Protein AF-A0A3G9JFE7-F1 (afdb_monomer_lite)

Radius of gyration: 39.48 Å; chains: 1; bounding box: 100×78×105 Å

Sequence (847 aa):
MIMTFISPVEDETFYSFMSRLAEANGTNYQHLSKYLDVAGSYDLIKHETMTILNKIEFPLPADEILMKHTLFPLIAPLFNDITQTMWINGFERKRHKFPKMIPLIRNHYNGTNICPICLKEDLTTYNRPLFRRSHQAPGVTACWKHGVKLVAYGTEDMHVTRASDFELNFANFCHELLKTDLHCNFQDITFYLREIIETKFVNKKDCISLIEHTIPDGMLTGPAEKILNRVIFKSSTGTTAPLNILLFEFVLSTVSNIRNRFESEKCHLNVSKDYEVLKSYGLFSVVQHNCGERFLATEYGFNAGWQCPHCENARNDEEKFIEVAENVNPDYKICSEYLGPQKFIEVKHKCGLIHHIRAKYMLEERVCECEKGPTLSEMKSLVEQNDFKLLSAEKTTSRSTTVLKIKHTKCGHIFFKTMSNFQRSPYCSYCRSIGFSVAILDLTINNTDEYKKAVADLTGDDYTVLTGISTSGQENVKIRCNKCKKIIVMPARDFLVGRRCPCEKNPYGDEFPEFVLEASKNLYHVRSKEAKNSFDVFNSDGKVVLENVSKLLILSELRRPTQSKVLPLPDDVRKKVKDVPIGILPYIRNTIAENPSADYTAESLSNENYSIYDLNMKLSFLQRRGELYRVSEGVYHDVNDPDFDKKRIMPEKTFEIRDLLWILVKDRNDSYTISELSDLTGYSVSQIGTALVSLDHLKRIHRVAMGTYVTGAGKDFVTVPDQVLEYVKENLSEGEFTASDINIPDLTRQQITDALKKFPQKGLAKRIKTGVYMYTGKDRIREKTMEDTVMDVINKDIVRDYTLKDFEFLDKPKNQLSSILSRLVRKGYLYRVSKGVFHSTEDVKEE

Secondary structure (DSSP, 8-state):
------PPPTTB-HHHHHHHHHHHTTS-HHHHHHHTT-B--S-TTT----B--TTS--SS-HHHHHHHHSSHHHHGGGS-HHHHHHHHHHHHS-TTTS---S--PPPSSSS-EE-HHHHHHHHHHTSS---BHHHHSTT--B-TTT-BB-EETT-S-----BPPHHHHHHHHHHHHHTT------HHHHHHHHHHHHHHH-SSHHHHHHHHHHHSPTTTSSS-HHHHHHHHTTT---SS--HHHHHHHHHHH--HHHHHHHH--S-------TTEEEEEE-SS-EEEEETTS-EEEE-HHHHHTT---HHHHTTS-HHHHHHHHHHHHSTTEEE-S----TTSEEEEEETTS-EEEEEGGGGGS----TTTSSPPHHHHHHHHHTTTEEEEEEE--SSTTTPEEEEEETTT--EEEEEHHHHHH--S-HHHHHTHHHHHHHT----SHHHHHHHHHHHHGGGEEE-S---SSS-SEEEEEETTT--EEEEEHHHHHTT---TTS----TTTHHHHHHHHTTTSEEEEE-SSTTEEEEEETTS-EEEEEEEHHHHHHHHH-SS--SSS---HHHHHHGGGS-S-HHHHHHHHHHH-TTSEEETTTT-BTTB-HHHHHHHHHHHHHTTSEEEEETTEEEETT-TT--GGGSPPP----HHHHHHHHHHHH-----HHHHHHHH---HHHHHHHHHT-GGGGGTTTTS-S------SS----HHHHHHHHHHHH--SEEEEGGG---TT--HHHHHHHHTTTTTTTSSEEEETTEEEE-S-S---PPPHHHHHHHHHTTS-SSEEEGGGGGGG---HHHHHHHHHHHHHTTSEEEEETTEEEE-------

Foldseek 3Di:
DQPDDDDDDFQFAPQLRLQVSQVVSVHGSVVSCVVQVWDDDPVCLQDVQTAREPDDPDVDDLVCNCQGRACCLVQQQQADLLQNQVSQCSHYHDCQQAPPPHDRFDAPDPAQWDQPVQQVVCCVPVVGDTRGNLRNPHDQQADLVPQFGTDHPPDPDNDTHGHDPLNNLLSVQSVLSSNAQFQHHLLLLLAVLVVLCVVVDPDPVVLLVLLPVRDDPPQAPDRSVVLNCQRNVVVHNPSHRSSNSSSSCSRRHGSVVSCVRTVPDFQPQDDDPQKDFPATTSAWTFMAGVVGDTGIGGSLCVQLQVPRNVVVVPDDSQVSLQSSLCSLPVQKHWDDGDPGQQAWTWIAGVVRDIDTGGSSCSSDRDDFLQRQWDDPVRLQCLLVVDQKGFPDWDIDSHQQPIKTFIARNVQRDTDIDRNVVCNVPVDDVCVQPPVQVCVLQVPQDQWFVSLQVLLCQQPNPQKDWDDIDHRDQQAWTWMAGPVVRDTDTDRSVVVNQQDDDPVDDDADPVCLQVLLCQLQVNQKGWDDDPDPFFIFIAGPVRHTQGHGGGSRNSVSQSQGPHAHPRRGHPPVSNVCSVVQDRDDLVQVVVVCVVPQADKDALVNSDDPNDDSVRSLVNQVVCVVVVQWADQDVRITGGPPPPPDDPVSRDDDDDDQLLVVVCCVCPPPVDDDDLVRSCVVVVDDSVSNVVSVVPDPPCVVVVVVVDPDDDDDDDDDDDDLLRVLLVQCLPPPDFFKDFLVSGDDPPDDSVSSLVSVVCCVVQQQWDDPDVRMTGGHNDRHDDDQDPLNVVVVLCVVPVFDKDFLVSVVVVVDDSVVVVVSLVVCCVVVQWPDPDDRIIHGDDDPPDD

Organism: NCBI:txid2487118

Structure (mmCIF, N/CA/C/O backbone):
data_AF-A0A3G9JFE7-F1
#
_entry.id   AF-A0A3G9JFE7-F1
#
loop_
_atom_site.group_PDB
_atom_site.id
_atom_site.type_symbol
_atom_site.label_atom_id
_atom_site.label_alt_id
_atom_site.label_comp_id
_atom_site.label_asym_id
_atom_site.label_entity_id
_atom_site.label_seq_id
_atom_site.pdbx_PDB_ins_code
_atom_site.Cartn_x
_atom_site.Cartn_y
_atom_site.Cartn_z
_atom_site.occupancy
_atom_site.B_iso_or_equiv
_atom_site.auth_seq_id
_atom_site.auth_comp_id
_atom_site.auth_asym_id
_atom_site.auth_atom_id
_atom_site.pdbx_PDB_model_num
ATOM 1 N N . MET A 1 1 ? 31.444 -10.562 -32.260 1.00 56.12 1 MET A N 1
ATOM 2 C CA . MET A 1 1 ? 31.427 -9.173 -32.767 1.00 56.12 1 MET A CA 1
ATOM 3 C C . MET A 1 1 ? 30.046 -8.940 -33.361 1.00 56.12 1 MET A C 1
ATOM 5 O O . MET A 1 1 ? 29.586 -9.837 -34.057 1.00 56.12 1 MET A O 1
ATOM 9 N N . ILE A 1 2 ? 29.356 -7.838 -33.045 1.00 67.12 2 ILE A N 1
ATOM 10 C CA . ILE A 1 2 ? 28.105 -7.484 -33.745 1.00 67.12 2 ILE A CA 1
ATOM 11 C C . ILE A 1 2 ? 28.515 -7.116 -35.175 1.00 67.12 2 ILE A C 1
ATOM 13 O O . ILE A 1 2 ? 29.258 -6.159 -35.360 1.00 67.12 2 ILE A O 1
ATOM 17 N N . MET A 1 3 ? 28.116 -7.916 -36.163 1.00 72.50 3 MET A N 1
ATOM 18 C CA . MET A 1 3 ? 28.505 -7.727 -37.567 1.00 72.50 3 MET A CA 1
ATOM 19 C C . MET A 1 3 ? 27.583 -6.747 -38.293 1.00 72.50 3 MET A C 1
ATOM 21 O O . MET A 1 3 ? 28.004 -6.078 -39.231 1.00 72.50 3 MET A O 1
ATOM 25 N N . THR A 1 4 ? 26.327 -6.647 -37.861 1.00 82.00 4 THR A N 1
ATOM 26 C CA . THR A 1 4 ? 25.332 -5.746 -38.445 1.00 82.00 4 THR A CA 1
ATOM 27 C C . THR A 1 4 ? 24.651 -4.965 -37.338 1.00 82.00 4 THR A C 1
ATOM 29 O O . THR A 1 4 ? 23.949 -5.530 -36.498 1.00 82.00 4 THR A O 1
ATOM 32 N N . PHE A 1 5 ? 24.866 -3.653 -37.327 1.00 83.31 5 PHE A N 1
ATOM 33 C CA . PHE A 1 5 ? 24.127 -2.748 -36.462 1.00 83.31 5 PHE A CA 1
ATOM 34 C C . PHE A 1 5 ? 22.877 -2.252 -37.186 1.00 83.31 5 PHE A C 1
ATOM 36 O O . PHE A 1 5 ? 22.932 -1.866 -38.352 1.00 83.31 5 PHE A O 1
ATOM 43 N N . ILE A 1 6 ? 21.755 -2.255 -36.477 1.00 86.62 6 ILE A N 1
ATOM 44 C CA . ILE A 1 6 ? 20.510 -1.626 -36.909 1.00 86.62 6 ILE A CA 1
ATOM 45 C C . ILE A 1 6 ? 20.164 -0.545 -35.894 1.00 86.62 6 ILE A C 1
ATOM 47 O O . ILE A 1 6 ? 20.392 -0.732 -34.702 1.00 86.62 6 ILE A O 1
ATOM 51 N N . SER A 1 7 ? 19.612 0.576 -36.346 1.00 85.31 7 SER A N 1
ATOM 52 C CA . SER A 1 7 ? 19.174 1.628 -35.430 1.00 85.31 7 SER A CA 1
ATOM 53 C C . SER A 1 7 ? 17.881 1.219 -34.713 1.00 85.31 7 SER A C 1
ATOM 55 O O . SER A 1 7 ? 17.012 0.582 -35.331 1.00 85.31 7 SER A O 1
ATOM 57 N N . PRO A 1 8 ? 17.727 1.571 -33.425 1.00 85.31 8 PRO A N 1
ATOM 58 C CA . PRO A 1 8 ? 16.462 1.407 -32.728 1.00 85.31 8 PRO A CA 1
ATOM 59 C C . PRO A 1 8 ? 15.401 2.355 -33.305 1.00 85.31 8 PRO A C 1
ATOM 61 O O . PRO A 1 8 ? 15.718 3.426 -33.827 1.00 85.31 8 PRO A O 1
ATOM 64 N N . VAL A 1 9 ? 14.134 1.953 -33.227 1.00 89.12 9 VAL A N 1
ATOM 65 C CA . VAL A 1 9 ? 12.992 2.754 -33.696 1.00 89.12 9 VAL A CA 1
ATOM 66 C C . VAL A 1 9 ? 12.445 3.613 -32.552 1.00 89.12 9 VAL A C 1
ATOM 68 O O . VAL A 1 9 ? 12.565 3.264 -31.377 1.00 89.12 9 VAL A O 1
ATOM 71 N N . GLU A 1 10 ? 11.821 4.745 -32.881 1.00 88.94 10 GLU A N 1
ATOM 72 C CA . GLU A 1 10 ? 11.133 5.574 -31.890 1.00 88.94 10 GLU A CA 1
ATOM 73 C C . GLU A 1 10 ? 10.074 4.767 -31.116 1.00 88.94 10 GLU A C 1
ATOM 75 O O . GLU A 1 10 ? 9.350 3.933 -31.676 1.00 88.94 10 GLU A O 1
ATOM 80 N N . ASP A 1 11 ? 10.009 5.015 -29.804 1.00 89.69 11 ASP A N 1
ATOM 81 C CA . ASP A 1 11 ? 9.113 4.347 -28.857 1.00 89.69 11 ASP A CA 1
ATOM 82 C C . ASP A 1 11 ? 9.271 2.813 -28.822 1.00 89.69 11 ASP A C 1
ATOM 84 O O . ASP A 1 11 ? 8.427 2.122 -28.266 1.00 89.69 11 ASP A O 1
ATOM 88 N N . GLU A 1 12 ? 10.342 2.249 -29.391 1.00 88.94 12 GLU A N 1
ATOM 89 C CA . GLU A 1 12 ? 10.662 0.819 -29.334 1.00 88.94 12 GLU A CA 1
ATOM 90 C C . GLU A 1 12 ? 11.227 0.448 -27.952 1.00 88.94 12 GLU A C 1
ATOM 92 O O . GLU A 1 12 ? 12.099 1.128 -27.414 1.00 88.94 12 GLU A O 1
ATOM 97 N N . THR A 1 13 ? 10.753 -0.647 -27.361 1.00 85.50 13 THR A N 1
ATOM 98 C CA . THR A 1 13 ? 11.352 -1.210 -26.137 1.00 85.50 13 THR A CA 1
ATOM 99 C C . THR A 1 13 ? 12.741 -1.780 -26.417 1.00 85.50 13 THR A C 1
ATOM 101 O O . THR A 1 13 ? 12.999 -2.332 -27.491 1.00 85.50 13 THR A O 1
ATOM 104 N N . PHE A 1 14 ? 13.628 -1.758 -25.421 1.00 80.12 14 PHE A N 1
ATOM 105 C CA . PHE A 1 14 ? 14.962 -2.347 -25.564 1.00 80.12 14 PHE A CA 1
ATOM 106 C C . PHE A 1 14 ? 14.908 -3.845 -25.901 1.00 80.12 14 PHE A C 1
ATOM 108 O O . PHE A 1 14 ? 15.723 -4.337 -26.675 1.00 80.12 14 PHE A O 1
ATOM 115 N N . TYR A 1 15 ? 13.918 -4.579 -25.379 1.00 78.31 15 TYR A N 1
ATOM 116 C CA . TYR A 1 15 ? 13.714 -5.989 -25.721 1.00 78.31 15 TYR A CA 1
ATOM 117 C C . TYR A 1 15 ? 13.380 -6.197 -27.206 1.00 78.31 15 TYR A C 1
ATOM 119 O O . TYR A 1 15 ? 13.966 -7.076 -27.844 1.00 78.31 15 TYR A O 1
ATOM 127 N N . SER A 1 16 ? 12.464 -5.388 -27.758 1.00 83.62 16 SER A N 1
ATOM 128 C CA . SER A 1 16 ? 12.141 -5.412 -29.191 1.00 83.62 16 SER A CA 1
ATOM 129 C C . SER A 1 16 ? 13.399 -5.157 -30.007 1.00 83.62 16 SER A C 1
ATOM 131 O O . SER A 1 16 ? 13.786 -6.006 -30.810 1.00 83.62 16 SER A O 1
ATOM 133 N N . PHE A 1 17 ? 14.107 -4.070 -29.696 1.00 85.81 17 PHE A N 1
ATOM 134 C CA . PHE A 1 17 ? 15.337 -3.690 -30.379 1.00 85.81 17 PHE A CA 1
ATOM 135 C C . PHE A 1 17 ? 16.390 -4.808 -30.355 1.00 85.81 17 PHE A C 1
ATOM 137 O O . PHE A 1 17 ? 16.899 -5.211 -31.401 1.00 85.81 17 PHE A O 1
ATOM 144 N N . MET A 1 18 ? 16.660 -5.373 -29.178 1.00 81.06 18 MET A N 1
ATOM 145 C CA . MET A 1 18 ? 17.608 -6.472 -28.994 1.00 81.06 18 MET A CA 1
ATOM 146 C C . MET A 1 18 ? 17.223 -7.732 -29.768 1.00 81.06 18 MET A C 1
ATOM 148 O O . MET A 1 18 ? 18.094 -8.421 -30.296 1.00 81.06 18 MET A O 1
ATOM 152 N N . SER A 1 19 ? 15.929 -8.037 -29.855 1.00 82.19 19 SER A N 1
ATOM 153 C CA . SER A 1 19 ? 15.438 -9.174 -30.639 1.00 82.19 19 SER A CA 1
ATOM 154 C C . SER A 1 19 ? 15.681 -8.953 -32.132 1.00 82.19 19 SER A C 1
ATOM 156 O O . SER A 1 19 ? 16.150 -9.860 -32.819 1.00 82.19 19 SER A O 1
ATOM 158 N N . ARG A 1 20 ? 15.463 -7.726 -32.624 1.00 87.31 20 ARG A N 1
ATOM 159 C CA . ARG A 1 20 ? 15.773 -7.377 -34.016 1.00 87.31 20 ARG A CA 1
ATOM 160 C C . ARG A 1 20 ? 17.264 -7.423 -34.307 1.00 87.31 20 ARG A C 1
ATOM 162 O O . ARG A 1 20 ? 17.670 -7.931 -35.348 1.00 87.31 20 ARG A O 1
ATOM 169 N N . LEU A 1 21 ? 18.070 -6.902 -33.385 1.00 85.25 21 LEU A N 1
ATOM 170 C CA . LEU A 1 21 ? 19.520 -6.887 -33.513 1.00 85.25 21 LEU A CA 1
ATOM 171 C C . LEU A 1 21 ? 20.070 -8.317 -33.545 1.00 85.25 21 LEU A C 1
ATOM 173 O O . LEU A 1 21 ? 20.937 -8.613 -34.361 1.00 85.25 21 LEU A O 1
ATOM 177 N N . ALA A 1 22 ? 19.539 -9.219 -32.716 1.00 84.75 22 ALA A N 1
ATOM 178 C CA . ALA A 1 22 ? 19.915 -10.631 -32.723 1.00 84.75 22 ALA A CA 1
ATOM 179 C C . ALA A 1 22 ? 19.667 -11.281 -34.085 1.00 84.75 22 ALA A C 1
ATOM 181 O O . ALA A 1 22 ? 20.575 -11.882 -34.655 1.00 84.75 22 ALA A O 1
ATOM 182 N N . GLU A 1 23 ? 18.474 -11.099 -34.641 1.00 86.31 23 GLU A N 1
ATOM 183 C CA . GLU A 1 23 ? 18.126 -11.681 -35.937 1.00 86.31 23 GLU A CA 1
ATOM 184 C C . GLU A 1 23 ? 18.929 -11.085 -37.093 1.00 86.31 23 GLU A C 1
ATOM 186 O O . GLU A 1 23 ? 19.390 -11.831 -37.953 1.00 86.31 23 GLU A O 1
ATOM 191 N N . ALA A 1 24 ? 19.174 -9.770 -37.088 1.00 87.94 24 ALA A N 1
ATOM 192 C CA . ALA A 1 24 ? 20.045 -9.121 -38.072 1.00 87.94 24 ALA A CA 1
ATOM 193 C C . ALA A 1 24 ? 21.480 -9.678 -38.043 1.00 87.94 24 ALA A C 1
ATOM 195 O O . ALA A 1 24 ? 22.191 -9.611 -39.039 1.00 87.94 24 ALA A O 1
ATOM 196 N N . ASN A 1 25 ? 21.892 -10.257 -36.912 1.00 86.88 25 ASN A N 1
ATOM 197 C CA . ASN A 1 25 ? 23.178 -10.928 -36.735 1.00 86.88 25 ASN A CA 1
ATOM 198 C C . ASN A 1 25 ? 23.069 -12.464 -36.824 1.00 86.88 25 ASN A C 1
ATOM 200 O O . ASN A 1 25 ? 23.977 -13.167 -36.381 1.00 86.88 25 ASN A O 1
ATOM 204 N N . GLY A 1 26 ? 21.970 -13.001 -37.369 1.00 88.25 26 GLY A N 1
ATOM 205 C CA . GLY A 1 26 ? 21.785 -14.440 -37.589 1.00 88.25 26 GLY A CA 1
ATOM 206 C C . GLY A 1 26 ? 21.714 -15.267 -36.303 1.00 88.25 26 GLY A C 1
ATOM 207 O O . GLY A 1 26 ? 22.047 -16.451 -36.308 1.00 88.25 26 GLY A O 1
ATOM 208 N N . THR A 1 27 ? 21.320 -14.655 -35.187 1.00 88.25 27 THR A N 1
ATOM 209 C CA . THR A 1 27 ? 21.213 -15.311 -33.882 1.00 88.25 27 THR A CA 1
ATOM 210 C C . THR A 1 27 ? 19.854 -15.036 -33.234 1.00 88.25 27 THR A C 1
ATOM 212 O O . THR A 1 27 ? 18.988 -14.384 -33.811 1.00 88.25 27 THR A O 1
ATOM 215 N N . ASN A 1 28 ? 19.630 -15.560 -32.032 1.00 82.25 28 ASN A N 1
ATOM 216 C CA . ASN A 1 28 ? 18.415 -15.301 -31.261 1.00 82.25 28 ASN A CA 1
ATOM 217 C C . ASN A 1 28 ? 18.704 -14.415 -30.045 1.00 82.25 28 ASN A C 1
ATOM 219 O O . ASN A 1 28 ? 19.850 -14.280 -29.609 1.00 82.25 28 ASN A O 1
ATOM 223 N N . TYR A 1 29 ? 17.642 -13.832 -29.481 1.00 77.56 29 TYR A N 1
ATOM 224 C CA . TYR A 1 29 ? 17.734 -12.930 -28.334 1.00 77.56 29 TYR A CA 1
ATOM 225 C C . TYR A 1 29 ? 18.544 -13.524 -27.175 1.00 77.56 29 TYR A C 1
ATOM 227 O O . TYR A 1 29 ? 19.393 -12.836 -26.628 1.00 77.56 29 TYR A O 1
ATOM 235 N N . GLN A 1 30 ? 18.322 -14.794 -26.817 1.00 76.06 30 GLN A N 1
ATOM 236 C CA . GLN A 1 30 ? 18.975 -15.426 -25.662 1.00 76.06 30 GLN A CA 1
ATOM 237 C C . GLN A 1 30 ? 20.482 -15.575 -25.871 1.00 76.06 30 GLN A C 1
ATOM 239 O O . GLN A 1 30 ? 21.277 -15.412 -24.945 1.00 76.06 30 GLN A O 1
ATOM 244 N N . HIS A 1 31 ? 20.879 -15.914 -27.095 1.00 78.25 31 HIS A N 1
ATOM 245 C CA . HIS A 1 31 ? 22.276 -16.060 -27.456 1.00 78.25 31 HIS A CA 1
ATOM 246 C C . HIS A 1 31 ? 22.963 -14.694 -27.515 1.00 78.25 31 HIS A C 1
ATOM 248 O O . HIS A 1 31 ? 24.028 -14.534 -26.920 1.00 78.25 31 HIS A O 1
ATOM 254 N N . LEU A 1 32 ? 22.340 -13.693 -28.153 1.00 78.31 32 LEU A N 1
ATOM 255 C CA . LEU A 1 32 ? 22.876 -12.330 -28.188 1.00 78.31 32 LEU A CA 1
ATOM 256 C C . LEU A 1 32 ? 22.941 -11.716 -26.784 1.00 78.31 32 LEU A C 1
ATOM 258 O O . LEU A 1 32 ? 23.951 -11.116 -26.430 1.00 78.31 32 LEU A O 1
ATOM 262 N N . SER A 1 33 ? 21.904 -11.896 -25.962 1.00 73.00 33 SER A N 1
ATOM 263 C CA . SER A 1 33 ? 21.869 -11.376 -24.595 1.00 73.00 33 SER A CA 1
ATOM 264 C C . SER A 1 33 ? 22.960 -12.015 -23.744 1.00 73.00 33 SER A C 1
ATOM 266 O O . SER A 1 33 ? 23.672 -11.311 -23.044 1.00 73.00 33 SER A O 1
ATOM 268 N N . LYS A 1 34 ? 23.165 -13.333 -23.845 1.00 73.69 34 LYS A N 1
ATOM 269 C CA . LYS A 1 34 ? 24.260 -14.018 -23.145 1.00 73.69 34 LYS A CA 1
ATOM 270 C C . LYS A 1 34 ? 25.633 -13.553 -23.636 1.00 73.69 34 LYS A C 1
ATOM 272 O O . LYS A 1 34 ? 26.531 -13.384 -22.820 1.00 73.69 34 LYS A O 1
ATOM 277 N N . TYR A 1 35 ? 25.792 -13.353 -24.944 1.00 71.44 35 TYR A N 1
ATOM 278 C CA . TYR A 1 35 ? 27.033 -12.856 -25.542 1.00 71.44 35 TYR A CA 1
ATOM 279 C C . TYR A 1 35 ? 27.381 -11.445 -25.049 1.00 71.44 35 TYR A C 1
ATOM 281 O O . TYR A 1 35 ? 28.530 -11.182 -24.713 1.00 71.44 35 TYR A O 1
ATOM 289 N N . LEU A 1 36 ? 26.383 -10.565 -24.950 1.00 66.81 36 LEU A N 1
ATOM 290 C CA . LEU A 1 36 ? 26.524 -9.205 -24.420 1.00 66.81 36 LEU A CA 1
ATOM 291 C C . LEU A 1 36 ? 26.511 -9.147 -22.883 1.00 66.81 36 LEU A C 1
ATOM 293 O O . LEU A 1 36 ? 26.478 -8.057 -22.322 1.00 66.81 36 LEU A O 1
ATOM 297 N N . ASP A 1 37 ? 26.506 -10.301 -22.205 1.00 58.44 37 ASP A N 1
ATOM 298 C CA . ASP A 1 37 ? 26.400 -10.417 -20.743 1.00 58.44 37 ASP A CA 1
ATOM 299 C C . ASP A 1 37 ? 25.207 -9.619 -20.168 1.00 58.44 37 ASP A C 1
ATOM 301 O O . ASP A 1 37 ? 25.218 -9.062 -19.074 1.00 58.44 37 ASP A O 1
ATOM 305 N N . VAL A 1 38 ? 24.128 -9.569 -20.945 1.00 59.88 38 VAL A N 1
ATOM 306 C CA . VAL A 1 38 ? 22.871 -8.924 -20.601 1.00 59.88 38 VAL A CA 1
ATOM 307 C C . VAL A 1 38 ? 22.033 -9.901 -19.776 1.00 59.88 38 VAL A C 1
ATOM 309 O O . VAL A 1 38 ? 21.470 -10.875 -20.289 1.00 59.88 38 VAL A O 1
ATOM 312 N N . ALA A 1 39 ? 21.953 -9.662 -18.467 1.00 45.97 39 ALA A N 1
ATOM 313 C CA . ALA A 1 39 ? 21.276 -10.560 -17.535 1.00 45.97 39 ALA A CA 1
ATOM 314 C C . ALA A 1 39 ? 19.777 -10.223 -17.385 1.00 45.97 39 ALA A C 1
ATOM 316 O O . ALA A 1 39 ? 19.412 -9.296 -16.662 1.00 45.97 39 ALA A O 1
ATOM 317 N N . GLY A 1 40 ? 18.887 -11.044 -17.960 1.00 45.91 40 GLY A N 1
ATOM 318 C CA . GLY A 1 40 ? 17.422 -10.905 -17.872 1.00 45.91 40 GLY A CA 1
ATOM 319 C C . GLY A 1 40 ? 16.699 -12.252 -17.716 1.00 45.91 40 GLY A C 1
ATOM 320 O O . GLY A 1 40 ? 17.088 -13.247 -18.313 1.00 45.91 40 GLY A O 1
ATOM 321 N N . SER A 1 41 ? 15.663 -12.309 -16.873 1.00 36.56 41 SER A N 1
ATOM 322 C CA . SER A 1 41 ? 14.698 -13.426 -16.848 1.00 36.56 41 SER A CA 1
ATOM 323 C C . SER A 1 41 ? 13.619 -13.171 -17.904 1.00 36.56 41 SER A C 1
ATOM 325 O O . SER A 1 41 ? 13.269 -12.014 -18.083 1.00 36.56 41 SER A O 1
ATOM 327 N N . TYR A 1 42 ? 13.056 -14.215 -18.522 1.00 33.56 42 TYR A N 1
ATOM 328 C CA . TYR A 1 42 ? 12.070 -14.193 -19.625 1.00 33.56 42 TYR A CA 1
ATOM 329 C C . TYR A 1 42 ? 10.826 -13.271 -19.481 1.00 33.56 42 TYR A C 1
ATOM 331 O O . TYR A 1 42 ? 10.123 -13.071 -20.463 1.00 33.56 42 TYR A O 1
ATOM 339 N N . ASP A 1 43 ? 10.574 -12.641 -18.328 1.00 38.06 43 ASP A N 1
ATOM 340 C CA . ASP A 1 43 ? 9.509 -11.637 -18.103 1.00 38.06 43 ASP A CA 1
ATOM 341 C C . ASP A 1 43 ? 9.858 -10.217 -18.621 1.00 38.06 43 ASP A C 1
ATOM 343 O O . ASP A 1 43 ? 9.415 -9.199 -18.084 1.00 38.06 43 ASP A O 1
ATOM 347 N N . LEU A 1 44 ? 10.675 -10.141 -19.672 1.00 42.25 44 LEU A N 1
ATOM 348 C CA . LEU A 1 44 ? 11.324 -8.932 -20.206 1.00 42.25 44 LEU A CA 1
ATOM 349 C C . LEU A 1 44 ? 10.385 -7.853 -20.745 1.00 42.25 44 LEU A C 1
ATOM 351 O O . LEU A 1 44 ? 10.818 -6.730 -20.973 1.00 42.25 44 LEU A O 1
ATOM 355 N N . ILE A 1 45 ? 9.110 -8.181 -20.926 1.00 43.78 45 ILE A N 1
ATOM 356 C CA . ILE A 1 45 ? 8.110 -7.243 -21.434 1.00 43.78 45 ILE A CA 1
ATOM 357 C C . ILE A 1 45 ? 7.293 -6.614 -20.288 1.00 43.78 45 ILE A C 1
ATOM 359 O O . ILE A 1 45 ? 6.636 -5.596 -20.467 1.00 43.78 45 ILE A O 1
ATOM 363 N N . LYS A 1 46 ? 7.383 -7.181 -19.075 1.00 41.00 46 LYS A N 1
ATOM 364 C CA . LYS A 1 46 ? 6.705 -6.684 -17.863 1.00 41.00 46 LYS A CA 1
ATOM 365 C C . LYS A 1 46 ? 7.650 -5.994 -16.880 1.00 41.00 46 LYS A C 1
ATOM 367 O O . LYS A 1 46 ? 7.203 -5.217 -16.039 1.00 41.00 46 LYS A O 1
ATOM 372 N N . HIS A 1 47 ? 8.945 -6.297 -16.952 1.00 46.94 47 HIS A N 1
ATOM 373 C CA . HIS A 1 47 ? 9.955 -5.824 -16.010 1.00 46.94 47 HIS A CA 1
ATOM 374 C C . HIS A 1 47 ? 11.209 -5.400 -16.776 1.00 46.94 47 HIS A C 1
ATOM 376 O O . HIS A 1 47 ? 12.127 -6.194 -16.983 1.00 46.94 47 HIS A O 1
ATOM 382 N N . GLU A 1 48 ? 11.232 -4.148 -17.222 1.00 47.84 48 GLU A N 1
ATOM 383 C CA . GLU A 1 48 ? 12.360 -3.548 -17.939 1.00 47.84 48 GLU A CA 1
ATOM 384 C C . GLU A 1 48 ? 13.528 -3.256 -16.989 1.00 47.84 48 GLU A C 1
ATOM 386 O O . GLU A 1 48 ? 13.848 -2.116 -16.673 1.00 47.84 48 GLU A O 1
ATOM 391 N N . THR A 1 49 ? 14.173 -4.306 -16.493 1.00 43.94 49 THR A N 1
ATOM 392 C CA . THR A 1 49 ? 15.415 -4.180 -15.730 1.00 43.94 49 THR A CA 1
ATOM 393 C C . THR A 1 49 ? 16.469 -5.005 -16.438 1.00 43.94 49 THR A C 1
ATOM 395 O O . THR A 1 49 ? 16.605 -6.210 -16.201 1.00 43.94 49 THR A O 1
ATOM 398 N N . MET A 1 50 ? 17.152 -4.355 -17.370 1.00 48.81 50 MET A N 1
ATOM 399 C CA . MET A 1 50 ? 18.290 -4.917 -18.078 1.00 48.81 50 MET A CA 1
ATOM 400 C C . MET A 1 50 ? 19.542 -4.498 -17.339 1.00 48.81 50 MET A C 1
ATOM 402 O O . MET A 1 50 ? 19.736 -3.314 -17.124 1.00 48.81 50 MET A O 1
ATOM 406 N N . THR A 1 51 ? 20.370 -5.458 -16.948 1.00 44.19 51 THR A N 1
ATOM 407 C CA . THR A 1 51 ? 21.761 -5.168 -16.606 1.00 44.19 51 THR A CA 1
ATOM 408 C C . THR A 1 51 ? 22.533 -5.261 -17.914 1.00 44.19 51 THR A C 1
ATOM 410 O O . THR A 1 51 ? 22.637 -6.366 -18.451 1.00 44.19 51 THR A O 1
ATOM 413 N N . ILE A 1 52 ? 22.998 -4.143 -18.468 1.00 47.53 52 ILE A N 1
ATOM 414 C CA . ILE A 1 52 ? 23.939 -4.167 -19.594 1.00 47.53 52 ILE A CA 1
ATOM 415 C C . ILE A 1 52 ? 25.319 -4.197 -18.958 1.00 47.53 52 ILE A C 1
ATOM 417 O O . ILE A 1 52 ? 25.727 -3.236 -18.317 1.00 47.53 52 ILE A O 1
ATOM 421 N N . LEU A 1 53 ? 26.012 -5.333 -19.040 1.00 42.22 53 LEU A N 1
ATOM 422 C CA . LEU A 1 53 ? 27.341 -5.434 -18.451 1.00 42.22 53 LEU A CA 1
ATOM 423 C C . LEU A 1 53 ? 28.399 -4.847 -19.387 1.00 42.22 53 LEU A C 1
ATOM 425 O O . LEU A 1 53 ? 28.507 -5.235 -20.549 1.00 42.22 53 LEU A O 1
ATOM 429 N N . ASN A 1 54 ? 29.195 -3.940 -18.810 1.00 45.06 54 ASN A N 1
ATOM 430 C CA . ASN A 1 54 ? 30.351 -3.204 -19.344 1.00 45.06 54 ASN A CA 1
ATOM 431 C C . ASN A 1 54 ? 31.477 -4.087 -19.909 1.00 45.06 54 ASN A C 1
ATOM 433 O O . ASN A 1 54 ? 32.614 -4.033 -19.442 1.00 45.06 54 ASN A O 1
ATOM 437 N N . LYS A 1 55 ? 31.203 -4.948 -20.891 1.00 45.25 55 LYS A N 1
ATOM 438 C CA . LYS A 1 55 ? 32.250 -5.785 -21.503 1.00 45.25 55 LYS A CA 1
ATOM 439 C C . LYS A 1 55 ? 32.279 -5.808 -23.019 1.00 45.25 55 LYS A C 1
ATOM 441 O O . LYS A 1 55 ? 33.250 -6.314 -23.573 1.00 45.25 55 LYS A O 1
ATOM 446 N N . ILE A 1 56 ? 31.278 -5.255 -23.692 1.00 46.69 56 ILE A N 1
ATOM 447 C CA . ILE A 1 56 ? 31.283 -5.116 -25.148 1.00 46.69 56 ILE A CA 1
ATOM 448 C C . ILE A 1 56 ? 30.854 -3.689 -25.455 1.00 46.69 56 ILE A C 1
ATOM 450 O O . ILE A 1 56 ? 29.888 -3.223 -24.858 1.00 46.69 56 ILE A O 1
ATOM 454 N N . GLU A 1 57 ? 31.576 -3.008 -26.349 1.00 56.66 57 GLU A N 1
ATOM 455 C CA . GLU A 1 57 ? 31.155 -1.738 -26.946 1.00 56.66 57 GLU A CA 1
ATOM 456 C C . GLU A 1 57 ? 29.780 -1.943 -27.584 1.00 56.66 57 GLU A C 1
ATOM 458 O O . GLU A 1 57 ? 29.648 -2.376 -28.732 1.00 56.66 57 GLU A O 1
ATOM 463 N N . PHE A 1 58 ? 28.731 -1.734 -26.792 1.00 69.06 58 PHE A N 1
ATOM 464 C CA . PHE A 1 58 ? 27.389 -1.720 -27.312 1.00 69.06 58 PHE A CA 1
ATOM 465 C C . PHE A 1 58 ? 27.227 -0.387 -28.045 1.00 69.06 58 PHE A C 1
ATOM 467 O O . PHE A 1 58 ? 27.527 0.662 -27.477 1.00 69.06 58 PHE A O 1
ATOM 474 N N . PRO A 1 59 ? 26.780 -0.401 -29.306 1.00 68.38 59 PRO A N 1
ATOM 475 C CA . PRO A 1 59 ? 26.751 0.793 -30.149 1.00 68.38 59 PRO A CA 1
ATOM 476 C C . PRO A 1 59 ? 25.786 1.893 -29.674 1.00 68.38 59 PRO A C 1
ATOM 478 O O . PRO A 1 59 ? 25.831 2.994 -30.214 1.00 68.38 59 PRO A O 1
ATOM 481 N N . LEU A 1 60 ? 24.927 1.622 -28.682 1.00 76.44 60 LEU A N 1
ATOM 482 C CA . LEU A 1 60 ? 24.069 2.628 -28.054 1.00 76.44 60 LEU A CA 1
ATOM 483 C C . LEU A 1 60 ? 24.548 2.957 -26.631 1.00 76.44 60 LEU A C 1
ATOM 485 O O . LEU A 1 60 ? 24.741 2.030 -25.839 1.00 76.44 60 LEU A O 1
ATOM 489 N N . PRO A 1 61 ? 24.672 4.249 -26.274 1.00 80.88 61 PRO A N 1
ATOM 490 C CA . PRO A 1 61 ? 24.959 4.676 -24.909 1.00 80.88 61 PRO A CA 1
ATOM 491 C C . PRO A 1 61 ? 23.906 4.204 -23.894 1.00 80.88 61 PRO A C 1
ATOM 493 O O . PRO A 1 61 ? 22.707 4.157 -24.182 1.00 80.88 61 PRO A O 1
ATOM 496 N N . ALA A 1 62 ? 24.360 3.901 -22.677 1.00 78.88 62 ALA A N 1
ATOM 497 C CA . ALA A 1 62 ? 23.532 3.465 -21.553 1.00 78.88 62 ALA A CA 1
ATOM 498 C C . ALA A 1 62 ? 22.376 4.430 -21.237 1.00 78.88 62 ALA A C 1
ATOM 500 O O . ALA A 1 62 ? 21.231 4.009 -21.052 1.00 78.88 62 ALA A O 1
ATOM 501 N N . ASP A 1 63 ? 22.658 5.732 -21.231 1.00 84.69 63 ASP A N 1
ATOM 502 C CA . ASP A 1 63 ? 21.678 6.780 -20.966 1.00 84.69 63 ASP A CA 1
ATOM 503 C C . ASP A 1 63 ? 20.599 6.863 -22.052 1.00 84.69 63 ASP A C 1
ATOM 505 O O . ASP A 1 63 ? 19.425 7.065 -21.744 1.00 84.69 63 ASP A O 1
ATOM 509 N N . GLU A 1 64 ? 20.967 6.652 -23.319 1.00 86.06 64 GLU A N 1
ATOM 510 C CA . GLU A 1 64 ? 20.004 6.620 -24.420 1.00 86.06 64 GLU A CA 1
ATOM 511 C C . GLU A 1 64 ? 19.065 5.417 -24.310 1.00 86.06 64 GLU A C 1
ATOM 513 O O . GLU A 1 64 ? 17.853 5.560 -24.480 1.00 86.06 64 GLU A O 1
ATOM 518 N N . ILE A 1 65 ? 19.598 4.243 -23.968 1.00 83.00 65 ILE A N 1
ATOM 519 C CA . ILE A 1 65 ? 18.785 3.046 -23.735 1.00 83.00 65 ILE A CA 1
ATOM 520 C C . ILE A 1 65 ? 17.802 3.295 -22.595 1.00 83.00 65 ILE A C 1
ATOM 522 O O . ILE A 1 65 ? 16.605 3.043 -22.750 1.00 83.00 65 ILE A O 1
ATOM 526 N N . LEU A 1 66 ? 18.283 3.828 -21.474 1.00 82.19 66 LEU A N 1
ATOM 527 C CA . LEU A 1 66 ? 17.452 4.080 -20.307 1.00 82.19 66 LEU A CA 1
ATOM 528 C C . LEU A 1 66 ? 16.335 5.088 -20.623 1.00 82.19 66 LEU A C 1
ATOM 530 O O . LEU A 1 66 ? 15.165 4.802 -20.368 1.00 82.19 66 LEU A O 1
ATOM 534 N N . MET A 1 67 ? 16.658 6.216 -21.261 1.00 85.56 67 MET A N 1
ATOM 535 C CA . MET A 1 67 ? 15.692 7.292 -21.518 1.00 85.56 67 MET A CA 1
ATOM 536 C C . MET A 1 67 ? 14.759 7.030 -22.706 1.00 85.56 67 MET A C 1
ATOM 538 O O . MET A 1 67 ? 13.596 7.438 -22.681 1.00 85.56 67 MET A O 1
ATOM 542 N N . LYS A 1 68 ? 15.219 6.341 -23.758 1.00 87.69 68 LYS A N 1
ATOM 543 C CA . LYS A 1 68 ? 14.452 6.160 -25.009 1.00 87.69 68 LYS A CA 1
ATOM 544 C C . LYS A 1 68 ? 13.936 4.746 -25.246 1.00 87.69 68 LYS A C 1
ATOM 546 O O . LYS A 1 68 ? 13.040 4.579 -26.071 1.00 87.69 68 LYS A O 1
ATOM 551 N N . HIS A 1 69 ? 14.443 3.753 -24.514 1.00 84.06 69 HIS A N 1
ATOM 552 C CA . HIS A 1 69 ? 14.124 2.336 -24.724 1.00 84.06 69 HIS A CA 1
ATOM 553 C C . HIS A 1 69 ? 13.595 1.611 -23.472 1.00 84.06 69 HIS A C 1
ATOM 555 O O . HIS A 1 69 ? 13.321 0.412 -23.541 1.00 84.06 69 HIS A O 1
ATOM 561 N N . THR A 1 70 ? 13.366 2.339 -22.368 1.00 83.06 70 THR A N 1
ATOM 562 C CA . THR A 1 70 ? 12.682 1.843 -21.154 1.00 83.06 70 THR A CA 1
ATOM 563 C C . THR A 1 70 ? 11.609 2.817 -20.636 1.00 83.06 70 THR A C 1
ATOM 565 O O . THR A 1 70 ? 11.491 3.941 -21.119 1.00 83.06 70 THR A O 1
ATOM 5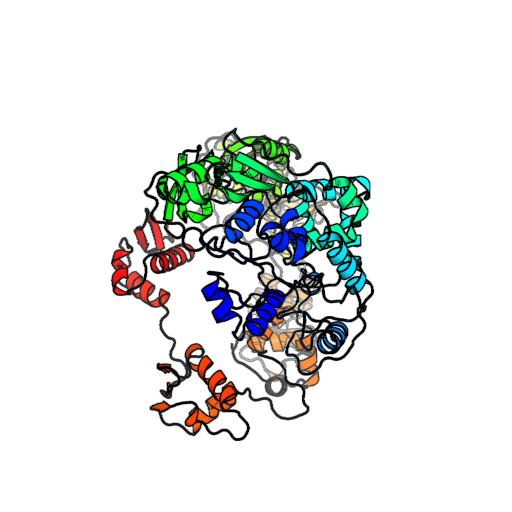68 N N . LEU A 1 71 ? 10.835 2.405 -19.639 1.00 84.81 71 LEU A N 1
ATOM 569 C CA . LEU A 1 71 ? 9.833 3.144 -18.879 1.00 84.81 71 LEU A CA 1
ATOM 570 C C . LEU A 1 71 ? 10.457 3.937 -17.723 1.00 84.81 71 LEU A C 1
ATOM 572 O O . LEU A 1 71 ? 9.722 4.553 -16.952 1.00 84.81 71 LEU A O 1
ATOM 576 N N . PHE A 1 72 ? 11.788 3.933 -17.584 1.00 84.25 72 PHE A N 1
ATOM 577 C CA . PHE A 1 72 ? 12.493 4.665 -16.533 1.00 84.25 72 PHE A CA 1
ATOM 578 C C . PHE A 1 72 ? 12.051 6.136 -16.417 1.00 84.25 72 PHE A C 1
ATOM 580 O O . PHE A 1 72 ? 11.676 6.508 -15.306 1.00 84.25 72 PHE A O 1
ATOM 587 N N . PRO A 1 73 ? 11.956 6.942 -17.500 1.00 88.62 73 PRO A N 1
ATOM 588 C CA . PRO A 1 73 ? 11.536 8.347 -17.391 1.00 88.62 73 PRO A CA 1
ATOM 589 C C . PRO A 1 73 ? 10.125 8.531 -16.825 1.00 88.62 73 PRO A C 1
ATOM 591 O O . PRO A 1 73 ? 9.828 9.549 -16.217 1.00 88.62 73 PRO A O 1
ATOM 594 N N . LEU A 1 74 ? 9.249 7.539 -17.018 1.00 88.62 74 LEU A N 1
ATOM 595 C CA . LEU A 1 74 ? 7.871 7.580 -16.537 1.00 88.62 74 LEU A CA 1
ATOM 596 C C . LEU A 1 74 ? 7.757 7.131 -15.076 1.00 88.62 74 LEU A C 1
ATOM 598 O O . LEU A 1 74 ? 6.917 7.637 -14.340 1.00 88.62 74 LEU A O 1
ATOM 602 N N . ILE A 1 75 ? 8.549 6.136 -14.665 1.00 85.62 75 ILE A N 1
ATOM 603 C CA . ILE A 1 75 ? 8.347 5.455 -13.379 1.00 85.62 75 ILE A CA 1
ATOM 604 C C . ILE A 1 75 ? 9.334 5.896 -12.304 1.00 85.62 75 ILE A C 1
ATOM 606 O O . ILE A 1 75 ? 8.958 5.967 -11.135 1.00 85.62 75 ILE A O 1
ATOM 610 N N . ALA A 1 76 ? 10.577 6.202 -12.667 1.00 86.06 76 ALA A N 1
ATOM 611 C CA . ALA A 1 76 ? 11.589 6.627 -11.709 1.00 86.06 76 ALA A CA 1
ATOM 612 C C . ALA A 1 76 ? 11.202 7.892 -10.909 1.00 86.06 76 ALA A C 1
ATOM 614 O O . ALA A 1 76 ? 11.421 7.866 -9.695 1.00 86.06 76 ALA A O 1
ATOM 615 N N . PRO A 1 77 ? 10.525 8.916 -11.480 1.00 89.75 77 PRO A N 1
ATOM 616 C CA . PRO A 1 77 ? 10.017 10.064 -10.710 1.00 89.75 77 PRO A CA 1
ATOM 617 C C . PRO A 1 77 ? 9.095 9.689 -9.539 1.00 89.75 77 PRO A C 1
ATOM 619 O O . PRO A 1 77 ? 8.974 10.410 -8.555 1.00 89.75 77 PRO A O 1
ATOM 622 N N . LEU A 1 78 ? 8.447 8.525 -9.620 1.00 87.25 78 LEU A N 1
ATOM 623 C CA . LEU A 1 78 ? 7.459 8.046 -8.650 1.00 87.25 78 LEU A CA 1
ATOM 624 C C . LEU A 1 78 ? 8.098 7.275 -7.487 1.00 87.25 78 LEU A C 1
ATOM 626 O O . LEU A 1 78 ? 7.397 6.772 -6.603 1.00 87.25 78 LEU A O 1
ATOM 630 N N . PHE A 1 79 ? 9.421 7.137 -7.505 1.00 84.81 79 PHE A N 1
ATOM 631 C CA . PHE A 1 79 ? 10.213 6.444 -6.501 1.00 84.81 79 PHE A CA 1
ATOM 632 C C . PHE A 1 79 ? 11.019 7.424 -5.646 1.00 84.81 79 PHE A C 1
ATOM 634 O O . PHE A 1 79 ? 11.257 8.559 -6.043 1.00 84.81 79 PHE A O 1
ATOM 641 N N . ASN A 1 80 ? 11.434 6.990 -4.452 1.00 84.62 80 ASN A N 1
ATOM 642 C CA . ASN A 1 80 ? 12.406 7.743 -3.656 1.00 84.62 80 ASN A CA 1
ATOM 643 C C . ASN A 1 80 ? 13.819 7.612 -4.251 1.00 84.62 80 ASN A C 1
ATOM 645 O O . ASN A 1 80 ? 14.090 6.681 -5.017 1.00 84.62 80 ASN A O 1
ATOM 649 N N . ASP A 1 81 ? 14.724 8.504 -3.850 1.00 87.19 81 ASP A N 1
ATOM 650 C CA . ASP A 1 81 ? 16.077 8.604 -4.413 1.00 87.19 81 ASP A CA 1
ATOM 651 C C . ASP A 1 81 ? 16.870 7.297 -4.307 1.00 87.19 81 ASP A C 1
ATOM 653 O O . ASP A 1 81 ? 17.582 6.905 -5.234 1.00 87.19 81 ASP A O 1
ATOM 657 N N . ILE A 1 82 ? 16.707 6.558 -3.205 1.00 82.75 82 ILE A N 1
ATOM 658 C CA . ILE A 1 82 ? 17.350 5.250 -3.025 1.00 82.75 82 ILE A CA 1
ATOM 659 C C . ILE A 1 82 ? 16.863 4.262 -4.077 1.00 82.75 82 ILE A C 1
ATOM 661 O O . ILE A 1 82 ? 17.667 3.571 -4.698 1.00 82.75 82 ILE A O 1
ATOM 665 N N . THR A 1 83 ? 15.553 4.179 -4.305 1.00 81.12 83 THR A N 1
ATOM 666 C CA . THR A 1 83 ? 15.007 3.253 -5.299 1.00 81.12 83 THR A CA 1
ATOM 667 C C . THR A 1 83 ? 15.430 3.671 -6.707 1.00 81.12 83 THR A C 1
ATOM 669 O O . THR A 1 83 ? 15.830 2.803 -7.480 1.00 81.12 83 THR A O 1
ATOM 672 N N . GLN A 1 84 ? 15.433 4.968 -7.032 1.00 85.69 84 GLN A N 1
ATOM 673 C CA . GLN A 1 84 ? 15.979 5.474 -8.301 1.00 85.69 84 GLN A CA 1
ATOM 674 C C . GLN A 1 84 ? 17.453 5.065 -8.481 1.00 85.69 84 GLN A C 1
ATOM 676 O O . GLN A 1 84 ? 17.838 4.512 -9.511 1.00 85.69 84 GLN A O 1
ATOM 681 N N . THR A 1 85 ? 18.260 5.226 -7.432 1.00 86.25 85 THR A N 1
ATOM 682 C CA . THR A 1 85 ? 19.667 4.802 -7.386 1.00 86.25 85 THR A CA 1
ATOM 683 C C . THR A 1 85 ? 19.814 3.294 -7.591 1.00 86.25 85 THR A C 1
ATOM 685 O O . THR A 1 85 ? 20.674 2.842 -8.345 1.00 86.25 85 THR A O 1
ATOM 688 N N . MET A 1 86 ? 18.961 2.486 -6.955 1.00 78.94 86 MET A N 1
ATOM 689 C CA . MET A 1 86 ? 18.974 1.029 -7.107 1.00 78.94 86 MET A CA 1
ATOM 690 C C . MET A 1 86 ? 18.597 0.587 -8.523 1.00 78.94 86 MET A C 1
ATOM 692 O O . MET A 1 86 ? 19.104 -0.432 -8.992 1.00 78.94 86 MET A O 1
ATOM 696 N N . TRP A 1 87 ? 17.739 1.337 -9.217 1.00 79.12 87 TRP A N 1
ATOM 697 C CA . TRP A 1 87 ? 17.436 1.098 -10.629 1.00 79.12 87 TRP A CA 1
ATOM 698 C C . TRP A 1 87 ? 18.659 1.337 -11.515 1.00 79.12 87 TRP A C 1
ATOM 700 O O . TRP A 1 87 ? 19.019 0.445 -12.282 1.00 79.12 87 TRP A O 1
ATOM 710 N N . ILE A 1 88 ? 19.335 2.480 -11.351 1.00 81.06 88 ILE A N 1
ATOM 711 C CA . ILE A 1 88 ? 20.575 2.806 -12.076 1.00 81.06 88 ILE A CA 1
ATOM 712 C C . ILE A 1 88 ? 21.664 1.763 -11.801 1.00 81.06 88 ILE A C 1
ATOM 714 O O . ILE A 1 88 ? 22.247 1.194 -12.721 1.00 81.06 88 ILE A O 1
ATOM 718 N N . ASN A 1 89 ? 21.882 1.416 -10.533 1.00 77.94 89 ASN A N 1
ATOM 719 C CA . ASN A 1 89 ? 22.864 0.402 -10.159 1.00 77.94 89 ASN A CA 1
ATOM 720 C C . ASN A 1 89 ? 22.499 -0.994 -10.683 1.00 77.94 89 ASN A C 1
ATOM 722 O O . ASN A 1 89 ? 23.387 -1.761 -11.047 1.00 77.94 89 ASN A O 1
ATOM 726 N N . GLY A 1 90 ? 21.211 -1.340 -10.753 1.00 72.38 90 GLY A N 1
ATOM 727 C CA . GLY A 1 90 ? 20.752 -2.583 -11.374 1.00 72.38 90 GLY A CA 1
ATOM 728 C C . GLY A 1 90 ? 20.994 -2.637 -12.887 1.00 72.38 90 GLY A C 1
ATOM 729 O O . GLY A 1 90 ? 21.107 -3.738 -13.439 1.00 72.38 90 GLY A O 1
ATOM 730 N N . PHE A 1 91 ? 21.086 -1.470 -13.532 1.00 72.31 91 PHE A N 1
ATOM 731 C CA . PHE A 1 91 ? 21.384 -1.315 -14.953 1.00 72.31 91 PHE A CA 1
ATOM 732 C C . PHE A 1 91 ? 22.890 -1.420 -15.247 1.00 72.31 91 PHE A C 1
ATOM 734 O O . PHE A 1 91 ? 23.279 -2.194 -16.119 1.00 72.31 91 PHE A O 1
ATOM 741 N N . GLU A 1 92 ? 23.728 -0.734 -14.463 1.00 69.94 92 GLU A N 1
ATOM 742 C CA . GLU A 1 92 ? 25.179 -0.588 -14.699 1.00 69.94 92 GLU A CA 1
ATOM 743 C C . GLU A 1 92 ? 26.059 -1.646 -13.999 1.00 69.94 92 GLU A C 1
ATOM 745 O O . GLU A 1 92 ? 27.189 -1.913 -14.414 1.00 69.94 92 GLU A O 1
ATOM 750 N N . ARG A 1 93 ? 25.598 -2.259 -12.896 1.00 72.81 93 ARG A N 1
ATOM 751 C CA . ARG A 1 93 ? 26.453 -3.093 -12.023 1.00 72.81 93 ARG A CA 1
ATOM 752 C C . ARG A 1 93 ? 26.126 -4.583 -12.093 1.00 72.81 93 ARG A C 1
ATOM 754 O O . ARG A 1 93 ? 25.001 -5.018 -12.315 1.00 72.81 93 ARG A O 1
ATOM 761 N N . LYS A 1 94 ? 27.132 -5.415 -11.798 1.00 62.31 94 LYS A N 1
ATOM 762 C CA . LYS A 1 94 ? 27.028 -6.887 -11.775 1.00 62.31 94 LYS A CA 1
ATOM 763 C C . LYS A 1 94 ? 25.930 -7.408 -10.843 1.00 62.31 94 LYS A C 1
ATOM 765 O O . LYS A 1 94 ? 26.067 -7.407 -9.621 1.00 62.31 94 LYS A O 1
ATOM 770 N N . ARG A 1 95 ? 24.909 -8.024 -11.446 1.00 55.41 95 ARG A N 1
ATOM 771 C CA . ARG A 1 95 ? 23.732 -8.627 -10.790 1.00 55.41 95 ARG A CA 1
ATOM 772 C C . ARG A 1 95 ? 24.018 -9.722 -9.749 1.00 55.41 95 ARG A C 1
ATOM 774 O O . ARG A 1 95 ? 23.164 -10.019 -8.924 1.00 55.41 95 ARG A O 1
ATOM 781 N N . HIS A 1 96 ? 25.184 -10.369 -9.769 1.00 53.91 96 HIS A N 1
ATOM 782 C CA . HIS A 1 96 ? 25.547 -11.348 -8.730 1.00 53.91 96 HIS A CA 1
ATOM 783 C C . HIS A 1 96 ? 26.117 -10.691 -7.464 1.00 53.91 96 HIS A C 1
ATOM 785 O O . HIS A 1 96 ? 26.046 -11.294 -6.397 1.00 53.91 96 HIS A O 1
ATOM 791 N N . LYS A 1 97 ? 26.634 -9.458 -7.567 1.00 58.00 97 LYS A N 1
ATOM 792 C CA . LYS A 1 97 ? 27.085 -8.664 -6.416 1.00 58.00 97 LYS A CA 1
ATOM 793 C C . LYS A 1 97 ? 25.937 -7.895 -5.751 1.00 58.00 97 LYS A C 1
ATOM 795 O O . LYS A 1 97 ? 26.013 -7.604 -4.563 1.00 58.00 97 LYS A O 1
ATOM 800 N N . PHE A 1 98 ? 24.844 -7.653 -6.483 1.00 57.59 98 PHE A N 1
ATOM 801 C CA . PHE A 1 98 ? 23.679 -6.900 -6.009 1.00 57.59 98 PHE A CA 1
ATOM 802 C C . PHE A 1 98 ? 22.371 -7.600 -6.418 1.00 57.59 98 PHE A C 1
ATOM 804 O O . PHE A 1 98 ? 22.135 -7.810 -7.608 1.00 57.59 98 PHE A O 1
ATOM 811 N N . PRO A 1 99 ? 21.507 -8.015 -5.471 1.00 50.31 99 PRO A N 1
ATOM 812 C CA . PRO A 1 99 ? 20.287 -8.740 -5.800 1.00 50.31 99 PRO A CA 1
ATOM 813 C C . PRO A 1 99 ? 19.269 -7.826 -6.491 1.00 50.31 99 PRO A C 1
ATOM 815 O O . PRO A 1 99 ? 19.344 -6.609 -6.396 1.00 50.31 99 PRO A O 1
ATOM 818 N N . LYS A 1 100 ? 18.252 -8.424 -7.128 1.00 52.62 100 LYS A N 1
ATOM 819 C CA . LYS A 1 100 ? 17.075 -7.694 -7.627 1.00 52.62 100 LYS A CA 1
ATOM 820 C C . LYS A 1 100 ? 16.420 -6.911 -6.476 1.00 52.62 100 LYS A C 1
ATOM 822 O O . LYS A 1 100 ? 15.714 -7.505 -5.659 1.00 52.62 100 LYS A O 1
ATOM 827 N N . MET A 1 101 ? 16.681 -5.607 -6.420 1.00 50.84 101 MET A N 1
ATOM 828 C CA . MET A 1 101 ? 16.089 -4.646 -5.475 1.00 50.84 101 MET A CA 1
ATOM 829 C C . MET A 1 101 ? 14.997 -3.786 -6.123 1.00 50.84 101 MET A C 1
ATOM 831 O O . MET A 1 101 ? 14.398 -2.936 -5.479 1.00 50.84 101 MET A O 1
ATOM 835 N N . ILE A 1 102 ? 14.710 -4.032 -7.400 1.00 53.84 102 ILE A N 1
ATOM 836 C CA . ILE A 1 102 ? 13.751 -3.253 -8.171 1.00 53.84 102 ILE A CA 1
ATOM 837 C C . ILE A 1 102 ? 12.324 -3.737 -7.858 1.00 53.84 102 ILE A C 1
ATOM 839 O O . ILE A 1 102 ? 12.049 -4.937 -8.001 1.00 53.84 102 ILE A O 1
ATOM 843 N N . PRO A 1 103 ? 11.411 -2.844 -7.426 1.00 50.69 103 PRO A N 1
ATOM 844 C CA . PRO A 1 103 ? 10.016 -3.191 -7.197 1.00 50.69 103 PRO A CA 1
ATOM 845 C C . PRO A 1 103 ? 9.365 -3.773 -8.456 1.00 50.69 103 PRO A C 1
ATOM 847 O O . PRO A 1 103 ? 9.531 -3.251 -9.556 1.00 50.69 103 PRO A O 1
ATOM 850 N N . LEU A 1 104 ? 8.579 -4.843 -8.294 1.00 51.28 104 LEU A N 1
ATOM 851 C CA . LEU A 1 104 ? 7.764 -5.375 -9.386 1.00 51.28 104 LEU A CA 1
ATOM 852 C C . LEU A 1 104 ? 6.684 -4.351 -9.745 1.00 51.28 104 LEU A C 1
ATOM 854 O O . LEU A 1 104 ? 5.733 -4.151 -8.985 1.00 51.28 104 LEU A O 1
ATOM 858 N N . ILE A 1 105 ? 6.813 -3.733 -10.915 1.00 54.88 105 ILE A N 1
ATOM 859 C CA . ILE A 1 105 ? 5.754 -2.904 -11.487 1.00 54.88 105 ILE A CA 1
ATOM 860 C C . ILE A 1 105 ? 4.672 -3.849 -12.007 1.00 54.88 105 ILE A C 1
ATOM 862 O O . ILE A 1 105 ? 4.922 -4.685 -12.873 1.00 54.88 105 ILE A O 1
ATOM 866 N N . ARG A 1 106 ? 3.468 -3.759 -11.437 1.00 52.47 106 ARG A N 1
ATOM 867 C CA . ARG A 1 106 ? 2.306 -4.506 -11.927 1.00 52.47 106 ARG A CA 1
ATOM 868 C C . ARG A 1 106 ? 1.634 -3.697 -13.028 1.00 52.47 106 ARG A C 1
ATOM 870 O O . ARG A 1 106 ? 1.273 -2.549 -12.789 1.00 52.47 106 ARG A O 1
ATOM 877 N N . ASN A 1 107 ? 1.446 -4.307 -14.195 1.00 57.75 107 ASN A N 1
ATOM 878 C CA . ASN A 1 107 ? 0.583 -3.762 -15.237 1.00 57.75 107 ASN A CA 1
ATOM 879 C C . ASN A 1 107 ? -0.827 -4.376 -15.128 1.00 57.75 107 ASN A C 1
ATOM 881 O O . ASN A 1 107 ? -0.990 -5.455 -14.555 1.00 57.75 107 ASN A O 1
ATOM 885 N N . HIS A 1 108 ? -1.841 -3.696 -15.665 1.00 57.25 108 HIS A N 1
ATOM 886 C CA . HIS A 1 108 ? -3.227 -4.181 -15.697 1.00 57.25 108 HIS A CA 1
ATOM 887 C C . HIS A 1 108 ? -3.431 -5.367 -16.645 1.00 57.25 108 HIS A C 1
ATOM 889 O O . HIS A 1 108 ? -4.397 -6.112 -16.495 1.00 57.25 108 HIS A O 1
ATOM 895 N N . TYR A 1 109 ? -2.506 -5.569 -17.584 1.00 58.16 109 TYR A N 1
ATOM 896 C CA . TYR A 1 109 ? -2.500 -6.705 -18.494 1.00 58.16 109 TYR A CA 1
ATOM 897 C C . TYR A 1 109 ? -1.482 -7.768 -18.078 1.00 58.16 109 TYR A C 1
ATOM 899 O O . TYR A 1 109 ? -0.328 -7.487 -17.753 1.00 58.16 109 TYR A O 1
ATOM 907 N N . ASN A 1 110 ? -1.902 -9.032 -18.162 1.00 57.28 110 ASN A N 1
ATOM 908 C CA . ASN A 1 110 ? -1.068 -10.198 -17.870 1.00 57.28 110 ASN A CA 1
ATOM 909 C C . ASN A 1 110 ? -0.162 -10.616 -19.049 1.00 57.28 110 ASN A C 1
ATOM 911 O O . ASN A 1 110 ? 0.337 -11.742 -19.054 1.00 57.28 110 ASN A O 1
ATOM 915 N N . GLY A 1 111 ? 0.133 -9.726 -20.001 1.00 66.56 111 GLY A N 1
ATOM 916 C CA . GLY A 1 111 ? 0.953 -10.008 -21.186 1.00 66.56 111 GLY A CA 1
ATOM 917 C C . GLY A 1 111 ? 1.595 -8.752 -21.782 1.00 66.56 111 GLY A C 1
ATOM 918 O O . GLY A 1 111 ? 1.544 -7.686 -21.179 1.00 66.56 111 GLY A O 1
ATOM 919 N N . THR A 1 112 ? 2.215 -8.907 -22.949 1.00 78.75 112 THR A N 1
ATOM 920 C CA . THR A 1 112 ? 2.788 -7.810 -23.743 1.00 78.75 112 THR A CA 1
ATOM 921 C C . THR A 1 112 ? 1.696 -7.066 -24.474 1.00 78.75 112 THR A C 1
ATOM 923 O O . THR A 1 112 ? 1.007 -7.667 -25.294 1.00 78.75 112 THR A O 1
ATOM 926 N N . ASN A 1 113 ? 1.559 -5.772 -24.234 1.00 85.88 113 ASN A N 1
ATOM 927 C CA . ASN A 1 113 ? 0.500 -4.989 -24.851 1.00 85.88 113 ASN A CA 1
ATOM 928 C C . ASN A 1 113 ? 0.880 -4.574 -26.270 1.00 85.88 113 ASN A C 1
ATOM 930 O O . ASN A 1 113 ? 1.937 -3.980 -26.497 1.00 85.88 113 ASN A O 1
ATOM 934 N N . ILE A 1 114 ? -0.002 -4.831 -27.228 1.00 88.50 114 ILE A N 1
ATOM 935 C CA . ILE A 1 114 ? 0.175 -4.418 -28.619 1.00 88.50 114 ILE A CA 1
ATOM 936 C C . ILE A 1 114 ? -1.097 -3.791 -29.179 1.00 88.50 114 ILE A C 1
ATOM 938 O O . ILE A 1 114 ? -2.213 -4.154 -28.817 1.00 88.50 114 ILE A O 1
ATOM 942 N N . CYS A 1 115 ? -0.910 -2.846 -30.094 1.00 93.19 115 CYS A N 1
ATOM 943 C CA . CYS A 1 115 ? -1.981 -2.309 -30.918 1.00 93.19 115 CYS A CA 1
ATOM 944 C C . CYS A 1 115 ? -2.068 -3.152 -32.201 1.00 93.19 115 CYS A C 1
ATOM 946 O O . CYS A 1 115 ? -1.048 -3.253 -32.892 1.00 93.19 115 CYS A O 1
ATOM 948 N N . PRO A 1 116 ? -3.237 -3.714 -32.568 1.00 91.69 116 PRO A N 1
ATOM 949 C CA . PRO A 1 116 ? -3.387 -4.465 -33.818 1.00 91.69 116 PRO A CA 1
ATOM 950 C C . PRO A 1 116 ? -3.041 -3.640 -35.070 1.00 91.69 116 PRO A C 1
ATOM 952 O O . PRO A 1 116 ? -2.538 -4.178 -36.054 1.00 91.69 116 PRO A O 1
ATOM 955 N N . ILE A 1 117 ? -3.268 -2.321 -35.026 1.00 94.19 117 ILE A N 1
ATOM 956 C CA . ILE A 1 117 ? -2.963 -1.417 -36.141 1.00 94.19 117 ILE A CA 1
ATOM 957 C C . ILE A 1 117 ? -1.458 -1.125 -36.206 1.00 94.19 117 ILE A C 1
ATOM 959 O O . ILE A 1 117 ? -0.881 -1.295 -37.278 1.00 94.19 117 ILE A O 1
ATOM 963 N N . CYS A 1 118 ? -0.795 -0.791 -35.084 1.00 93.50 118 CYS A N 1
ATOM 964 C CA . CYS A 1 118 ? 0.674 -0.676 -35.059 1.00 93.50 118 CYS A CA 1
ATOM 965 C C . CYS A 1 118 ? 1.330 -1.966 -35.549 1.00 93.50 118 CYS A C 1
ATOM 967 O O . CYS A 1 118 ? 2.240 -1.910 -36.359 1.00 93.50 118 CYS A O 1
ATOM 969 N N . LEU A 1 119 ? 0.837 -3.128 -35.112 1.00 90.06 119 LEU A N 1
ATOM 970 C CA . LEU A 1 119 ? 1.369 -4.412 -35.552 1.00 90.06 119 LEU A CA 1
ATOM 971 C C . LEU A 1 119 ? 1.301 -4.565 -37.077 1.00 90.06 119 LEU A C 1
ATOM 973 O O . LEU A 1 119 ? 2.270 -5.000 -37.691 1.00 90.06 119 LEU A O 1
ATOM 977 N N . LYS A 1 120 ? 0.182 -4.182 -37.700 1.00 90.12 120 LYS A N 1
ATOM 978 C CA . LYS A 1 120 ? 0.034 -4.212 -39.160 1.00 90.12 120 LYS A CA 1
ATOM 979 C C . LYS A 1 120 ? 1.002 -3.250 -39.857 1.00 90.12 120 LYS A C 1
ATOM 981 O O . LYS A 1 120 ? 1.609 -3.622 -40.862 1.00 90.12 120 LYS A O 1
ATOM 986 N N . GLU A 1 121 ? 1.161 -2.035 -39.333 1.00 93.81 121 GLU A N 1
ATOM 987 C CA . GLU A 1 121 ? 2.138 -1.053 -39.833 1.00 93.81 121 GLU A CA 1
ATOM 988 C C . GLU A 1 121 ? 3.573 -1.587 -39.720 1.00 93.81 121 GLU A C 1
ATOM 990 O O . GLU A 1 121 ? 4.356 -1.475 -40.667 1.00 93.81 121 GLU A O 1
ATOM 995 N N . ASP A 1 122 ? 3.896 -2.231 -38.599 1.00 91.00 122 ASP A N 1
ATOM 996 C CA . ASP A 1 122 ? 5.217 -2.782 -38.309 1.00 91.00 122 ASP A CA 1
ATOM 997 C C . ASP A 1 122 ? 5.538 -3.981 -39.212 1.00 91.00 122 ASP A C 1
ATOM 999 O O . ASP A 1 122 ? 6.624 -4.053 -39.788 1.00 91.00 122 ASP A O 1
ATOM 1003 N N . LEU A 1 123 ? 4.576 -4.887 -39.419 1.00 88.56 123 LEU A N 1
ATOM 1004 C CA . LEU A 1 123 ? 4.698 -6.001 -40.366 1.00 88.56 123 LEU A CA 1
ATOM 1005 C C . LEU A 1 123 ? 4.853 -5.515 -41.811 1.00 88.56 123 LEU A C 1
ATOM 1007 O O . LEU A 1 123 ? 5.537 -6.154 -42.598 1.00 88.56 123 LEU A O 1
ATOM 1011 N N . THR A 1 124 ? 4.269 -4.371 -42.161 1.00 91.88 124 THR A N 1
ATOM 1012 C CA . THR A 1 124 ? 4.420 -3.797 -43.507 1.00 91.88 124 THR A CA 1
ATOM 1013 C C . THR A 1 124 ? 5.781 -3.119 -43.683 1.00 91.88 124 THR A C 1
ATOM 1015 O O . THR A 1 124 ? 6.413 -3.258 -44.724 1.00 91.88 124 THR A O 1
ATOM 1018 N N . THR A 1 125 ? 6.245 -2.389 -42.666 1.00 88.94 125 THR A N 1
ATOM 1019 C CA . THR A 1 125 ? 7.436 -1.525 -42.761 1.00 88.94 125 THR A CA 1
ATOM 1020 C C . THR A 1 125 ? 8.728 -2.267 -42.432 1.00 88.94 125 THR A C 1
ATOM 1022 O O . THR A 1 125 ? 9.751 -2.074 -43.082 1.00 88.94 125 THR A O 1
ATOM 1025 N N . TYR A 1 126 ? 8.692 -3.120 -41.409 1.00 83.44 126 TYR A N 1
ATOM 1026 C CA . TYR A 1 126 ? 9.861 -3.802 -40.849 1.00 83.44 126 TYR A CA 1
ATOM 1027 C C . TYR A 1 126 ? 9.790 -5.324 -41.007 1.00 83.44 126 TYR A C 1
ATOM 1029 O O . TYR A 1 126 ? 10.720 -6.016 -40.589 1.00 83.44 126 TYR A O 1
ATOM 1037 N N . ASN A 1 127 ? 8.698 -5.844 -41.583 1.00 84.75 127 ASN A N 1
ATOM 1038 C CA . ASN A 1 127 ? 8.409 -7.274 -41.703 1.00 84.75 127 ASN A CA 1
ATOM 1039 C C . ASN A 1 127 ? 8.381 -8.013 -40.352 1.00 84.75 127 ASN A C 1
ATOM 1041 O O . ASN A 1 127 ? 8.726 -9.191 -40.265 1.00 84.75 127 ASN A O 1
ATOM 1045 N N . ARG A 1 128 ? 8.026 -7.307 -39.267 1.00 83.12 128 ARG A N 1
ATOM 1046 C CA . ARG A 1 128 ? 8.017 -7.846 -37.898 1.00 83.12 128 ARG A CA 1
ATOM 1047 C C . ARG A 1 128 ? 7.278 -6.943 -36.907 1.00 83.12 128 ARG A C 1
ATOM 1049 O O . ARG A 1 128 ? 7.229 -5.743 -37.146 1.00 83.12 128 ARG A O 1
ATOM 1056 N N . PRO A 1 129 ? 6.788 -7.472 -35.770 1.00 83.50 129 PRO A N 1
ATOM 1057 C CA . PRO A 1 129 ? 6.240 -6.659 -34.682 1.00 83.50 129 PRO A CA 1
ATOM 1058 C C . PRO A 1 129 ? 7.307 -5.776 -34.020 1.00 83.50 129 PRO A C 1
ATOM 1060 O O . PRO A 1 129 ? 8.411 -6.255 -33.743 1.00 83.50 129 PRO A O 1
ATOM 1063 N N . LEU A 1 130 ? 6.949 -4.532 -33.680 1.00 87.00 130 LEU A N 1
ATOM 1064 C CA . LEU A 1 130 ? 7.708 -3.698 -32.747 1.00 87.00 130 LEU A CA 1
ATOM 1065 C C . LEU A 1 130 ? 6.932 -3.546 -31.438 1.00 87.00 130 LEU A C 1
ATOM 1067 O O . LEU A 1 130 ? 5.768 -3.140 -31.417 1.00 87.00 130 LEU A O 1
ATOM 1071 N N . PHE A 1 131 ? 7.581 -3.841 -30.311 1.00 87.00 131 PHE A N 1
ATOM 1072 C CA . PHE A 1 131 ? 6.954 -3.620 -29.007 1.00 87.00 131 PHE A CA 1
ATOM 1073 C C . PHE A 1 131 ? 7.197 -2.191 -28.553 1.00 87.00 131 PHE A C 1
ATOM 1075 O O . PHE A 1 131 ? 8.342 -1.801 -28.316 1.00 87.00 131 PHE A O 1
ATOM 1082 N N . ARG A 1 132 ? 6.106 -1.429 -28.433 1.00 89.44 132 ARG A N 1
ATOM 1083 C CA . ARG A 1 132 ? 6.136 -0.019 -28.043 1.00 89.44 132 ARG A CA 1
ATOM 1084 C C . ARG A 1 132 ? 6.212 0.143 -26.531 1.00 89.44 132 ARG A C 1
ATOM 1086 O O . ARG A 1 132 ? 5.459 -0.533 -25.826 1.00 89.44 132 ARG A O 1
ATOM 1093 N N . ARG A 1 133 ? 7.055 1.054 -26.039 1.00 88.94 133 ARG A N 1
ATOM 1094 C CA . ARG A 1 133 ? 7.174 1.358 -24.601 1.00 88.94 133 ARG A CA 1
ATOM 1095 C C . ARG A 1 133 ? 5.901 1.986 -24.069 1.00 88.94 133 ARG A C 1
ATOM 1097 O O . ARG A 1 133 ? 5.401 1.552 -23.039 1.00 88.94 133 ARG A O 1
ATOM 1104 N N . SER A 1 134 ? 5.341 2.951 -24.798 1.00 92.44 134 SER A N 1
ATOM 1105 C CA . SER A 1 134 ? 4.083 3.613 -24.430 1.00 92.44 134 SER A CA 1
ATOM 1106 C C . SER A 1 134 ? 2.938 2.624 -24.177 1.00 92.44 134 SER A C 1
ATOM 1108 O O . SER A 1 134 ? 2.151 2.821 -23.258 1.00 92.44 134 SER A O 1
ATOM 1110 N N . HIS A 1 135 ? 2.882 1.514 -24.921 1.00 91.38 135 HIS A N 1
ATOM 1111 C CA . HIS A 1 135 ? 1.898 0.448 -24.709 1.00 91.38 135 HIS A CA 1
ATOM 1112 C C . HIS A 1 135 ? 2.153 -0.368 -23.431 1.00 91.38 135 HIS A C 1
ATOM 1114 O O . HIS A 1 135 ? 1.221 -0.963 -22.893 1.00 91.38 135 HIS A O 1
ATOM 1120 N N . GLN A 1 136 ? 3.397 -0.416 -22.943 1.00 86.94 136 GLN A N 1
ATOM 1121 C CA . GLN A 1 136 ? 3.767 -1.158 -21.733 1.00 86.94 136 GLN A CA 1
ATOM 1122 C C . GLN A 1 136 ? 3.640 -0.321 -20.451 1.00 86.94 136 GLN A C 1
ATOM 1124 O O . GLN A 1 136 ? 3.808 -0.870 -19.360 1.00 86.94 136 GLN A O 1
ATOM 1129 N N . ALA A 1 137 ? 3.339 0.978 -20.550 1.00 87.88 137 ALA A N 1
ATOM 1130 C CA . ALA A 1 137 ? 3.177 1.843 -19.386 1.00 87.88 137 ALA A CA 1
ATOM 1131 C C . ALA A 1 137 ? 2.074 1.319 -18.431 1.00 87.88 137 ALA A C 1
ATOM 1133 O O . ALA A 1 137 ? 1.072 0.755 -18.889 1.00 87.88 137 ALA A O 1
ATOM 1134 N N . PRO A 1 138 ? 2.227 1.470 -17.098 1.00 86.25 138 PRO A N 1
ATOM 1135 C CA . PRO A 1 138 ? 1.280 0.906 -16.139 1.00 86.25 138 PRO A CA 1
ATOM 1136 C C . PRO A 1 138 ? -0.133 1.457 -16.317 1.00 86.25 138 PRO A C 1
ATOM 1138 O O . PRO A 1 138 ? -0.357 2.657 -16.212 1.00 86.25 138 PRO A O 1
ATOM 1141 N N . GLY A 1 139 ? -1.094 0.561 -16.550 1.00 86.56 139 GLY A N 1
ATOM 1142 C CA . GLY A 1 139 ? -2.507 0.922 -16.710 1.00 86.56 139 GLY A CA 1
ATOM 1143 C C . GLY A 1 139 ? -2.883 1.512 -18.053 1.00 86.56 139 GLY A C 1
ATOM 1144 O O . GLY A 1 139 ? -4.058 1.794 -18.266 1.00 86.56 139 GLY A O 1
ATOM 1145 N N . VAL A 1 140 ? -1.938 1.618 -18.985 1.00 91.31 140 VAL A N 1
ATOM 1146 C CA . VAL A 1 140 ? -2.261 1.943 -20.369 1.00 91.31 140 VAL A CA 1
ATOM 1147 C C . VAL A 1 140 ? -2.909 0.727 -21.027 1.00 91.31 140 VAL A C 1
ATOM 1149 O O . VAL A 1 140 ? -2.304 -0.338 -21.159 1.00 91.31 140 VAL A O 1
ATOM 1152 N N . THR A 1 141 ? -4.168 0.892 -21.430 1.00 92.38 141 THR A N 1
ATOM 1153 C CA . THR A 1 141 ? -4.974 -0.134 -22.110 1.00 92.38 141 THR A CA 1
ATOM 1154 C C . THR A 1 141 ? -5.355 0.259 -23.537 1.00 92.38 141 THR A C 1
ATOM 1156 O O . THR A 1 141 ? -6.012 -0.519 -24.228 1.00 92.38 141 THR A O 1
ATOM 1159 N N . ALA A 1 142 ? -4.927 1.437 -23.996 1.00 95.31 142 ALA A N 1
ATOM 1160 C CA . ALA A 1 142 ? -5.207 1.976 -25.319 1.00 95.31 142 ALA A CA 1
ATOM 1161 C C . ALA A 1 142 ? -3.930 2.424 -26.035 1.00 95.31 142 ALA A C 1
ATOM 1163 O O . ALA A 1 142 ? -2.943 2.821 -25.418 1.00 95.31 142 ALA A O 1
ATOM 1164 N N . CYS A 1 143 ? -3.963 2.376 -27.361 1.00 96.75 143 CYS A N 1
ATOM 1165 C CA . CYS A 1 143 ? -2.934 2.953 -28.206 1.00 96.75 143 CYS A CA 1
ATOM 1166 C C . CYS A 1 143 ? -3.145 4.466 -28.316 1.00 96.75 143 CYS A C 1
ATOM 1168 O O . CYS A 1 143 ? -4.156 4.901 -28.867 1.00 96.75 143 CYS A O 1
ATOM 1170 N N . TRP A 1 144 ? -2.173 5.258 -27.859 1.00 96.62 144 TRP A N 1
ATOM 1171 C CA . TRP A 1 144 ? -2.194 6.723 -27.978 1.00 96.62 144 TRP A CA 1
ATOM 1172 C C . TRP A 1 144 ? -2.240 7.189 -29.446 1.00 96.62 144 TRP A C 1
ATOM 1174 O O . TRP A 1 144 ? -2.879 8.184 -29.766 1.00 96.62 144 TRP A O 1
ATOM 1184 N N . LYS A 1 145 ? -1.615 6.425 -30.357 1.00 96.25 145 LYS A N 1
ATOM 1185 C CA . LYS A 1 145 ? -1.537 6.741 -31.791 1.00 96.25 145 LYS A CA 1
ATOM 1186 C C . LYS A 1 145 ? -2.839 6.444 -32.539 1.00 96.25 145 LYS A C 1
ATOM 1188 O O . LYS A 1 145 ? -3.273 7.246 -33.358 1.00 96.25 145 LYS A O 1
ATOM 1193 N N . HIS A 1 146 ? -3.442 5.278 -32.300 1.00 96.44 146 HIS A N 1
ATOM 1194 C CA . HIS A 1 146 ? -4.578 4.791 -33.099 1.00 96.44 146 HIS A CA 1
ATOM 1195 C C . HIS A 1 146 ? -5.928 4.824 -32.376 1.00 96.44 146 HIS A C 1
ATOM 1197 O O . HIS A 1 146 ? -6.949 4.570 -33.008 1.00 96.44 146 HIS A O 1
ATOM 1203 N N . GLY A 1 147 ? -5.968 5.103 -31.069 1.00 96.88 147 GLY A N 1
ATOM 1204 C CA . GLY A 1 147 ? -7.222 5.198 -30.310 1.00 96.88 147 GLY A CA 1
ATOM 1205 C C . GLY A 1 147 ? -7.961 3.870 -30.115 1.00 96.88 147 GLY A C 1
ATOM 1206 O O . GLY A 1 147 ? -9.167 3.858 -29.863 1.00 96.88 147 GLY A O 1
ATOM 1207 N N . VAL A 1 148 ? -7.264 2.741 -30.252 1.00 95.56 148 VAL A N 1
ATOM 1208 C CA . VAL A 1 148 ? -7.831 1.389 -30.122 1.00 95.56 148 VAL A CA 1
ATOM 1209 C C . VAL A 1 148 ? -7.309 0.691 -28.873 1.00 95.56 148 VAL A C 1
ATOM 1211 O O . VAL A 1 148 ? -6.221 1.008 -28.389 1.00 95.56 148 VAL A O 1
ATOM 1214 N N . LYS A 1 149 ? -8.078 -0.265 -28.349 1.00 93.81 149 LYS A N 1
ATOM 1215 C CA . LYS A 1 149 ? -7.682 -1.074 -27.196 1.00 93.81 149 LYS A CA 1
ATOM 1216 C C . LYS A 1 149 ? -6.468 -1.934 -27.529 1.00 93.81 149 LYS A C 1
ATOM 1218 O O . LYS A 1 149 ? -6.363 -2.501 -28.618 1.00 93.81 149 LYS A O 1
ATOM 1223 N N . LEU A 1 150 ? -5.552 -2.013 -26.573 1.00 91.62 150 LEU A N 1
ATOM 1224 C CA . LEU A 1 150 ? -4.395 -2.890 -26.632 1.00 91.62 150 LEU A CA 1
ATOM 1225 C C . LEU A 1 150 ? -4.828 -4.320 -26.318 1.00 91.62 150 LEU A C 1
ATOM 1227 O O . LEU A 1 150 ? -5.685 -4.550 -25.466 1.00 91.62 150 LEU A O 1
ATOM 1231 N N . VAL A 1 151 ? -4.204 -5.275 -26.995 1.00 88.31 151 VAL A N 1
ATOM 1232 C CA . VAL A 1 151 ? -4.400 -6.709 -26.769 1.00 88.31 151 VAL A CA 1
ATOM 1233 C C . VAL A 1 151 ? -3.083 -7.347 -26.350 1.00 88.31 151 VAL A C 1
ATOM 1235 O O . VAL A 1 151 ? -2.004 -6.814 -26.622 1.00 88.31 151 VAL A O 1
ATOM 1238 N N . ALA A 1 152 ? -3.156 -8.494 -25.680 1.00 84.19 152 ALA A N 1
ATOM 1239 C CA . ALA A 1 152 ? -1.960 -9.251 -25.347 1.00 84.19 152 ALA A CA 1
ATOM 1240 C C . ALA A 1 152 ? -1.359 -9.882 -26.615 1.00 84.19 152 ALA A C 1
ATOM 1242 O O . ALA A 1 152 ? -2.069 -10.489 -27.418 1.00 84.19 152 ALA A O 1
ATOM 1243 N N . TYR A 1 153 ? -0.045 -9.767 -26.792 1.00 78.00 153 TYR A N 1
ATOM 1244 C CA . TYR A 1 153 ? 0.681 -10.416 -27.881 1.00 78.00 153 TYR A CA 1
ATOM 1245 C C . TYR A 1 153 ? 0.484 -11.938 -27.845 1.00 78.00 153 TYR A C 1
ATOM 1247 O O . TYR A 1 153 ? 0.582 -12.549 -26.781 1.00 78.00 153 TYR A O 1
ATOM 1255 N N . GLY A 1 154 ? 0.230 -12.542 -29.009 1.00 71.88 154 GLY A N 1
ATOM 1256 C CA . GLY A 1 154 ? -0.039 -13.979 -29.141 1.00 71.88 154 GLY A CA 1
ATOM 1257 C C . GLY A 1 154 ? -1.501 -14.383 -28.926 1.00 71.88 154 GLY A C 1
ATOM 1258 O O . GLY A 1 154 ? -1.797 -15.573 -28.917 1.00 71.88 154 GLY A O 1
ATOM 1259 N N . THR A 1 155 ? -2.415 -13.424 -28.759 1.00 73.56 155 THR A N 1
ATOM 1260 C CA . THR A 1 155 ? -3.857 -13.696 -28.824 1.00 73.56 155 THR A CA 1
ATOM 1261 C C . THR A 1 155 ? -4.276 -13.974 -30.269 1.00 73.56 155 THR A C 1
ATOM 1263 O O . THR A 1 155 ? -3.879 -13.248 -31.179 1.00 73.56 155 THR A O 1
ATOM 1266 N N . GLU A 1 156 ? -5.057 -15.040 -30.480 1.00 65.06 156 GLU A N 1
ATOM 1267 C CA . GLU A 1 156 ? -5.558 -15.432 -31.810 1.00 65.06 156 GLU A CA 1
ATOM 1268 C C . GLU A 1 156 ? -6.562 -14.413 -32.369 1.00 65.06 156 GLU A C 1
ATOM 1270 O O . GLU A 1 156 ? -6.675 -14.255 -33.583 1.00 65.06 156 GLU A O 1
ATOM 1275 N N . ASP A 1 157 ? -7.241 -13.683 -31.480 1.00 64.00 157 ASP A N 1
ATOM 1276 C CA . ASP A 1 157 ? -8.332 -12.784 -31.830 1.00 64.00 157 ASP A CA 1
ATOM 1277 C C . ASP A 1 157 ? -7.934 -11.305 -31.669 1.00 64.00 157 ASP A C 1
ATOM 1279 O O . ASP A 1 157 ? -8.035 -10.702 -30.598 1.00 64.00 157 ASP A O 1
ATOM 1283 N N . MET A 1 158 ? -7.417 -10.714 -32.751 1.00 70.25 158 MET A N 1
ATOM 1284 C CA . MET A 1 158 ? -6.894 -9.337 -32.791 1.00 70.25 158 MET A CA 1
ATOM 1285 C C . MET A 1 158 ? -7.948 -8.308 -33.212 1.00 70.25 158 MET A C 1
ATOM 1287 O O . MET A 1 158 ? -7.692 -7.429 -34.043 1.00 70.25 158 MET A O 1
ATOM 1291 N N . HIS A 1 159 ? -9.154 -8.414 -32.661 1.00 76.94 159 HIS A N 1
ATOM 1292 C CA . HIS A 1 159 ? -10.238 -7.497 -32.986 1.00 76.94 159 HIS A CA 1
ATOM 1293 C C . HIS A 1 159 ? -9.888 -6.040 -32.658 1.00 76.94 159 HIS A C 1
ATOM 1295 O O . HIS A 1 159 ? -9.552 -5.675 -31.528 1.00 76.94 159 HIS A O 1
ATOM 1301 N N . VAL A 1 160 ? -10.023 -5.178 -33.665 1.00 87.06 160 VAL A N 1
ATOM 1302 C CA . VAL A 1 160 ? -9.817 -3.738 -33.519 1.00 87.06 160 VAL A CA 1
ATOM 1303 C C . VAL A 1 160 ? -11.027 -3.144 -32.806 1.00 87.06 160 VAL A C 1
ATOM 1305 O O . VAL A 1 160 ? -12.076 -2.929 -33.408 1.00 87.06 160 VAL A O 1
ATOM 1308 N N . THR A 1 161 ? -10.872 -2.868 -31.513 1.00 91.75 161 THR A N 1
ATOM 1309 C CA . THR A 1 161 ? -11.917 -2.255 -30.684 1.00 91.75 161 THR A CA 1
ATOM 1310 C C . THR A 1 161 ? -11.515 -0.833 -30.321 1.00 91.75 161 THR A C 1
ATOM 1312 O O . THR A 1 161 ? -10.385 -0.606 -29.890 1.00 91.75 161 THR A O 1
ATOM 1315 N N . ARG A 1 162 ? -12.422 0.136 -30.463 1.00 94.50 162 ARG A N 1
ATOM 1316 C CA . ARG A 1 162 ? -12.164 1.528 -30.066 1.00 94.50 162 ARG A CA 1
ATOM 1317 C C . ARG A 1 162 ? -11.988 1.632 -28.545 1.00 94.50 162 ARG A C 1
ATOM 1319 O O . ARG A 1 162 ? -12.740 1.016 -27.789 1.00 94.50 162 ARG A O 1
ATOM 1326 N N . ALA A 1 163 ? -10.992 2.394 -28.105 1.00 94.31 163 ALA A N 1
ATOM 1327 C CA . ALA A 1 163 ? -10.798 2.701 -26.692 1.00 94.31 163 ALA A CA 1
ATOM 1328 C C . ALA A 1 163 ? -11.811 3.751 -26.212 1.00 94.31 163 ALA A C 1
ATOM 1330 O O . ALA A 1 163 ? -12.283 4.574 -26.998 1.00 94.31 163 ALA A O 1
ATOM 1331 N N . SER A 1 164 ? -12.142 3.728 -24.922 1.00 95.38 164 SER A N 1
ATOM 1332 C CA . SER A 1 164 ? -12.900 4.820 -24.300 1.00 95.38 164 SER A CA 1
ATOM 1333 C C . SER A 1 164 ? -12.066 6.101 -24.220 1.00 95.38 164 SER A C 1
ATOM 1335 O O . SER A 1 164 ? -10.834 6.053 -24.251 1.00 95.38 164 SER A O 1
ATOM 1337 N N . ASP A 1 165 ? -12.736 7.247 -24.069 1.00 95.81 165 ASP A N 1
ATOM 1338 C CA . ASP A 1 165 ? -12.063 8.547 -23.961 1.00 95.81 165 ASP A CA 1
ATOM 1339 C C . ASP A 1 165 ? -11.101 8.589 -22.768 1.00 95.81 165 ASP A C 1
ATOM 1341 O O . ASP A 1 165 ? -9.993 9.103 -22.890 1.00 95.81 165 ASP A O 1
ATOM 1345 N N . PHE A 1 166 ? -11.478 7.984 -21.634 1.00 95.44 166 PHE A N 1
ATOM 1346 C CA . PHE A 1 166 ? -10.586 7.847 -20.482 1.00 95.44 166 PHE A CA 1
ATOM 1347 C C . PHE A 1 166 ? -9.316 7.062 -20.840 1.00 95.44 166 PHE A C 1
ATOM 1349 O O . PHE A 1 166 ? -8.213 7.553 -20.611 1.00 95.44 166 PHE A O 1
ATOM 1356 N N . GLU A 1 167 ? -9.460 5.862 -21.420 1.00 95.19 167 GLU A N 1
ATOM 1357 C CA . GLU A 1 167 ? -8.318 4.997 -21.756 1.00 95.19 167 GLU A CA 1
ATOM 1358 C C . GLU A 1 167 ? -7.364 5.698 -22.738 1.00 95.19 167 GLU A C 1
ATOM 1360 O O . GLU A 1 167 ? -6.146 5.642 -22.560 1.00 95.19 167 GLU A O 1
ATOM 1365 N N . LEU A 1 168 ? -7.905 6.394 -23.745 1.00 97.44 168 LEU A N 1
ATOM 1366 C CA . LEU A 1 168 ? -7.116 7.147 -24.722 1.00 97.44 168 LEU A CA 1
ATOM 1367 C C . LEU A 1 168 ? -6.427 8.368 -24.098 1.00 97.44 168 LEU A C 1
ATOM 1369 O O . LEU A 1 168 ? -5.237 8.582 -24.326 1.00 97.44 168 LEU A O 1
ATOM 1373 N N . ASN A 1 169 ? -7.137 9.155 -23.288 1.00 97.75 169 ASN A N 1
ATOM 1374 C CA . ASN A 1 169 ? -6.566 10.330 -22.628 1.00 97.75 169 ASN A CA 1
ATOM 1375 C C . ASN A 1 169 ? -5.461 9.944 -21.642 1.00 97.75 169 ASN A C 1
ATOM 1377 O O . ASN A 1 169 ? -4.421 10.601 -21.606 1.00 97.75 169 ASN A O 1
ATOM 1381 N N . PHE A 1 170 ? -5.644 8.853 -20.898 1.00 96.69 170 PHE A N 1
ATOM 1382 C CA . PHE A 1 170 ? -4.612 8.330 -20.009 1.00 96.69 170 PHE A CA 1
ATOM 1383 C C . PHE A 1 170 ? -3.397 7.806 -20.791 1.00 96.69 170 PHE A C 1
ATOM 1385 O O . PHE A 1 170 ? -2.259 8.102 -20.432 1.00 96.69 170 PHE A O 1
ATOM 1392 N N . ALA A 1 171 ? -3.614 7.107 -21.913 1.00 96.75 171 ALA A N 1
ATOM 1393 C CA . ALA A 1 171 ? -2.528 6.669 -22.794 1.00 96.75 171 ALA A CA 1
ATOM 1394 C C . ALA A 1 171 ? -1.722 7.851 -23.360 1.00 96.75 171 ALA A C 1
ATOM 1396 O O . ALA A 1 171 ? -0.491 7.811 -23.354 1.00 96.75 171 ALA A O 1
ATOM 1397 N N . ASN A 1 172 ? -2.401 8.916 -23.800 1.00 97.75 172 ASN A N 1
ATOM 1398 C CA . ASN A 1 172 ? -1.765 10.152 -24.261 1.00 97.75 172 ASN A CA 1
ATOM 1399 C C . ASN A 1 172 ? -0.966 10.830 -23.143 1.00 97.75 172 ASN A C 1
ATOM 1401 O O . ASN A 1 172 ? 0.179 11.217 -23.361 1.00 97.75 172 ASN A O 1
ATOM 1405 N N . PHE A 1 173 ? -1.536 10.921 -21.938 1.00 98.06 173 PHE A N 1
ATOM 1406 C CA . PHE A 1 173 ? -0.851 11.463 -20.765 1.00 98.06 173 PHE A CA 1
ATOM 1407 C C . PHE A 1 173 ? 0.453 10.708 -20.474 1.00 98.06 173 PHE A C 1
ATOM 1409 O O . PHE A 1 173 ? 1.513 11.327 -20.393 1.00 98.06 173 PHE A O 1
ATOM 1416 N N . CYS A 1 174 ? 0.408 9.374 -20.390 1.00 95.44 174 CYS A N 1
ATOM 1417 C CA . CYS A 1 174 ? 1.601 8.561 -20.149 1.00 95.44 174 CYS A CA 1
ATOM 1418 C C . CYS A 1 174 ? 2.626 8.666 -21.286 1.00 95.44 174 CYS A C 1
ATOM 1420 O O . CYS A 1 174 ? 3.823 8.721 -21.014 1.00 95.44 174 CYS A O 1
ATOM 1422 N N . HIS A 1 175 ? 2.183 8.699 -22.546 1.00 96.19 175 HIS A N 1
ATOM 1423 C CA . HIS A 1 175 ? 3.070 8.846 -23.701 1.00 96.19 175 HIS A CA 1
ATOM 1424 C C . HIS A 1 175 ? 3.818 10.186 -23.691 1.00 96.19 175 HIS A C 1
ATOM 1426 O O . HIS A 1 175 ? 5.028 10.216 -23.912 1.00 96.19 175 HIS A O 1
ATOM 1432 N N . GLU A 1 176 ? 3.119 11.283 -23.398 1.00 96.06 176 GLU A N 1
ATOM 1433 C CA . GLU A 1 176 ? 3.715 12.619 -23.320 1.00 96.06 176 GLU A CA 1
ATOM 1434 C C . GLU A 1 176 ? 4.636 12.785 -22.111 1.00 96.06 176 GLU A C 1
ATOM 1436 O O . GLU A 1 176 ? 5.668 13.452 -22.220 1.00 96.06 176 GLU A O 1
ATOM 1441 N N . LEU A 1 177 ? 4.302 12.162 -20.976 1.00 94.06 177 LEU A N 1
ATOM 1442 C CA . LEU A 1 177 ? 5.139 12.163 -19.777 1.00 94.06 177 LEU A CA 1
ATOM 1443 C C . LEU A 1 177 ? 6.413 11.321 -19.971 1.00 94.06 177 LEU A C 1
ATOM 1445 O O . LEU A 1 177 ? 7.492 11.727 -19.552 1.00 94.06 177 LEU A O 1
ATOM 1449 N N . LEU A 1 178 ? 6.335 10.202 -20.700 1.00 91.56 178 LEU A N 1
ATOM 1450 C CA . LEU A 1 178 ? 7.484 9.338 -21.021 1.00 91.56 178 LEU A CA 1
ATOM 1451 C C . LEU A 1 178 ? 8.579 10.049 -21.845 1.00 91.56 178 LEU A C 1
ATOM 1453 O O . LEU A 1 178 ? 9.714 9.577 -21.896 1.00 91.56 178 LEU A O 1
ATOM 1457 N N . LYS A 1 179 ? 8.249 11.165 -22.506 1.00 91.25 179 LYS A N 1
ATOM 1458 C CA . LYS A 1 179 ? 9.192 11.988 -23.285 1.00 91.25 179 LYS A CA 1
ATOM 1459 C C . LYS A 1 179 ? 9.864 13.096 -22.469 1.00 91.25 179 LYS A C 1
ATOM 1461 O O . LYS A 1 179 ? 10.670 13.833 -23.028 1.00 91.25 179 LYS A O 1
ATOM 1466 N N . THR A 1 180 ? 9.503 13.251 -21.198 1.00 90.88 180 THR A N 1
ATOM 1467 C CA . THR A 1 180 ? 9.988 14.345 -20.344 1.00 90.88 180 THR A CA 1
ATOM 1468 C C . THR A 1 180 ? 11.254 13.976 -19.589 1.00 90.88 180 THR A C 1
ATOM 1470 O O . THR A 1 180 ? 11.511 12.798 -19.339 1.00 90.88 180 THR A O 1
ATOM 1473 N N . ASP A 1 181 ? 12.032 14.994 -19.223 1.00 90.56 181 ASP A N 1
ATOM 1474 C CA . ASP A 1 181 ? 13.230 14.858 -18.393 1.00 90.56 181 ASP A CA 1
ATOM 1475 C C . ASP A 1 181 ? 12.996 15.508 -17.021 1.00 90.56 181 ASP A C 1
ATOM 1477 O O . ASP A 1 181 ? 13.397 16.641 -16.768 1.00 90.56 181 ASP A O 1
ATOM 1481 N N . LEU A 1 182 ? 12.252 14.816 -16.154 1.00 91.88 182 LEU A N 1
ATOM 1482 C CA . LEU A 1 182 ? 11.839 15.358 -14.855 1.00 91.88 182 LEU A CA 1
ATOM 1483 C C . LEU A 1 182 ? 12.948 15.215 -13.808 1.00 91.88 182 LEU A C 1
ATOM 1485 O O . LEU A 1 182 ? 13.508 14.134 -13.640 1.00 91.88 182 LEU A O 1
ATOM 1489 N N . HIS A 1 183 ? 13.207 16.280 -13.054 1.00 91.69 183 HIS A N 1
ATOM 1490 C CA . HIS A 1 183 ? 14.030 16.274 -11.847 1.00 91.69 183 HIS A CA 1
ATOM 1491 C C . HIS A 1 183 ? 13.123 16.259 -10.612 1.00 91.69 183 HIS A C 1
ATOM 1493 O O . HIS A 1 183 ? 12.765 17.303 -10.066 1.00 91.69 183 HIS A O 1
ATOM 1499 N N . CYS A 1 184 ? 12.679 15.067 -10.209 1.00 91.06 184 CYS A N 1
ATOM 1500 C CA . CYS A 1 184 ? 11.870 14.895 -9.007 1.00 91.06 184 CYS A CA 1
ATOM 1501 C C . CYS A 1 184 ? 11.890 13.460 -8.479 1.00 91.06 184 CYS A C 1
ATOM 1503 O O . CYS A 1 184 ? 12.218 12.499 -9.183 1.00 91.06 184 CYS A O 1
ATOM 1505 N N . ASN A 1 185 ? 11.489 13.314 -7.224 1.00 89.69 185 ASN A N 1
ATOM 1506 C CA . ASN A 1 185 ? 11.261 12.031 -6.583 1.00 89.69 185 ASN A CA 1
ATOM 1507 C C . ASN A 1 185 ? 9.838 11.924 -6.012 1.00 89.69 185 ASN A C 1
ATOM 1509 O O . ASN A 1 185 ? 9.012 12.840 -6.079 1.00 89.69 185 ASN A O 1
ATOM 1513 N N . PHE A 1 186 ? 9.549 10.777 -5.399 1.00 88.38 186 PHE A N 1
ATOM 1514 C CA . PHE A 1 186 ? 8.259 10.496 -4.773 1.00 88.38 186 PHE A CA 1
ATOM 1515 C C . PHE A 1 186 ? 7.804 11.591 -3.794 1.00 88.38 186 PHE A C 1
ATOM 1517 O O . PHE A 1 186 ? 6.615 11.912 -3.740 1.00 88.38 186 PHE A O 1
ATOM 1524 N N . GLN A 1 187 ? 8.718 12.154 -2.999 1.00 87.94 187 GLN A N 1
ATOM 1525 C CA . GLN A 1 187 ? 8.370 13.186 -2.024 1.00 87.94 187 GLN A CA 1
ATOM 1526 C C . GLN A 1 187 ? 7.943 14.471 -2.732 1.00 87.94 187 GLN A C 1
ATOM 1528 O O . GLN A 1 187 ? 6.875 14.995 -2.407 1.00 87.94 187 GLN A O 1
ATOM 1533 N N . ASP A 1 188 ? 8.688 14.897 -3.750 1.00 91.12 188 ASP A N 1
ATOM 1534 C CA . ASP A 1 188 ? 8.380 16.082 -4.557 1.00 91.12 188 ASP A CA 1
ATOM 1535 C C . ASP A 1 188 ? 7.006 15.973 -5.228 1.00 91.12 188 ASP A C 1
ATOM 1537 O O . ASP A 1 188 ? 6.179 16.883 -5.121 1.00 91.12 188 ASP A O 1
ATOM 1541 N N . ILE A 1 189 ? 6.716 14.821 -5.847 1.00 91.31 189 ILE A N 1
ATOM 1542 C CA . ILE A 1 189 ? 5.412 14.535 -6.462 1.00 91.31 189 ILE A CA 1
ATOM 1543 C C . ILE A 1 189 ? 4.294 14.577 -5.418 1.00 91.31 189 ILE A C 1
ATOM 1545 O O . ILE A 1 189 ? 3.257 15.210 -5.630 1.00 91.31 189 ILE A O 1
ATOM 1549 N N . THR A 1 190 ? 4.475 13.922 -4.266 1.00 90.19 190 THR A N 1
ATOM 1550 C CA . THR A 1 190 ? 3.430 13.903 -3.227 1.00 90.19 190 THR A CA 1
ATOM 1551 C C . THR A 1 190 ? 3.169 15.287 -2.643 1.00 90.19 190 THR A C 1
ATOM 1553 O O . THR A 1 190 ? 2.018 15.604 -2.337 1.00 90.19 190 THR A O 1
ATOM 1556 N N . PHE A 1 191 ? 4.207 16.113 -2.512 1.00 90.31 191 PHE A N 1
ATOM 1557 C CA . PHE A 1 191 ? 4.092 17.493 -2.063 1.00 90.31 191 PHE A CA 1
ATOM 1558 C C . PHE A 1 191 ? 3.343 18.341 -3.093 1.00 90.31 191 PHE A C 1
ATOM 1560 O O . PHE A 1 191 ? 2.350 18.974 -2.752 1.00 90.31 191 PHE A O 1
ATOM 1567 N N . TYR A 1 192 ? 3.727 18.256 -4.364 1.00 93.12 192 TYR A N 1
ATOM 1568 C CA . TYR A 1 192 ? 3.054 18.951 -5.460 1.00 93.12 192 TYR A CA 1
ATOM 1569 C C . TYR A 1 192 ? 1.570 18.588 -5.585 1.00 93.12 192 TYR A C 1
ATOM 1571 O O . TYR A 1 192 ? 0.708 19.462 -5.684 1.00 93.12 192 TYR A O 1
ATOM 1579 N N . LEU A 1 193 ? 1.237 17.297 -5.522 1.00 92.75 193 LEU A N 1
ATOM 1580 C CA . LEU A 1 193 ? -0.156 16.856 -5.537 1.00 92.75 193 LEU A CA 1
ATOM 1581 C C . LEU A 1 193 ? -0.915 17.356 -4.305 1.00 92.75 193 LEU A C 1
ATOM 1583 O O . LEU A 1 193 ? -2.084 17.713 -4.419 1.00 92.75 193 LEU A O 1
ATOM 1587 N N . ARG A 1 194 ? -0.273 17.420 -3.133 1.00 91.25 194 ARG A N 1
ATOM 1588 C CA . ARG A 1 194 ? -0.886 18.002 -1.933 1.00 91.25 194 ARG A CA 1
ATOM 1589 C C . ARG A 1 194 ? -1.184 19.489 -2.127 1.00 91.25 194 ARG A C 1
ATOM 1591 O O . ARG A 1 194 ? -2.312 19.887 -1.852 1.00 91.25 194 ARG A O 1
ATOM 1598 N N . GLU A 1 195 ? -0.238 20.264 -2.655 1.00 92.69 195 GLU A N 1
ATOM 1599 C CA . GLU A 1 195 ? -0.439 21.685 -2.977 1.00 92.69 195 GLU A CA 1
ATOM 1600 C C . GLU A 1 195 ? -1.619 21.875 -3.941 1.00 92.69 195 GLU A C 1
ATOM 1602 O O . GLU A 1 195 ? -2.478 22.727 -3.714 1.00 92.69 195 GLU A O 1
ATOM 1607 N N . ILE A 1 196 ? -1.730 21.046 -4.987 1.00 93.38 196 ILE A N 1
ATOM 1608 C CA . ILE A 1 196 ? -2.882 21.079 -5.902 1.00 93.38 196 ILE A CA 1
ATOM 1609 C C . ILE A 1 196 ? -4.191 20.813 -5.154 1.00 93.38 196 ILE A C 1
ATOM 1611 O O . ILE A 1 196 ? -5.188 21.494 -5.391 1.00 93.38 196 ILE A O 1
ATOM 1615 N N . ILE A 1 197 ? -4.213 19.815 -4.270 1.00 92.25 197 ILE A N 1
ATOM 1616 C CA . ILE A 1 197 ? -5.430 19.446 -3.541 1.00 92.25 197 ILE A CA 1
ATOM 1617 C C . ILE A 1 197 ? -5.860 20.576 -2.601 1.00 92.25 197 ILE A C 1
ATOM 1619 O O . ILE A 1 197 ? -7.038 20.919 -2.560 1.00 92.25 197 ILE A O 1
ATOM 1623 N N . GLU A 1 198 ? -4.912 21.161 -1.874 1.00 90.50 198 GLU A N 1
ATOM 1624 C CA . GLU A 1 198 ? -5.160 22.242 -0.916 1.00 90.50 198 GLU A CA 1
ATOM 1625 C C . GLU A 1 198 ? -5.561 23.558 -1.600 1.00 90.50 198 GLU A C 1
ATOM 1627 O O . GLU A 1 198 ? -6.310 24.341 -1.023 1.00 90.50 198 GLU A O 1
ATOM 1632 N N . THR A 1 199 ? -5.112 23.791 -2.837 1.00 92.25 199 THR A N 1
ATOM 1633 C CA . THR A 1 199 ? -5.450 25.002 -3.604 1.00 92.25 199 THR A CA 1
ATOM 1634 C C . THR A 1 199 ? -6.746 24.877 -4.403 1.00 92.25 199 THR A C 1
ATOM 1636 O O . THR A 1 199 ? -7.503 25.843 -4.482 1.00 92.25 199 THR A O 1
ATOM 1639 N N . LYS A 1 200 ? -7.022 23.716 -5.013 1.00 92.44 200 LYS A N 1
ATOM 1640 C CA . LYS A 1 200 ? -8.181 23.531 -5.905 1.00 92.44 200 LYS A CA 1
ATOM 1641 C C . LYS A 1 200 ? -9.460 23.091 -5.195 1.00 92.44 200 LYS A C 1
ATOM 1643 O O . LYS A 1 200 ? -10.536 23.281 -5.757 1.00 92.44 200 LYS A O 1
ATOM 1648 N N . PHE A 1 201 ? -9.375 22.483 -4.011 1.00 91.00 201 PHE A N 1
ATOM 1649 C CA . PHE A 1 201 ? -10.536 21.877 -3.355 1.00 91.00 201 PHE A CA 1
ATOM 1650 C C . PHE A 1 201 ? -10.783 22.473 -1.973 1.00 91.00 201 PHE A C 1
ATOM 1652 O O . PHE A 1 201 ? -9.884 22.560 -1.143 1.00 91.00 201 PHE A O 1
ATOM 1659 N N . VAL A 1 202 ? -12.045 22.813 -1.701 1.00 82.12 202 VAL A N 1
ATOM 1660 C CA . VAL A 1 202 ? -12.481 23.341 -0.397 1.00 82.12 202 VAL A CA 1
ATOM 1661 C C . VAL A 1 202 ? -12.331 22.283 0.693 1.00 82.12 202 VAL A C 1
ATOM 1663 O O . VAL A 1 202 ? -11.981 22.585 1.833 1.00 82.12 202 VAL A O 1
ATOM 1666 N N . ASN A 1 203 ? -12.606 21.022 0.356 1.00 82.19 203 ASN A N 1
ATOM 1667 C CA . ASN A 1 203 ? -12.420 19.908 1.264 1.00 82.19 203 ASN A CA 1
ATOM 1668 C C . ASN A 1 203 ? -11.919 18.657 0.526 1.00 82.19 203 ASN A C 1
ATOM 1670 O O . ASN A 1 203 ? -12.069 18.487 -0.682 1.00 82.19 203 ASN A O 1
ATOM 1674 N N . LYS A 1 204 ? -11.347 17.729 1.294 1.00 82.75 204 LYS A N 1
ATOM 1675 C CA . LYS A 1 204 ? -10.766 16.494 0.763 1.00 82.75 204 LYS A CA 1
ATOM 1676 C C . LYS A 1 204 ? -11.779 15.559 0.086 1.00 82.75 204 LYS A C 1
ATOM 1678 O O . LYS A 1 204 ? -11.385 14.796 -0.795 1.00 82.75 204 LYS A O 1
ATOM 1683 N N . LYS A 1 205 ? -13.050 15.569 0.505 1.00 87.44 205 LYS A N 1
ATOM 1684 C CA . LYS A 1 205 ? -14.080 14.681 -0.060 1.00 87.44 205 LYS A CA 1
ATOM 1685 C C . LYS A 1 205 ? -14.377 15.035 -1.513 1.00 87.44 205 LYS A C 1
ATOM 1687 O O . LYS A 1 205 ? -14.580 14.120 -2.299 1.00 87.44 205 LYS A O 1
ATOM 1692 N N . ASP A 1 206 ? -14.319 16.313 -1.875 1.00 90.38 206 ASP A N 1
ATOM 1693 C CA . ASP A 1 206 ? -14.543 16.763 -3.254 1.00 90.38 206 ASP A CA 1
ATOM 1694 C C . ASP A 1 206 ? -13.461 16.214 -4.198 1.00 90.38 206 ASP A C 1
ATOM 1696 O O . ASP A 1 206 ? -13.763 15.703 -5.272 1.00 90.38 206 ASP A O 1
ATOM 1700 N N . CYS A 1 207 ? -12.199 16.233 -3.754 1.00 92.31 207 CYS A N 1
ATOM 1701 C CA . CYS A 1 207 ? -11.084 15.624 -4.481 1.00 92.31 207 CYS A CA 1
ATOM 1702 C C . CYS A 1 207 ? -11.262 14.104 -4.630 1.00 92.31 207 CYS A C 1
ATOM 1704 O O . CYS A 1 207 ? -11.089 13.564 -5.721 1.00 92.31 207 CYS A O 1
ATOM 1706 N N . ILE A 1 208 ? -11.654 13.407 -3.556 1.00 92.50 208 ILE A N 1
ATOM 1707 C CA . ILE A 1 208 ? -11.921 11.960 -3.608 1.00 92.50 208 ILE A CA 1
ATOM 1708 C C . ILE A 1 208 ? -13.054 11.656 -4.595 1.00 92.50 208 ILE A C 1
ATOM 1710 O O . ILE A 1 208 ? -12.904 10.759 -5.416 1.00 92.50 208 ILE A O 1
ATOM 1714 N N . SER A 1 209 ? -14.134 12.439 -4.559 1.00 92.12 209 SER A N 1
ATOM 1715 C CA . SER A 1 209 ? -15.267 12.307 -5.476 1.00 92.12 209 SER A CA 1
ATOM 1716 C C . SER A 1 209 ? -14.837 12.490 -6.934 1.00 92.12 209 SER A C 1
ATOM 1718 O O . SER A 1 209 ? -15.158 11.656 -7.776 1.00 92.12 209 SER A O 1
ATOM 1720 N N . LEU A 1 210 ? -14.025 13.512 -7.240 1.00 94.38 210 LEU A N 1
ATOM 1721 C CA . LEU A 1 210 ? -13.477 13.706 -8.588 1.00 94.38 210 LEU A CA 1
ATOM 1722 C C . LEU A 1 210 ? -12.661 12.490 -9.051 1.00 94.38 210 LEU A C 1
ATOM 1724 O O . LEU A 1 210 ? -12.827 12.031 -10.179 1.00 94.38 210 LEU A O 1
ATOM 1728 N N . ILE A 1 211 ? -11.791 11.968 -8.185 1.00 93.81 211 ILE A N 1
ATOM 1729 C CA . ILE A 1 211 ? -10.957 10.796 -8.475 1.00 93.81 211 ILE A CA 1
ATOM 1730 C C . ILE A 1 211 ? -11.830 9.566 -8.751 1.00 93.81 211 ILE A C 1
ATOM 1732 O O . ILE A 1 211 ? -11.611 8.886 -9.750 1.00 93.81 211 ILE A O 1
ATOM 1736 N N . GLU A 1 212 ? -12.822 9.294 -7.903 1.00 91.81 212 GLU A N 1
ATOM 1737 C CA . GLU A 1 212 ? -13.717 8.134 -8.024 1.00 91.81 212 GLU A CA 1
ATOM 1738 C C . GLU A 1 212 ? -14.665 8.239 -9.227 1.00 91.81 212 GLU A C 1
ATOM 1740 O O . GLU A 1 212 ? -14.991 7.224 -9.833 1.00 91.81 212 GLU A O 1
ATOM 1745 N N . HIS A 1 213 ? -15.065 9.449 -9.626 1.00 92.44 213 HIS A N 1
ATOM 1746 C CA . HIS A 1 213 ? -15.863 9.661 -10.836 1.00 92.44 213 HIS A CA 1
ATOM 1747 C C . HIS A 1 213 ? -15.046 9.601 -12.129 1.00 92.44 213 HIS A C 1
ATOM 1749 O O . HIS A 1 213 ? -15.590 9.245 -13.173 1.00 92.44 213 HIS A O 1
ATOM 1755 N N . THR A 1 214 ? -13.766 9.975 -12.081 1.00 94.25 214 THR A N 1
ATOM 1756 C CA . THR A 1 214 ? -12.916 10.031 -13.279 1.00 94.25 214 THR A CA 1
ATOM 1757 C C . THR A 1 214 ? -12.263 8.684 -13.570 1.00 94.25 214 THR A C 1
ATOM 1759 O O . THR A 1 214 ? -12.173 8.295 -14.731 1.00 94.25 214 THR A O 1
ATOM 1762 N N . ILE A 1 215 ? -11.787 7.973 -12.543 1.00 92.88 215 ILE A N 1
ATOM 1763 C CA . ILE A 1 215 ? -11.040 6.721 -12.709 1.00 92.88 215 ILE A CA 1
ATOM 1764 C C . ILE A 1 215 ? -12.002 5.524 -12.708 1.00 92.88 215 ILE A C 1
ATOM 1766 O O . ILE A 1 215 ? -12.716 5.334 -11.725 1.00 92.88 215 ILE A O 1
ATOM 1770 N N . PRO A 1 216 ? -11.973 4.654 -13.736 1.00 90.31 216 PRO A N 1
ATOM 1771 C CA . PRO A 1 216 ? -12.781 3.440 -13.767 1.00 90.31 216 PRO A CA 1
ATOM 1772 C C . PRO A 1 216 ? -12.510 2.474 -12.604 1.00 90.31 216 PRO A C 1
ATOM 1774 O O . PRO A 1 216 ? -11.369 2.291 -12.156 1.00 90.31 216 PRO A O 1
ATOM 1777 N N . ASP A 1 217 ? -13.563 1.774 -12.181 1.00 84.56 217 ASP A N 1
ATOM 1778 C CA . ASP A 1 217 ? -13.490 0.748 -11.142 1.00 84.56 217 ASP A CA 1
ATOM 1779 C C . ASP A 1 217 ? -12.441 -0.327 -11.463 1.00 84.56 217 ASP A C 1
ATOM 1781 O O . ASP A 1 217 ? -12.346 -0.851 -12.573 1.00 84.56 217 ASP A O 1
ATOM 1785 N N . GLY A 1 218 ? -11.644 -0.683 -10.454 1.00 81.31 218 GLY A N 1
ATOM 1786 C CA . GLY A 1 218 ? -10.605 -1.709 -10.569 1.00 81.31 218 GLY A CA 1
ATOM 1787 C C . GLY A 1 218 ? -9.266 -1.226 -11.137 1.00 81.31 218 GLY A C 1
ATOM 1788 O O . GLY A 1 218 ? -8.308 -2.003 -11.116 1.00 81.31 218 GLY A O 1
ATOM 1789 N N . MET A 1 219 ? -9.149 0.035 -11.580 1.00 83.81 219 MET A N 1
ATOM 1790 C CA . MET A 1 219 ? -7.845 0.607 -11.943 1.00 83.81 219 MET A CA 1
ATOM 1791 C C . MET A 1 219 ? -6.994 0.953 -10.717 1.00 83.81 219 MET A C 1
ATOM 1793 O O . MET A 1 219 ? -5.806 0.646 -10.666 1.00 83.81 219 MET A O 1
ATOM 1797 N N . LEU A 1 220 ? -7.600 1.528 -9.679 1.00 85.50 220 LEU A N 1
ATOM 1798 C CA . LEU A 1 220 ? -6.904 1.752 -8.413 1.00 85.50 220 LEU A CA 1
ATOM 1799 C C . LEU A 1 220 ? -6.686 0.435 -7.664 1.00 85.50 220 LEU A C 1
ATOM 1801 O O . LEU A 1 220 ? -7.563 -0.426 -7.593 1.00 85.50 220 LEU A O 1
ATOM 1805 N N . THR A 1 221 ? -5.547 0.305 -6.981 1.00 80.75 221 THR A N 1
ATOM 1806 C CA . THR A 1 221 ? -5.234 -0.906 -6.192 1.00 80.75 221 THR A CA 1
ATOM 1807 C C . THR A 1 221 ? -6.037 -1.028 -4.883 1.00 80.75 221 THR A C 1
ATOM 1809 O O . THR A 1 221 ? -5.661 -1.790 -3.989 1.00 80.75 221 THR A O 1
ATOM 1812 N N . GLY A 1 222 ? -7.076 -0.216 -4.695 1.00 85.06 222 GLY A N 1
ATOM 1813 C CA . GLY A 1 222 ? -7.859 -0.087 -3.470 1.00 85.06 222 GLY A CA 1
ATOM 1814 C C . GLY A 1 222 ? -8.664 1.219 -3.431 1.00 85.06 222 GLY A C 1
ATOM 1815 O O . GLY A 1 222 ? -8.590 2.005 -4.370 1.00 85.06 222 GLY A O 1
ATOM 1816 N N . PRO A 1 223 ? -9.408 1.484 -2.340 1.00 86.81 223 PRO A N 1
ATOM 1817 C CA . PRO A 1 223 ? -10.245 2.681 -2.234 1.00 86.81 223 PRO A CA 1
ATOM 1818 C C . PRO A 1 223 ? -9.428 3.975 -2.327 1.00 86.81 223 PRO A C 1
ATOM 1820 O O . PRO A 1 223 ? -8.427 4.110 -1.607 1.00 86.81 223 PRO A O 1
ATOM 1823 N N . ALA A 1 224 ? -9.881 4.926 -3.150 1.00 89.00 224 ALA A N 1
ATOM 1824 C CA . ALA A 1 224 ? -9.185 6.182 -3.434 1.00 89.00 224 ALA A CA 1
ATOM 1825 C C . ALA A 1 224 ? -8.825 6.936 -2.150 1.00 89.00 224 ALA A C 1
ATOM 1827 O O . ALA A 1 224 ? -7.659 7.267 -1.934 1.00 89.00 224 ALA A O 1
ATOM 1828 N N . GLU A 1 225 ? -9.778 7.085 -1.223 1.00 88.06 225 GLU A N 1
ATOM 1829 C CA . GLU A 1 225 ? -9.551 7.735 0.072 1.00 88.06 225 GLU A CA 1
ATOM 1830 C C . GLU A 1 225 ? -8.370 7.120 0.844 1.00 88.06 225 GLU A C 1
ATOM 1832 O O . GLU A 1 225 ? -7.534 7.836 1.407 1.00 88.06 225 GLU A O 1
ATOM 1837 N N . LYS A 1 226 ? -8.279 5.785 0.894 1.00 86.12 226 LYS A N 1
ATOM 1838 C CA . LYS A 1 226 ? -7.227 5.086 1.650 1.00 86.12 226 LYS A CA 1
ATOM 1839 C C . LYS A 1 226 ? -5.864 5.267 1.000 1.00 86.12 226 LYS A C 1
ATOM 1841 O O . LYS A 1 226 ? -4.876 5.436 1.720 1.00 86.12 226 LYS A O 1
ATOM 1846 N N . ILE A 1 227 ? -5.812 5.207 -0.328 1.00 86.88 227 ILE A N 1
ATOM 1847 C CA . ILE A 1 227 ? -4.578 5.388 -1.094 1.00 86.88 227 ILE A CA 1
ATOM 1848 C C . ILE A 1 227 ? -4.115 6.836 -0.958 1.00 86.88 227 ILE A C 1
ATOM 1850 O O . ILE A 1 227 ? -2.994 7.060 -0.513 1.00 86.88 227 ILE A O 1
ATOM 1854 N N . LEU A 1 228 ? -4.994 7.807 -1.206 1.00 87.56 228 LEU A N 1
ATOM 1855 C CA . LEU A 1 228 ? -4.700 9.234 -1.104 1.00 87.56 228 LEU A CA 1
ATOM 1856 C C . LEU A 1 228 ? -4.186 9.602 0.297 1.00 87.56 228 LEU A C 1
ATOM 1858 O O . LEU A 1 228 ? -3.145 10.237 0.440 1.00 87.56 228 LEU A O 1
ATOM 1862 N N . ASN A 1 229 ? -4.857 9.134 1.359 1.00 84.19 229 ASN A N 1
ATOM 1863 C CA . ASN A 1 229 ? -4.407 9.321 2.745 1.00 84.19 229 ASN A CA 1
ATOM 1864 C C . ASN A 1 229 ? -3.013 8.739 3.024 1.00 84.19 229 ASN A C 1
ATOM 1866 O O . ASN A 1 229 ? -2.270 9.296 3.828 1.00 84.19 229 ASN A O 1
ATOM 1870 N N . ARG A 1 230 ? -2.675 7.592 2.433 1.00 81.50 230 ARG A N 1
ATOM 1871 C CA . ARG A 1 230 ? -1.394 6.912 2.668 1.00 81.50 230 ARG A CA 1
ATOM 1872 C C . ARG A 1 230 ? -0.256 7.543 1.869 1.00 81.50 230 ARG A C 1
ATOM 1874 O O . ARG A 1 230 ? 0.814 7.761 2.424 1.00 81.50 230 ARG A O 1
ATOM 1881 N N . VAL A 1 231 ? -0.508 7.796 0.591 1.00 78.56 231 VAL A N 1
ATOM 1882 C CA . VAL A 1 231 ? 0.485 8.231 -0.392 1.00 78.56 231 VAL A CA 1
ATOM 1883 C C . VAL A 1 231 ? 0.743 9.725 -0.251 1.00 78.56 231 VAL A C 1
ATOM 1885 O O . VAL A 1 231 ? 1.867 10.118 0.012 1.00 78.56 231 VAL A O 1
ATOM 1888 N N . ILE A 1 232 ? -0.303 10.551 -0.332 1.00 80.81 232 ILE A N 1
ATOM 1889 C CA . ILE A 1 232 ? -0.157 12.010 -0.408 1.00 80.81 232 ILE A CA 1
ATOM 1890 C C . ILE A 1 232 ? -0.024 12.643 0.977 1.00 80.81 232 ILE A C 1
ATOM 1892 O O . ILE A 1 232 ? 0.833 13.491 1.195 1.00 80.81 232 ILE A O 1
ATOM 1896 N N . PHE A 1 233 ? -0.846 12.229 1.946 1.00 74.50 233 PHE A N 1
ATOM 1897 C CA . PHE A 1 233 ? -0.912 12.903 3.256 1.00 74.50 233 PHE A CA 1
ATOM 1898 C C . PHE A 1 233 ? 0.012 12.311 4.323 1.00 74.50 233 PHE A C 1
ATOM 1900 O O . PHE A 1 233 ? 0.332 12.984 5.298 1.00 74.50 233 PHE A O 1
ATOM 1907 N N . LYS A 1 234 ? 0.429 11.053 4.163 1.00 70.56 234 LYS A N 1
ATOM 1908 C CA . LYS A 1 234 ? 1.369 10.386 5.078 1.00 70.56 234 LYS A CA 1
ATOM 1909 C C . LYS A 1 234 ? 2.739 10.142 4.454 1.00 70.56 234 LYS A C 1
ATOM 1911 O O . LYS A 1 234 ? 3.590 9.608 5.158 1.00 70.56 234 LYS A O 1
ATOM 1916 N N . SER A 1 235 ? 2.912 10.463 3.165 1.00 65.00 235 SER A N 1
ATOM 1917 C CA . SER A 1 235 ? 4.145 10.250 2.392 1.00 65.00 235 SER A CA 1
ATOM 1918 C C . SER A 1 235 ? 4.763 8.869 2.647 1.00 65.00 235 SER A C 1
ATOM 1920 O O . SER A 1 235 ? 5.970 8.716 2.796 1.00 65.00 235 SER A O 1
ATOM 1922 N N . SER A 1 236 ? 3.914 7.842 2.775 1.00 64.31 236 SER A N 1
ATOM 1923 C CA . SER A 1 236 ? 4.348 6.504 3.168 1.00 64.31 236 SER A CA 1
ATOM 1924 C C . SER A 1 236 ? 4.679 5.674 1.932 1.00 64.31 236 SER A C 1
ATOM 1926 O O . SER A 1 236 ? 3.790 5.339 1.151 1.00 64.31 236 SER A O 1
ATOM 1928 N N . THR A 1 237 ? 5.948 5.284 1.818 1.00 54.25 237 THR A N 1
ATOM 1929 C CA . THR A 1 237 ? 6.569 4.553 0.694 1.00 54.25 237 THR A CA 1
ATOM 1930 C C . THR A 1 237 ? 6.184 3.068 0.592 1.00 54.25 237 THR A C 1
ATOM 1932 O O . THR A 1 237 ? 6.714 2.326 -0.234 1.00 54.25 237 THR A O 1
ATOM 1935 N N . GLY A 1 238 ? 5.271 2.576 1.436 1.00 49.69 238 GLY A N 1
ATOM 1936 C CA . GLY A 1 238 ? 4.981 1.146 1.544 1.00 49.69 238 GLY A CA 1
ATOM 1937 C C . GLY A 1 238 ? 4.286 0.567 0.308 1.00 49.69 238 GLY A C 1
ATOM 1938 O O . GLY A 1 238 ? 3.062 0.606 0.236 1.00 49.69 238 GLY A O 1
ATOM 1939 N N . THR A 1 239 ? 5.032 -0.049 -0.619 1.00 46.97 239 THR A N 1
ATOM 1940 C CA . THR A 1 239 ? 4.524 -0.841 -1.771 1.00 46.97 239 THR A CA 1
ATOM 1941 C C . THR A 1 239 ? 3.365 -0.191 -2.544 1.00 46.97 239 THR A C 1
ATOM 1943 O O . THR A 1 239 ? 2.490 -0.879 -3.071 1.00 46.97 239 THR A O 1
ATOM 1946 N N . THR A 1 240 ? 3.282 1.135 -2.563 1.00 51.56 240 THR A N 1
ATOM 1947 C CA . THR A 1 240 ? 2.240 1.847 -3.302 1.00 51.56 240 THR A CA 1
ATOM 1948 C C . THR A 1 240 ? 2.565 1.741 -4.784 1.00 51.56 240 THR A C 1
ATOM 1950 O O . THR A 1 240 ? 3.668 2.079 -5.197 1.00 51.56 240 THR A O 1
ATOM 1953 N N . ALA A 1 241 ? 1.634 1.195 -5.571 1.00 67.25 241 ALA A N 1
ATOM 1954 C CA . ALA A 1 241 ? 1.856 0.958 -6.992 1.00 67.25 241 ALA A CA 1
ATOM 1955 C C . ALA A 1 241 ? 2.071 2.302 -7.719 1.00 67.25 241 ALA A C 1
ATOM 1957 O O . ALA A 1 241 ? 1.191 3.157 -7.592 1.00 67.25 241 ALA A O 1
ATOM 1958 N N . PRO A 1 242 ? 3.169 2.486 -8.484 1.00 79.38 242 PRO A N 1
ATOM 1959 C CA . PRO A 1 242 ? 3.433 3.690 -9.288 1.00 79.38 242 PRO A CA 1
ATOM 1960 C C . PRO A 1 242 ? 2.230 4.141 -10.126 1.00 79.38 242 PRO A C 1
ATOM 1962 O O . PRO A 1 242 ? 1.916 5.321 -10.208 1.00 79.38 242 PRO A O 1
ATOM 1965 N N . LEU A 1 243 ? 1.471 3.168 -10.626 1.00 85.56 243 LEU A N 1
ATOM 1966 C CA . LEU A 1 243 ? 0.166 3.339 -11.254 1.00 85.56 243 LEU A CA 1
ATOM 1967 C C . LEU A 1 243 ? -0.798 4.275 -10.499 1.00 85.56 243 LEU A C 1
ATOM 1969 O O . LEU A 1 243 ? -1.413 5.131 -11.119 1.00 85.56 243 LEU A O 1
ATOM 1973 N N . ASN A 1 244 ? -0.965 4.121 -9.180 1.00 88.31 244 ASN A N 1
ATOM 1974 C CA . ASN A 1 244 ? -1.913 4.954 -8.432 1.00 88.31 244 ASN A CA 1
ATOM 1975 C C . ASN A 1 244 ? -1.485 6.427 -8.441 1.00 88.31 244 ASN A C 1
ATOM 1977 O O . ASN A 1 244 ? -2.337 7.306 -8.453 1.00 88.31 244 ASN A O 1
ATOM 1981 N N . ILE A 1 245 ? -0.174 6.683 -8.405 1.00 89.31 245 ILE A N 1
ATOM 1982 C CA . ILE A 1 245 ? 0.376 8.040 -8.424 1.00 89.31 245 ILE A CA 1
ATOM 1983 C C . ILE A 1 245 ? 0.189 8.632 -9.820 1.00 89.31 245 ILE A C 1
ATOM 1985 O O . ILE A 1 245 ? -0.369 9.717 -9.917 1.00 89.31 245 ILE A O 1
ATOM 1989 N N . LEU A 1 246 ? 0.514 7.878 -10.879 1.00 91.25 246 LEU A N 1
ATOM 1990 C CA . LEU A 1 246 ? 0.254 8.283 -12.268 1.00 91.25 246 LEU A CA 1
ATOM 1991 C C . LEU A 1 246 ? -1.216 8.634 -12.503 1.00 91.25 246 LEU A C 1
ATOM 1993 O O . LEU A 1 246 ? -1.526 9.632 -13.142 1.00 91.25 246 LEU A O 1
ATOM 1997 N N . LEU A 1 247 ? -2.136 7.826 -11.970 1.00 93.25 247 LEU A N 1
ATOM 1998 C CA . LEU A 1 247 ? -3.569 8.092 -12.067 1.00 93.25 247 LEU A CA 1
ATOM 1999 C C . LEU A 1 247 ? -3.972 9.367 -11.310 1.00 93.25 247 LEU A C 1
ATOM 2001 O O . LEU A 1 247 ? -4.805 10.126 -11.796 1.00 93.25 247 LEU A O 1
ATOM 2005 N N . PHE A 1 248 ? -3.386 9.637 -10.141 1.00 93.81 248 PHE A N 1
ATOM 2006 C CA . PHE A 1 248 ? -3.642 10.886 -9.418 1.00 93.81 248 PHE A CA 1
ATOM 2007 C C . PHE A 1 248 ? -3.066 12.102 -10.143 1.00 93.81 248 PHE A C 1
ATOM 2009 O O . PHE A 1 248 ? -3.744 13.123 -10.220 1.00 93.81 248 PHE A O 1
ATOM 2016 N N . GLU A 1 249 ? -1.864 12.003 -10.708 1.00 94.50 249 GLU A N 1
ATOM 2017 C CA . GLU A 1 249 ? -1.279 13.055 -11.545 1.00 94.50 249 GLU A CA 1
ATOM 2018 C C . GLU A 1 249 ? -2.140 13.340 -12.773 1.00 94.50 249 GLU A C 1
ATOM 2020 O O . GLU A 1 249 ? -2.410 14.505 -13.060 1.00 94.50 249 GLU A O 1
ATOM 2025 N N . PHE A 1 250 ? -2.626 12.290 -13.439 1.00 96.25 250 PHE A N 1
ATOM 2026 C CA . PHE A 1 250 ? -3.523 12.394 -14.588 1.00 96.25 250 PHE A CA 1
ATOM 2027 C C . PHE A 1 250 ? -4.833 13.116 -14.253 1.00 96.25 250 PHE A C 1
ATOM 2029 O O . PHE A 1 250 ? -5.293 13.946 -15.031 1.00 96.25 250 PHE A O 1
ATOM 2036 N N . VAL A 1 251 ? -5.439 12.818 -13.100 1.00 95.81 251 VAL A N 1
ATOM 2037 C CA . VAL A 1 251 ? -6.712 13.439 -12.694 1.00 95.81 251 VAL A CA 1
ATOM 2038 C C . VAL A 1 251 ? -6.516 14.870 -12.184 1.00 95.81 251 VAL A C 1
ATOM 2040 O O . VAL A 1 251 ? -7.352 15.738 -12.429 1.00 95.81 251 VAL A O 1
ATOM 2043 N N . LEU A 1 252 ? -5.444 15.133 -11.432 1.00 94.56 252 LEU A N 1
ATOM 2044 C CA . LEU A 1 252 ? -5.278 16.390 -10.691 1.00 94.56 252 LEU A CA 1
ATOM 2045 C C . LEU A 1 252 ? -4.452 17.443 -11.444 1.00 94.56 252 LEU A C 1
ATOM 2047 O O . LEU A 1 252 ? -4.553 18.642 -11.137 1.00 94.56 252 LEU A O 1
ATOM 2051 N N . SER A 1 253 ? -3.650 17.021 -12.421 1.00 94.56 253 SER A N 1
ATOM 2052 C CA . SER A 1 253 ? -2.720 17.874 -13.154 1.00 94.56 253 SER A CA 1
ATOM 2053 C C . SER A 1 253 ? -2.694 17.582 -14.660 1.00 94.56 253 SER A C 1
ATOM 2055 O O . SER A 1 253 ? -3.501 16.833 -15.196 1.00 94.56 253 SER A O 1
ATOM 2057 N N . THR A 1 254 ? -1.785 18.250 -15.365 1.00 94.94 254 THR A N 1
ATOM 2058 C CA . THR A 1 254 ? -1.514 18.071 -16.793 1.00 94.94 254 THR A CA 1
ATOM 2059 C C . THR A 1 254 ? -0.015 17.893 -16.998 1.00 94.94 254 THR A C 1
ATOM 2061 O O . THR A 1 254 ? 0.783 18.364 -16.186 1.00 94.94 254 THR A O 1
ATOM 2064 N N . VAL A 1 255 ? 0.390 17.272 -18.110 1.00 95.69 255 VAL A N 1
ATOM 2065 C CA . VAL A 1 255 ? 1.818 17.101 -18.432 1.00 95.69 255 VAL A CA 1
ATOM 2066 C C . VAL A 1 255 ? 2.544 18.449 -18.472 1.00 95.69 255 VAL A C 1
ATOM 2068 O O . VAL A 1 255 ? 3.639 18.562 -17.936 1.00 95.69 255 VAL A O 1
ATOM 2071 N N . SER A 1 256 ? 1.923 19.499 -19.021 1.00 95.31 256 SER A N 1
ATOM 2072 C CA . SER A 1 256 ? 2.505 20.849 -19.046 1.00 95.31 256 SER A CA 1
ATOM 2073 C C . SER A 1 256 ? 2.753 21.414 -17.646 1.00 95.31 256 SER A C 1
ATOM 2075 O O . SER A 1 256 ? 3.794 22.016 -17.407 1.00 95.31 256 SER A O 1
ATOM 2077 N N . ASN A 1 257 ? 1.829 21.202 -16.705 1.00 94.56 257 ASN A N 1
ATOM 2078 C CA . ASN A 1 257 ? 2.004 21.671 -15.331 1.00 94.56 257 ASN A CA 1
ATOM 2079 C C . ASN A 1 257 ? 3.090 20.884 -14.589 1.00 94.56 257 ASN A C 1
ATOM 2081 O O . ASN A 1 257 ? 3.823 21.472 -13.798 1.00 94.56 257 ASN A O 1
ATOM 2085 N N . ILE A 1 258 ? 3.196 19.576 -14.846 1.00 94.81 258 ILE A N 1
ATOM 2086 C CA . ILE A 1 258 ? 4.242 18.715 -14.279 1.00 94.81 258 ILE A CA 1
ATOM 2087 C C . ILE A 1 258 ? 5.613 19.137 -14.822 1.00 94.81 258 ILE A C 1
ATOM 2089 O O . ILE A 1 258 ? 6.529 19.363 -14.036 1.00 94.81 258 ILE A O 1
ATOM 2093 N N . ARG A 1 259 ? 5.731 19.346 -16.141 1.00 93.00 259 ARG A N 1
ATOM 2094 C CA . ARG A 1 259 ? 6.935 19.886 -16.795 1.00 93.00 259 ARG A CA 1
ATOM 2095 C C . ARG A 1 259 ? 7.355 21.217 -16.183 1.00 93.00 259 ARG A C 1
ATOM 2097 O O . ARG A 1 259 ? 8.448 21.332 -15.651 1.00 93.00 259 ARG A O 1
ATOM 2104 N N . ASN A 1 260 ? 6.448 22.190 -16.131 1.00 92.00 260 ASN A N 1
ATOM 2105 C CA . ASN A 1 260 ? 6.746 23.504 -15.553 1.00 92.00 260 ASN A CA 1
ATOM 2106 C C . ASN A 1 260 ? 7.218 23.437 -14.092 1.00 92.00 260 ASN A C 1
ATOM 2108 O O . ASN A 1 260 ? 7.920 24.338 -13.641 1.00 92.00 260 ASN A O 1
ATOM 2112 N N . ARG A 1 261 ? 6.809 22.406 -13.340 1.00 92.12 261 ARG A N 1
ATOM 2113 C CA . ARG A 1 261 ? 7.198 22.234 -11.940 1.00 92.12 261 ARG A CA 1
ATOM 2114 C C . ARG A 1 261 ? 8.542 21.528 -11.770 1.00 92.12 261 ARG A C 1
ATOM 2116 O O . ARG A 1 261 ? 9.269 21.894 -10.855 1.00 92.12 261 ARG A O 1
ATOM 2123 N N . PHE A 1 262 ? 8.834 20.519 -12.589 1.00 91.88 262 PHE A N 1
ATOM 2124 C CA . PHE A 1 262 ? 9.932 19.578 -12.336 1.00 91.88 262 PHE A CA 1
ATOM 2125 C C . PHE A 1 262 ? 10.973 19.490 -13.454 1.00 91.88 262 PHE A C 1
ATOM 2127 O O . PHE A 1 262 ? 11.998 18.850 -13.273 1.00 91.88 262 PHE A O 1
ATOM 2134 N N . GLU A 1 263 ? 10.753 20.124 -14.601 1.00 82.62 263 GLU A N 1
ATOM 2135 C CA . GLU A 1 263 ? 11.695 20.140 -15.733 1.00 82.62 263 GLU A CA 1
ATOM 2136 C C . GLU A 1 263 ? 12.753 21.260 -15.593 1.00 82.62 263 GLU A C 1
ATOM 2138 O O . GLU A 1 263 ? 13.315 21.737 -16.577 1.00 82.62 263 GLU A O 1
ATOM 2143 N N . SER A 1 264 ? 13.020 21.728 -14.366 1.00 68.44 264 SER A N 1
ATOM 2144 C CA . SER A 1 264 ? 14.053 22.735 -14.083 1.00 68.44 264 SER A CA 1
ATOM 2145 C C . SER A 1 264 ? 15.462 22.132 -14.033 1.00 68.44 264 SER A C 1
ATOM 2147 O O . SER A 1 264 ? 15.616 20.919 -14.105 1.00 68.44 264 SER A O 1
ATOM 2149 N N . GLU A 1 265 ? 16.475 23.007 -13.941 1.00 57.34 265 GLU A N 1
ATOM 2150 C CA . GLU A 1 265 ? 17.912 22.730 -14.096 1.00 57.34 265 GLU A CA 1
ATOM 2151 C C . GLU A 1 265 ? 18.329 21.285 -13.776 1.00 57.34 265 GLU A C 1
ATOM 2153 O O . GLU A 1 265 ? 18.167 20.804 -12.659 1.00 57.34 265 GLU A O 1
ATOM 2158 N N . LYS A 1 266 ? 18.856 20.617 -14.810 1.00 63.62 266 LYS A N 1
ATOM 2159 C CA . LYS A 1 266 ? 19.390 19.247 -14.816 1.00 63.62 266 LYS A CA 1
ATOM 2160 C C . LYS A 1 266 ? 20.117 18.888 -13.514 1.00 63.62 266 LYS A C 1
ATOM 2162 O O . LYS A 1 266 ? 20.777 19.746 -12.940 1.00 63.62 266 LYS A O 1
ATOM 2167 N N . CYS A 1 267 ? 20.118 17.604 -13.143 1.00 62.16 267 CYS A N 1
ATOM 2168 C CA . CYS A 1 267 ? 20.831 17.077 -11.975 1.00 62.16 267 CYS A CA 1
ATOM 2169 C C . CYS A 1 267 ? 22.248 17.675 -11.850 1.00 62.16 267 CYS A C 1
ATOM 2171 O O . CYS A 1 267 ? 23.141 17.396 -12.666 1.00 62.16 267 CYS A O 1
ATOM 2173 N N . HIS A 1 268 ? 22.454 18.489 -10.811 1.00 67.75 268 HIS A N 1
ATOM 2174 C CA . HIS A 1 268 ? 23.731 19.128 -10.489 1.00 67.75 268 HIS A CA 1
ATOM 2175 C C . HIS A 1 268 ? 24.560 18.193 -9.613 1.00 67.75 268 HIS A C 1
ATOM 2177 O O . HIS A 1 268 ? 24.779 18.431 -8.427 1.00 67.75 268 HIS A O 1
ATOM 2183 N N . LEU A 1 269 ? 25.010 17.085 -10.203 1.00 83.12 269 LEU A N 1
ATOM 2184 C CA . LEU A 1 269 ? 25.898 16.165 -9.508 1.00 83.12 269 LEU A CA 1
ATOM 2185 C C . LEU A 1 269 ? 27.251 16.850 -9.255 1.00 83.12 269 LEU A C 1
ATOM 2187 O O . LEU A 1 269 ? 28.044 17.049 -10.176 1.00 83.12 269 LEU A O 1
ATOM 2191 N N . ASN A 1 270 ? 27.525 17.173 -7.993 1.00 84.12 270 ASN A N 1
ATOM 2192 C CA . ASN A 1 270 ? 28.818 17.697 -7.570 1.00 84.12 270 ASN A CA 1
ATOM 2193 C C . ASN A 1 270 ? 29.832 16.557 -7.468 1.00 84.12 270 ASN A C 1
ATOM 2195 O O . ASN A 1 270 ? 29.707 15.672 -6.623 1.00 84.12 270 ASN A O 1
ATOM 2199 N N . VAL A 1 271 ? 30.854 16.591 -8.321 1.00 88.38 271 VAL A N 1
ATOM 2200 C CA . VAL A 1 271 ? 31.880 15.546 -8.385 1.00 88.38 271 VAL A CA 1
ATOM 2201 C C . VAL A 1 271 ? 33.254 16.057 -7.945 1.00 88.38 271 VAL A C 1
ATOM 2203 O O . VAL A 1 271 ? 33.542 17.253 -8.011 1.00 88.38 271 VAL A O 1
ATOM 2206 N N . SER A 1 272 ? 34.120 15.153 -7.473 1.00 88.62 272 SER A N 1
ATOM 2207 C CA . SER A 1 272 ? 35.519 15.489 -7.177 1.00 88.62 272 SER A CA 1
ATOM 2208 C C . SER A 1 272 ? 36.329 15.689 -8.467 1.00 88.62 272 SER A C 1
ATOM 2210 O O . SER A 1 272 ? 35.865 15.378 -9.561 1.00 88.62 272 SER A O 1
ATOM 2212 N N . LYS A 1 273 ? 37.580 16.157 -8.347 1.00 89.50 273 LYS A N 1
ATOM 2213 C CA . LYS A 1 273 ? 38.489 16.371 -9.494 1.00 89.50 273 LYS A CA 1
ATOM 2214 C C . LYS A 1 273 ? 38.806 15.100 -10.295 1.00 89.50 273 LYS A C 1
ATOM 2216 O O . LYS A 1 273 ? 39.317 15.205 -11.404 1.00 89.50 273 LYS A O 1
ATOM 2221 N N . ASP A 1 274 ? 38.531 13.926 -9.733 1.00 93.31 274 ASP A N 1
ATOM 2222 C CA . ASP A 1 274 ? 38.770 12.630 -10.375 1.00 93.31 274 ASP A CA 1
ATOM 2223 C C . ASP A 1 274 ? 37.654 12.228 -11.349 1.00 93.31 274 ASP A C 1
ATOM 2225 O O . ASP A 1 274 ? 37.759 11.201 -12.024 1.00 93.31 274 ASP A O 1
ATOM 2229 N N . TYR A 1 275 ? 36.589 13.025 -11.423 1.00 94.69 275 TYR A N 1
ATOM 2230 C CA . TYR A 1 275 ? 35.397 12.751 -12.209 1.00 94.69 275 TYR A CA 1
ATOM 2231 C C . TYR A 1 275 ? 35.039 13.937 -13.105 1.00 94.69 275 TYR A C 1
ATOM 2233 O O . TYR A 1 275 ? 35.247 15.099 -12.760 1.00 94.69 275 TYR A O 1
ATOM 2241 N N . GLU A 1 276 ? 34.423 13.626 -14.238 1.00 94.88 276 GLU A N 1
ATOM 2242 C CA . GLU A 1 276 ? 33.867 14.584 -15.185 1.00 94.88 276 GLU A CA 1
ATOM 2243 C C . GLU A 1 276 ? 32.400 14.232 -15.451 1.00 94.88 276 GLU A C 1
ATOM 2245 O O . GLU A 1 276 ? 32.074 13.096 -15.805 1.00 94.88 276 GLU A O 1
ATOM 2250 N N . VAL A 1 277 ? 31.498 15.202 -15.283 1.00 93.62 277 VAL A N 1
ATOM 2251 C CA . VAL A 1 277 ? 30.091 15.044 -15.671 1.00 93.62 277 VAL A CA 1
ATOM 2252 C C . VAL A 1 277 ? 29.975 15.325 -17.167 1.00 93.62 277 VAL A C 1
ATOM 2254 O O . VAL A 1 277 ? 30.086 16.468 -17.601 1.00 93.62 277 VAL A O 1
ATOM 2257 N N . LEU A 1 278 ? 29.739 14.279 -17.959 1.00 91.94 278 LEU A N 1
ATOM 2258 C CA . LEU A 1 278 ? 29.637 14.377 -19.418 1.00 91.94 278 LEU A CA 1
ATOM 2259 C C . LEU A 1 278 ? 28.269 14.900 -19.864 1.00 91.94 278 LEU A C 1
ATOM 2261 O O . LEU A 1 278 ? 28.150 15.622 -20.854 1.00 91.94 278 LEU A O 1
ATOM 2265 N N . LYS A 1 279 ? 27.212 14.484 -19.160 1.00 90.88 279 LYS A N 1
ATOM 2266 C CA . LYS A 1 279 ? 25.824 14.828 -19.476 1.00 90.88 279 LYS A CA 1
ATOM 2267 C C . LYS A 1 279 ? 24.959 14.701 -18.230 1.00 90.88 279 LYS A C 1
ATOM 2269 O O . LYS A 1 279 ? 25.071 13.705 -17.527 1.00 90.88 279 LYS A O 1
ATOM 2274 N N . SER A 1 280 ? 24.057 15.649 -18.008 1.00 90.62 280 SER A N 1
ATOM 2275 C CA . SER A 1 280 ? 23.061 15.574 -16.934 1.00 90.62 280 SER A CA 1
ATOM 2276 C C . SER A 1 280 ? 21.654 15.437 -17.504 1.00 90.62 280 SER A C 1
ATOM 2278 O O . SER A 1 280 ? 21.312 16.114 -18.480 1.00 90.62 280 SER A O 1
ATOM 2280 N N . TYR A 1 281 ? 20.867 14.581 -16.863 1.00 90.62 281 TYR A N 1
ATOM 2281 C CA . TYR A 1 281 ? 19.418 14.450 -16.995 1.00 90.62 281 TYR A CA 1
ATOM 2282 C C . TYR A 1 281 ? 18.755 14.914 -15.695 1.00 90.62 281 TYR A C 1
ATOM 2284 O O . TYR A 1 281 ? 19.442 15.256 -14.732 1.00 90.62 281 TYR A O 1
ATOM 2292 N N . GLY A 1 282 ? 17.428 14.916 -15.639 1.00 89.50 282 GLY A N 1
ATOM 2293 C CA . GLY A 1 282 ? 16.681 15.213 -14.424 1.00 89.50 282 GLY A CA 1
ATOM 2294 C C . GLY A 1 282 ? 17.004 14.231 -13.295 1.00 89.50 282 GLY A C 1
ATOM 2295 O O . GLY A 1 282 ? 17.309 14.653 -12.191 1.00 89.50 282 GLY A O 1
ATOM 2296 N N . LEU A 1 283 ? 17.035 12.922 -13.550 1.00 89.12 283 LEU A N 1
ATOM 2297 C CA . LEU A 1 283 ? 17.168 11.918 -12.474 1.00 89.12 283 LEU A CA 1
ATOM 2298 C C . LEU A 1 283 ? 18.586 11.369 -12.256 1.00 89.12 283 LEU A C 1
ATOM 2300 O O . LEU A 1 283 ? 18.853 10.728 -11.240 1.00 89.12 283 LEU A O 1
ATOM 2304 N N . PHE A 1 284 ? 19.486 11.543 -13.221 1.00 90.88 284 PHE A N 1
ATOM 2305 C CA . PHE A 1 284 ? 20.848 11.009 -13.162 1.00 90.88 284 PHE A CA 1
ATOM 2306 C C . PHE A 1 284 ? 21.787 11.786 -14.087 1.00 90.88 284 PHE A C 1
ATOM 2308 O O . PHE A 1 284 ? 21.354 12.538 -14.959 1.00 90.88 284 PHE A O 1
ATOM 2315 N N . SER A 1 285 ? 23.081 11.534 -13.948 1.00 92.56 285 SER A N 1
ATOM 2316 C CA . SER A 1 285 ? 24.123 12.059 -14.822 1.00 92.56 285 SER A CA 1
ATOM 2317 C C . SER A 1 285 ? 24.984 10.935 -15.388 1.00 92.56 285 SER A C 1
ATOM 2319 O O . SER A 1 285 ? 25.175 9.891 -14.765 1.00 92.56 285 SER A O 1
ATOM 2321 N N . VAL A 1 286 ? 25.511 11.158 -16.588 1.00 91.81 286 VAL A N 1
ATOM 2322 C CA . VAL A 1 286 ? 26.580 10.363 -17.191 1.00 91.81 286 VAL A CA 1
ATOM 2323 C C . VAL A 1 286 ? 27.898 10.931 -16.693 1.00 91.81 286 VAL A C 1
ATOM 2325 O O . VAL A 1 286 ? 28.208 12.101 -16.934 1.00 91.81 286 VAL A O 1
ATOM 2328 N N . VAL A 1 287 ? 28.672 10.102 -16.006 1.00 91.94 287 VAL A N 1
ATOM 2329 C CA . VAL A 1 287 ? 29.923 10.493 -15.358 1.00 91.94 287 VAL A CA 1
ATOM 2330 C C . VAL A 1 287 ? 31.059 9.656 -15.921 1.00 91.94 287 VAL A C 1
ATOM 2332 O O . VAL A 1 287 ? 30.908 8.454 -16.142 1.00 91.94 287 VAL A O 1
ATOM 2335 N N . GLN A 1 288 ? 32.207 10.285 -16.139 1.00 92.06 288 GLN A N 1
ATOM 2336 C CA . GLN A 1 288 ? 33.456 9.606 -16.443 1.00 92.06 288 GLN A CA 1
ATOM 2337 C C . GLN A 1 288 ? 34.421 9.747 -15.271 1.00 92.06 288 GLN A C 1
ATOM 2339 O O . GLN A 1 288 ? 34.626 10.842 -14.760 1.00 92.06 288 GLN A O 1
ATOM 2344 N N . HIS A 1 289 ? 35.019 8.640 -14.844 1.00 93.25 289 HIS A N 1
ATOM 2345 C CA . HIS A 1 289 ? 36.122 8.655 -13.887 1.00 93.25 289 HIS A CA 1
ATOM 2346 C C . HIS A 1 289 ? 37.466 8.719 -14.627 1.00 93.25 289 HIS A C 1
ATOM 2348 O O . HIS A 1 289 ? 37.585 8.201 -15.739 1.00 93.25 289 HIS A O 1
ATOM 2354 N N . ASN A 1 290 ? 38.508 9.262 -13.993 1.00 93.56 290 ASN A N 1
ATOM 2355 C CA . ASN A 1 290 ? 39.869 9.344 -14.545 1.00 93.56 290 ASN A CA 1
ATOM 2356 C C . ASN A 1 290 ? 40.463 7.980 -14.971 1.00 93.56 290 ASN A C 1
ATOM 2358 O O . ASN A 1 290 ? 41.364 7.930 -15.805 1.00 93.56 290 ASN A O 1
ATOM 2362 N N . CYS A 1 291 ? 39.920 6.866 -14.463 1.00 88.88 291 CYS A N 1
ATOM 2363 C CA . CYS A 1 291 ? 40.274 5.510 -14.892 1.00 88.88 291 CYS A CA 1
ATOM 2364 C C . CYS A 1 291 ? 39.756 5.142 -16.295 1.00 88.88 291 CYS A C 1
ATOM 2366 O O . CYS A 1 291 ? 40.031 4.047 -16.777 1.00 88.88 291 CYS A O 1
ATOM 2368 N N . GLY A 1 292 ? 38.976 6.022 -16.926 1.00 86.81 292 GLY A N 1
ATOM 2369 C CA . GLY A 1 292 ? 38.371 5.833 -18.241 1.00 86.81 292 GLY A CA 1
ATOM 2370 C C . GLY A 1 292 ? 36.925 5.337 -18.201 1.00 86.81 292 GLY A C 1
ATOM 2371 O O . GLY A 1 292 ? 36.203 5.563 -19.171 1.00 86.81 292 GLY A O 1
ATOM 2372 N N . GLU A 1 293 ? 36.480 4.734 -17.094 1.00 86.88 293 GLU A N 1
ATOM 2373 C CA . GLU A 1 293 ? 35.121 4.198 -16.954 1.00 86.88 293 GLU A CA 1
ATOM 2374 C C . GLU A 1 293 ? 34.058 5.297 -17.059 1.00 86.88 293 GLU A C 1
ATOM 2376 O O . GLU A 1 293 ? 34.115 6.301 -16.343 1.00 86.88 293 GLU A O 1
ATOM 2381 N N . ARG A 1 294 ? 33.067 5.063 -17.923 1.00 88.25 294 ARG A N 1
ATOM 2382 C CA . ARG A 1 294 ? 31.856 5.878 -18.064 1.00 88.25 294 ARG A CA 1
ATOM 2383 C C . ARG A 1 294 ? 30.673 5.117 -17.483 1.00 88.25 294 ARG A C 1
ATOM 2385 O O . ARG A 1 294 ? 30.502 3.950 -17.813 1.00 88.25 294 ARG A O 1
ATOM 2392 N N . PHE A 1 295 ? 29.878 5.766 -16.641 1.00 86.69 295 PHE A N 1
ATOM 2393 C CA . PHE A 1 295 ? 28.758 5.133 -15.945 1.00 86.69 295 PHE A CA 1
ATOM 2394 C C . PHE A 1 295 ? 27.658 6.145 -15.606 1.00 86.69 295 PHE A C 1
ATOM 2396 O O . PHE A 1 295 ? 27.867 7.361 -15.647 1.00 86.69 295 PHE A O 1
ATOM 2403 N N . LEU A 1 296 ? 26.474 5.634 -15.272 1.00 88.12 296 LEU A N 1
ATOM 2404 C CA . LEU A 1 296 ? 25.337 6.434 -14.820 1.00 88.12 296 LEU A CA 1
ATOM 2405 C C . LEU A 1 296 ? 25.357 6.583 -13.295 1.00 88.12 296 LEU A C 1
ATOM 2407 O O . LEU A 1 296 ? 25.570 5.605 -12.577 1.00 88.12 296 LEU A O 1
ATOM 2411 N N . ALA A 1 297 ? 25.081 7.786 -12.796 1.00 89.94 297 ALA A N 1
ATOM 2412 C CA . ALA A 1 297 ? 25.035 8.076 -11.367 1.00 89.94 297 ALA A CA 1
ATOM 2413 C C . ALA A 1 297 ? 23.880 9.019 -11.021 1.00 89.94 297 ALA A C 1
ATOM 2415 O O . ALA A 1 297 ? 23.700 10.054 -11.658 1.00 89.94 297 ALA A O 1
ATOM 2416 N N . THR A 1 298 ? 23.115 8.679 -9.987 1.00 91.44 298 THR A N 1
ATOM 2417 C CA . THR A 1 298 ? 22.211 9.628 -9.323 1.00 91.44 298 THR A CA 1
ATOM 2418 C C . THR A 1 298 ? 23.012 10.478 -8.334 1.00 91.44 298 THR A C 1
ATOM 2420 O O . THR A 1 298 ? 24.022 10.013 -7.799 1.00 91.44 298 THR A O 1
ATOM 2423 N N . GLU A 1 299 ? 22.553 11.696 -8.037 1.00 90.62 299 GLU A N 1
ATOM 2424 C CA . GLU A 1 299 ? 23.169 12.541 -7.004 1.00 90.62 299 GLU A CA 1
ATOM 2425 C C . GLU A 1 299 ? 23.207 11.844 -5.643 1.00 90.62 299 GLU A C 1
ATOM 2427 O O . GLU A 1 299 ? 24.270 11.680 -5.040 1.00 90.62 299 GLU A O 1
ATOM 2432 N N . TYR A 1 300 ? 22.050 11.349 -5.203 1.00 90.69 300 TYR A N 1
ATOM 2433 C CA . TYR A 1 300 ? 21.922 10.596 -3.962 1.00 90.69 300 TYR A CA 1
ATOM 2434 C C . TYR A 1 300 ? 22.874 9.395 -3.919 1.00 90.69 300 TYR A C 1
ATOM 2436 O O . TYR A 1 300 ? 23.558 9.165 -2.923 1.00 90.69 300 TYR A O 1
ATOM 2444 N N . GLY A 1 301 ? 22.936 8.622 -5.006 1.00 89.69 301 GLY A N 1
ATOM 2445 C CA . GLY A 1 301 ? 23.730 7.407 -5.062 1.00 89.69 301 GLY A CA 1
ATOM 2446 C C . GLY A 1 301 ? 25.219 7.687 -4.991 1.00 89.69 301 GLY A C 1
ATOM 2447 O O . GLY A 1 301 ? 25.924 7.063 -4.198 1.00 89.69 301 GLY A O 1
ATOM 2448 N N . PHE A 1 302 ? 25.683 8.653 -5.777 1.00 91.62 302 PHE A N 1
ATOM 2449 C CA . PHE A 1 302 ? 27.079 9.064 -5.786 1.00 91.62 302 PHE A CA 1
ATOM 2450 C C . PHE A 1 302 ? 27.533 9.530 -4.395 1.00 91.62 302 PHE A C 1
ATOM 2452 O O . PHE A 1 302 ? 28.570 9.080 -3.904 1.00 91.62 302 PHE A O 1
ATOM 2459 N N . ASN A 1 303 ? 26.710 10.340 -3.720 1.00 90.38 303 ASN A N 1
ATOM 2460 C CA . ASN A 1 303 ? 26.966 10.821 -2.358 1.00 90.38 303 ASN A CA 1
ATOM 2461 C C . ASN A 1 303 ? 26.899 9.708 -1.302 1.00 90.38 303 ASN A C 1
ATOM 2463 O O . ASN A 1 303 ? 27.631 9.751 -0.317 1.00 90.38 303 ASN A O 1
ATOM 2467 N N . ALA A 1 304 ? 26.065 8.687 -1.513 1.00 88.88 304 ALA A N 1
ATOM 2468 C CA . ALA A 1 304 ? 25.989 7.519 -0.638 1.00 88.88 304 ALA A CA 1
ATOM 2469 C C . ALA A 1 304 ? 27.187 6.559 -0.790 1.00 88.88 304 ALA A C 1
ATOM 2471 O O . ALA A 1 304 ? 27.301 5.609 -0.017 1.00 88.88 304 ALA A O 1
ATOM 2472 N N . GLY A 1 305 ? 28.083 6.789 -1.756 1.00 88.25 305 GLY A N 1
ATOM 2473 C CA . GLY A 1 305 ? 29.263 5.955 -2.008 1.00 88.25 305 GLY A CA 1
ATOM 2474 C C . GLY A 1 305 ? 29.127 5.015 -3.209 1.00 88.25 305 GLY A C 1
ATOM 2475 O O . GLY A 1 305 ? 29.985 4.163 -3.405 1.00 88.25 305 GLY A O 1
ATOM 2476 N N . TRP A 1 306 ? 28.080 5.159 -4.032 1.00 87.12 306 TRP A N 1
ATOM 2477 C CA . TRP A 1 306 ? 27.959 4.470 -5.323 1.00 87.12 306 TRP A CA 1
ATOM 2478 C C . TRP A 1 306 ? 28.726 5.230 -6.411 1.00 87.12 306 TRP A C 1
ATOM 2480 O O . TRP A 1 306 ? 28.142 5.850 -7.299 1.00 87.12 306 TRP A O 1
ATOM 2490 N N . GLN A 1 307 ? 30.048 5.182 -6.333 1.00 89.31 307 GLN A N 1
ATOM 2491 C CA . GLN A 1 307 ? 30.981 5.871 -7.218 1.00 89.31 307 GLN A CA 1
ATOM 2492 C C . GLN A 1 307 ? 31.412 4.961 -8.387 1.00 89.31 307 GLN A C 1
ATOM 2494 O O . GLN A 1 307 ? 30.635 4.128 -8.853 1.00 89.31 307 GLN A O 1
ATOM 2499 N N . CYS A 1 308 ? 32.626 5.135 -8.923 1.00 89.06 308 CYS A N 1
ATOM 2500 C CA . CYS A 1 308 ? 33.082 4.430 -10.122 1.00 89.06 308 CYS A CA 1
ATOM 2501 C C . CYS A 1 308 ? 32.965 2.891 -9.994 1.00 89.06 308 CYS A C 1
ATOM 2503 O O . CYS A 1 308 ? 33.717 2.280 -9.224 1.00 89.06 308 CYS A O 1
ATOM 2505 N N . PRO A 1 309 ? 32.110 2.219 -10.795 1.00 83.06 309 PRO A N 1
ATOM 2506 C CA . PRO A 1 309 ? 31.880 0.777 -10.685 1.00 83.06 309 PRO A CA 1
ATOM 2507 C C . PRO A 1 309 ? 33.114 -0.052 -11.069 1.00 83.06 309 PRO A C 1
ATOM 2509 O O . PRO A 1 309 ? 33.292 -1.171 -10.574 1.00 83.06 309 PRO A O 1
ATOM 2512 N N . HIS A 1 310 ? 33.986 0.485 -11.927 1.00 83.31 310 HIS A N 1
ATOM 2513 C CA . HIS A 1 310 ? 35.241 -0.156 -12.307 1.00 83.31 310 HIS A CA 1
ATOM 2514 C C . HIS A 1 310 ? 36.254 -0.151 -11.156 1.00 83.31 310 HIS A C 1
ATOM 2516 O O . HIS A 1 310 ? 36.719 -1.214 -10.745 1.00 83.31 310 HIS A O 1
ATOM 2522 N N . CYS A 1 311 ? 36.558 1.019 -10.587 1.00 84.81 311 CYS A N 1
ATOM 2523 C CA . CYS A 1 311 ? 37.503 1.141 -9.472 1.00 84.81 311 CYS A CA 1
ATOM 2524 C C . CYS A 1 311 ? 36.997 0.431 -8.220 1.00 84.81 311 CYS A C 1
ATOM 2526 O O . CYS A 1 311 ? 37.753 -0.257 -7.532 1.00 84.81 311 CYS A O 1
ATOM 2528 N N . GLU A 1 312 ? 35.696 0.525 -7.957 1.00 81.19 312 GLU A N 1
ATOM 2529 C CA . GLU A 1 312 ? 35.093 -0.190 -6.849 1.00 81.19 312 GLU A CA 1
ATOM 2530 C C . GLU A 1 312 ? 35.230 -1.695 -6.998 1.00 81.19 312 GLU A C 1
ATOM 2532 O O . GLU A 1 312 ? 35.420 -2.356 -5.990 1.00 81.19 312 GLU A O 1
ATOM 2537 N N . ASN A 1 313 ? 35.205 -2.288 -8.195 1.00 75.75 313 ASN A N 1
ATOM 2538 C CA . ASN A 1 313 ? 35.336 -3.745 -8.322 1.00 75.75 313 ASN A CA 1
ATOM 2539 C C . ASN A 1 313 ? 36.619 -4.315 -7.695 1.00 75.75 313 ASN A C 1
ATOM 2541 O O . ASN A 1 313 ? 36.601 -5.488 -7.319 1.00 75.75 313 ASN A O 1
ATOM 2545 N N . ALA A 1 314 ? 37.671 -3.504 -7.546 1.00 78.38 314 ALA A N 1
ATOM 2546 C CA . ALA A 1 314 ? 38.933 -3.890 -6.922 1.00 78.38 314 ALA A CA 1
ATOM 2547 C C . ALA A 1 314 ? 38.947 -3.798 -5.382 1.00 78.38 314 ALA A C 1
ATOM 2549 O O . ALA A 1 314 ? 39.808 -4.423 -4.766 1.00 78.38 314 ALA A O 1
ATOM 2550 N N . ARG A 1 315 ? 38.028 -3.056 -4.737 1.00 81.06 315 ARG A N 1
ATOM 2551 C CA . ARG A 1 315 ? 37.999 -2.962 -3.257 1.00 81.06 315 ARG A CA 1
ATOM 2552 C C . ARG A 1 315 ? 37.329 -4.194 -2.630 1.00 81.06 315 ARG A C 1
ATOM 2554 O O . ARG A 1 315 ? 36.643 -4.952 -3.323 1.00 81.06 315 ARG A O 1
ATOM 2561 N N . ASN A 1 316 ? 37.463 -4.363 -1.316 1.00 85.06 316 ASN A N 1
ATOM 2562 C CA . ASN A 1 316 ? 36.770 -5.413 -0.570 1.00 85.06 316 ASN A CA 1
ATOM 2563 C C . ASN A 1 316 ? 35.239 -5.187 -0.597 1.00 85.06 316 ASN A C 1
ATOM 2565 O O . ASN A 1 316 ? 34.765 -4.066 -0.410 1.00 85.06 316 ASN A O 1
ATOM 2569 N N . ASP A 1 317 ? 34.459 -6.234 -0.887 1.00 82.56 317 ASP A N 1
ATOM 2570 C CA . ASP A 1 317 ? 32.997 -6.133 -1.013 1.00 82.56 317 ASP A CA 1
ATOM 2571 C C . ASP A 1 317 ? 32.293 -5.855 0.337 1.00 82.56 317 ASP A C 1
ATOM 2573 O O . ASP A 1 317 ? 31.244 -5.214 0.337 1.00 82.56 317 ASP A O 1
ATOM 2577 N N . GLU A 1 318 ? 32.862 -6.276 1.473 1.00 84.81 318 GLU A N 1
ATOM 2578 C CA . GLU A 1 318 ? 32.361 -5.964 2.822 1.00 84.81 318 GLU A CA 1
ATOM 2579 C C . GLU A 1 318 ? 32.566 -4.492 3.180 1.00 84.81 318 GLU A C 1
ATOM 2581 O O . GLU A 1 318 ? 31.613 -3.831 3.583 1.00 84.81 318 GLU A O 1
ATOM 2586 N N . GLU A 1 319 ? 33.765 -3.950 2.960 1.00 86.25 319 GLU A N 1
ATOM 2587 C CA . GLU A 1 319 ? 34.066 -2.539 3.249 1.00 86.25 319 GLU A CA 1
ATOM 2588 C C . GLU A 1 319 ? 33.140 -1.593 2.478 1.00 86.25 319 GLU A C 1
ATOM 2590 O O . GLU A 1 319 ? 32.561 -0.679 3.061 1.00 86.25 319 GLU A O 1
ATOM 2595 N N . LYS A 1 320 ? 32.940 -1.852 1.179 1.00 85.19 320 LYS A N 1
ATOM 2596 C CA . LYS A 1 320 ? 31.997 -1.085 0.347 1.00 85.19 320 LYS A CA 1
ATOM 2597 C C . LYS A 1 320 ? 30.569 -1.194 0.852 1.00 85.19 320 LYS A C 1
ATOM 2599 O O . LYS A 1 320 ? 29.842 -0.207 0.866 1.00 85.19 320 LYS A O 1
ATOM 2604 N N . PHE A 1 321 ? 30.144 -2.410 1.199 1.00 87.06 321 PHE A N 1
ATOM 2605 C CA . PHE A 1 321 ? 28.793 -2.631 1.688 1.00 87.06 321 PHE A CA 1
ATOM 2606 C C . PHE A 1 321 ? 28.554 -1.840 2.973 1.00 87.06 321 PHE A C 1
ATOM 2608 O O . PHE A 1 321 ? 27.520 -1.188 3.071 1.00 87.06 321 PHE A O 1
ATOM 2615 N N . ILE A 1 322 ? 29.498 -1.872 3.918 1.00 87.62 322 ILE A N 1
ATOM 2616 C CA . ILE A 1 322 ? 29.403 -1.131 5.179 1.00 87.62 322 ILE A CA 1
ATOM 2617 C C . ILE A 1 322 ? 29.362 0.374 4.913 1.00 87.62 322 ILE A C 1
ATOM 2619 O O . ILE A 1 322 ? 28.438 1.027 5.383 1.00 87.62 322 ILE A O 1
ATOM 2623 N N . GLU A 1 323 ? 30.293 0.902 4.113 1.00 88.81 323 GLU A N 1
ATOM 2624 C CA . GLU A 1 323 ? 30.349 2.326 3.750 1.00 88.81 323 GLU A CA 1
ATOM 2625 C C . GLU A 1 323 ? 29.009 2.818 3.192 1.00 88.81 323 GLU A C 1
ATOM 2627 O O . GLU A 1 323 ? 28.409 3.756 3.714 1.00 88.81 323 GLU A O 1
ATOM 2632 N N . VAL A 1 324 ? 28.491 2.134 2.170 1.00 88.56 324 VAL A N 1
ATOM 2633 C CA . VAL A 1 324 ? 27.225 2.510 1.540 1.00 88.56 324 VAL A CA 1
ATOM 2634 C C . VAL A 1 324 ? 26.046 2.329 2.496 1.00 88.56 324 VAL A C 1
ATOM 2636 O O . VAL A 1 324 ? 25.173 3.189 2.569 1.00 88.56 324 VAL A O 1
ATOM 2639 N N . ALA A 1 325 ? 25.989 1.218 3.231 1.00 88.94 325 ALA A N 1
ATOM 2640 C CA . ALA A 1 325 ? 24.902 0.936 4.163 1.00 88.94 325 ALA A CA 1
ATOM 2641 C C . ALA A 1 325 ? 24.812 1.977 5.285 1.00 88.94 325 ALA A C 1
ATOM 2643 O O . ALA A 1 325 ? 23.707 2.380 5.645 1.00 88.94 325 ALA A O 1
ATOM 2644 N N . GLU A 1 326 ? 25.952 2.401 5.829 1.00 89.12 326 GLU A N 1
ATOM 2645 C CA . GLU A 1 326 ? 26.023 3.417 6.879 1.00 89.12 326 GLU A CA 1
ATOM 2646 C C . GLU A 1 326 ? 25.755 4.820 6.317 1.00 89.12 326 GLU A C 1
ATOM 2648 O O . GLU A 1 326 ? 25.086 5.605 6.977 1.00 89.12 326 GLU A O 1
ATOM 2653 N N . ASN A 1 327 ? 26.135 5.128 5.073 1.00 90.25 327 ASN A N 1
ATOM 2654 C CA . ASN A 1 327 ? 25.748 6.394 4.435 1.00 90.25 327 ASN A CA 1
ATOM 2655 C C . ASN A 1 327 ? 24.239 6.473 4.139 1.00 90.25 327 ASN A C 1
ATOM 2657 O O . ASN A 1 327 ? 23.621 7.517 4.340 1.00 90.25 327 ASN A O 1
ATOM 2661 N N . VAL A 1 328 ? 23.628 5.373 3.682 1.00 87.50 328 VAL A N 1
ATOM 2662 C CA . VAL A 1 328 ? 22.176 5.295 3.428 1.00 87.50 328 VAL A CA 1
ATOM 2663 C C . VAL A 1 328 ? 21.387 5.309 4.740 1.00 87.50 328 VAL A C 1
ATOM 2665 O O . VAL A 1 328 ? 20.315 5.907 4.819 1.00 87.50 328 VAL A O 1
ATOM 2668 N N . ASN A 1 329 ? 21.904 4.652 5.781 1.00 89.12 329 ASN A N 1
ATOM 2669 C CA . ASN A 1 329 ? 21.256 4.507 7.083 1.00 89.12 329 ASN A CA 1
ATOM 2670 C C . ASN A 1 329 ? 22.202 4.920 8.228 1.00 89.12 329 ASN A C 1
ATOM 2672 O O . ASN A 1 329 ? 22.606 4.060 9.015 1.00 89.12 329 ASN A O 1
ATOM 2676 N N . PRO A 1 330 ? 22.498 6.224 8.393 1.00 90.69 330 PRO A N 1
ATOM 2677 C CA . PRO A 1 330 ? 23.531 6.722 9.318 1.00 90.69 330 PRO A CA 1
ATOM 2678 C C . PRO A 1 330 ? 23.251 6.432 10.792 1.00 90.69 330 PRO A C 1
ATOM 2680 O O . PRO A 1 330 ? 24.154 6.419 11.625 1.00 90.69 330 PRO A O 1
ATOM 2683 N N . ASP A 1 331 ? 21.993 6.161 11.130 1.00 90.94 331 ASP A N 1
ATOM 2684 C CA . ASP A 1 331 ? 21.586 5.799 12.483 1.00 90.94 331 ASP A CA 1
ATOM 2685 C C . ASP A 1 331 ? 21.804 4.313 12.816 1.00 90.94 331 ASP A C 1
ATOM 2687 O O . ASP A 1 331 ? 21.484 3.881 13.927 1.00 90.94 331 ASP A O 1
ATOM 2691 N N . TYR A 1 332 ? 22.303 3.506 11.880 1.00 91.44 332 TYR A N 1
ATOM 2692 C CA . TYR A 1 332 ? 22.554 2.080 12.058 1.00 91.44 332 TYR A CA 1
ATOM 2693 C C . TYR A 1 332 ? 24.036 1.763 11.902 1.00 91.44 332 TYR A C 1
ATOM 2695 O O . TYR A 1 332 ? 24.689 2.233 10.983 1.00 91.44 332 TYR A O 1
ATOM 2703 N N . LYS A 1 333 ? 24.536 0.883 12.770 1.00 93.31 333 LYS A N 1
ATOM 2704 C CA . LYS A 1 333 ? 25.898 0.355 12.719 1.00 93.31 333 LYS A CA 1
ATOM 2705 C C . LYS A 1 333 ? 25.885 -1.151 12.504 1.00 93.31 333 LYS A C 1
ATOM 2707 O O . LYS A 1 333 ? 25.208 -1.873 13.246 1.00 93.31 333 LYS A O 1
ATOM 2712 N N . ILE A 1 334 ? 26.642 -1.642 11.529 1.00 93.25 334 ILE A N 1
ATOM 2713 C CA . ILE A 1 334 ? 26.758 -3.083 11.264 1.00 93.25 334 ILE A CA 1
ATOM 2714 C C . ILE A 1 334 ? 27.700 -3.712 12.301 1.00 93.25 334 ILE A C 1
ATOM 2716 O O . ILE A 1 334 ? 28.766 -3.180 12.597 1.00 93.25 334 ILE A O 1
ATOM 2720 N N . CYS A 1 335 ? 27.268 -4.812 12.920 1.00 91.38 335 CYS A N 1
ATOM 2721 C CA . CYS A 1 335 ? 27.954 -5.454 14.050 1.00 91.38 335 CYS A CA 1
ATOM 2722 C C . CYS A 1 335 ? 28.438 -6.884 13.749 1.00 91.38 335 CYS A C 1
ATOM 2724 O O . CYS A 1 335 ? 29.091 -7.489 14.594 1.00 91.38 335 CYS A O 1
ATOM 2726 N N . SER A 1 336 ? 28.116 -7.428 12.576 1.00 91.88 336 SER A N 1
ATOM 2727 C CA . SER A 1 336 ? 28.488 -8.780 12.145 1.00 91.88 336 SER A CA 1
ATOM 2728 C C . SER A 1 336 ? 29.182 -8.759 10.784 1.00 91.88 336 SER A C 1
ATOM 2730 O O . SER A 1 336 ? 28.978 -7.823 10.017 1.00 91.88 336 SER A O 1
ATOM 2732 N N . GLU A 1 337 ? 29.883 -9.842 10.450 1.00 90.06 337 GLU A N 1
ATOM 2733 C CA . GLU A 1 337 ? 30.514 -10.048 9.139 1.00 90.06 337 GLU A CA 1
ATOM 2734 C C . GLU A 1 337 ? 29.498 -10.029 7.979 1.00 90.06 337 GLU A C 1
ATOM 2736 O O . GLU A 1 337 ? 28.388 -10.575 8.077 1.00 90.06 337 GLU A O 1
ATOM 2741 N N . TYR A 1 338 ? 29.887 -9.427 6.854 1.00 88.25 338 TYR A N 1
ATOM 2742 C CA . TYR A 1 338 ? 29.112 -9.428 5.615 1.00 88.25 338 TYR A CA 1
ATOM 2743 C C . TYR A 1 338 ? 29.437 -10.639 4.729 1.00 88.25 338 TYR A C 1
ATOM 2745 O O . TYR A 1 338 ? 30.400 -10.665 3.971 1.00 88.25 338 TYR A O 1
ATOM 2753 N N . LEU A 1 339 ? 28.534 -11.623 4.724 1.00 85.56 339 LEU A N 1
ATOM 2754 C CA . LEU A 1 339 ? 28.652 -12.840 3.901 1.00 85.56 339 LEU A CA 1
ATOM 2755 C C . LEU A 1 339 ? 27.889 -12.762 2.561 1.00 85.56 339 LEU A C 1
ATOM 2757 O O . LEU A 1 339 ? 27.605 -13.784 1.924 1.00 85.56 339 LEU A O 1
ATOM 2761 N N . GLY A 1 340 ? 27.491 -11.557 2.150 1.00 82.25 340 GLY A N 1
ATOM 2762 C CA . GLY A 1 340 ? 26.755 -11.302 0.913 1.00 82.25 340 GLY A CA 1
ATOM 2763 C C . GLY A 1 340 ? 25.305 -10.836 1.113 1.00 82.25 340 GLY A C 1
ATOM 2764 O O . GLY A 1 340 ? 24.716 -10.951 2.191 1.00 82.25 340 GLY A O 1
ATOM 2765 N N . PRO A 1 341 ? 24.651 -10.355 0.044 1.00 75.88 341 PRO A N 1
ATOM 2766 C CA . PRO A 1 341 ? 23.462 -9.509 0.157 1.00 75.88 341 PRO A CA 1
ATOM 2767 C C . PRO A 1 341 ? 22.191 -10.255 0.599 1.00 75.88 341 PRO A C 1
ATOM 2769 O O . PRO A 1 341 ? 21.262 -9.663 1.150 1.00 75.88 341 PRO A O 1
ATOM 2772 N N . GLN A 1 342 ? 22.116 -11.569 0.367 1.00 81.56 342 GLN A N 1
ATOM 2773 C CA . GLN A 1 342 ? 20.995 -12.406 0.824 1.00 81.56 342 GLN A CA 1
ATOM 2774 C C . GLN A 1 342 ? 21.215 -12.993 2.223 1.00 81.56 342 GLN A C 1
ATOM 2776 O O . GLN A 1 342 ? 20.288 -13.595 2.774 1.00 81.56 342 GLN A O 1
ATOM 2781 N N . LYS A 1 343 ? 22.421 -12.854 2.783 1.00 88.00 343 LYS A N 1
ATOM 2782 C CA . LYS A 1 343 ? 22.751 -13.342 4.121 1.00 88.00 343 LYS A CA 1
ATOM 2783 C C . LYS A 1 343 ? 22.265 -12.356 5.171 1.00 88.00 343 LYS A C 1
ATOM 2785 O O . LYS A 1 343 ? 22.034 -11.182 4.882 1.00 88.00 343 LYS A O 1
ATOM 2790 N N . PHE A 1 344 ? 22.023 -12.879 6.365 1.00 91.19 344 PHE A N 1
ATOM 2791 C CA . PHE A 1 344 ? 21.628 -12.057 7.494 1.00 91.19 344 PHE A CA 1
ATOM 2792 C C . PHE A 1 344 ? 22.850 -11.394 8.119 1.00 91.19 344 PHE A C 1
ATOM 2794 O O . PHE A 1 344 ? 23.916 -11.998 8.159 1.00 91.19 344 PHE A O 1
ATOM 2801 N N . ILE A 1 345 ? 22.647 -10.174 8.596 1.00 93.19 345 ILE A N 1
ATOM 2802 C CA . ILE A 1 345 ? 23.592 -9.380 9.365 1.00 93.19 345 ILE A CA 1
ATOM 2803 C C . ILE A 1 345 ? 22.898 -8.849 10.620 1.00 93.19 345 ILE A C 1
ATOM 2805 O O . ILE A 1 345 ? 21.672 -8.666 10.646 1.00 93.19 345 ILE A O 1
ATOM 2809 N N . GLU A 1 346 ? 23.694 -8.591 11.648 1.00 93.88 346 GLU A N 1
ATOM 2810 C CA . GLU A 1 346 ? 23.285 -7.884 12.852 1.00 93.88 346 GLU A CA 1
ATOM 2811 C C . GLU A 1 346 ? 23.596 -6.397 12.699 1.00 93.88 346 GLU A C 1
ATOM 2813 O O . GLU A 1 346 ? 24.733 -6.006 12.432 1.00 93.88 346 GLU A O 1
ATOM 2818 N N . VAL A 1 347 ? 22.577 -5.559 12.873 1.00 93.00 347 VAL A N 1
ATOM 2819 C CA . VAL A 1 347 ? 22.715 -4.100 12.828 1.00 93.00 347 VAL A CA 1
ATOM 2820 C C . VAL A 1 347 ? 22.156 -3.486 14.098 1.00 93.00 347 VAL A C 1
ATOM 2822 O O . VAL A 1 347 ? 21.059 -3.832 14.539 1.00 93.00 347 VAL A O 1
ATOM 2825 N N . LYS A 1 348 ? 22.902 -2.566 14.698 1.00 91.00 348 LYS A N 1
ATOM 2826 C CA . LYS A 1 348 ? 22.516 -1.849 15.910 1.00 91.00 348 LYS A CA 1
ATOM 2827 C C . LYS A 1 348 ? 22.092 -0.435 15.542 1.00 91.00 348 LYS A C 1
ATOM 2829 O O . LYS A 1 348 ? 22.892 0.325 15.011 1.00 91.00 348 LYS A O 1
ATOM 2834 N N . HIS A 1 349 ? 20.848 -0.077 15.836 1.00 90.81 349 HIS A N 1
ATOM 2835 C CA . HIS A 1 349 ? 20.367 1.298 15.676 1.00 90.81 349 HIS A CA 1
ATOM 2836 C C . HIS A 1 349 ? 20.888 2.204 16.803 1.00 90.81 349 HIS A C 1
ATOM 2838 O O . HIS A 1 349 ? 21.199 1.709 17.890 1.00 90.81 349 HIS A O 1
ATOM 2844 N N . LYS A 1 350 ? 20.914 3.530 16.605 1.00 87.94 350 LYS A N 1
ATOM 2845 C CA . LYS A 1 350 ? 21.324 4.524 17.619 1.00 87.94 350 LYS A CA 1
ATOM 2846 C C . LYS A 1 350 ? 20.565 4.407 18.942 1.00 87.94 350 LYS A C 1
ATOM 2848 O O . LYS A 1 350 ? 21.110 4.748 19.986 1.00 87.94 350 LYS A O 1
ATOM 2853 N N . CYS A 1 351 ? 19.333 3.882 18.929 1.00 79.75 351 CYS A N 1
ATOM 2854 C CA . CYS A 1 351 ? 18.571 3.617 20.155 1.00 79.75 351 CYS A CA 1
ATOM 2855 C C . CYS A 1 351 ? 19.089 2.419 20.974 1.00 79.75 351 CYS A C 1
ATOM 2857 O O . CYS A 1 351 ? 18.614 2.180 22.081 1.00 79.75 351 CYS A O 1
ATOM 2859 N N . GLY A 1 352 ? 20.032 1.645 20.435 1.00 79.69 352 GLY A N 1
ATOM 2860 C CA . GLY A 1 352 ? 20.599 0.448 21.050 1.00 79.69 352 GLY A CA 1
ATOM 2861 C C . GLY A 1 352 ? 19.920 -0.864 20.651 1.00 79.69 352 GLY A C 1
ATOM 2862 O O . GLY A 1 352 ? 20.456 -1.923 20.975 1.00 79.69 352 GLY A O 1
ATOM 2863 N N . LEU A 1 353 ? 18.790 -0.823 19.934 1.00 81.81 353 LEU A N 1
ATOM 2864 C CA . LEU A 1 353 ? 18.101 -2.019 19.444 1.00 81.81 353 LEU A CA 1
ATOM 2865 C C . LEU A 1 353 ? 18.936 -2.725 18.365 1.00 81.81 353 LEU A C 1
ATOM 2867 O O . LEU A 1 353 ? 19.404 -2.093 17.418 1.00 81.81 353 LEU A O 1
ATOM 2871 N N . ILE A 1 354 ? 19.095 -4.042 18.510 1.00 87.00 354 ILE A N 1
ATOM 2872 C CA . ILE A 1 354 ? 19.787 -4.897 17.542 1.00 87.00 354 ILE A CA 1
ATOM 2873 C C . ILE A 1 354 ? 18.748 -5.565 16.642 1.00 87.00 354 ILE A C 1
ATOM 2875 O O . ILE A 1 354 ? 17.802 -6.197 17.117 1.00 87.00 354 ILE A O 1
ATOM 2879 N N . HIS A 1 355 ? 18.939 -5.440 15.335 1.00 85.56 355 HIS A N 1
ATOM 2880 C CA . HIS A 1 355 ? 18.106 -6.043 14.309 1.00 85.56 355 HIS A CA 1
ATOM 2881 C C . HIS A 1 355 ? 18.884 -7.121 13.563 1.00 85.56 355 HIS A C 1
ATOM 2883 O O . HIS A 1 355 ? 20.041 -6.929 13.206 1.00 85.56 355 HIS A O 1
ATOM 2889 N N . HIS A 1 356 ? 18.209 -8.228 13.263 1.00 90.38 356 HIS A N 1
ATOM 2890 C CA . HIS A 1 356 ? 18.756 -9.321 12.467 1.00 90.38 356 HIS A CA 1
ATOM 2891 C C . HIS A 1 356 ? 18.050 -9.359 11.106 1.00 90.38 356 HIS A C 1
ATOM 2893 O O . HIS A 1 356 ? 16.915 -9.838 10.987 1.00 90.38 356 HIS A O 1
ATOM 2899 N N . ILE A 1 357 ? 18.689 -8.801 10.077 1.00 88.31 357 ILE A N 1
ATOM 2900 C CA . ILE A 1 357 ? 18.078 -8.537 8.762 1.00 88.31 357 ILE A CA 1
ATOM 2901 C C . ILE A 1 357 ? 18.971 -9.016 7.627 1.00 88.31 357 ILE A C 1
ATOM 2903 O O . ILE A 1 357 ? 20.166 -9.180 7.807 1.00 88.31 357 ILE A O 1
ATOM 2907 N N . ARG A 1 358 ? 18.406 -9.241 6.437 1.00 88.06 358 ARG A N 1
ATOM 2908 C CA . ARG A 1 358 ? 19.241 -9.514 5.259 1.00 88.06 358 ARG A CA 1
ATOM 2909 C C . ARG A 1 358 ? 20.008 -8.259 4.860 1.00 88.06 358 ARG A C 1
ATOM 2911 O O . ARG A 1 358 ? 19.398 -7.194 4.802 1.00 88.06 358 ARG A O 1
ATOM 2918 N N . ALA A 1 359 ? 21.281 -8.414 4.517 1.00 86.50 359 ALA A N 1
ATOM 2919 C CA . ALA A 1 359 ? 22.177 -7.308 4.201 1.00 86.50 359 ALA A CA 1
ATOM 2920 C C . ALA A 1 359 ? 21.639 -6.382 3.102 1.00 86.50 359 ALA A C 1
ATOM 2922 O O . ALA A 1 359 ? 21.690 -5.168 3.252 1.00 86.50 359 ALA A O 1
ATOM 2923 N N . LYS A 1 360 ? 20.989 -6.927 2.065 1.00 82.62 360 LYS A N 1
ATOM 2924 C CA . LYS A 1 360 ? 20.348 -6.121 1.010 1.00 82.62 360 LYS A CA 1
ATOM 2925 C C . LYS A 1 360 ? 19.380 -5.048 1.527 1.00 82.62 360 LYS A C 1
ATOM 2927 O O . LYS A 1 360 ? 19.217 -4.035 0.871 1.00 82.62 360 LYS A O 1
ATOM 2932 N N . TYR A 1 361 ? 18.739 -5.256 2.681 1.00 83.56 361 TYR A N 1
ATOM 2933 C CA . TYR A 1 361 ? 17.794 -4.283 3.232 1.00 83.56 361 TYR A CA 1
ATOM 2934 C C . TYR A 1 361 ? 18.492 -3.068 3.853 1.00 83.56 361 TYR A C 1
ATOM 2936 O O . TYR A 1 361 ? 17.825 -2.075 4.095 1.00 83.56 361 TYR A O 1
ATOM 2944 N N . MET A 1 362 ? 19.800 -3.129 4.120 1.00 86.44 362 MET A N 1
ATOM 2945 C CA . MET A 1 362 ? 20.582 -1.961 4.546 1.00 86.44 362 MET A CA 1
ATOM 2946 C C . MET A 1 362 ? 20.950 -1.028 3.390 1.00 86.44 362 MET A C 1
ATOM 2948 O O . MET A 1 362 ? 21.397 0.085 3.631 1.00 86.44 362 MET A O 1
ATOM 2952 N N . LEU A 1 363 ? 20.739 -1.466 2.148 1.00 80.38 363 LEU A N 1
ATOM 2953 C CA . LEU A 1 363 ? 20.848 -0.630 0.953 1.00 80.38 363 LEU A CA 1
ATOM 2954 C C . LEU A 1 363 ? 19.500 0.040 0.608 1.00 80.38 363 LEU A C 1
ATOM 2956 O O . LEU A 1 363 ? 19.353 0.633 -0.455 1.00 80.38 363 LEU A O 1
ATOM 2960 N N . GLU A 1 364 ? 18.506 -0.093 1.492 1.00 76.50 364 GLU A N 1
ATOM 2961 C CA . GLU A 1 364 ? 17.197 0.561 1.435 1.00 76.50 364 GLU A CA 1
ATOM 2962 C C . GLU A 1 364 ? 17.048 1.479 2.657 1.00 76.50 364 GLU A C 1
ATOM 2964 O O . GLU A 1 364 ? 17.705 1.266 3.672 1.00 76.50 364 GLU A O 1
ATOM 2969 N N . GLU A 1 365 ? 16.153 2.463 2.594 1.00 73.00 365 GLU A N 1
ATOM 2970 C CA . GLU A 1 365 ? 15.815 3.339 3.725 1.00 73.00 365 GLU A CA 1
ATOM 2971 C C . GLU A 1 365 ? 15.235 2.520 4.894 1.00 73.00 365 GLU A C 1
ATOM 2973 O O . GLU A 1 365 ? 14.248 1.783 4.749 1.00 73.00 365 GLU A O 1
ATOM 2978 N N . ARG A 1 366 ? 15.827 2.644 6.086 1.00 76.38 366 ARG A N 1
ATOM 2979 C CA . ARG A 1 366 ? 15.424 1.894 7.279 1.00 76.38 366 ARG A CA 1
ATOM 2980 C C . ARG A 1 366 ? 14.936 2.820 8.371 1.00 76.38 366 ARG A C 1
ATOM 2982 O O . ARG A 1 366 ? 15.687 3.571 8.970 1.00 76.38 366 ARG A O 1
ATOM 2989 N N . VAL A 1 367 ? 13.676 2.623 8.741 1.00 73.88 367 VAL A N 1
ATOM 2990 C CA . VAL A 1 367 ? 13.094 3.240 9.935 1.00 73.88 367 VAL A CA 1
ATOM 2991 C C . VAL A 1 367 ? 13.090 2.222 11.068 1.00 73.88 367 VAL A C 1
ATOM 2993 O O . VAL A 1 367 ? 12.509 1.131 10.938 1.00 73.88 367 VAL A O 1
ATOM 2996 N N . CYS A 1 368 ? 13.733 2.571 12.180 1.00 77.75 368 CYS A N 1
ATOM 2997 C CA . CYS A 1 368 ? 13.771 1.727 13.371 1.00 77.75 368 CYS A CA 1
ATOM 2998 C C . CYS A 1 368 ? 12.394 1.680 14.033 1.00 77.75 368 CYS A C 1
ATOM 3000 O O . CYS A 1 368 ? 11.590 2.602 13.927 1.00 77.75 368 CYS A O 1
ATOM 3002 N N . GLU A 1 369 ? 12.088 0.616 14.769 1.00 66.88 369 GLU A N 1
ATOM 3003 C CA . GLU A 1 369 ? 10.840 0.553 15.536 1.00 66.88 369 GLU A CA 1
ATOM 3004 C C . GLU A 1 369 ? 10.727 1.663 16.591 1.00 66.88 369 GLU A C 1
ATOM 3006 O O . GLU A 1 369 ? 9.617 2.104 16.886 1.00 66.88 369 GLU A O 1
ATOM 3011 N N . CYS A 1 370 ? 11.848 2.183 17.104 1.00 66.56 370 CYS A N 1
ATOM 3012 C CA . CYS A 1 370 ? 11.825 3.343 17.997 1.00 66.56 370 CYS A CA 1
ATOM 3013 C C . CYS A 1 370 ? 11.382 4.642 17.292 1.00 66.56 370 CYS A C 1
ATOM 3015 O O . CYS A 1 370 ? 10.925 5.570 17.954 1.00 66.56 370 CYS A O 1
ATOM 3017 N N . GLU A 1 371 ? 11.492 4.701 15.961 1.00 65.69 371 GLU A N 1
ATOM 3018 C CA . GLU A 1 371 ? 11.112 5.839 15.109 1.00 65.69 371 GLU A CA 1
ATOM 3019 C C . GLU A 1 371 ? 9.704 5.676 14.519 1.00 65.69 371 GLU A C 1
ATOM 3021 O O . GLU A 1 371 ? 9.088 6.649 14.099 1.00 65.69 371 GLU A O 1
ATOM 3026 N N . LYS A 1 372 ? 9.144 4.458 14.537 1.00 63.28 372 LYS A N 1
ATOM 3027 C CA . LYS A 1 372 ? 7.761 4.174 14.099 1.00 63.28 372 LYS A CA 1
ATOM 3028 C C . LYS A 1 372 ? 6.700 4.564 15.137 1.00 63.28 372 LYS A C 1
ATOM 3030 O O . LYS A 1 372 ? 5.499 4.498 14.854 1.00 63.28 372 LYS A O 1
ATOM 3035 N N . GLY A 1 373 ? 7.124 4.912 16.351 1.00 61.06 373 GLY A N 1
ATOM 3036 C CA . GLY A 1 373 ? 6.249 5.317 17.445 1.00 61.06 373 GLY A CA 1
ATOM 3037 C C . GLY A 1 373 ? 5.748 6.765 17.313 1.00 61.06 373 GLY A C 1
ATOM 3038 O O . GLY A 1 373 ? 6.412 7.605 16.717 1.00 61.06 373 GLY A O 1
ATOM 3039 N N . PRO A 1 374 ? 4.587 7.088 17.904 1.00 63.03 374 PRO A N 1
ATOM 3040 C CA . PRO A 1 374 ? 4.068 8.454 17.950 1.00 63.03 374 PRO A CA 1
ATOM 3041 C C . PRO A 1 374 ? 5.007 9.378 18.747 1.00 63.03 374 PRO A C 1
ATOM 3043 O O . PRO A 1 374 ? 5.574 8.981 19.776 1.00 63.03 374 PRO A O 1
ATOM 3046 N N . THR A 1 375 ? 5.173 10.624 18.302 1.00 67.25 375 THR A N 1
ATOM 3047 C CA . THR A 1 375 ? 5.983 11.615 19.031 1.00 67.25 375 THR A CA 1
ATOM 3048 C C . THR A 1 375 ? 5.287 12.049 20.329 1.00 67.25 375 THR A C 1
ATOM 3050 O O . THR A 1 375 ? 4.086 11.853 20.516 1.00 67.25 375 THR A O 1
ATOM 3053 N N . LEU A 1 376 ? 6.035 12.639 21.274 1.00 70.69 376 LEU A N 1
ATOM 3054 C CA . LEU A 1 376 ? 5.426 13.174 22.503 1.00 70.69 376 LEU A CA 1
ATOM 3055 C C . LEU A 1 376 ? 4.441 14.311 22.198 1.00 70.69 376 LEU A C 1
ATOM 3057 O O . LEU A 1 376 ? 3.406 14.396 22.853 1.00 70.69 376 LEU A O 1
ATOM 3061 N N . SER A 1 377 ? 4.721 15.130 21.179 1.00 70.88 377 SER A N 1
ATOM 3062 C CA . SER A 1 377 ? 3.810 16.185 20.729 1.00 70.88 377 SER A CA 1
ATOM 3063 C C . SER A 1 377 ? 2.533 15.618 20.101 1.00 70.88 377 SER A C 1
ATOM 3065 O O . SER A 1 377 ? 1.447 16.101 20.422 1.00 70.88 377 SER A O 1
ATOM 3067 N N . GLU A 1 378 ? 2.629 14.557 19.290 1.00 71.62 378 GLU A N 1
ATOM 3068 C CA . GLU A 1 378 ? 1.466 13.842 18.738 1.00 71.62 378 GLU A CA 1
ATOM 3069 C C . GLU A 1 378 ? 0.587 13.253 19.847 1.00 71.62 378 GLU A C 1
ATOM 3071 O O . GLU A 1 378 ? -0.635 13.395 19.821 1.00 71.62 378 GLU A O 1
ATOM 3076 N N . MET A 1 379 ? 1.200 12.607 20.845 1.00 79.88 379 MET A N 1
ATOM 3077 C CA . MET A 1 379 ? 0.470 12.015 21.971 1.00 79.88 379 MET A CA 1
ATOM 3078 C C . MET A 1 379 ? -0.212 13.078 22.830 1.00 79.88 379 MET A C 1
ATOM 3080 O O . MET A 1 379 ? -1.363 12.896 23.226 1.00 79.88 379 MET A O 1
ATOM 3084 N N . LYS A 1 380 ? 0.478 14.191 23.097 1.00 82.19 380 LYS A N 1
ATOM 3085 C CA . LYS A 1 380 ? -0.070 15.312 23.862 1.00 82.19 380 LYS A CA 1
ATOM 3086 C C . LYS A 1 380 ? -1.262 15.934 23.140 1.00 82.19 380 LYS A C 1
ATOM 3088 O O . LYS A 1 380 ? -2.330 16.043 23.731 1.00 82.19 380 LYS A O 1
ATOM 3093 N N . SER A 1 381 ? -1.107 16.225 21.849 1.00 81.38 381 SER A N 1
ATOM 3094 C CA . SER A 1 381 ? -2.174 16.799 21.021 1.00 81.38 381 SER A CA 1
ATOM 3095 C C . SER A 1 381 ? -3.404 15.888 20.963 1.00 81.38 381 SER A C 1
ATOM 3097 O O . SER A 1 381 ? -4.517 16.366 21.131 1.00 81.38 381 SER A O 1
ATOM 3099 N N . LEU A 1 382 ? -3.225 14.569 20.807 1.00 83.00 382 LEU A N 1
ATOM 3100 C CA . LEU A 1 382 ? -4.337 13.608 20.794 1.00 83.00 382 LEU A CA 1
ATOM 3101 C C . LEU A 1 382 ? -5.137 13.605 22.109 1.00 83.00 382 LEU A C 1
ATOM 3103 O O . LEU A 1 382 ? -6.364 13.508 22.091 1.00 83.00 382 LEU A O 1
ATOM 3107 N N . VAL A 1 383 ? -4.446 13.643 23.251 1.00 84.50 383 VAL A N 1
ATOM 3108 C CA . VAL A 1 383 ? -5.083 13.549 24.573 1.00 84.50 383 VAL A CA 1
ATOM 3109 C C . VAL A 1 383 ? -5.736 14.867 24.972 1.00 84.50 383 VAL A C 1
ATOM 3111 O O . VAL A 1 383 ? -6.871 14.855 25.439 1.00 84.50 383 VAL A O 1
ATOM 3114 N N . GLU A 1 384 ? -5.046 15.984 24.752 1.00 86.38 384 GLU A N 1
ATOM 3115 C CA . GLU A 1 384 ? -5.471 17.316 25.201 1.00 86.38 384 GLU A CA 1
ATOM 3116 C C . GLU A 1 384 ? -6.487 17.991 24.265 1.00 86.38 384 GLU A C 1
ATOM 3118 O O . GLU A 1 384 ? -7.074 18.999 24.636 1.00 86.38 384 GLU A O 1
ATOM 3123 N N . GLN A 1 385 ? -6.761 17.422 23.085 1.00 77.50 385 GLN A N 1
ATOM 3124 C CA . GLN A 1 385 ? -7.907 17.813 22.243 1.00 77.50 385 GLN A CA 1
ATOM 3125 C C . GLN A 1 385 ? -9.273 17.485 22.871 1.00 77.50 385 GLN A C 1
ATOM 3127 O O . GLN A 1 385 ? -10.301 17.951 22.391 1.00 77.50 385 GLN A O 1
ATOM 3132 N N . ASN A 1 386 ? -9.295 16.657 23.913 1.00 69.38 386 ASN A N 1
ATOM 3133 C CA . ASN A 1 386 ? -10.491 16.274 24.658 1.00 69.38 386 ASN A CA 1
ATOM 3134 C C . ASN A 1 386 ? -10.363 16.787 26.110 1.00 69.38 386 ASN A C 1
ATOM 3136 O O . ASN A 1 386 ? -9.323 17.329 26.473 1.00 69.38 386 ASN A O 1
ATOM 3140 N N . ASP A 1 387 ? -11.362 16.567 26.975 1.00 83.12 387 ASP A N 1
ATOM 3141 C CA . ASP A 1 387 ? -11.335 16.937 28.410 1.00 83.12 387 ASP A CA 1
ATOM 3142 C C . ASP A 1 387 ? -10.307 16.128 29.249 1.00 83.12 387 ASP A C 1
ATOM 3144 O O . ASP A 1 387 ? -10.564 15.688 30.372 1.00 83.12 387 ASP A O 1
ATOM 3148 N N . PHE A 1 388 ? -9.117 15.862 28.719 1.00 87.75 388 PHE A N 1
ATOM 3149 C CA . PHE A 1 388 ? -8.091 15.029 29.325 1.00 87.75 388 PHE A CA 1
ATOM 3150 C C . PHE A 1 388 ? -6.731 15.722 29.308 1.00 87.75 388 PHE A C 1
ATOM 3152 O O . PHE A 1 388 ? -6.412 16.529 28.446 1.00 87.75 388 PHE A O 1
ATOM 3159 N N . LYS A 1 389 ? -5.894 15.363 30.277 1.00 89.19 389 LYS A N 1
ATOM 3160 C CA . LYS A 1 389 ? -4.512 15.811 30.412 1.00 89.19 389 LYS A CA 1
ATOM 3161 C C . LYS A 1 389 ? -3.586 14.606 30.368 1.00 89.19 389 LYS A C 1
ATOM 3163 O O . LYS A 1 389 ? -3.776 13.648 31.123 1.00 89.19 389 LYS A O 1
ATOM 3168 N N . LEU A 1 390 ? -2.570 14.655 29.514 1.00 88.88 390 LEU A N 1
ATOM 3169 C CA . LEU A 1 390 ? -1.534 13.626 29.474 1.00 88.88 390 LEU A CA 1
ATOM 3170 C C . LEU A 1 390 ? -0.576 13.829 30.657 1.00 88.88 390 LEU A C 1
ATOM 3172 O O . LEU A 1 390 ? -0.018 14.910 30.827 1.00 88.88 390 LEU A O 1
ATOM 3176 N N . LEU A 1 391 ? -0.396 12.800 31.489 1.00 86.62 391 LEU A N 1
ATOM 3177 C CA . LEU A 1 391 ? 0.553 12.834 32.608 1.00 86.62 391 LEU A CA 1
ATOM 3178 C C . LEU A 1 391 ? 1.902 12.235 32.218 1.00 86.62 391 LEU A C 1
ATOM 3180 O O . LEU A 1 391 ? 2.944 12.808 32.513 1.00 86.62 391 LEU A O 1
ATOM 3184 N N . SER A 1 392 ? 1.883 11.077 31.564 1.00 82.69 392 SER A N 1
ATOM 3185 C CA . SER A 1 392 ? 3.081 10.415 31.051 1.00 82.69 392 SER A CA 1
ATOM 3186 C C . SER A 1 392 ? 2.720 9.476 29.902 1.00 82.69 392 SER A C 1
ATOM 3188 O O . SER A 1 392 ? 1.562 9.084 29.741 1.00 82.69 392 SER A O 1
ATOM 3190 N N . ALA A 1 393 ? 3.710 9.116 29.091 1.00 80.62 393 ALA A N 1
ATOM 3191 C CA . ALA A 1 393 ? 3.556 8.144 28.019 1.00 80.62 393 ALA A CA 1
ATOM 3192 C C . ALA A 1 393 ? 4.721 7.154 28.049 1.00 80.62 393 ALA A C 1
ATOM 3194 O O . ALA A 1 393 ? 5.883 7.553 27.969 1.00 80.62 393 ALA A O 1
ATOM 3195 N N . GLU A 1 394 ? 4.401 5.869 28.134 1.00 76.31 394 GLU A N 1
ATOM 3196 C CA . GLU A 1 394 ? 5.358 4.779 27.987 1.00 76.31 394 GLU A CA 1
ATOM 3197 C C . GLU A 1 394 ? 5.404 4.387 26.511 1.00 76.31 394 GLU A C 1
ATOM 3199 O O . GLU A 1 394 ? 4.534 3.681 25.986 1.00 76.31 394 GLU A O 1
ATOM 3204 N N . LYS A 1 395 ? 6.402 4.931 25.808 1.00 63.88 395 LYS A N 1
ATOM 3205 C CA . LYS A 1 395 ? 6.617 4.638 24.391 1.00 63.88 395 LYS A CA 1
ATOM 3206 C C . LYS A 1 395 ? 7.001 3.175 24.203 1.00 63.88 395 LYS A C 1
ATOM 3208 O O . LYS A 1 395 ? 7.852 2.644 24.907 1.00 63.88 395 LYS A O 1
ATOM 3213 N N . THR A 1 396 ? 6.419 2.562 23.181 1.00 60.56 396 THR A N 1
ATOM 3214 C CA . THR A 1 396 ? 6.815 1.238 22.688 1.00 60.56 396 THR A CA 1
ATOM 3215 C C . THR A 1 396 ? 6.991 1.287 21.168 1.00 60.56 396 THR A C 1
ATOM 3217 O O . THR A 1 396 ? 6.781 2.329 20.544 1.00 60.56 396 THR A O 1
ATOM 3220 N N . THR A 1 397 ? 7.333 0.150 20.564 1.00 54.22 397 THR A N 1
ATOM 3221 C CA . THR A 1 397 ? 7.631 -0.024 19.133 1.00 54.22 397 THR A CA 1
ATOM 3222 C C . THR A 1 397 ? 6.465 0.291 18.180 1.00 54.22 397 THR A C 1
ATOM 3224 O O . THR A 1 397 ? 6.659 0.343 16.967 1.00 54.22 397 THR A O 1
ATOM 3227 N N . SER A 1 398 ? 5.239 0.512 18.685 1.00 57.09 398 SER A N 1
ATOM 3228 C CA . SER A 1 398 ? 4.064 0.819 17.857 1.00 57.09 398 SER A CA 1
ATOM 3229 C C . SER A 1 398 ? 2.986 1.647 18.573 1.00 57.09 398 SER A C 1
ATOM 3231 O O . SER A 1 398 ? 2.818 1.575 19.791 1.00 57.09 398 SER A O 1
ATOM 3233 N N . ARG A 1 399 ? 2.139 2.350 17.801 1.00 58.03 399 ARG A N 1
ATOM 3234 C CA . ARG A 1 399 ? 0.932 3.044 18.315 1.00 58.03 399 ARG A CA 1
ATOM 3235 C C . ARG A 1 399 ? -0.068 2.115 19.021 1.00 58.03 399 ARG A C 1
ATOM 3237 O O . ARG A 1 399 ? -0.857 2.578 19.846 1.00 58.03 399 ARG A O 1
ATOM 3244 N N . SER A 1 400 ? -0.093 0.824 18.688 1.00 57.66 400 SER A N 1
ATOM 3245 C CA . SER A 1 400 ? -0.975 -0.166 19.330 1.00 57.66 400 SER A CA 1
ATOM 3246 C C . SER A 1 400 ? -0.526 -0.558 20.730 1.00 57.66 400 SER A C 1
ATOM 3248 O O . SER A 1 400 ? -1.364 -0.942 21.543 1.00 57.66 400 SER A O 1
ATOM 3250 N N . THR A 1 401 ? 0.768 -0.431 21.011 1.00 64.31 401 THR A N 1
ATOM 3251 C CA . THR A 1 401 ? 1.389 -0.881 22.259 1.00 64.31 401 THR A CA 1
ATOM 3252 C C . THR A 1 401 ? 1.814 0.277 23.163 1.00 64.31 401 THR A C 1
ATOM 3254 O O . THR A 1 401 ? 2.046 0.051 24.342 1.00 64.31 401 THR A O 1
ATOM 3257 N N . THR A 1 402 ? 1.886 1.518 22.657 1.00 75.25 402 THR A N 1
ATOM 3258 C CA . THR A 1 402 ? 2.227 2.705 23.462 1.00 75.25 402 THR A CA 1
ATOM 3259 C C . THR A 1 402 ? 1.130 2.999 24.475 1.00 75.25 402 THR A C 1
ATOM 3261 O O . THR A 1 402 ? -0.014 3.244 24.080 1.00 75.25 402 THR A O 1
ATOM 3264 N N . VAL A 1 403 ? 1.482 2.993 25.762 1.00 80.00 403 VAL A N 1
ATOM 3265 C CA . VAL A 1 403 ? 0.558 3.192 26.886 1.00 80.00 403 VAL A CA 1
ATOM 3266 C C . VAL A 1 403 ? 0.613 4.645 27.348 1.00 80.00 403 VAL A C 1
ATOM 3268 O O . VAL A 1 403 ? 1.674 5.199 27.622 1.00 80.00 403 VAL A O 1
ATOM 3271 N N . LEU A 1 404 ? -0.552 5.276 27.431 1.00 87.00 404 LEU A N 1
ATOM 3272 C CA . LEU A 1 404 ? -0.737 6.649 27.878 1.00 87.00 404 LEU A CA 1
ATOM 3273 C C . LEU A 1 404 ? -1.286 6.641 29.304 1.00 87.00 404 LEU A C 1
ATOM 3275 O O . LEU A 1 404 ? -2.295 5.980 29.563 1.00 87.00 404 LEU A O 1
ATOM 3279 N N . LYS A 1 405 ? -0.672 7.415 30.201 1.00 88.69 405 LYS A N 1
ATOM 3280 C CA . LYS A 1 405 ? -1.215 7.748 31.521 1.00 88.69 405 LYS A CA 1
ATOM 3281 C C . LYS A 1 405 ? -1.968 9.067 31.414 1.00 88.69 405 LYS A C 1
ATOM 3283 O O . LYS A 1 405 ? -1.369 10.125 31.216 1.00 88.69 405 LYS A O 1
ATOM 3288 N N . ILE A 1 406 ? -3.286 9.000 31.531 1.00 88.62 406 ILE A N 1
ATOM 3289 C CA . ILE A 1 406 ? -4.199 10.093 31.197 1.00 88.62 406 ILE A CA 1
ATOM 3290 C C . ILE A 1 406 ? -5.011 10.469 32.436 1.00 88.62 406 ILE A C 1
ATOM 3292 O O . ILE A 1 406 ? -5.494 9.592 33.148 1.00 88.62 406 ILE A O 1
ATOM 3296 N N . LYS A 1 407 ? -5.190 11.768 32.684 1.00 85.38 407 LYS A N 1
ATOM 3297 C CA . LYS A 1 407 ? -6.081 12.316 33.714 1.00 85.38 407 LYS A CA 1
ATOM 3298 C C . LYS A 1 407 ? -7.286 12.975 33.053 1.00 85.38 407 LYS A C 1
ATOM 3300 O O . LYS A 1 407 ? -7.106 13.875 32.246 1.00 85.38 407 LYS A O 1
ATOM 3305 N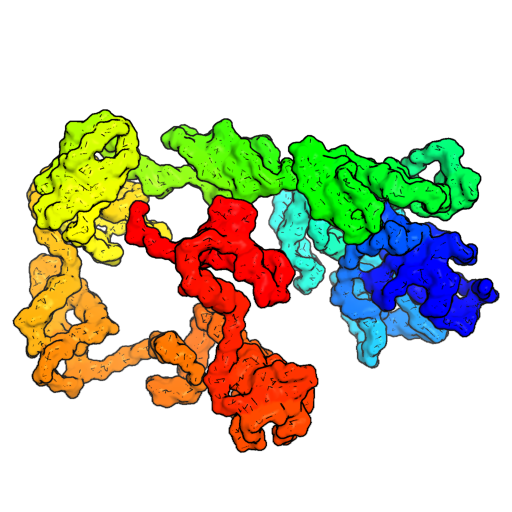 N . HIS A 1 408 ? -8.504 12.584 33.408 1.00 83.62 408 HIS A N 1
ATOM 3306 C CA . HIS A 1 408 ? -9.701 13.318 32.980 1.00 83.62 408 HIS A CA 1
ATOM 3307 C C . HIS A 1 408 ? -9.814 14.621 33.785 1.00 83.62 408 HIS A C 1
ATOM 3309 O O . HIS A 1 408 ? -9.793 14.576 35.018 1.00 83.62 408 HIS A O 1
ATOM 3315 N N . THR A 1 409 ? -9.910 15.775 33.123 1.00 76.44 409 THR A N 1
ATOM 3316 C CA . THR A 1 409 ? -9.920 17.092 33.786 1.00 76.44 409 THR A CA 1
ATOM 3317 C C . THR A 1 409 ? -11.178 17.287 34.628 1.00 76.44 409 THR A C 1
ATOM 3319 O O . THR A 1 409 ? -11.079 17.817 35.730 1.00 76.44 409 THR A O 1
ATOM 3322 N N . LYS A 1 410 ? -12.328 16.766 34.174 1.00 69.69 410 LYS A N 1
ATOM 3323 C CA . LYS A 1 410 ? -13.619 16.894 34.870 1.00 69.69 410 LYS A CA 1
ATOM 3324 C C . LYS A 1 410 ? -13.743 16.021 36.124 1.00 69.69 410 LYS A C 1
ATOM 3326 O O . LYS A 1 410 ? -14.136 16.519 37.168 1.00 69.69 410 LYS A O 1
ATOM 3331 N N . CYS A 1 411 ? -13.428 14.721 36.047 1.00 59.78 411 CYS A N 1
ATOM 3332 C CA . CYS A 1 411 ? -13.585 13.810 37.201 1.00 59.78 411 CYS A CA 1
ATOM 3333 C C . CYS A 1 411 ? -12.299 13.568 38.006 1.00 59.78 411 CYS A C 1
ATOM 3335 O O . CYS A 1 411 ? -12.316 12.820 38.976 1.00 59.78 411 CYS A O 1
ATOM 3337 N N . GLY A 1 412 ? -11.153 14.079 37.553 1.00 68.56 412 GLY A N 1
ATOM 3338 C CA . GLY A 1 412 ? -9.857 13.906 38.216 1.00 68.56 412 GLY A CA 1
ATOM 3339 C C . GLY A 1 412 ? -9.231 12.506 38.128 1.00 68.56 412 GLY A C 1
ATOM 3340 O O . GLY A 1 412 ? -8.035 12.380 38.391 1.00 68.56 412 GLY A O 1
ATOM 3341 N N . HIS A 1 413 ? -9.989 11.475 37.736 1.00 70.19 413 HIS A N 1
ATOM 3342 C CA . HIS A 1 413 ? -9.508 10.095 37.636 1.00 70.19 413 HIS A CA 1
ATOM 3343 C C . HIS A 1 413 ? -8.346 9.936 36.645 1.00 70.19 413 HIS A C 1
ATOM 3345 O O . HIS A 1 413 ? -8.376 10.467 35.529 1.00 70.19 413 HIS A O 1
ATOM 3351 N N . ILE A 1 414 ? -7.347 9.157 37.066 1.00 78.19 414 ILE A N 1
ATOM 3352 C CA . ILE A 1 414 ? -6.162 8.810 36.285 1.00 78.19 414 ILE A CA 1
ATOM 3353 C C . ILE A 1 414 ? -6.302 7.365 35.822 1.00 78.19 414 ILE A C 1
ATOM 3355 O O . ILE A 1 414 ? -6.502 6.472 36.640 1.00 78.19 414 ILE A O 1
ATOM 3359 N N . PHE A 1 415 ? -6.164 7.131 34.523 1.00 77.12 415 PHE A N 1
ATOM 3360 C CA . PHE A 1 415 ? -6.258 5.802 33.930 1.00 77.12 415 PHE A CA 1
ATOM 3361 C C . PHE A 1 415 ? -5.210 5.605 32.838 1.00 77.12 415 PHE A C 1
ATOM 3363 O O . PHE A 1 415 ? -4.613 6.558 32.330 1.00 77.12 415 PHE A O 1
ATOM 3370 N N . PHE A 1 416 ? -5.009 4.343 32.470 1.00 82.94 416 PHE A N 1
ATOM 3371 C CA . PHE A 1 416 ? -4.076 3.941 31.429 1.00 82.94 416 PHE A CA 1
ATOM 3372 C C . PHE A 1 416 ? -4.841 3.420 30.216 1.00 82.94 416 PHE A C 1
ATOM 3374 O O . PHE A 1 416 ? -5.764 2.614 30.348 1.00 82.94 416 PHE A O 1
ATOM 3381 N N . LYS A 1 417 ? -4.465 3.871 29.022 1.00 83.69 417 LYS A N 1
ATOM 3382 C CA . LYS A 1 417 ? -4.973 3.331 27.754 1.00 83.69 417 LYS A CA 1
ATOM 3383 C C . LYS A 1 417 ? -3.850 3.287 26.737 1.00 83.69 417 LYS A C 1
ATOM 3385 O O . LYS A 1 417 ? -3.006 4.175 26.709 1.00 83.69 417 LYS A O 1
ATOM 3390 N N . THR A 1 418 ? -3.867 2.294 25.853 1.00 82.31 418 THR A N 1
ATOM 3391 C CA . THR A 1 418 ? -3.003 2.359 24.673 1.00 82.31 418 THR A CA 1
ATOM 3392 C C . THR A 1 418 ? -3.458 3.496 23.762 1.00 82.31 418 THR A C 1
ATOM 3394 O O . THR A 1 418 ? -4.656 3.785 23.685 1.00 82.31 418 THR A O 1
ATOM 3397 N N . MET A 1 419 ? -2.532 4.131 23.043 1.00 78.69 419 MET A N 1
ATOM 3398 C CA . MET A 1 419 ? -2.855 5.250 22.149 1.00 78.69 419 MET A CA 1
ATOM 3399 C C . MET A 1 419 ? -3.928 4.866 21.118 1.00 78.69 419 MET A C 1
ATOM 3401 O O . MET A 1 419 ? -4.882 5.613 20.910 1.00 78.69 419 MET A O 1
ATOM 3405 N N . SER A 1 420 ? -3.836 3.664 20.540 1.00 77.31 420 SER A N 1
ATOM 3406 C CA . SER A 1 420 ? -4.840 3.157 19.589 1.00 77.31 420 SER A CA 1
ATOM 3407 C C . SER A 1 420 ? -6.226 2.976 20.215 1.00 77.31 420 SER A C 1
ATOM 3409 O O . SER A 1 420 ? -7.236 3.281 19.580 1.00 77.31 420 SER A O 1
ATOM 3411 N N . ASN A 1 421 ? -6.296 2.502 21.463 1.00 77.62 421 ASN A N 1
ATOM 3412 C CA . ASN A 1 421 ? -7.570 2.347 22.164 1.00 77.62 421 ASN A CA 1
ATOM 3413 C C . ASN A 1 421 ? -8.137 3.697 22.604 1.00 77.62 421 ASN A C 1
ATOM 3415 O O . ASN A 1 421 ? -9.348 3.880 22.548 1.00 77.62 421 ASN A O 1
ATOM 3419 N N . PHE A 1 422 ? -7.290 4.647 23.004 1.00 85.12 422 PHE A N 1
ATOM 3420 C CA . PHE A 1 422 ? -7.730 5.999 23.335 1.00 85.12 422 PHE A CA 1
ATOM 3421 C C . PHE A 1 422 ? -8.301 6.715 22.108 1.00 85.12 422 PHE A C 1
ATOM 3423 O O . PHE A 1 422 ? -9.402 7.240 22.181 1.00 85.12 422 PHE A O 1
ATOM 3430 N N . GLN A 1 423 ? -7.632 6.639 20.955 1.00 79.44 423 GLN A N 1
ATOM 3431 C CA . GLN A 1 423 ? -8.118 7.255 19.716 1.00 79.44 423 GLN A CA 1
ATOM 3432 C C . GLN A 1 423 ? -9.469 6.685 19.253 1.00 79.44 423 GLN A C 1
ATOM 3434 O O . GLN A 1 423 ? -10.323 7.425 18.778 1.00 79.44 423 GLN A O 1
ATOM 3439 N N . ARG A 1 424 ? -9.685 5.372 19.398 1.00 76.00 424 ARG A N 1
ATOM 3440 C CA . ARG A 1 424 ? -10.979 4.736 19.083 1.00 76.00 424 ARG A CA 1
ATOM 3441 C C . ARG A 1 424 ? -12.065 5.040 20.115 1.00 76.00 424 ARG A C 1
ATOM 3443 O O . ARG A 1 424 ? -13.246 4.915 19.819 1.00 76.00 424 ARG A O 1
ATOM 3450 N N . SER A 1 425 ? -11.670 5.342 21.347 1.00 75.31 425 SER A N 1
ATOM 3451 C CA . SER A 1 425 ? -12.549 5.428 22.509 1.00 75.31 425 SER A CA 1
ATOM 3452 C C . SER A 1 425 ? -12.035 6.517 23.472 1.00 75.31 425 SER A C 1
ATOM 3454 O O . SER A 1 425 ? -11.498 6.205 24.546 1.00 75.31 425 SER A O 1
ATOM 3456 N N . PRO A 1 426 ? -12.198 7.807 23.116 1.00 79.81 426 PRO A N 1
ATOM 3457 C CA . PRO A 1 426 ? -11.653 8.936 23.873 1.00 79.81 426 PRO A CA 1
ATOM 3458 C C . PRO A 1 426 ? -12.582 9.345 25.028 1.00 79.81 426 PRO A C 1
ATOM 3460 O O . PRO A 1 426 ? -12.914 10.507 25.211 1.00 79.81 426 PRO A O 1
ATOM 3463 N N . TYR A 1 427 ? -13.039 8.372 25.816 1.00 77.44 427 TYR A N 1
ATOM 3464 C CA . TYR A 1 427 ? -13.845 8.619 27.011 1.00 77.44 427 TYR A CA 1
ATOM 3465 C C . TYR A 1 427 ? -13.166 8.049 28.257 1.00 77.44 427 TYR A C 1
ATOM 3467 O O . TYR A 1 427 ? -12.422 7.056 28.203 1.00 77.44 427 TYR A O 1
ATOM 3475 N N . CYS A 1 428 ? -13.480 8.657 29.400 1.00 76.75 428 CYS A N 1
ATOM 3476 C CA . CYS A 1 428 ? -13.061 8.189 30.710 1.00 76.75 428 CYS A CA 1
ATOM 3477 C C . CYS A 1 428 ? -13.834 6.908 31.044 1.00 76.75 428 CYS A C 1
ATOM 3479 O O . CYS A 1 428 ? -15.055 6.947 31.209 1.00 76.75 428 CYS A O 1
ATOM 3481 N N . SER A 1 429 ? -13.145 5.766 31.134 1.00 63.34 429 SER A N 1
ATOM 3482 C CA . SER A 1 429 ? -13.780 4.499 31.518 1.00 63.34 429 SER A CA 1
ATOM 3483 C C . SER A 1 429 ? -14.421 4.600 32.895 1.00 63.34 429 SER A C 1
ATOM 3485 O O . SER A 1 429 ? -15.510 4.081 33.057 1.00 63.34 429 SER A O 1
ATOM 3487 N N . TYR A 1 430 ? -13.820 5.344 33.829 1.00 60.81 430 TYR A N 1
ATOM 3488 C CA . TYR A 1 430 ? -14.387 5.593 35.154 1.00 60.81 430 TYR A CA 1
ATOM 3489 C C . TYR A 1 430 ? -15.721 6.348 35.091 1.00 60.81 430 TYR A C 1
ATOM 3491 O O . TYR A 1 430 ? -16.695 5.897 35.689 1.00 60.81 430 TYR A O 1
ATOM 3499 N N . CYS A 1 431 ? -15.817 7.434 34.310 1.00 59.59 431 CYS A N 1
ATOM 3500 C CA . CYS A 1 431 ? -17.093 8.132 34.095 1.00 59.59 431 CYS A CA 1
ATOM 3501 C C . CYS A 1 431 ? -18.125 7.252 33.384 1.00 59.59 431 CYS A C 1
ATOM 3503 O O . CYS A 1 431 ? -19.310 7.357 33.679 1.00 59.59 431 CYS A O 1
ATOM 3505 N N . ARG A 1 432 ? -17.681 6.380 32.469 1.00 56.12 432 ARG A N 1
ATOM 3506 C CA . ARG A 1 432 ? -18.564 5.480 31.718 1.00 56.12 432 ARG A CA 1
ATOM 3507 C C . ARG A 1 432 ? -19.030 4.273 32.539 1.00 56.12 432 ARG A C 1
ATOM 3509 O O . ARG A 1 432 ? -20.122 3.783 32.287 1.00 56.12 432 ARG A O 1
ATOM 3516 N N . SER A 1 433 ? -18.213 3.768 33.465 1.00 53.12 433 SER A N 1
ATOM 3517 C CA . SER A 1 433 ? -18.489 2.517 34.173 1.00 53.12 433 SER A CA 1
ATOM 3518 C C . SER A 1 433 ? -19.181 2.721 35.515 1.00 53.12 433 SER A C 1
ATOM 3520 O O . SER A 1 433 ? -20.058 1.931 35.835 1.00 53.12 433 SER A O 1
ATOM 3522 N N . ILE A 1 434 ? -18.768 3.694 36.340 1.00 51.22 434 ILE A N 1
ATOM 3523 C CA . ILE A 1 434 ? -19.176 3.731 37.766 1.00 51.22 434 ILE A CA 1
ATOM 3524 C C . ILE A 1 434 ? -19.232 5.161 38.359 1.00 51.22 434 ILE A C 1
ATOM 3526 O O . ILE A 1 434 ? -19.920 5.396 39.349 1.00 51.22 434 ILE A O 1
ATOM 3530 N N . GLY A 1 435 ? -18.563 6.152 37.759 1.00 46.38 435 GLY A N 1
ATOM 3531 C CA . GLY A 1 435 ? -18.420 7.498 38.331 1.00 46.38 435 GLY A CA 1
ATOM 3532 C C . GLY A 1 435 ? -19.710 8.323 38.430 1.00 46.38 435 GLY A C 1
ATOM 3533 O O . GLY A 1 435 ? -19.761 9.240 39.241 1.00 46.38 435 GLY A O 1
ATOM 3534 N N . PHE A 1 436 ? -20.751 7.999 37.656 1.00 48.16 436 PHE A N 1
ATOM 3535 C CA . PHE A 1 436 ? -22.033 8.714 37.716 1.00 48.16 436 PHE A CA 1
ATOM 3536 C C . PHE A 1 436 ? -22.844 8.320 38.965 1.00 48.16 436 PHE A C 1
ATOM 3538 O O . PHE A 1 436 ? -23.321 9.184 39.690 1.00 48.16 436 PHE A O 1
ATOM 3545 N N . SER A 1 437 ? -22.904 7.026 39.300 1.00 47.84 437 SER A N 1
ATOM 3546 C CA . SER A 1 437 ? -23.642 6.514 40.467 1.00 47.84 437 SER A CA 1
ATOM 3547 C C . SER A 1 437 ? -23.030 6.921 41.812 1.00 47.84 437 SER A C 1
ATOM 3549 O O . SER A 1 437 ? -23.759 7.181 42.762 1.00 47.84 437 SER A O 1
ATOM 3551 N N . VAL A 1 438 ? -21.697 7.009 41.895 1.00 48.56 438 VAL A N 1
ATOM 3552 C CA . VAL A 1 438 ? -20.986 7.419 43.124 1.00 48.56 438 VAL A CA 1
ATOM 3553 C C . VAL A 1 438 ? -21.131 8.922 43.383 1.00 48.56 438 VAL A C 1
ATOM 3555 O O . VAL A 1 438 ? -21.301 9.319 44.531 1.00 48.56 438 VAL A O 1
ATOM 3558 N N . ALA A 1 439 ? -21.126 9.745 42.327 1.00 48.06 439 ALA A N 1
ATOM 3559 C CA . ALA A 1 439 ? -21.371 11.185 42.432 1.00 48.06 439 ALA A CA 1
ATOM 3560 C C . ALA A 1 439 ? -22.839 11.517 42.767 1.00 48.06 439 ALA A C 1
ATOM 3562 O O . ALA A 1 439 ? -23.097 12.499 43.450 1.00 48.06 439 ALA A O 1
ATOM 3563 N N . ILE A 1 440 ? -23.794 10.691 42.320 1.00 49.53 440 ILE A N 1
ATOM 3564 C CA . ILE A 1 440 ? -25.229 10.841 42.621 1.00 49.53 440 ILE A CA 1
ATOM 3565 C C . ILE A 1 440 ? -25.568 10.490 44.080 1.00 49.53 440 ILE A C 1
ATOM 3567 O O . ILE A 1 440 ? -26.447 11.110 44.672 1.00 49.53 440 ILE A O 1
ATOM 3571 N N . LEU A 1 441 ? -24.908 9.479 44.654 1.00 51.09 441 LEU A N 1
ATOM 3572 C CA . LEU A 1 441 ? -25.243 8.945 45.981 1.00 51.09 441 LEU A CA 1
ATOM 3573 C C . LEU A 1 441 ? -24.406 9.522 47.133 1.00 51.09 441 LEU A C 1
ATOM 3575 O O . LEU A 1 441 ? -24.661 9.175 48.286 1.00 51.09 441 LEU A O 1
ATOM 3579 N N . ASP A 1 442 ? -23.422 10.376 46.837 1.00 53.56 442 ASP A N 1
ATOM 3580 C CA . ASP A 1 442 ? -22.573 11.055 47.829 1.00 53.56 442 ASP A CA 1
ATOM 3581 C C . ASP A 1 442 ? -21.868 10.073 48.800 1.00 53.56 442 ASP A C 1
ATOM 3583 O O . ASP A 1 442 ? -21.765 10.290 50.008 1.00 53.56 442 ASP A O 1
ATOM 3587 N N . LEU A 1 443 ? -21.415 8.928 48.268 1.00 57.50 443 LEU A N 1
ATOM 3588 C CA . LEU A 1 443 ? -20.871 7.793 49.032 1.00 57.50 443 LEU A CA 1
ATOM 3589 C C . LEU A 1 443 ? -19.411 8.014 49.464 1.00 57.50 443 LEU A C 1
ATOM 3591 O O . LEU A 1 443 ? -18.520 7.237 49.111 1.00 57.50 443 LEU A O 1
ATOM 3595 N N . THR A 1 444 ? -19.156 9.067 50.239 1.00 55.84 444 THR A N 1
ATOM 3596 C CA . THR A 1 444 ? -17.858 9.270 50.899 1.00 55.84 444 THR A CA 1
ATOM 3597 C C . THR A 1 444 ? -17.854 8.477 52.202 1.00 55.84 444 THR A C 1
ATOM 3599 O O . THR A 1 444 ? -18.403 8.928 53.201 1.00 55.84 444 THR A O 1
ATOM 3602 N N . ILE A 1 445 ? -17.299 7.264 52.180 1.00 61.38 445 ILE A N 1
ATOM 3603 C CA . ILE A 1 445 ? -17.219 6.398 53.363 1.00 61.38 445 ILE A CA 1
ATOM 3604 C C . ILE A 1 445 ? -15.773 6.348 53.833 1.00 61.38 445 ILE A C 1
ATOM 3606 O O . ILE A 1 445 ? -14.909 5.782 53.161 1.00 61.38 445 ILE A O 1
ATOM 3610 N N . ASN A 1 446 ? -15.525 6.930 55.000 1.00 63.72 446 ASN A N 1
ATOM 3611 C CA . ASN A 1 446 ? -14.182 7.153 55.522 1.00 63.72 446 ASN A CA 1
ATOM 3612 C C . ASN A 1 446 ? -13.787 6.127 56.590 1.00 63.72 446 ASN A C 1
ATOM 3614 O O . ASN A 1 446 ? -12.604 5.985 56.893 1.00 63.72 446 ASN A O 1
ATOM 3618 N N . ASN A 1 447 ? -14.751 5.399 57.162 1.00 74.56 447 ASN A N 1
ATOM 3619 C CA . ASN A 1 447 ? -14.497 4.416 58.214 1.00 74.56 447 ASN A CA 1
ATOM 3620 C C . ASN A 1 447 ? -15.497 3.242 58.207 1.00 74.56 447 ASN A C 1
ATOM 3622 O O . ASN A 1 447 ? -16.504 3.227 57.499 1.00 74.56 447 ASN A O 1
ATOM 3626 N N . THR A 1 448 ? -15.190 2.231 59.021 1.00 79.88 448 THR A N 1
ATOM 3627 C CA . THR A 1 448 ? -15.962 0.983 59.117 1.00 79.88 448 THR A CA 1
ATOM 3628 C C . THR A 1 448 ? -17.381 1.186 59.654 1.00 79.88 448 THR A C 1
ATOM 3630 O O . THR A 1 448 ? -18.295 0.473 59.235 1.00 79.88 448 THR A O 1
ATOM 3633 N N . ASP A 1 449 ? -17.591 2.143 60.553 1.00 79.62 449 ASP A N 1
ATOM 3634 C CA . ASP A 1 449 ? -18.899 2.358 61.177 1.00 79.62 449 ASP A CA 1
ATOM 3635 C C . ASP A 1 449 ? -19.863 3.072 60.226 1.00 79.62 449 ASP A C 1
ATOM 3637 O O . ASP A 1 449 ? -21.022 2.671 60.108 1.00 79.62 449 ASP A O 1
ATOM 3641 N N . GLU A 1 450 ? -19.367 4.035 59.447 1.00 78.31 450 GLU A N 1
ATOM 3642 C CA . GLU A 1 450 ? -20.099 4.640 58.329 1.00 78.31 450 GLU A CA 1
ATOM 3643 C C . GLU A 1 450 ? -20.511 3.589 57.293 1.00 78.31 450 GLU A C 1
ATOM 3645 O O . GLU A 1 450 ? -21.644 3.607 56.811 1.00 78.31 450 GLU A O 1
ATOM 3650 N N . TYR A 1 451 ? -19.633 2.625 56.994 1.00 82.88 451 TYR A N 1
ATOM 3651 C CA . TYR A 1 451 ? -19.953 1.538 56.068 1.00 82.88 451 TYR A CA 1
ATOM 3652 C C . TYR A 1 451 ? -21.053 0.619 56.603 1.00 82.88 451 TYR A C 1
ATOM 3654 O O . TYR A 1 451 ? -22.015 0.321 55.894 1.00 82.88 451 TYR A O 1
ATOM 3662 N N . LYS A 1 452 ? -20.949 0.188 57.867 1.00 84.38 452 LYS A N 1
ATOM 3663 C CA . LYS A 1 452 ? -21.985 -0.628 58.523 1.00 84.38 452 LYS A CA 1
ATOM 3664 C C . LYS A 1 452 ? -23.328 0.092 58.536 1.00 84.38 452 LYS A C 1
ATOM 3666 O O . LYS A 1 452 ? -24.345 -0.529 58.235 1.00 84.38 452 LYS A O 1
ATOM 3671 N N . LYS A 1 453 ? -23.321 1.397 58.824 1.00 84.00 453 LYS A N 1
ATOM 3672 C CA . LYS A 1 453 ? -24.518 2.236 58.784 1.00 84.00 453 LYS A CA 1
ATOM 3673 C C . LYS A 1 453 ? -25.112 2.303 57.378 1.00 84.00 453 LYS A C 1
ATOM 3675 O O . LYS A 1 453 ? -26.297 2.049 57.227 1.00 84.00 453 LYS A O 1
ATOM 3680 N N . ALA A 1 454 ? -24.302 2.536 56.345 1.00 82.94 454 ALA A N 1
ATOM 3681 C CA . ALA A 1 454 ? -24.778 2.563 54.960 1.00 82.94 454 ALA A CA 1
ATOM 3682 C C . ALA A 1 454 ? -25.387 1.217 54.516 1.00 82.94 454 ALA A C 1
ATOM 3684 O O . ALA A 1 454 ? -26.417 1.189 53.843 1.00 82.94 454 ALA A O 1
ATOM 3685 N N . VAL A 1 455 ? -24.793 0.091 54.926 1.00 87.00 455 VAL A N 1
ATOM 3686 C CA . VAL A 1 455 ? -25.341 -1.254 54.671 1.00 87.00 455 VAL A CA 1
ATOM 3687 C C . VAL A 1 455 ? -26.687 -1.450 55.378 1.00 87.00 455 VAL A C 1
ATOM 3689 O O . VAL A 1 455 ? -27.632 -1.942 54.752 1.00 87.00 455 VAL A O 1
ATOM 3692 N N . ALA A 1 456 ? -26.800 -1.034 56.642 1.00 86.19 456 ALA A N 1
ATOM 3693 C CA . ALA A 1 456 ? -28.045 -1.098 57.407 1.00 86.19 456 ALA A CA 1
ATOM 3694 C C . ALA A 1 456 ? -29.130 -0.175 56.821 1.00 86.19 456 ALA A C 1
ATOM 3696 O O . ALA A 1 456 ? -30.275 -0.589 56.665 1.00 86.19 456 ALA A O 1
ATOM 3697 N N . ASP A 1 457 ? -28.776 1.033 56.387 1.00 85.12 457 ASP A N 1
ATOM 3698 C CA . ASP A 1 457 ? -29.718 1.972 55.772 1.00 85.12 457 ASP A CA 1
ATOM 3699 C C . ASP A 1 457 ? -30.276 1.439 54.441 1.00 85.12 457 ASP A C 1
ATOM 3701 O O . ASP A 1 457 ? -31.438 1.691 54.109 1.00 85.12 457 ASP A O 1
ATOM 3705 N N . LEU A 1 458 ? -29.462 0.693 53.683 1.00 85.56 458 LEU A N 1
ATOM 3706 C CA . LEU A 1 458 ? -29.836 0.101 52.395 1.00 85.56 458 LEU A CA 1
ATOM 3707 C C . LEU A 1 458 ? -30.601 -1.218 52.523 1.00 85.56 458 LEU A C 1
ATOM 3709 O O . LEU A 1 458 ? -31.435 -1.517 51.671 1.00 85.56 458 LEU A O 1
ATOM 3713 N N . THR A 1 459 ? -30.301 -2.033 53.534 1.00 84.88 459 THR A N 1
ATOM 3714 C CA . THR A 1 459 ? -30.778 -3.429 53.586 1.00 84.88 459 THR A CA 1
ATOM 3715 C C . THR A 1 459 ? -31.452 -3.828 54.896 1.00 84.88 459 THR A C 1
ATOM 3717 O O . THR A 1 459 ? -32.090 -4.878 54.962 1.00 84.88 459 THR A O 1
ATOM 3720 N N . GLY A 1 460 ? -31.393 -2.983 55.923 1.00 85.12 460 GLY A N 1
ATOM 3721 C CA . GLY A 1 460 ? -31.873 -3.295 57.265 1.00 85.12 460 GLY A CA 1
ATOM 3722 C C . GLY A 1 460 ? -31.048 -4.429 57.860 1.00 85.12 460 GLY A C 1
ATOM 3723 O O . GLY A 1 460 ? -29.824 -4.439 57.741 1.00 85.12 460 GLY A O 1
ATOM 3724 N N . ASP A 1 461 ? -31.730 -5.424 58.420 1.00 85.94 461 ASP A N 1
ATOM 3725 C CA . ASP A 1 461 ? -31.096 -6.582 59.057 1.00 85.94 461 ASP A CA 1
ATOM 3726 C C . ASP A 1 461 ? -30.799 -7.738 58.084 1.00 85.94 461 ASP A C 1
ATOM 3728 O O . ASP A 1 461 ? -30.425 -8.834 58.505 1.00 85.94 461 ASP A O 1
ATOM 3732 N N . ASP A 1 462 ? -30.940 -7.533 56.769 1.00 85.50 462 ASP A N 1
ATOM 3733 C CA . ASP A 1 462 ? -30.745 -8.594 55.770 1.00 85.50 462 ASP A CA 1
ATOM 3734 C C . ASP A 1 462 ? -29.270 -9.023 55.621 1.00 85.50 462 ASP A C 1
ATOM 3736 O O . ASP A 1 462 ? -28.994 -10.129 55.138 1.00 85.50 462 ASP A O 1
ATOM 3740 N N . TYR A 1 463 ? -28.314 -8.191 56.053 1.00 89.94 463 TYR A N 1
ATOM 3741 C CA . TYR A 1 463 ? -26.876 -8.435 55.912 1.00 89.94 463 TYR A CA 1
ATOM 3742 C C . TYR A 1 463 ? -26.075 -8.035 57.163 1.00 89.94 463 TYR A C 1
ATOM 3744 O O . TYR A 1 463 ? -26.374 -7.053 57.831 1.00 89.94 463 TYR A O 1
ATOM 3752 N N . THR A 1 464 ? -25.003 -8.778 57.462 1.00 90.06 464 THR A N 1
ATOM 3753 C CA . THR A 1 464 ? -24.045 -8.470 58.541 1.00 90.06 464 THR A CA 1
ATOM 3754 C C . THR A 1 464 ? -22.637 -8.304 57.972 1.00 90.06 464 THR A C 1
ATOM 3756 O O . THR A 1 464 ? -22.106 -9.222 57.345 1.00 90.06 464 THR A O 1
ATOM 3759 N N . VAL A 1 465 ? -22.006 -7.152 58.209 1.00 88.94 465 VAL A N 1
ATOM 3760 C CA . VAL A 1 465 ? -20.621 -6.873 57.791 1.00 88.94 465 VAL A CA 1
ATOM 3761 C C . VAL A 1 465 ? -19.638 -7.527 58.769 1.00 88.94 465 VAL A C 1
ATOM 3763 O O . VAL A 1 465 ? -19.716 -7.278 59.970 1.00 88.94 465 VAL A O 1
ATOM 3766 N N . LEU A 1 466 ? -18.717 -8.354 58.264 1.00 86.75 466 LEU A N 1
ATOM 3767 C CA . LEU A 1 466 ? -17.767 -9.130 59.076 1.00 86.75 466 LEU A CA 1
ATOM 3768 C C . LEU A 1 466 ? -16.358 -8.520 59.136 1.00 86.75 466 LEU A C 1
ATOM 3770 O O . LEU A 1 466 ? -15.604 -8.837 60.050 1.00 86.75 466 LEU A O 1
ATOM 3774 N N . THR A 1 467 ? -15.983 -7.672 58.177 1.00 81.75 467 THR A N 1
ATOM 3775 C CA . THR A 1 467 ? -14.645 -7.056 58.090 1.00 81.75 467 THR A CA 1
ATOM 3776 C C . THR A 1 467 ? -14.733 -5.533 58.040 1.00 81.75 467 THR A C 1
ATOM 3778 O O . THR A 1 467 ? -15.695 -4.992 57.496 1.00 81.75 467 THR A O 1
ATOM 3781 N N . GLY A 1 468 ? -13.727 -4.846 58.587 1.00 70.62 468 GLY A N 1
ATOM 3782 C CA . GLY A 1 468 ? -13.589 -3.390 58.468 1.00 70.62 468 GLY A CA 1
ATOM 3783 C C . GLY A 1 468 ? -13.060 -2.934 57.105 1.00 70.62 468 GLY A C 1
ATOM 3784 O O . GLY A 1 468 ? -12.656 -3.766 56.294 1.00 70.62 468 GLY A O 1
ATOM 3785 N N . ILE A 1 469 ? -13.073 -1.619 56.875 1.00 71.31 469 ILE A N 1
ATOM 3786 C CA . ILE A 1 469 ? -12.521 -0.952 55.684 1.00 71.31 469 ILE A CA 1
ATOM 3787 C C . ILE A 1 469 ? -11.498 0.128 56.070 1.00 71.31 469 ILE A C 1
ATOM 3789 O O . ILE A 1 469 ? -11.694 0.845 57.057 1.00 71.31 469 ILE A O 1
A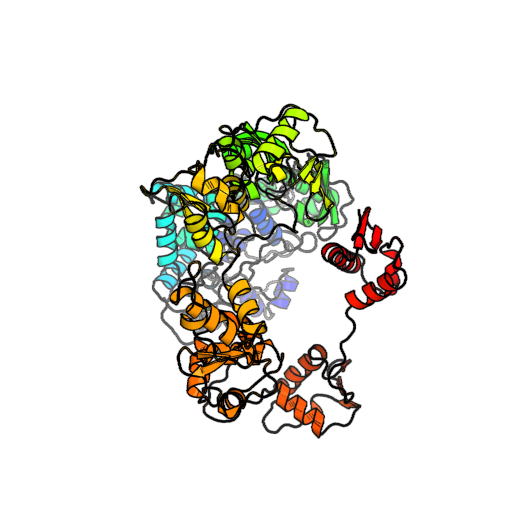TOM 3793 N N . SER A 1 470 ? -10.447 0.283 55.264 1.00 54.56 470 SER A N 1
ATOM 3794 C CA . SER A 1 470 ? -9.483 1.387 55.300 1.00 54.56 470 SER A CA 1
ATOM 3795 C C . SER A 1 470 ? -9.744 2.354 54.139 1.00 54.56 470 SER A C 1
ATOM 3797 O O . SER A 1 470 ? -9.282 2.175 53.020 1.00 54.56 470 SER A O 1
ATOM 3799 N N . THR A 1 471 ? -10.547 3.386 54.412 1.00 54.69 471 THR A N 1
ATOM 3800 C CA . THR A 1 471 ? -10.598 4.701 53.726 1.00 54.69 471 THR A CA 1
ATOM 3801 C C . THR A 1 471 ? -10.796 4.804 52.196 1.00 54.69 471 THR A C 1
ATOM 3803 O O . THR A 1 471 ? -11.056 5.907 51.726 1.00 54.69 471 THR A O 1
ATOM 3806 N N . SER A 1 472 ? -10.735 3.737 51.387 1.00 52.75 472 SER A N 1
ATOM 3807 C CA . SER A 1 472 ? -10.703 3.846 49.911 1.00 52.75 472 SER A CA 1
ATOM 3808 C C . SER A 1 472 ? -11.872 3.189 49.159 1.00 52.75 472 SER A C 1
ATOM 3810 O O . SER A 1 472 ? -11.996 3.372 47.946 1.00 52.75 472 SER A O 1
ATOM 3812 N N . GLY A 1 473 ? -12.737 2.417 49.832 1.00 55.66 473 GLY A N 1
ATOM 3813 C CA . GLY A 1 473 ? -13.942 1.792 49.247 1.00 55.66 473 GLY A CA 1
ATOM 3814 C C . GLY A 1 473 ? -13.705 0.762 48.120 1.00 55.66 473 GLY A C 1
ATOM 3815 O O . GLY A 1 473 ? -14.659 0.142 47.643 1.00 55.66 473 GLY A O 1
ATOM 3816 N N . GLN A 1 474 ? -12.452 0.567 47.690 1.00 58.12 474 GLN A N 1
ATOM 3817 C CA . GLN A 1 474 ? -12.017 -0.430 46.697 1.00 58.12 474 GLN A CA 1
ATOM 3818 C C . GLN A 1 474 ? -11.738 -1.802 47.321 1.00 58.12 474 GLN A C 1
ATOM 3820 O O . GLN A 1 474 ? -11.629 -2.792 46.604 1.00 58.12 474 GLN A O 1
ATOM 3825 N N . GLU A 1 475 ? -11.584 -1.852 48.640 1.00 69.81 475 GLU A N 1
ATOM 3826 C CA . GLU A 1 475 ? -11.199 -3.053 49.371 1.00 69.81 475 GLU A CA 1
ATOM 3827 C C . GLU A 1 475 ? -12.325 -4.082 49.394 1.00 69.81 475 GLU A C 1
ATOM 3829 O O . GLU A 1 475 ? -13.510 -3.739 49.455 1.00 69.81 475 GLU A O 1
ATOM 3834 N N . ASN A 1 476 ? -11.944 -5.357 49.363 1.00 79.19 476 ASN A N 1
ATOM 3835 C CA . ASN A 1 476 ? -12.893 -6.450 49.489 1.00 79.19 476 ASN A CA 1
ATOM 3836 C C . ASN A 1 476 ? -13.391 -6.557 50.933 1.00 79.19 476 ASN A C 1
ATOM 3838 O O . ASN A 1 476 ? -12.603 -6.723 51.862 1.00 79.19 476 ASN A O 1
ATOM 3842 N N . VAL A 1 477 ? -14.709 -6.540 51.105 1.00 85.25 477 VAL A N 1
ATOM 3843 C CA . VAL A 1 477 ? -15.384 -6.764 52.384 1.00 85.25 477 VAL A CA 1
ATOM 3844 C C . VAL A 1 477 ? -16.044 -8.134 52.411 1.00 85.25 477 VAL A C 1
ATOM 3846 O O . VAL A 1 477 ? -16.568 -8.611 51.401 1.00 85.25 477 VAL A O 1
ATOM 3849 N N . LYS A 1 478 ? -16.046 -8.764 53.587 1.00 88.94 478 LYS A N 1
ATOM 3850 C CA . LYS A 1 478 ? -16.808 -9.987 53.855 1.00 88.94 478 LYS A CA 1
ATOM 3851 C C . LYS A 1 478 ? -18.155 -9.604 54.460 1.00 88.94 478 LYS A C 1
ATOM 3853 O O . LYS A 1 478 ? -18.209 -9.014 55.539 1.00 88.94 478 LYS A O 1
ATOM 3858 N N . ILE A 1 479 ? -19.245 -9.951 53.782 1.00 89.62 479 ILE A N 1
ATOM 3859 C CA . ILE A 1 479 ? -20.617 -9.670 54.228 1.00 89.62 479 ILE A CA 1
ATOM 3860 C C . ILE A 1 479 ? -21.399 -10.980 54.283 1.00 89.62 479 ILE A C 1
ATOM 3862 O O . ILE A 1 479 ? -21.456 -11.719 53.304 1.00 89.62 479 ILE A O 1
ATOM 3866 N N . ARG A 1 480 ? -22.030 -11.270 55.420 1.00 90.12 480 ARG A N 1
ATOM 3867 C CA . ARG A 1 480 ? -22.922 -12.422 55.595 1.00 90.12 480 ARG A CA 1
ATOM 3868 C C . ARG A 1 480 ? -24.353 -12.035 55.237 1.00 90.12 480 ARG A C 1
ATOM 3870 O O . ARG A 1 480 ? -24.889 -11.098 55.818 1.00 90.12 480 ARG A O 1
ATOM 3877 N N . CYS A 1 481 ? -24.992 -12.776 54.337 1.00 89.50 481 CYS A N 1
ATOM 3878 C CA . CYS A 1 481 ? -26.432 -12.662 54.103 1.00 89.50 481 CYS A CA 1
ATOM 3879 C C . CYS A 1 481 ? -27.198 -13.370 55.229 1.00 89.50 481 CYS A C 1
ATOM 3881 O O . CYS A 1 481 ? -26.997 -14.562 55.457 1.00 89.50 481 CYS A O 1
ATOM 3883 N N . ASN A 1 482 ? -28.103 -12.680 55.921 1.00 87.38 482 ASN A N 1
ATOM 3884 C CA . ASN A 1 482 ? -28.837 -13.258 57.048 1.00 87.38 482 ASN A CA 1
ATOM 3885 C C . ASN A 1 482 ? -29.974 -14.198 56.616 1.00 87.38 482 ASN A C 1
ATOM 3887 O O . ASN A 1 482 ? -30.353 -15.053 57.418 1.00 87.38 482 ASN A O 1
ATOM 3891 N N . LYS A 1 483 ? -30.429 -14.119 55.354 1.00 81.75 483 LYS A N 1
ATOM 3892 C CA . LYS A 1 483 ? -31.419 -15.034 54.750 1.00 81.75 483 LYS A CA 1
ATOM 3893 C C . LYS A 1 483 ? -30.823 -16.407 54.423 1.00 81.75 483 LYS A C 1
ATOM 3895 O O . LYS A 1 483 ? -31.298 -17.413 54.927 1.00 81.75 483 LYS A O 1
ATOM 3900 N N . CYS A 1 484 ? -29.757 -16.456 53.617 1.00 80.69 484 CYS A N 1
ATOM 3901 C CA . CYS A 1 484 ? -29.155 -17.723 53.164 1.00 80.69 484 CYS A CA 1
ATOM 3902 C C . CYS A 1 484 ? -27.879 -18.138 53.920 1.00 80.69 484 CYS A C 1
ATOM 3904 O O . CYS A 1 484 ? -27.264 -19.143 53.575 1.00 80.69 484 CYS A O 1
ATOM 3906 N N . LYS A 1 485 ? -27.441 -17.341 54.903 1.00 85.19 485 LYS A N 1
ATOM 3907 C CA . LYS A 1 485 ? -26.234 -17.533 55.733 1.00 85.19 485 LYS A CA 1
ATOM 3908 C C . LYS A 1 485 ? -24.891 -17.574 54.983 1.00 85.19 485 LYS A C 1
ATOM 3910 O O . LYS A 1 485 ? -23.855 -17.694 55.631 1.00 85.19 485 LYS A O 1
ATOM 3915 N N . LYS A 1 486 ? -24.866 -17.396 53.655 1.00 85.19 486 LYS A N 1
ATOM 3916 C CA . LYS A 1 486 ? -23.625 -17.337 52.862 1.00 85.19 486 LYS A CA 1
ATOM 3917 C C . LYS A 1 486 ? -22.827 -16.063 53.144 1.00 85.19 486 LYS A C 1
ATOM 3919 O O . LYS A 1 486 ? -23.396 -14.976 53.268 1.00 85.19 486 LYS A O 1
ATOM 3924 N N . ILE A 1 487 ? -21.503 -16.207 53.185 1.00 89.25 487 ILE A N 1
ATOM 3925 C CA . ILE A 1 487 ? -20.547 -15.098 53.247 1.00 89.25 487 ILE A CA 1
ATOM 3926 C C . ILE A 1 487 ? -20.143 -14.740 51.819 1.00 89.25 487 ILE A C 1
ATOM 3928 O O . ILE A 1 487 ? -19.757 -15.607 51.040 1.00 89.25 487 ILE A O 1
ATOM 3932 N N . ILE A 1 488 ? -20.250 -13.463 51.475 1.00 87.31 488 ILE A N 1
ATOM 3933 C CA . ILE A 1 488 ? -19.937 -12.924 50.156 1.00 87.31 488 ILE A CA 1
ATOM 3934 C C . ILE A 1 488 ? -18.716 -12.026 50.294 1.00 87.31 488 ILE A C 1
ATOM 3936 O O . ILE A 1 488 ? -18.649 -11.213 51.218 1.00 87.31 488 ILE A O 1
ATOM 3940 N N . VAL A 1 489 ? -17.776 -12.168 49.364 1.00 87.44 489 VAL A N 1
ATOM 3941 C CA . VAL A 1 489 ? -16.580 -11.331 49.270 1.00 87.44 489 VAL A CA 1
ATOM 3942 C C . VAL A 1 489 ? -16.701 -10.466 48.021 1.00 87.44 489 VAL A C 1
ATOM 3944 O O . VAL A 1 489 ? -16.846 -10.993 46.919 1.00 87.44 489 VAL A O 1
ATOM 3947 N N . MET A 1 490 ? -16.704 -9.143 48.183 1.00 83.19 490 MET A N 1
ATOM 3948 C CA . MET A 1 490 ? -16.756 -8.191 47.065 1.00 83.19 490 MET A CA 1
ATOM 3949 C C . MET A 1 490 ? -16.193 -6.825 47.475 1.00 83.19 490 MET A C 1
ATOM 3951 O O . MET A 1 490 ? -16.149 -6.546 48.674 1.00 83.19 490 MET A O 1
ATOM 3955 N N . PRO A 1 491 ? -15.827 -5.948 46.523 1.00 82.12 491 PRO A N 1
ATOM 3956 C CA . PRO A 1 491 ? -15.452 -4.574 46.839 1.00 82.12 491 PRO A CA 1
ATOM 3957 C C . PRO A 1 491 ? -16.560 -3.857 47.621 1.00 82.12 491 PRO A C 1
ATOM 3959 O O . PRO A 1 491 ? -17.731 -3.959 47.252 1.00 82.12 491 PRO A O 1
ATOM 3962 N N . ALA A 1 492 ? -16.212 -3.098 48.663 1.00 79.94 492 ALA A N 1
ATOM 3963 C CA . ALA A 1 492 ? -17.174 -2.366 49.500 1.00 79.94 492 ALA A CA 1
ATOM 3964 C C . ALA A 1 492 ? -18.149 -1.516 48.663 1.00 79.94 492 ALA A C 1
ATOM 3966 O O . ALA A 1 492 ? -19.364 -1.544 48.861 1.00 79.94 492 ALA A O 1
ATOM 3967 N N . ARG A 1 493 ? -17.626 -0.826 47.644 1.00 75.00 493 ARG A N 1
ATOM 3968 C CA . ARG A 1 493 ? -18.434 -0.043 46.699 1.00 75.00 493 ARG A CA 1
ATOM 3969 C C . ARG A 1 493 ? -19.469 -0.860 45.921 1.00 75.00 493 ARG A C 1
ATOM 3971 O O . ARG A 1 493 ? -20.540 -0.334 45.639 1.00 75.00 493 ARG A O 1
ATOM 3978 N N . ASP A 1 494 ? -19.175 -2.114 45.570 1.00 80.06 494 ASP A N 1
ATOM 3979 C CA . ASP A 1 494 ? -20.048 -2.939 44.726 1.00 80.06 494 ASP A CA 1
ATOM 3980 C C . ASP A 1 494 ? -21.355 -3.244 45.462 1.00 80.06 494 ASP A C 1
ATOM 3982 O O . ASP A 1 494 ? -22.435 -3.230 44.868 1.00 80.06 494 ASP A O 1
ATOM 3986 N N . PHE A 1 495 ? -21.264 -3.467 46.775 1.00 85.94 495 PHE A N 1
ATOM 3987 C CA . PHE A 1 495 ? -22.435 -3.664 47.617 1.00 85.94 495 PHE A CA 1
ATOM 3988 C C . PHE A 1 495 ? -23.298 -2.395 47.667 1.00 85.94 495 PHE A C 1
ATOM 3990 O O . PHE A 1 495 ? -24.515 -2.460 47.510 1.00 85.94 495 PHE A O 1
ATOM 3997 N N . LEU A 1 496 ? -22.688 -1.219 47.811 1.00 80.69 496 LEU A N 1
ATOM 3998 C CA . LEU A 1 496 ? -23.422 0.050 47.902 1.00 80.69 496 LEU A CA 1
ATOM 3999 C C . LEU A 1 496 ? -24.156 0.411 46.606 1.00 80.69 496 LEU A C 1
ATOM 4001 O O . LEU A 1 496 ? -25.257 0.944 46.663 1.00 80.69 496 LEU A O 1
ATOM 4005 N N . VAL A 1 497 ? -23.602 0.060 45.441 1.00 75.62 497 VAL A N 1
ATOM 4006 C CA . VAL A 1 497 ? -24.250 0.296 44.133 1.00 75.62 497 VAL A CA 1
ATOM 4007 C C . VAL A 1 497 ? -25.311 -0.755 43.767 1.00 75.62 497 VAL A C 1
ATOM 4009 O O . VAL A 1 497 ? -25.793 -0.781 42.635 1.00 75.62 497 VAL A O 1
ATOM 4012 N N . GLY A 1 498 ? -25.689 -1.620 44.714 1.00 80.12 498 GLY A N 1
ATOM 4013 C CA . GLY A 1 498 ? -26.829 -2.532 44.587 1.00 80.12 498 GLY A CA 1
ATOM 4014 C C . GLY A 1 498 ? -26.477 -3.996 44.324 1.00 80.12 498 GLY A C 1
ATOM 4015 O O . GLY A 1 498 ? -27.380 -4.802 44.102 1.00 80.12 498 GLY A O 1
ATOM 4016 N N . ARG A 1 499 ? -25.196 -4.395 44.356 1.00 82.81 499 ARG A N 1
ATOM 4017 C CA . ARG A 1 499 ? -24.840 -5.822 44.291 1.00 82.81 499 ARG A CA 1
ATOM 4018 C C . ARG A 1 499 ? -25.277 -6.512 45.585 1.00 82.81 499 ARG A C 1
ATOM 4020 O O . ARG A 1 499 ? -25.037 -6.020 46.687 1.00 82.81 499 ARG A O 1
ATOM 4027 N N . ARG A 1 500 ? -25.953 -7.649 45.451 1.00 85.06 500 ARG A N 1
ATOM 4028 C CA . ARG A 1 500 ? -26.558 -8.400 46.561 1.00 85.06 500 ARG A CA 1
ATOM 4029 C C . ARG A 1 500 ? -26.186 -9.875 46.497 1.00 85.06 500 ARG A C 1
ATOM 4031 O O . ARG A 1 500 ? -25.527 -10.322 45.555 1.00 85.06 500 ARG A O 1
ATOM 4038 N N . CYS A 1 501 ? -26.580 -10.628 47.522 1.00 80.81 501 CYS A N 1
ATOM 4039 C CA . CYS A 1 501 ? -26.442 -12.076 47.521 1.00 80.81 501 CYS A CA 1
ATOM 4040 C C . CYS A 1 501 ? -27.212 -12.689 46.343 1.00 80.81 501 CYS A C 1
ATOM 4042 O O . CYS A 1 501 ? -28.355 -12.299 46.122 1.00 80.81 501 CYS A O 1
ATOM 4044 N N . PRO A 1 502 ? -26.671 -13.707 45.652 1.00 72.06 502 PRO A N 1
ATOM 4045 C CA . PRO A 1 502 ? -27.406 -14.430 44.613 1.00 72.06 502 PRO A CA 1
ATOM 4046 C C . PRO A 1 502 ? -28.732 -15.065 45.065 1.00 72.06 502 PRO A C 1
ATOM 4048 O O . PRO A 1 502 ? -29.546 -15.414 44.218 1.00 72.06 502 PRO A O 1
ATOM 4051 N N . CYS A 1 503 ? -28.970 -15.236 46.374 1.00 69.56 503 CYS A N 1
ATOM 4052 C CA . CYS A 1 503 ? -30.269 -15.700 46.875 1.00 69.56 503 CYS A CA 1
ATOM 4053 C C . CYS A 1 503 ? -31.379 -14.639 46.755 1.00 69.56 503 CYS A C 1
ATOM 4055 O O . CYS A 1 503 ? -32.552 -14.959 46.927 1.00 69.56 503 CYS A O 1
ATOM 4057 N N . GLU A 1 504 ? -31.022 -13.379 46.506 1.00 71.12 504 GLU A N 1
ATOM 4058 C CA . GLU A 1 504 ? -31.959 -12.284 46.294 1.00 71.12 504 GLU A CA 1
ATOM 4059 C C . GLU A 1 504 ? -32.385 -12.267 44.820 1.00 71.12 504 GLU A C 1
ATOM 4061 O O . GLU A 1 504 ? -31.589 -11.979 43.924 1.00 71.12 504 GLU A O 1
ATOM 4066 N N . LYS A 1 505 ? -33.645 -12.639 44.559 1.00 65.75 505 LYS A N 1
ATOM 4067 C CA . LYS A 1 505 ? -34.205 -12.656 43.202 1.00 65.75 505 LYS A CA 1
ATOM 4068 C C . LYS A 1 505 ? -34.362 -11.221 42.678 1.00 65.75 505 LYS A C 1
ATOM 4070 O O . LYS A 1 505 ? -34.786 -10.321 43.406 1.00 65.75 505 LYS A O 1
ATOM 4075 N N . ASN A 1 506 ? -34.070 -11.028 41.394 1.00 69.50 506 ASN A N 1
ATOM 4076 C CA . ASN A 1 506 ? -34.267 -9.770 40.673 1.00 69.50 506 ASN A CA 1
ATOM 4077 C C . ASN A 1 506 ? -35.250 -9.993 39.512 1.00 69.50 506 ASN A C 1
ATOM 4079 O O . ASN A 1 506 ? -35.236 -11.087 38.944 1.00 69.50 506 ASN A O 1
ATOM 4083 N N . PRO A 1 507 ? -36.063 -8.989 39.130 1.00 64.19 507 PRO A N 1
ATOM 4084 C CA . PRO A 1 507 ? -36.921 -9.088 37.946 1.00 64.19 507 PRO A CA 1
ATOM 4085 C C . PRO A 1 507 ? -36.078 -9.393 36.699 1.00 64.19 507 PRO A C 1
ATOM 4087 O O . PRO A 1 507 ? -34.911 -8.987 36.639 1.00 64.19 507 PRO A O 1
ATOM 4090 N N . TYR A 1 508 ? -36.626 -10.078 35.691 1.00 60.34 508 TYR A N 1
ATOM 4091 C CA . TYR A 1 508 ? -35.918 -10.324 34.424 1.00 60.34 508 TYR A CA 1
ATOM 4092 C C . TYR A 1 508 ? -35.753 -9.032 33.602 1.00 60.34 508 TYR A C 1
ATOM 4094 O O . TYR A 1 508 ? -36.214 -7.966 34.003 1.00 60.34 508 TYR A O 1
ATOM 4102 N N . GLY A 1 509 ? -34.966 -9.073 32.519 1.00 62.28 509 GLY A N 1
ATOM 4103 C CA . GLY A 1 509 ? -34.624 -7.888 31.712 1.00 62.28 509 GLY A CA 1
ATOM 4104 C C . GLY A 1 509 ? -35.850 -7.109 31.233 1.00 62.28 509 GLY A C 1
ATOM 4105 O O . GLY A 1 509 ? -35.922 -5.906 31.468 1.00 62.28 509 GLY A O 1
ATOM 4106 N N . ASP A 1 510 ? -36.821 -7.827 30.672 1.00 64.44 510 ASP A N 1
ATOM 4107 C CA . ASP A 1 510 ? -38.029 -7.249 30.071 1.00 64.44 510 ASP A CA 1
ATOM 4108 C C . ASP A 1 510 ? -39.100 -6.894 31.117 1.00 64.44 510 ASP A C 1
ATOM 4110 O O . ASP A 1 510 ? -39.900 -6.000 30.897 1.00 64.44 510 ASP A O 1
ATOM 4114 N N . GLU A 1 511 ? -39.063 -7.536 32.289 1.00 68.81 511 GLU A N 1
ATOM 4115 C CA . GLU A 1 511 ? -40.021 -7.351 33.401 1.00 68.81 511 GLU A CA 1
ATOM 4116 C C . GLU A 1 511 ? -39.616 -6.203 34.344 1.00 68.81 511 GLU A C 1
ATOM 4118 O O . GLU A 1 511 ? -40.296 -5.875 35.314 1.00 68.81 511 GLU A O 1
ATOM 4123 N N . PHE A 1 512 ? -38.443 -5.611 34.114 1.00 79.69 512 PHE A N 1
ATOM 4124 C CA . PHE A 1 512 ? -37.886 -4.589 34.991 1.00 79.69 512 PHE A CA 1
ATOM 4125 C C . PHE A 1 512 ? -38.616 -3.236 34.923 1.00 79.69 512 PHE A C 1
ATOM 4127 O O . PHE A 1 512 ? -38.829 -2.661 35.990 1.00 79.69 512 PHE A O 1
ATOM 4134 N N . PRO A 1 513 ? -39.016 -2.713 33.745 1.00 79.25 513 PRO A N 1
ATOM 4135 C CA . PRO A 1 513 ? -39.774 -1.465 33.683 1.00 79.25 513 PRO A CA 1
ATOM 4136 C C . PRO A 1 513 ? -41.121 -1.536 34.411 1.00 79.25 513 PRO A C 1
ATOM 4138 O O . PRO A 1 513 ? -41.459 -0.611 35.145 1.00 79.25 513 PRO A O 1
ATOM 4141 N N . GLU A 1 514 ? -41.833 -2.656 34.267 1.00 70.12 514 GLU A N 1
ATOM 4142 C CA . GLU A 1 514 ? -43.110 -2.937 34.941 1.00 70.12 514 GLU A CA 1
ATOM 4143 C C . GLU A 1 514 ? -42.932 -2.987 36.461 1.00 70.12 514 GLU A C 1
ATOM 4145 O O . GLU A 1 514 ? -43.631 -2.288 37.193 1.00 70.12 514 GLU A O 1
ATOM 4150 N N . PHE A 1 515 ? -41.909 -3.706 36.935 1.00 80.69 515 PHE A N 1
ATOM 4151 C CA . PHE A 1 515 ? -41.578 -3.740 38.357 1.00 80.69 515 PHE A CA 1
ATOM 4152 C C . PHE A 1 515 ? -41.318 -2.338 38.934 1.00 80.69 515 PHE A C 1
ATOM 4154 O O . PHE A 1 515 ? -41.736 -2.053 40.051 1.00 80.69 515 PHE A O 1
ATOM 4161 N N . VAL A 1 516 ? -40.616 -1.453 38.211 1.00 84.19 516 VAL A N 1
ATOM 4162 C CA . VAL A 1 516 ? -40.323 -0.093 38.707 1.00 84.19 516 VAL A CA 1
ATOM 4163 C C . VAL A 1 516 ? -41.599 0.738 38.852 1.00 84.19 516 VAL A C 1
ATOM 4165 O O . VAL A 1 516 ? -41.736 1.459 39.843 1.00 84.19 516 VAL A O 1
ATOM 4168 N N . LEU A 1 517 ? -42.538 0.619 37.912 1.00 78.88 517 LEU A N 1
ATOM 4169 C CA . LEU A 1 517 ? -43.837 1.289 37.987 1.00 78.88 517 LEU A CA 1
ATOM 4170 C C . LEU A 1 517 ? -44.632 0.810 39.207 1.00 78.88 517 LEU A C 1
ATOM 4172 O O . LEU A 1 517 ? -45.067 1.629 40.016 1.00 78.88 517 LEU A O 1
ATOM 4176 N N . GLU A 1 518 ? -44.746 -0.503 39.395 1.00 75.62 518 GLU A N 1
ATOM 4177 C CA . GLU A 1 518 ? -45.494 -1.103 40.504 1.00 75.62 518 GLU A CA 1
ATOM 4178 C C . GLU A 1 518 ? -44.862 -0.776 41.866 1.00 75.62 518 GLU A C 1
ATOM 4180 O O . GLU A 1 518 ? -45.516 -0.229 42.758 1.00 75.62 518 GLU A O 1
ATOM 4185 N N . ALA A 1 519 ? -43.552 -1.004 42.002 1.00 78.50 519 ALA A N 1
ATOM 4186 C CA . ALA A 1 519 ? -42.797 -0.747 43.226 1.00 78.50 519 ALA A CA 1
ATOM 4187 C C . ALA A 1 519 ? -42.790 0.733 43.637 1.00 78.50 519 ALA A C 1
ATOM 4189 O O . ALA A 1 519 ? -42.658 1.042 44.820 1.00 78.50 519 ALA A O 1
ATOM 4190 N N . SER A 1 520 ? -42.918 1.655 42.679 1.00 83.69 520 SER A N 1
ATOM 4191 C CA . SER A 1 520 ? -42.956 3.095 42.949 1.00 83.69 520 SER A CA 1
ATOM 4192 C C . SER A 1 520 ? -44.366 3.695 42.978 1.00 83.69 520 SER A C 1
ATOM 4194 O O . SER A 1 520 ? -44.482 4.905 43.156 1.00 83.69 520 SER A O 1
ATOM 4196 N N . LYS A 1 521 ? -45.434 2.897 42.800 1.00 78.75 521 LYS A N 1
ATOM 4197 C CA . LYS A 1 521 ? -46.806 3.381 42.529 1.00 78.75 521 LYS A CA 1
ATOM 4198 C C . LYS A 1 521 ? -46.839 4.468 41.437 1.00 78.75 521 LYS A C 1
ATOM 4200 O O . LYS A 1 521 ? -47.434 5.528 41.618 1.00 78.75 521 LYS A O 1
ATOM 4205 N N . ASN A 1 522 ? -46.191 4.197 40.304 1.00 77.69 522 ASN A N 1
ATOM 4206 C CA . ASN A 1 522 ? -46.089 5.061 39.119 1.00 77.69 522 ASN A CA 1
ATOM 4207 C C . ASN A 1 522 ? -45.345 6.396 39.315 1.00 77.69 522 ASN A C 1
ATOM 4209 O O . ASN A 1 522 ? -45.395 7.255 38.435 1.00 77.69 522 ASN A O 1
ATOM 4213 N N . LEU A 1 523 ? -44.620 6.588 40.422 1.00 82.12 523 LEU A N 1
ATOM 4214 C CA . LEU A 1 523 ? -43.791 7.786 40.608 1.00 82.12 523 LEU A CA 1
ATOM 4215 C C . LEU A 1 523 ? -42.589 7.818 39.657 1.00 82.12 523 LEU A C 1
ATOM 4217 O O . LEU A 1 523 ? -42.117 8.903 39.307 1.00 82.12 523 LEU A O 1
ATOM 4221 N N . TYR A 1 524 ? -42.108 6.644 39.231 1.00 88.31 524 TYR A N 1
ATOM 4222 C CA . TYR A 1 524 ? -40.942 6.509 38.366 1.00 88.31 524 TYR A CA 1
ATOM 4223 C C . TYR A 1 524 ? -41.161 5.514 37.226 1.00 88.31 524 TYR A C 1
ATOM 4225 O O . TYR A 1 524 ? -41.794 4.477 37.406 1.00 88.31 524 TYR A O 1
ATOM 4233 N N . HIS A 1 525 ? -40.561 5.792 36.068 1.00 86.56 525 HIS A N 1
ATOM 4234 C CA . HIS A 1 525 ? -40.482 4.867 34.932 1.00 86.56 525 HIS A CA 1
ATOM 4235 C C . HIS A 1 525 ? -39.075 4.857 34.323 1.00 86.56 525 HIS A C 1
ATOM 4237 O O . HIS A 1 525 ? -38.288 5.779 34.546 1.00 86.56 525 HIS A O 1
ATOM 4243 N N . VAL A 1 526 ? -38.734 3.804 33.571 1.00 86.94 526 VAL A N 1
ATOM 4244 C CA . VAL A 1 526 ? -37.366 3.584 33.067 1.00 86.94 526 VAL A CA 1
ATOM 4245 C C . VAL A 1 526 ? -37.311 3.293 31.571 1.00 86.94 526 VAL A C 1
ATOM 4247 O O . VAL A 1 526 ? -38.198 2.641 31.024 1.00 86.94 526 VAL A O 1
ATOM 4250 N N . ARG A 1 527 ? -36.233 3.725 30.906 1.00 82.62 527 ARG A N 1
ATOM 4251 C CA . ARG A 1 527 ? -35.951 3.433 29.487 1.00 82.62 527 ARG A CA 1
ATOM 4252 C C . ARG A 1 527 ? -34.541 2.863 29.314 1.00 82.62 527 ARG A C 1
ATOM 4254 O O . ARG A 1 527 ? -33.596 3.374 29.907 1.00 82.62 527 ARG A O 1
ATOM 4261 N N . SER A 1 528 ? -34.400 1.811 28.504 1.00 75.62 528 SER A N 1
ATOM 4262 C CA . SER A 1 528 ? -33.111 1.158 28.214 1.00 75.62 528 SER A CA 1
ATOM 4263 C C . SER A 1 528 ? -32.285 1.930 27.170 1.00 75.62 528 SER A C 1
ATOM 4265 O O . SER A 1 528 ? -32.851 2.490 26.231 1.00 75.62 528 SER A O 1
ATOM 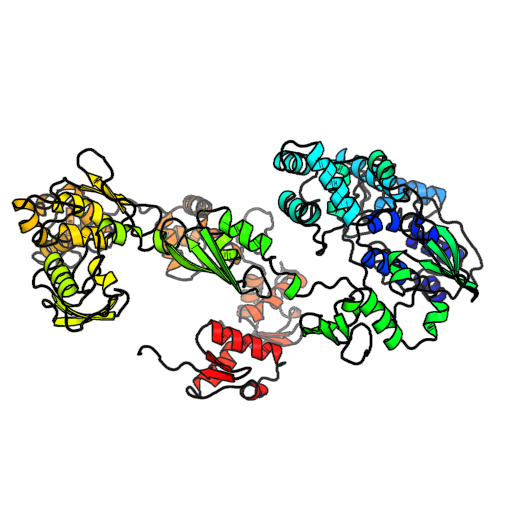4267 N N . LYS A 1 529 ? -30.950 1.937 27.318 1.00 68.44 529 LYS A N 1
ATOM 4268 C CA . LYS A 1 529 ? -29.983 2.445 26.321 1.00 68.44 529 LYS A CA 1
ATOM 4269 C C . LYS A 1 529 ? -29.294 1.302 25.553 1.00 68.44 529 LYS A C 1
ATOM 4271 O O . LYS A 1 529 ? -29.303 0.155 25.982 1.00 68.44 529 LYS A O 1
ATOM 4276 N N . GLU A 1 530 ? -28.629 1.637 24.439 1.00 47.97 530 GLU A N 1
ATOM 4277 C CA . GLU A 1 530 ? -27.915 0.714 23.524 1.00 47.97 530 GLU A CA 1
ATOM 4278 C C . GLU A 1 530 ? -26.878 -0.219 24.202 1.00 47.97 530 GLU A C 1
ATOM 4280 O O . GLU A 1 530 ? -26.468 -1.228 23.626 1.00 47.97 530 GLU A O 1
ATOM 4285 N N . ALA A 1 531 ? -26.446 0.084 25.433 1.00 50.62 531 ALA A N 1
ATOM 4286 C CA . ALA A 1 531 ? -25.594 -0.784 26.241 1.00 50.62 531 ALA A CA 1
ATOM 4287 C C . ALA A 1 531 ? -26.438 -1.695 27.154 1.00 50.62 531 ALA A C 1
ATOM 4289 O O . ALA A 1 531 ? -27.214 -1.218 27.981 1.00 50.62 531 ALA A O 1
ATOM 4290 N N . LYS A 1 532 ? -26.244 -3.020 27.060 1.00 54.75 532 LYS A N 1
ATOM 4291 C CA . LYS A 1 532 ? -26.936 -4.007 27.912 1.00 54.75 532 LYS A CA 1
ATOM 4292 C C . LYS A 1 532 ? -26.774 -3.649 29.407 1.00 54.75 532 LYS A C 1
ATOM 4294 O O . LYS A 1 532 ? -25.648 -3.626 29.898 1.00 54.75 532 LYS A O 1
ATOM 4299 N N . ASN A 1 533 ? -27.897 -3.448 30.114 1.00 63.56 533 ASN A N 1
ATOM 4300 C CA . ASN A 1 533 ? -28.051 -3.189 31.565 1.00 63.56 533 ASN A CA 1
ATOM 4301 C C . ASN A 1 533 ? -27.918 -1.740 32.105 1.00 63.56 533 ASN A C 1
ATOM 4303 O O . ASN A 1 533 ? -27.785 -1.591 33.326 1.00 63.56 533 ASN A O 1
ATOM 4307 N N . SER A 1 534 ? -28.018 -0.685 31.283 1.00 76.88 534 SER A N 1
ATOM 4308 C CA . SER A 1 534 ? -28.186 0.700 31.781 1.00 76.88 534 SER A CA 1
ATOM 4309 C C . SER A 1 534 ? -29.532 1.334 31.402 1.00 76.88 534 SER A C 1
ATOM 4311 O O . SER A 1 534 ? -30.105 1.031 30.350 1.00 76.88 534 SER A O 1
ATOM 4313 N N . PHE A 1 535 ? -30.042 2.190 32.296 1.00 84.31 535 PHE A N 1
ATOM 4314 C CA . PHE A 1 535 ? -31.376 2.786 32.228 1.00 84.31 535 PHE A CA 1
ATOM 4315 C C . PHE A 1 535 ? -31.354 4.279 32.575 1.00 84.31 535 PHE A C 1
ATOM 4317 O O . PHE A 1 535 ? -30.604 4.705 33.454 1.00 84.31 535 PHE A O 1
ATOM 4324 N N . ASP A 1 536 ? -32.220 5.049 31.921 1.00 85.00 536 ASP A N 1
ATOM 4325 C CA . ASP A 1 536 ? -32.600 6.397 32.353 1.00 85.00 536 ASP A CA 1
ATOM 4326 C C . ASP A 1 536 ? -33.915 6.300 33.149 1.00 85.00 536 ASP A C 1
ATOM 4328 O O . ASP A 1 536 ? -34.820 5.569 32.739 1.00 85.00 536 ASP A O 1
ATOM 4332 N N . VAL A 1 537 ? -34.010 7.000 34.283 1.00 86.38 537 VAL A N 1
ATOM 4333 C CA . VAL A 1 537 ? -35.175 7.035 35.182 1.00 86.38 537 VAL A CA 1
ATOM 4334 C C . VAL A 1 537 ? -35.846 8.400 35.096 1.00 86.38 537 VAL A C 1
ATOM 4336 O O . VAL A 1 537 ? -35.189 9.434 35.233 1.00 86.38 537 VAL A O 1
ATOM 4339 N N . PHE A 1 538 ? -37.160 8.399 34.939 1.00 86.12 538 PHE A N 1
ATOM 4340 C CA . PHE A 1 538 ? -37.991 9.585 34.766 1.00 86.12 538 PHE A CA 1
ATOM 4341 C C . PHE A 1 538 ? -39.038 9.659 35.881 1.00 86.12 538 PHE A C 1
ATOM 4343 O O . PHE A 1 538 ? -39.507 8.617 36.337 1.00 86.12 538 PHE A O 1
ATOM 4350 N N . ASN A 1 539 ? -39.409 10.868 36.313 1.00 86.06 539 ASN A N 1
ATOM 4351 C CA . ASN A 1 539 ? -40.533 11.075 37.234 1.00 86.06 539 ASN A CA 1
ATOM 4352 C C . ASN A 1 539 ? -41.887 11.071 36.496 1.00 86.06 539 ASN A C 1
ATOM 4354 O O . ASN A 1 539 ? -41.945 10.978 35.267 1.00 86.06 539 ASN A O 1
ATOM 4358 N N . SER A 1 540 ? -42.975 11.227 37.254 1.00 78.06 540 SER A N 1
ATOM 4359 C CA . SER A 1 540 ? -44.347 11.374 36.745 1.00 78.06 540 SER A CA 1
ATOM 4360 C C . SER A 1 540 ? -44.529 12.507 35.724 1.00 78.06 540 SER A C 1
ATOM 4362 O O . SER A 1 540 ? -45.367 12.387 34.838 1.00 78.06 540 SER A O 1
ATOM 4364 N N . ASP A 1 541 ? -43.722 13.571 35.797 1.00 80.19 541 ASP A N 1
ATOM 4365 C CA . ASP A 1 541 ? -43.786 14.723 34.882 1.00 80.19 541 ASP A CA 1
ATOM 4366 C C . ASP A 1 541 ? -42.955 14.520 33.597 1.00 80.19 541 ASP A C 1
ATOM 4368 O O . ASP A 1 541 ? -42.820 15.434 32.783 1.00 80.19 541 ASP A O 1
ATOM 4372 N N . GLY A 1 542 ? -42.338 13.344 33.420 1.00 76.44 542 GLY A N 1
ATOM 4373 C CA . GLY A 1 542 ? -41.481 13.029 32.272 1.00 76.44 542 GLY A CA 1
ATOM 4374 C C . GLY A 1 542 ? -40.083 13.657 32.328 1.00 76.44 542 GLY A C 1
ATOM 4375 O O . GLY A 1 542 ? -39.334 13.593 31.351 1.00 76.44 542 GLY A O 1
ATOM 4376 N N . LYS A 1 543 ? -39.690 14.246 33.462 1.00 80.94 543 LYS A N 1
ATOM 4377 C CA . LYS A 1 543 ? -38.345 14.786 33.680 1.00 80.94 543 LYS A CA 1
ATOM 4378 C C . LYS A 1 543 ? -37.388 13.664 34.080 1.00 80.94 543 LYS A C 1
ATOM 4380 O O . LYS A 1 543 ? -37.688 12.866 34.967 1.00 80.94 543 LYS A O 1
ATOM 4385 N N . VAL A 1 544 ? -36.206 13.634 33.462 1.00 81.31 544 VAL A N 1
ATOM 4386 C CA . VAL A 1 544 ? -35.125 12.709 33.844 1.00 81.31 544 VAL A CA 1
ATOM 4387 C C . VAL A 1 544 ? -34.662 13.037 35.265 1.00 81.31 544 VAL A C 1
ATOM 4389 O O . VAL A 1 544 ? -34.242 14.162 35.541 1.00 81.31 544 VAL A O 1
ATOM 4392 N N . VAL A 1 545 ? -34.734 12.049 36.157 1.00 80.00 545 VAL A N 1
ATOM 4393 C CA . VAL A 1 545 ? -34.284 12.139 37.556 1.00 80.00 545 VAL A CA 1
ATOM 4394 C C . VAL A 1 545 ? -32.918 11.487 37.725 1.00 80.00 545 VAL A C 1
ATOM 4396 O O . VAL A 1 545 ? -32.062 12.032 38.414 1.00 80.00 545 VAL A O 1
ATOM 4399 N N . LEU A 1 546 ? -32.689 10.348 37.064 1.00 80.75 546 LEU A N 1
ATOM 4400 C CA . LEU A 1 546 ? -31.399 9.661 37.028 1.00 80.75 546 LEU A CA 1
ATOM 4401 C C . LEU A 1 546 ? -31.069 9.283 35.587 1.00 80.75 546 LEU A C 1
ATOM 4403 O O . LEU A 1 546 ? -31.891 8.683 34.903 1.00 80.75 546 LEU A O 1
ATOM 4407 N N . GLU A 1 547 ? -29.859 9.586 35.131 1.00 78.94 547 GLU A N 1
ATOM 4408 C CA . GLU A 1 547 ? -29.407 9.225 33.786 1.00 78.94 547 GLU A CA 1
ATOM 4409 C C . GLU A 1 547 ? -28.371 8.095 33.840 1.00 78.94 547 GLU A C 1
ATOM 4411 O O . GLU A 1 547 ? -27.485 8.093 34.692 1.00 78.94 547 GLU A O 1
ATOM 4416 N N . ASN A 1 548 ? -28.453 7.140 32.915 1.00 74.44 548 ASN A N 1
ATOM 4417 C CA . ASN A 1 548 ? -27.454 6.095 32.694 1.00 74.44 548 ASN A CA 1
ATOM 4418 C C . ASN A 1 548 ? -27.047 5.333 33.973 1.00 74.44 548 ASN A C 1
ATOM 4420 O O . ASN A 1 548 ? -25.863 5.131 34.262 1.00 74.44 548 ASN A O 1
ATOM 4424 N N . VAL A 1 549 ? -28.041 4.899 34.745 1.00 76.06 549 VAL A N 1
ATOM 4425 C CA . VAL A 1 549 ? -27.862 4.145 35.991 1.00 76.06 549 VAL A CA 1
ATOM 4426 C C . VAL A 1 549 ? -28.076 2.646 35.778 1.00 76.06 549 VAL A C 1
ATOM 4428 O O . VAL A 1 549 ? -28.782 2.212 34.868 1.00 76.06 549 VAL A O 1
ATOM 4431 N N . SER A 1 550 ? -27.434 1.822 36.610 1.00 80.69 550 SER A N 1
ATOM 4432 C CA . SER A 1 550 ? -27.579 0.365 36.521 1.00 80.69 550 SER A CA 1
ATOM 4433 C C . SER A 1 550 ? -28.923 -0.109 37.086 1.00 80.69 550 SER A C 1
ATOM 4435 O O . SER A 1 550 ? -29.452 0.466 38.038 1.00 80.69 550 SER A O 1
ATOM 4437 N N . LYS A 1 551 ? -29.437 -1.226 36.559 1.00 84.19 551 LYS A N 1
ATOM 4438 C CA . LYS A 1 551 ? -30.629 -1.910 37.094 1.00 84.19 551 LYS A CA 1
ATOM 4439 C C . LYS A 1 551 ? -30.536 -2.204 38.596 1.00 84.19 551 LYS A C 1
ATOM 4441 O O . LYS A 1 551 ? -31.503 -2.015 39.325 1.00 84.19 551 LYS A O 1
ATOM 4446 N N . LEU A 1 552 ? -29.374 -2.673 39.052 1.00 83.69 552 LEU A N 1
ATOM 4447 C CA . LEU A 1 552 ? -29.151 -3.057 40.449 1.00 83.69 552 LEU A CA 1
ATOM 4448 C C . LEU A 1 552 ? -29.249 -1.860 41.395 1.00 83.69 552 LEU A C 1
ATOM 4450 O O . LEU A 1 552 ? -29.809 -1.984 42.482 1.00 83.69 552 LEU A O 1
ATOM 4454 N N . LEU A 1 553 ? -28.756 -0.700 40.959 1.00 84.38 553 LEU A N 1
ATOM 4455 C CA . LEU A 1 553 ? -28.849 0.528 41.733 1.00 84.38 553 LEU A CA 1
ATOM 4456 C C . LEU A 1 553 ? -30.308 0.955 41.927 1.00 84.38 553 LEU A C 1
ATOM 4458 O O . LEU A 1 553 ? -30.724 1.221 43.050 1.00 84.38 553 LEU A O 1
ATOM 4462 N N . ILE A 1 554 ? -31.093 0.963 40.847 1.00 87.19 554 ILE A N 1
ATOM 4463 C CA . ILE A 1 554 ? -32.516 1.327 40.899 1.00 87.19 554 ILE A CA 1
ATOM 4464 C C . ILE A 1 554 ? -33.275 0.384 41.847 1.00 87.19 554 ILE A C 1
ATOM 4466 O O . ILE A 1 554 ? -34.014 0.844 42.713 1.00 87.19 554 ILE A O 1
ATOM 4470 N N . LEU A 1 555 ? -33.050 -0.932 41.737 1.00 86.00 555 LEU A N 1
ATOM 4471 C CA . LEU A 1 555 ? -33.676 -1.923 42.623 1.00 86.00 555 LEU A CA 1
ATOM 4472 C C . LEU A 1 555 ? -33.309 -1.699 44.094 1.00 86.00 555 LEU A C 1
ATOM 4474 O O . LEU A 1 555 ? -34.176 -1.772 44.963 1.00 86.00 555 LEU A O 1
ATOM 4478 N N . SER A 1 556 ? -32.034 -1.415 44.367 1.00 85.56 556 SER A N 1
ATOM 4479 C CA . SER A 1 556 ? -31.533 -1.138 45.715 1.00 85.56 556 SER A CA 1
ATOM 4480 C C . SER A 1 556 ? -32.177 0.111 46.321 1.00 85.56 556 SER A C 1
ATOM 4482 O O . SER A 1 556 ? -32.568 0.092 47.485 1.00 85.56 556 SER A O 1
ATOM 4484 N N . GLU A 1 557 ? -32.313 1.187 45.544 1.00 87.75 557 GLU A N 1
ATOM 4485 C CA . GLU A 1 557 ? -32.895 2.449 46.017 1.00 87.75 557 GLU A CA 1
ATOM 4486 C C . GLU A 1 557 ? -34.418 2.403 46.181 1.00 87.75 557 GLU A C 1
ATOM 4488 O O . GLU A 1 557 ? -34.942 3.114 47.031 1.00 87.75 557 GLU A O 1
ATOM 4493 N N . LEU A 1 558 ? -35.134 1.552 45.441 1.00 87.38 558 LEU A N 1
ATOM 4494 C CA . LEU A 1 558 ? -36.578 1.358 45.643 1.00 87.38 558 LEU A CA 1
ATOM 4495 C C . LEU A 1 558 ? -36.890 0.452 46.846 1.00 87.38 558 LEU A C 1
ATOM 4497 O O . LEU A 1 558 ? -37.900 0.642 47.517 1.00 87.38 558 LEU A O 1
ATOM 4501 N N . ARG A 1 559 ? -36.032 -0.536 47.138 1.00 83.69 559 ARG A N 1
ATOM 4502 C CA . ARG A 1 559 ? -36.267 -1.558 48.184 1.00 83.69 559 ARG A CA 1
ATOM 4503 C C . ARG A 1 559 ? -35.684 -1.217 49.558 1.00 83.69 559 ARG A C 1
ATOM 4505 O O . ARG A 1 559 ? -35.830 -2.005 50.498 1.00 83.69 559 ARG A O 1
ATOM 4512 N N . ARG A 1 560 ? -34.996 -0.084 49.690 1.00 86.00 560 ARG A N 1
ATOM 4513 C CA . ARG A 1 560 ? -34.329 0.295 50.942 1.00 86.00 560 ARG A CA 1
ATOM 4514 C C . ARG A 1 560 ? -35.332 0.577 52.079 1.00 86.00 560 ARG A C 1
ATOM 4516 O O . ARG A 1 560 ? -36.373 1.196 51.863 1.00 86.00 560 ARG A O 1
ATOM 4523 N N . PRO A 1 561 ? -35.014 0.179 53.325 1.00 84.12 561 PRO A N 1
ATOM 4524 C CA . PRO A 1 561 ? -35.856 0.405 54.502 1.00 84.12 561 PRO A CA 1
ATOM 4525 C C . PRO A 1 561 ? -35.751 1.818 55.086 1.00 84.12 561 PRO A C 1
ATOM 4527 O O . PRO A 1 561 ? -36.439 2.115 56.060 1.00 84.12 561 PRO A O 1
ATOM 4530 N N . THR A 1 562 ? -34.925 2.693 54.516 1.00 86.38 562 THR A N 1
ATOM 4531 C CA . THR A 1 562 ? -34.818 4.126 54.850 1.00 86.38 562 THR A CA 1
ATOM 4532 C C . THR A 1 562 ? -35.267 4.979 53.662 1.00 86.38 562 THR A C 1
ATOM 4534 O O . THR A 1 562 ? -35.437 4.451 52.569 1.00 86.38 562 THR A O 1
ATOM 4537 N N . GLN A 1 563 ? -35.474 6.286 53.827 1.00 86.75 563 GLN A N 1
ATOM 4538 C CA . GLN A 1 563 ? -35.862 7.143 52.701 1.00 86.75 563 GLN A CA 1
ATOM 4539 C C . GLN A 1 563 ? -34.735 7.249 51.659 1.00 86.75 563 GLN A C 1
ATOM 4541 O O . GLN A 1 563 ? -33.586 7.525 52.014 1.00 86.75 563 GLN A O 1
ATOM 4546 N N . SER A 1 564 ? -35.053 7.058 50.372 1.00 85.50 564 SER A N 1
ATOM 4547 C CA . SER A 1 564 ? -34.093 7.301 49.288 1.00 85.50 564 SER A CA 1
ATOM 4548 C C . SER A 1 564 ? -33.888 8.798 49.069 1.00 85.50 564 SER A C 1
ATOM 4550 O O . SER A 1 564 ? -34.850 9.562 49.016 1.00 85.50 564 SER A O 1
ATOM 4552 N N . LYS A 1 565 ? -32.629 9.208 48.881 1.00 81.12 565 LYS A N 1
ATOM 4553 C CA . LYS A 1 565 ? -32.283 10.577 48.467 1.00 81.12 565 LYS A CA 1
ATOM 4554 C C . LYS A 1 565 ? -32.570 10.832 46.984 1.00 81.12 565 LYS A C 1
ATOM 4556 O O . LYS A 1 565 ? -32.781 11.975 46.599 1.00 81.12 565 LYS A O 1
ATOM 4561 N N . VAL A 1 566 ? -32.534 9.780 46.165 1.00 80.38 566 VAL A N 1
ATOM 4562 C CA . VAL A 1 566 ? -32.547 9.874 44.696 1.00 80.38 566 VAL A CA 1
ATOM 4563 C C . VAL A 1 566 ? -33.853 9.383 44.079 1.00 80.38 566 VAL A C 1
ATOM 4565 O O . VAL A 1 566 ? -34.263 9.898 43.045 1.00 80.38 566 VAL A O 1
ATOM 4568 N N . LEU A 1 567 ? -34.521 8.426 44.727 1.00 87.25 567 LEU A N 1
ATOM 4569 C CA . LEU A 1 567 ? -35.836 7.901 44.353 1.00 87.25 567 LEU A CA 1
ATOM 4570 C C . LEU A 1 567 ? -36.775 7.898 45.577 1.00 87.25 567 LEU A C 1
ATOM 4572 O O . LEU A 1 567 ? -37.164 6.824 46.043 1.00 87.25 567 LEU A O 1
ATOM 4576 N N . PRO A 1 568 ? -37.068 9.063 46.190 1.00 87.56 568 PRO A N 1
ATOM 4577 C CA . PRO A 1 568 ? -37.908 9.138 47.385 1.00 87.56 568 PRO A CA 1
ATOM 4578 C C . PRO A 1 568 ? -39.303 8.538 47.151 1.00 87.56 568 PRO A C 1
ATOM 4580 O O . PRO A 1 568 ? -40.012 8.926 46.228 1.00 87.56 568 PRO A O 1
ATOM 4583 N N . LEU A 1 569 ? -39.718 7.628 48.037 1.00 87.06 569 LEU A N 1
ATOM 4584 C CA . LEU A 1 569 ? -41.052 7.021 48.041 1.00 87.06 569 LEU A CA 1
ATOM 4585 C C . LEU A 1 569 ? -41.839 7.453 49.289 1.00 87.06 569 LEU A C 1
ATOM 4587 O O . LEU A 1 569 ? -41.231 7.597 50.350 1.00 87.06 569 LEU A O 1
ATOM 4591 N N . PRO A 1 570 ? -43.168 7.633 49.212 1.00 86.06 570 PRO A N 1
ATOM 4592 C CA . PRO A 1 570 ? -44.009 7.805 50.395 1.00 86.06 570 PRO A CA 1
ATOM 4593 C C . PRO A 1 570 ? -43.912 6.601 51.350 1.00 86.06 570 PRO A C 1
ATOM 4595 O O . PRO A 1 570 ? -43.712 5.463 50.916 1.00 86.06 570 PRO A O 1
ATOM 4598 N N . ASP A 1 571 ? -44.060 6.832 52.657 1.00 83.75 571 ASP A N 1
ATOM 4599 C CA . ASP A 1 571 ? -43.830 5.807 53.688 1.00 83.75 571 ASP A CA 1
ATOM 4600 C C . ASP A 1 571 ? -44.762 4.588 53.587 1.00 83.75 571 ASP A C 1
ATOM 4602 O O . ASP A 1 571 ? -44.352 3.471 53.913 1.00 83.75 571 ASP A O 1
ATOM 4606 N N . ASP A 1 572 ? -46.003 4.778 53.135 1.00 80.25 572 ASP A N 1
ATOM 4607 C CA . ASP A 1 572 ? -46.971 3.700 52.906 1.00 80.25 572 ASP A CA 1
ATOM 4608 C C . ASP A 1 572 ? -46.567 2.801 51.727 1.00 80.25 572 ASP A C 1
ATOM 4610 O O . ASP A 1 572 ? -46.776 1.588 51.778 1.00 80.25 572 ASP A O 1
ATOM 4614 N N . VAL A 1 573 ? -45.963 3.386 50.686 1.00 80.31 573 VAL A N 1
ATOM 4615 C CA . VAL A 1 573 ? -45.456 2.674 49.505 1.00 80.31 573 VAL A CA 1
ATOM 4616 C C . VAL A 1 573 ? -44.200 1.908 49.874 1.00 80.31 573 VAL A C 1
ATOM 4618 O O . VAL A 1 573 ? -44.140 0.692 49.718 1.00 80.31 573 VAL A O 1
ATOM 4621 N N . ARG A 1 574 ? -43.228 2.615 50.454 1.00 86.25 574 ARG A N 1
ATOM 4622 C CA . ARG A 1 574 ? -41.900 2.111 50.819 1.00 86.25 574 ARG A CA 1
ATOM 4623 C C . ARG A 1 574 ? -41.954 0.861 51.698 1.00 86.25 574 ARG A C 1
ATOM 4625 O O . ARG A 1 574 ? -41.177 -0.067 51.495 1.00 86.25 574 ARG A O 1
ATOM 4632 N N . LYS A 1 575 ? -42.891 0.811 52.652 1.00 80.69 575 LYS A N 1
ATOM 4633 C CA . LYS A 1 575 ? -43.086 -0.349 53.541 1.00 80.69 575 LYS A CA 1
ATOM 4634 C C . LYS A 1 575 ? -43.584 -1.602 52.811 1.00 80.69 575 LYS A C 1
ATOM 4636 O O . LYS A 1 575 ? -43.254 -2.694 53.253 1.00 80.69 575 LYS A O 1
ATOM 4641 N N . LYS A 1 576 ? -44.325 -1.444 51.708 1.00 74.38 576 LYS A N 1
ATOM 4642 C CA . LYS A 1 576 ? -44.947 -2.536 50.937 1.00 74.38 576 LYS A CA 1
ATOM 4643 C C . LYS A 1 576 ? -44.128 -2.993 49.728 1.00 74.38 576 LYS A C 1
ATOM 4645 O O . LYS A 1 576 ? -44.411 -4.043 49.169 1.00 74.38 576 LYS A O 1
ATOM 4650 N N . VAL A 1 577 ? -43.080 -2.260 49.332 1.00 74.25 577 VAL A N 1
ATOM 4651 C CA . VAL A 1 577 ? -42.243 -2.614 48.161 1.00 74.25 577 VAL A CA 1
ATOM 4652 C C . VAL A 1 577 ? -41.629 -4.016 48.272 1.00 74.25 577 VAL A C 1
ATOM 4654 O O . VAL A 1 577 ? -41.394 -4.675 47.261 1.00 74.25 577 VAL A O 1
ATOM 4657 N N . LYS A 1 578 ? -41.362 -4.491 49.495 1.00 65.62 578 LYS A N 1
ATOM 4658 C CA . LYS A 1 578 ? -40.819 -5.837 49.742 1.00 65.62 578 LYS A CA 1
ATOM 4659 C C . LYS A 1 578 ? -41.814 -6.962 49.435 1.00 65.62 578 LYS A C 1
ATOM 4661 O O . LYS A 1 578 ? -41.363 -8.077 49.184 1.00 65.62 578 LYS A O 1
ATOM 4666 N N . ASP A 1 579 ? -43.109 -6.656 49.431 1.00 63.38 579 ASP A N 1
ATOM 4667 C CA . ASP A 1 579 ? -44.198 -7.608 49.196 1.00 63.38 579 ASP A CA 1
ATOM 4668 C C . ASP A 1 579 ? -44.585 -7.696 47.710 1.00 63.38 579 ASP A C 1
ATOM 4670 O O . ASP A 1 579 ? -45.342 -8.583 47.326 1.00 63.38 579 ASP A O 1
ATOM 4674 N N . VAL A 1 580 ? -44.041 -6.809 46.864 1.00 61.00 580 VAL A N 1
ATOM 4675 C CA . VAL A 1 580 ? -44.273 -6.810 45.412 1.00 61.00 580 VAL A CA 1
ATOM 4676 C C . VAL A 1 580 ? -43.693 -8.100 44.800 1.00 61.00 580 VAL A C 1
ATOM 4678 O O . VAL A 1 580 ? -42.469 -8.304 44.865 1.00 61.00 580 VAL A O 1
ATOM 4681 N N . PRO A 1 581 ? -44.529 -8.984 44.213 1.00 56.59 581 PRO A N 1
ATOM 4682 C CA . PRO A 1 581 ? -44.095 -10.266 43.670 1.00 56.59 581 PRO A CA 1
ATOM 4683 C C . PRO A 1 581 ? -43.047 -10.108 42.570 1.00 56.59 581 PRO A C 1
ATOM 4685 O O . PRO A 1 581 ? -43.133 -9.249 41.696 1.00 56.59 581 PRO A O 1
ATOM 4688 N N . ILE A 1 582 ? -42.047 -10.987 42.564 1.00 60.09 582 ILE A N 1
ATOM 4689 C CA . ILE A 1 582 ? -40.998 -10.951 41.543 1.00 60.09 582 ILE A CA 1
ATOM 4690 C C . ILE A 1 582 ? -41.411 -11.858 40.376 1.00 60.09 582 ILE A C 1
ATOM 4692 O O . ILE A 1 582 ? -41.062 -13.039 40.350 1.00 60.09 582 ILE A O 1
ATOM 4696 N N . GLY A 1 583 ? -42.123 -11.265 39.411 1.00 65.25 583 GLY A N 1
ATOM 4697 C CA . GLY A 1 583 ? -42.415 -11.822 38.082 1.00 65.25 583 GLY A CA 1
ATOM 4698 C C . GLY A 1 583 ? -43.749 -12.575 37.960 1.00 65.25 583 GLY A C 1
ATOM 4699 O O . GLY A 1 583 ? -44.193 -13.237 38.893 1.00 65.25 583 GLY A O 1
ATOM 4700 N N . ILE A 1 584 ? -44.360 -12.509 36.770 1.00 62.97 584 ILE A N 1
ATOM 4701 C CA . ILE A 1 584 ? -45.672 -13.106 36.425 1.00 62.97 584 ILE A CA 1
ATOM 4702 C C . ILE A 1 584 ? -45.574 -14.622 36.159 1.00 62.97 584 ILE A C 1
ATOM 4704 O O . ILE A 1 584 ? -46.477 -15.390 36.481 1.00 62.97 584 ILE A O 1
ATOM 4708 N N . LEU A 1 585 ? -44.456 -15.090 35.593 1.00 63.00 585 LEU A N 1
ATOM 4709 C CA . LEU A 1 585 ? -44.268 -16.508 35.250 1.00 63.00 585 LEU A CA 1
ATOM 4710 C C . LEU A 1 585 ? -44.220 -17.453 36.467 1.00 63.00 585 LEU A C 1
ATOM 4712 O O . LEU A 1 585 ? -44.814 -18.527 36.384 1.00 63.00 585 LEU A O 1
ATOM 4716 N N . PRO A 1 586 ? -43.531 -17.122 37.581 1.00 61.62 586 PRO A N 1
ATOM 4717 C CA . PRO A 1 586 ? -43.562 -17.946 38.790 1.00 61.62 586 PRO A CA 1
ATOM 4718 C C . PRO A 1 586 ? -44.964 -18.100 39.381 1.00 61.62 586 PRO A C 1
ATOM 4720 O O . PRO A 1 586 ? -45.288 -19.173 39.874 1.00 61.62 586 PRO A O 1
ATOM 4723 N N . TYR A 1 587 ? -45.785 -17.051 39.304 1.00 72.50 587 TYR A N 1
ATOM 4724 C CA . TYR A 1 587 ? -47.178 -17.115 39.726 1.00 72.50 587 TYR A CA 1
ATOM 4725 C C . TYR A 1 587 ? -47.968 -18.110 38.865 1.00 72.50 587 TYR A C 1
ATOM 4727 O O . TYR A 1 587 ? -48.475 -19.092 39.399 1.00 72.50 587 TYR A O 1
ATOM 4735 N N . ILE A 1 588 ? -47.964 -17.926 37.537 1.00 76.94 588 ILE A N 1
ATOM 4736 C CA . ILE A 1 588 ? -48.685 -18.804 36.599 1.00 76.94 588 ILE A CA 1
ATOM 4737 C C . ILE A 1 588 ? -48.286 -20.275 36.795 1.00 76.94 588 ILE A C 1
ATOM 4739 O O . ILE A 1 588 ? -49.149 -21.137 36.915 1.00 76.94 588 ILE A O 1
ATOM 4743 N N . ARG A 1 589 ? -46.983 -20.579 36.861 1.00 78.12 589 ARG A N 1
ATOM 4744 C CA . ARG A 1 589 ? -46.499 -21.966 36.979 1.00 78.12 589 ARG A CA 1
ATOM 4745 C C . ARG A 1 589 ? -46.922 -22.645 38.279 1.00 78.12 589 ARG A C 1
ATOM 4747 O O . ARG A 1 589 ? -47.262 -23.821 38.249 1.00 78.12 589 ARG A O 1
ATOM 4754 N N . ASN A 1 590 ? -46.897 -21.925 39.399 1.00 76.06 590 ASN A N 1
ATOM 4755 C CA . ASN A 1 590 ? -47.300 -22.493 40.684 1.00 76.06 590 ASN A CA 1
ATOM 4756 C C . ASN A 1 590 ? -48.802 -22.798 40.701 1.00 76.06 590 ASN A C 1
ATOM 4758 O O . ASN A 1 590 ? -49.193 -23.881 41.116 1.00 76.06 590 ASN A O 1
ATOM 4762 N N . THR A 1 591 ? -49.629 -21.886 40.182 1.00 80.88 591 THR A N 1
ATOM 4763 C CA . THR A 1 591 ? -51.085 -22.076 40.126 1.00 80.88 591 THR A CA 1
ATOM 4764 C C . THR A 1 591 ? -51.500 -23.205 39.180 1.00 80.88 591 THR A C 1
ATOM 4766 O O . THR A 1 591 ? -52.475 -23.902 39.452 1.00 80.88 591 THR A O 1
ATOM 4769 N N . ILE A 1 592 ? -50.756 -23.422 38.089 1.00 85.88 592 ILE A N 1
ATOM 4770 C CA . ILE A 1 592 ? -50.993 -24.551 37.177 1.00 85.88 592 ILE A CA 1
ATOM 4771 C C . ILE A 1 592 ? -50.593 -25.885 37.824 1.00 85.88 592 ILE A C 1
ATOM 4773 O O . ILE A 1 592 ? -51.346 -26.851 37.769 1.00 85.88 592 ILE A O 1
ATOM 4777 N N . ALA A 1 593 ? -49.453 -25.927 38.518 1.00 78.69 593 ALA A N 1
ATOM 4778 C CA . ALA A 1 593 ? -48.983 -27.136 39.196 1.00 78.69 593 ALA A CA 1
ATOM 4779 C C . ALA A 1 593 ? -49.891 -27.596 40.355 1.00 78.69 593 ALA A C 1
ATOM 4781 O O . ALA A 1 593 ? -49.885 -28.774 40.706 1.00 78.69 593 ALA A O 1
ATOM 4782 N N . GLU A 1 594 ? -50.660 -26.686 40.960 1.00 85.94 594 GLU A N 1
ATOM 4783 C CA . GLU A 1 594 ? -51.626 -27.016 42.017 1.00 85.94 594 GLU A CA 1
ATOM 4784 C C . GLU A 1 594 ? -52.850 -27.789 41.497 1.00 85.94 594 GLU A C 1
ATOM 4786 O O . GLU A 1 594 ? -53.464 -28.527 42.268 1.00 85.94 594 GLU A O 1
ATOM 4791 N N . ASN A 1 595 ? -53.206 -27.652 40.212 1.00 87.25 595 ASN A N 1
ATOM 4792 C CA . ASN A 1 595 ? -54.341 -28.357 39.610 1.00 87.25 595 ASN A CA 1
ATOM 4793 C C . ASN A 1 595 ? -54.118 -28.652 38.107 1.00 87.25 595 ASN A C 1
ATOM 4795 O O . ASN A 1 595 ? -54.783 -28.071 37.249 1.00 87.25 595 ASN A O 1
ATOM 4799 N N . PRO A 1 596 ? -53.203 -29.577 37.767 1.00 85.88 596 PRO A N 1
ATOM 4800 C CA . PRO A 1 596 ? -52.748 -29.784 36.390 1.00 85.88 596 PRO A CA 1
ATOM 4801 C C . PRO A 1 596 ? -53.855 -30.226 35.424 1.00 85.88 596 PRO A C 1
ATOM 4803 O O . PRO A 1 596 ? -53.782 -29.907 34.243 1.00 85.88 596 PRO A O 1
ATOM 4806 N N . SER A 1 597 ? -54.902 -30.895 35.919 1.00 86.62 597 SER A N 1
ATOM 4807 C CA . SER A 1 597 ? -56.036 -31.361 35.107 1.00 86.62 597 SER A CA 1
ATOM 4808 C C . SER A 1 597 ? -57.064 -30.265 34.781 1.00 86.62 597 SER A C 1
ATOM 4810 O O . SER A 1 597 ? -58.109 -30.549 34.187 1.00 86.62 597 SER A O 1
ATOM 4812 N N . ALA A 1 598 ? -56.821 -29.012 35.180 1.00 88.88 598 ALA A N 1
ATOM 4813 C CA . ALA A 1 598 ? -57.684 -27.878 34.865 1.00 88.88 598 ALA A CA 1
ATOM 4814 C C . ALA A 1 598 ? -57.271 -27.161 33.569 1.00 88.88 598 ALA A C 1
ATOM 4816 O O . ALA A 1 598 ? -56.100 -27.084 33.206 1.00 88.88 598 ALA A O 1
ATOM 4817 N N . ASP A 1 599 ? -58.259 -26.576 32.890 1.00 91.81 599 ASP A N 1
ATOM 4818 C CA . ASP A 1 599 ? -58.027 -25.636 31.795 1.00 91.81 599 ASP A CA 1
ATOM 4819 C C . ASP A 1 599 ? -57.846 -24.219 32.354 1.00 91.81 599 ASP A C 1
ATOM 4821 O O . ASP A 1 599 ? -58.673 -23.723 33.123 1.00 91.81 599 ASP A O 1
ATOM 4825 N N . TYR A 1 600 ? -56.773 -23.554 31.937 1.00 91.81 600 TYR A N 1
ATOM 4826 C CA . TYR A 1 600 ? -56.384 -22.231 32.400 1.00 91.81 600 TYR A CA 1
ATOM 4827 C C . TYR A 1 600 ? -56.565 -21.186 31.308 1.00 91.81 600 TYR A C 1
ATOM 4829 O O . TYR A 1 600 ? -56.065 -21.320 30.187 1.00 91.81 600 TYR A O 1
ATOM 4837 N N . THR A 1 601 ? -57.233 -20.097 31.664 1.00 90.75 601 THR A N 1
ATOM 4838 C CA . THR A 1 601 ? -57.304 -18.880 30.859 1.00 90.75 601 THR A CA 1
ATOM 4839 C C . THR A 1 601 ? -56.652 -17.737 31.621 1.00 90.75 601 THR A C 1
ATOM 4841 O O . THR A 1 601 ? -56.380 -17.820 32.823 1.00 90.75 601 THR A O 1
ATOM 4844 N N . ALA A 1 602 ? -56.377 -16.635 30.934 1.00 80.56 602 ALA A N 1
ATOM 4845 C CA . ALA A 1 602 ? -55.885 -15.456 31.627 1.00 80.56 602 ALA A CA 1
ATOM 4846 C C . ALA A 1 602 ? -56.915 -14.890 32.617 1.00 80.56 602 ALA A C 1
ATOM 4848 O O . ALA A 1 602 ? -56.521 -14.332 33.634 1.00 80.56 602 ALA A O 1
ATOM 4849 N N . GLU A 1 603 ? -58.213 -15.075 32.365 1.00 83.88 603 GLU A N 1
ATOM 4850 C CA . GLU A 1 603 ? -59.288 -14.743 33.302 1.00 83.88 603 GLU A CA 1
ATOM 4851 C C . GLU A 1 603 ? -59.237 -15.636 34.548 1.00 83.88 603 GLU A C 1
ATOM 4853 O O . GLU A 1 603 ? -59.355 -15.124 35.659 1.00 83.88 603 GLU A O 1
ATOM 4858 N N . SER A 1 604 ? -58.998 -16.944 34.396 1.00 85.12 604 SER A N 1
ATOM 4859 C CA . SER A 1 604 ? -58.944 -17.876 35.534 1.00 85.12 604 SER A CA 1
ATOM 4860 C C . SER A 1 604 ? -57.703 -17.691 36.412 1.00 85.12 604 SER A C 1
ATOM 4862 O O . SER A 1 604 ? -57.726 -18.030 37.591 1.00 85.12 604 SER A O 1
ATOM 4864 N N . LEU A 1 605 ? -56.618 -17.162 35.842 1.00 80.06 605 LEU A N 1
ATOM 4865 C CA . LEU A 1 605 ? -55.384 -16.811 36.550 1.00 80.06 605 LEU A CA 1
ATOM 4866 C C . LEU A 1 605 ? -55.337 -15.333 36.957 1.00 80.06 605 LEU A C 1
ATOM 4868 O O . LEU A 1 605 ? -54.359 -14.887 37.553 1.00 80.06 605 LEU A O 1
ATOM 4872 N N . SER A 1 606 ? -56.356 -14.546 36.614 1.00 76.44 606 SER A N 1
ATOM 4873 C CA . SER A 1 606 ? -56.377 -13.132 36.972 1.00 76.44 606 SER A CA 1
ATOM 4874 C C . SER A 1 606 ? -56.561 -12.955 38.473 1.00 76.44 606 SER A C 1
ATOM 4876 O O . SER A 1 606 ? -57.320 -13.668 39.128 1.00 76.44 606 SER A O 1
ATOM 4878 N N . ASN A 1 607 ? -55.835 -11.993 39.032 1.00 72.00 607 ASN A N 1
ATOM 4879 C CA . ASN A 1 607 ? -56.012 -11.556 40.408 1.00 72.00 607 ASN A CA 1
ATOM 4880 C C . ASN A 1 607 ? -55.644 -10.075 40.526 1.00 72.00 607 ASN A C 1
ATOM 4882 O O . ASN A 1 607 ? -55.275 -9.433 39.543 1.00 72.00 607 ASN A O 1
ATOM 4886 N N . GLU A 1 608 ? -55.727 -9.534 41.737 1.00 49.78 608 GLU A N 1
ATOM 4887 C CA . GLU A 1 608 ? -55.469 -8.115 42.001 1.00 49.78 608 GLU A CA 1
ATOM 4888 C C . GLU A 1 608 ? -54.048 -7.648 41.609 1.00 49.78 608 GLU A C 1
ATOM 4890 O O . GLU A 1 608 ? -53.851 -6.457 41.383 1.00 49.78 608 GLU A O 1
ATOM 4895 N N . ASN A 1 609 ? -53.077 -8.564 41.483 1.00 46.03 609 ASN A N 1
ATOM 4896 C CA . ASN A 1 609 ? -51.672 -8.286 41.161 1.00 46.03 609 ASN A CA 1
ATOM 4897 C C . ASN A 1 609 ? -51.302 -8.488 39.675 1.00 46.03 609 ASN A C 1
ATOM 4899 O O . ASN A 1 609 ? -50.229 -8.047 39.272 1.00 46.03 609 ASN A O 1
ATOM 4903 N N . TYR A 1 610 ? -52.128 -9.148 38.846 1.00 61.62 610 TYR A N 1
ATOM 4904 C CA . TYR A 1 610 ? -51.770 -9.463 37.449 1.00 61.62 610 TYR A CA 1
ATOM 4905 C C . TYR A 1 610 ? -52.936 -9.266 36.472 1.00 61.62 610 TYR A C 1
ATOM 4907 O O . TYR A 1 610 ? -54.009 -9.848 36.642 1.00 61.62 610 TYR A O 1
ATOM 4915 N N . SER A 1 611 ? -52.711 -8.491 35.403 1.00 53.88 611 SER A N 1
ATOM 4916 C CA . SER A 1 611 ? -53.732 -8.232 34.382 1.00 53.88 611 SER A CA 1
ATOM 4917 C C . SER A 1 611 ? -53.953 -9.437 33.458 1.00 53.88 611 SER A C 1
ATOM 4919 O O . SER A 1 611 ? -53.025 -10.185 33.143 1.00 53.88 611 SER A O 1
ATOM 4921 N N . ILE A 1 612 ? -55.179 -9.583 32.943 1.00 61.81 612 ILE A N 1
ATOM 4922 C CA . ILE A 1 612 ? -55.539 -10.611 31.947 1.00 61.81 612 ILE A CA 1
ATOM 4923 C C . ILE A 1 612 ? -54.638 -10.514 30.700 1.00 61.81 612 ILE A C 1
ATOM 4925 O O . ILE A 1 612 ? -54.271 -11.523 30.102 1.00 61.81 612 ILE A O 1
ATOM 4929 N N . TYR A 1 613 ? -54.232 -9.307 30.303 1.00 51.59 613 TYR A N 1
ATOM 4930 C CA . TYR A 1 613 ? -53.356 -9.109 29.148 1.00 51.59 613 TYR A CA 1
ATOM 4931 C C . TYR A 1 613 ? -51.944 -9.672 29.382 1.00 51.59 613 TYR A C 1
ATOM 4933 O O . TYR A 1 613 ? -51.430 -10.431 28.554 1.00 51.59 613 TYR A O 1
ATOM 4941 N N . ASP A 1 614 ? -51.338 -9.364 30.530 1.00 52.44 614 ASP A N 1
ATOM 4942 C CA . ASP A 1 614 ? -49.986 -9.824 30.869 1.00 52.44 614 ASP A CA 1
ATOM 4943 C C . ASP A 1 614 ? -49.955 -11.337 31.090 1.00 52.44 614 ASP A C 1
ATOM 4945 O O . ASP A 1 614 ? -49.037 -12.029 30.639 1.00 52.44 614 ASP A O 1
ATOM 4949 N N . LEU A 1 615 ? -51.008 -11.877 31.705 1.00 73.56 615 LEU A N 1
ATOM 4950 C CA . LEU A 1 615 ? -51.206 -13.314 31.851 1.00 73.56 615 LEU A CA 1
ATOM 4951 C C . LEU A 1 615 ? -51.347 -13.997 30.486 1.00 73.56 615 LEU A C 1
ATOM 4953 O O . LEU A 1 615 ? -50.657 -14.983 30.244 1.00 73.56 615 LEU A O 1
ATOM 4957 N N . ASN A 1 616 ? -52.126 -13.447 29.548 1.00 74.44 616 ASN A N 1
ATOM 4958 C CA . ASN A 1 616 ? -52.263 -13.992 28.187 1.00 74.44 616 ASN A CA 1
ATOM 4959 C C . ASN A 1 616 ? -50.935 -14.017 27.419 1.00 74.44 616 ASN A C 1
ATOM 4961 O O . ASN A 1 616 ? -50.598 -15.009 26.762 1.00 74.44 616 ASN A O 1
ATOM 4965 N N . MET A 1 617 ? -50.148 -12.945 27.521 1.00 58.91 617 MET A N 1
ATOM 4966 C CA . MET A 1 617 ? -48.806 -12.861 26.938 1.00 58.91 617 MET A CA 1
ATOM 4967 C C . MET A 1 617 ? -47.875 -13.948 27.489 1.00 58.91 617 MET A C 1
ATOM 4969 O O . MET A 1 617 ? -47.139 -14.591 26.730 1.00 58.91 617 MET A O 1
ATOM 4973 N N . LYS A 1 618 ? -47.906 -14.178 28.807 1.00 73.12 618 LYS A N 1
ATOM 4974 C CA . LYS A 1 618 ? -47.045 -15.159 29.482 1.00 73.12 618 LYS A CA 1
ATOM 4975 C C . LYS A 1 618 ? -47.539 -16.598 29.305 1.00 73.12 618 LYS A C 1
ATOM 4977 O O . LYS A 1 618 ? -46.705 -17.475 29.101 1.00 73.12 618 LYS A O 1
ATOM 4982 N N . LEU A 1 619 ? -48.847 -16.840 29.260 1.00 77.31 619 LEU A N 1
ATOM 4983 C CA . LEU A 1 619 ? -49.443 -18.130 28.890 1.00 77.31 619 LEU A CA 1
ATOM 4984 C C . LEU A 1 619 ? -49.088 -18.513 27.451 1.00 77.31 619 LEU A C 1
ATOM 4986 O O . LEU A 1 619 ? -48.592 -19.609 27.206 1.00 77.31 619 LEU A O 1
ATOM 4990 N N . SER A 1 620 ? -49.208 -17.574 26.508 1.00 68.81 620 SER A N 1
ATOM 4991 C CA . SER A 1 620 ? -48.751 -17.765 25.124 1.00 68.81 620 SER A CA 1
ATOM 4992 C C . SER A 1 620 ? -47.246 -18.039 25.042 1.00 68.81 620 SER A C 1
ATOM 4994 O O . SER A 1 620 ? -46.783 -18.821 24.216 1.00 68.81 620 SER A O 1
ATOM 4996 N N . PHE A 1 621 ? -46.448 -17.399 25.899 1.00 63.81 621 PHE A N 1
ATOM 4997 C CA . PHE A 1 621 ? -45.014 -17.661 25.998 1.00 63.81 621 PHE A CA 1
ATOM 4998 C C . PHE A 1 621 ? -44.702 -19.064 26.543 1.00 63.81 621 PHE A C 1
ATOM 5000 O O . PHE A 1 621 ? -43.809 -19.716 26.007 1.00 63.81 621 PHE A O 1
ATOM 5007 N N . LEU A 1 622 ? -45.431 -19.540 27.557 1.00 68.38 622 LEU A N 1
ATOM 5008 C CA . LEU A 1 622 ? -45.293 -20.896 28.104 1.00 68.38 622 LEU A CA 1
ATOM 5009 C C . LEU A 1 622 ? -45.732 -21.963 27.094 1.00 68.38 622 LEU A C 1
ATOM 5011 O O . LEU A 1 622 ? -45.032 -22.955 26.903 1.00 68.38 622 LEU A O 1
ATOM 5015 N N . GLN A 1 623 ? -46.819 -21.711 26.365 1.00 79.62 623 GLN A N 1
ATOM 5016 C CA . GLN A 1 623 ? -47.288 -22.573 25.282 1.00 79.62 623 GLN A CA 1
ATOM 5017 C C . GLN A 1 623 ? -46.246 -22.725 24.168 1.00 79.62 623 GLN A C 1
ATOM 5019 O O . GLN A 1 623 ? -45.907 -23.844 23.800 1.00 79.62 623 GLN A O 1
ATOM 5024 N N . ARG A 1 624 ? -45.644 -21.623 23.696 1.00 61.97 624 ARG A N 1
ATOM 5025 C CA . ARG A 1 624 ? -44.551 -21.667 22.701 1.00 61.97 624 ARG A CA 1
ATOM 5026 C C . ARG A 1 624 ? -43.305 -22.417 23.176 1.00 61.97 624 ARG A C 1
ATOM 5028 O O . ARG A 1 624 ? -42.480 -22.810 22.359 1.00 61.97 624 ARG A O 1
ATOM 5035 N N . ARG A 1 625 ? -43.134 -22.585 24.489 1.00 60.12 625 ARG A N 1
ATOM 5036 C CA . ARG A 1 625 ? -42.042 -23.368 25.090 1.00 60.12 625 ARG A CA 1
ATOM 5037 C C . ARG A 1 625 ? -42.402 -24.842 25.283 1.00 60.12 625 ARG A C 1
ATOM 5039 O O . ARG A 1 625 ? -41.574 -25.586 25.799 1.00 60.12 625 ARG A O 1
ATOM 5046 N N . GLY A 1 626 ? -43.607 -25.247 24.879 1.00 66.94 626 GLY A N 1
ATOM 5047 C CA . GLY A 1 626 ? -44.127 -26.594 25.085 1.00 66.94 626 GLY A CA 1
ATOM 5048 C C . GLY A 1 626 ? -44.419 -26.906 26.551 1.00 66.94 626 GLY A C 1
ATOM 5049 O O . GLY A 1 626 ? -44.486 -28.073 26.909 1.00 66.94 626 GLY A O 1
ATOM 5050 N N . GLU A 1 627 ? -44.548 -25.883 27.403 1.00 77.94 627 GLU A N 1
ATOM 5051 C CA . GLU A 1 627 ? -44.884 -26.051 28.822 1.00 77.94 627 GLU A CA 1
ATOM 5052 C C . GLU A 1 627 ? -46.407 -26.116 29.036 1.00 77.94 627 GLU A C 1
ATOM 5054 O O . GLU A 1 627 ? -46.839 -26.538 30.096 1.00 77.94 627 GLU A O 1
ATOM 5059 N N . LEU A 1 628 ? -47.216 -25.720 28.043 1.00 84.38 628 LEU A N 1
ATOM 5060 C CA . LEU A 1 628 ? -48.681 -25.823 28.056 1.00 84.38 628 LEU A CA 1
ATOM 5061 C C . LEU A 1 628 ? -49.197 -26.284 26.684 1.00 84.38 628 LEU A C 1
ATOM 5063 O O . LEU A 1 628 ? -48.700 -25.823 25.652 1.00 84.38 628 LEU A O 1
ATOM 5067 N N . TYR A 1 629 ? -50.233 -27.122 26.656 1.00 85.75 629 TYR A N 1
ATOM 5068 C CA . TYR A 1 629 ? -51.026 -27.372 25.452 1.00 85.75 629 TYR A CA 1
ATOM 5069 C C . TYR A 1 629 ? -52.022 -26.237 25.243 1.00 85.75 629 TYR A C 1
ATOM 5071 O O . TYR A 1 629 ? -52.656 -25.776 26.186 1.00 85.75 629 TYR A O 1
ATOM 5079 N N . ARG A 1 630 ? -52.218 -25.801 23.998 1.00 83.44 630 ARG A N 1
ATOM 5080 C CA . ARG A 1 630 ? -53.352 -24.934 23.659 1.00 83.44 630 ARG A CA 1
ATOM 5081 C C . ARG A 1 630 ? -54.526 -25.813 23.269 1.00 83.44 630 ARG A C 1
ATOM 5083 O O . ARG A 1 630 ? -54.414 -26.547 22.293 1.00 83.44 630 ARG A O 1
ATOM 5090 N N . VAL A 1 631 ? -55.628 -25.743 24.004 1.00 85.06 631 VAL A N 1
ATOM 5091 C CA . VAL A 1 631 ? -56.815 -26.579 23.736 1.00 85.06 631 VAL A CA 1
ATOM 5092 C C . VAL A 1 631 ? -57.872 -25.845 22.920 1.00 85.06 631 VAL A C 1
ATOM 5094 O O . VAL A 1 631 ? -58.551 -26.436 22.086 1.00 85.06 631 VAL A O 1
ATOM 5097 N N . SER A 1 632 ? -57.950 -24.527 23.081 1.00 80.44 632 SER A N 1
ATOM 5098 C CA . SER A 1 632 ? -58.734 -23.638 22.228 1.00 80.44 632 SER A CA 1
ATOM 5099 C C . SER A 1 632 ? -58.140 -22.228 22.252 1.00 80.44 632 SER A C 1
ATOM 5101 O O . SER A 1 632 ? -57.098 -21.964 22.860 1.00 80.44 632 SER A O 1
ATOM 5103 N N . GLU A 1 633 ? -58.755 -21.285 21.546 1.00 74.56 633 GLU A N 1
ATOM 5104 C CA . GLU A 1 633 ? -58.300 -19.899 21.572 1.00 74.56 633 GLU A CA 1
ATOM 5105 C C . GLU A 1 633 ? -58.387 -19.315 22.995 1.00 74.56 633 GLU A C 1
ATOM 5107 O O . GLU A 1 633 ? -59.459 -19.307 23.587 1.00 74.56 633 GLU A O 1
ATOM 5112 N N . GLY A 1 634 ? -57.246 -18.885 23.557 1.00 74.38 634 GLY A N 1
ATOM 5113 C CA . GLY A 1 634 ? -57.160 -18.316 24.911 1.00 74.38 634 GLY A CA 1
ATOM 5114 C C . GLY A 1 634 ? -57.158 -19.326 26.066 1.00 74.38 634 GLY A C 1
ATOM 5115 O O . GLY A 1 634 ? -57.087 -18.908 27.218 1.00 74.38 634 GLY A O 1
ATOM 5116 N N . VAL A 1 635 ? -57.204 -20.633 25.779 1.00 89.50 635 VAL A N 1
ATOM 5117 C CA . VAL A 1 635 ? -57.305 -21.688 26.799 1.00 89.50 635 VAL A CA 1
ATOM 5118 C C . VAL A 1 635 ? -56.110 -22.631 26.714 1.00 89.50 635 VAL A C 1
ATOM 5120 O O . VAL A 1 635 ? -55.785 -23.158 25.641 1.00 89.50 635 VAL A O 1
ATOM 5123 N N . TYR A 1 636 ? -55.470 -22.845 27.857 1.00 91.19 636 TYR A N 1
ATOM 5124 C CA . TYR A 1 636 ? -54.223 -23.581 27.992 1.00 91.19 636 TYR A CA 1
ATOM 5125 C C . TYR A 1 636 ? -54.365 -24.700 29.020 1.00 91.19 636 TYR A C 1
ATOM 5127 O O . TYR A 1 636 ? -55.021 -24.526 30.038 1.00 91.19 636 TYR A O 1
ATOM 5135 N N . HIS A 1 637 ? -53.725 -25.830 28.764 1.00 91.19 637 HIS A N 1
ATOM 5136 C CA . HIS A 1 637 ? -53.745 -27.000 29.631 1.00 91.19 637 HIS A CA 1
ATOM 5137 C C . HIS A 1 637 ? -52.318 -27.406 29.990 1.00 91.19 637 HIS A C 1
ATOM 5139 O O . HIS A 1 637 ? -51.410 -27.212 29.174 1.00 91.19 637 HIS A O 1
ATOM 5145 N N . ASP A 1 638 ? -52.098 -27.954 31.184 1.00 90.44 638 ASP A N 1
ATOM 5146 C CA . ASP A 1 638 ? -50.762 -28.410 31.567 1.00 90.44 638 ASP A CA 1
ATOM 5147 C C . ASP A 1 638 ? -50.334 -29.607 30.712 1.00 90.44 638 ASP A C 1
ATOM 5149 O O . ASP A 1 638 ? -51.096 -30.541 30.474 1.00 90.44 638 ASP A O 1
ATOM 5153 N N . VAL A 1 639 ? -49.088 -29.606 30.244 1.00 84.94 639 VAL A N 1
ATOM 5154 C CA . VAL A 1 639 ? -48.561 -30.739 29.470 1.00 84.94 639 VAL A CA 1
ATOM 5155 C C . VAL A 1 639 ? -48.315 -31.983 30.318 1.00 84.94 639 VAL A C 1
ATOM 5157 O O . VAL A 1 639 ? -48.136 -33.067 29.759 1.00 84.94 639 VAL A O 1
ATOM 5160 N N . ASN A 1 640 ? -48.289 -31.820 31.643 1.00 81.69 640 ASN A N 1
ATOM 5161 C CA . ASN A 1 640 ? -47.974 -32.872 32.604 1.00 81.69 640 ASN A CA 1
ATOM 5162 C C . ASN A 1 640 ? -49.205 -33.598 33.164 1.00 81.69 640 ASN A C 1
ATOM 5164 O O . ASN A 1 640 ? -49.020 -34.495 33.985 1.00 81.69 640 ASN A O 1
ATOM 5168 N N . ASP A 1 641 ? -50.426 -33.254 32.741 1.00 85.94 641 ASP A N 1
ATOM 5169 C CA . ASP A 1 641 ? -51.621 -34.014 33.119 1.00 85.94 641 ASP A CA 1
ATOM 5170 C C . ASP A 1 641 ? -51.575 -35.429 32.490 1.00 85.94 641 ASP A C 1
ATOM 5172 O O . ASP A 1 641 ? -51.598 -35.557 31.258 1.00 85.94 641 ASP A O 1
ATOM 5176 N N . PRO A 1 642 ? -51.466 -36.509 33.295 1.00 76.31 642 PRO A N 1
ATOM 5177 C CA . PRO A 1 642 ? -51.313 -37.872 32.786 1.00 76.31 642 PRO A CA 1
ATOM 5178 C C . PRO A 1 642 ? -52.565 -38.404 32.079 1.00 76.31 642 PRO A C 1
ATOM 5180 O O . PRO A 1 642 ? -52.441 -39.291 31.231 1.00 76.31 642 PRO A O 1
ATOM 5183 N N . ASP A 1 643 ? -53.740 -37.854 32.389 1.00 82.94 643 ASP A N 1
ATOM 5184 C CA . ASP A 1 643 ? -55.032 -38.308 31.863 1.00 82.94 643 ASP A CA 1
ATOM 5185 C C . ASP A 1 643 ? -55.533 -37.439 30.692 1.00 82.94 643 ASP A C 1
ATOM 5187 O O . ASP A 1 643 ? -56.651 -37.611 30.195 1.00 82.94 643 ASP A O 1
ATOM 5191 N N . PHE A 1 644 ? -54.698 -36.515 30.205 1.00 83.38 644 PHE A N 1
ATOM 5192 C CA . PHE A 1 644 ? -55.084 -35.561 29.174 1.00 83.38 644 PHE A CA 1
ATOM 5193 C C . PHE A 1 644 ? -55.251 -36.203 27.783 1.00 83.38 644 PHE A C 1
ATOM 5195 O O . PHE A 1 644 ? -54.306 -36.725 27.178 1.00 83.38 644 PHE A O 1
ATOM 5202 N N . ASP A 1 645 ? -56.460 -36.099 27.215 1.00 82.94 645 ASP A N 1
ATOM 5203 C CA . ASP A 1 645 ? -56.739 -36.539 25.844 1.00 82.94 645 ASP A CA 1
ATOM 5204 C C . ASP A 1 645 ? -56.072 -35.612 24.816 1.00 82.94 645 ASP A C 1
ATOM 5206 O O . ASP A 1 645 ? -56.554 -34.520 24.504 1.00 82.94 645 ASP A O 1
ATOM 5210 N N . LYS A 1 646 ? -54.985 -36.101 24.212 1.00 76.06 646 LYS A N 1
ATOM 5211 C CA . LYS A 1 646 ? -54.199 -35.390 23.190 1.00 76.06 646 LYS A CA 1
ATOM 5212 C C . LYS A 1 646 ? -54.999 -34.972 21.953 1.00 76.06 646 LYS A C 1
ATOM 5214 O O . LYS A 1 646 ? -54.536 -34.109 21.212 1.00 76.06 646 LYS A O 1
ATOM 5219 N N . LYS A 1 647 ? -56.196 -35.522 21.720 1.00 73.62 647 LYS A N 1
ATOM 5220 C CA . LYS A 1 647 ? -57.094 -35.057 20.647 1.00 73.62 647 LYS A CA 1
ATOM 5221 C C . LYS A 1 647 ? -57.660 -33.657 20.902 1.00 73.62 647 LYS A C 1
ATOM 5223 O O . LYS A 1 647 ? -58.133 -33.030 19.960 1.00 73.62 647 LYS A O 1
ATOM 5228 N N . ARG A 1 648 ? -57.602 -33.162 22.146 1.00 79.19 648 ARG A N 1
ATOM 5229 C CA . ARG A 1 648 ? -58.038 -31.810 22.538 1.00 79.19 648 ARG A CA 1
ATOM 5230 C C . ARG A 1 648 ? -57.031 -30.716 22.185 1.00 79.19 648 ARG A C 1
ATOM 5232 O O . ARG A 1 648 ? -57.360 -29.544 22.321 1.00 79.19 648 ARG A O 1
ATOM 5239 N N . ILE A 1 649 ? -55.816 -31.069 21.765 1.00 77.56 649 ILE A N 1
ATOM 5240 C CA . ILE A 1 649 ? -54.797 -30.086 21.389 1.00 77.56 649 ILE A CA 1
ATOM 5241 C C . ILE A 1 649 ? -55.245 -29.390 20.102 1.00 77.56 649 ILE A C 1
ATOM 5243 O O . ILE A 1 649 ? -55.446 -30.027 19.067 1.00 77.56 649 ILE A O 1
ATOM 5247 N N . MET A 1 650 ? -55.384 -28.069 20.163 1.00 67.06 650 MET A N 1
ATOM 5248 C CA . MET A 1 650 ? -55.703 -27.246 19.008 1.00 67.06 650 MET A CA 1
ATOM 5249 C C . MET A 1 650 ? -54.542 -27.327 17.999 1.00 67.06 650 MET A C 1
ATOM 5251 O O . MET A 1 650 ? -53.398 -27.067 18.382 1.00 67.06 650 MET A O 1
ATOM 5255 N N . PRO A 1 651 ? -54.793 -27.649 16.715 1.00 52.66 651 PRO A N 1
ATOM 5256 C CA . PRO A 1 651 ? -53.747 -27.665 15.698 1.00 52.66 651 PRO A CA 1
ATOM 5257 C C . PRO A 1 651 ? -53.148 -26.260 15.553 1.00 52.66 651 PRO A C 1
ATOM 5259 O O . PRO A 1 651 ? -53.879 -25.288 15.346 1.00 52.66 651 PRO A O 1
ATOM 5262 N N . GLU A 1 652 ? -51.828 -26.124 15.693 1.00 45.94 652 GLU A N 1
ATOM 5263 C CA . GLU A 1 652 ? -51.170 -24.818 15.633 1.00 45.94 652 GLU A CA 1
ATOM 5264 C C . GLU A 1 652 ? -51.362 -24.156 14.256 1.00 45.94 652 GLU A C 1
ATOM 5266 O O . GLU A 1 652 ? -51.056 -24.736 13.212 1.00 45.94 652 GLU A O 1
ATOM 5271 N N . LYS A 1 653 ? -51.824 -22.897 14.244 1.00 41.03 653 LYS A N 1
ATOM 5272 C CA . LYS A 1 653 ? -51.692 -22.018 13.075 1.00 41.03 653 LYS A CA 1
ATOM 5273 C C . LYS A 1 653 ? -50.198 -21.769 12.823 1.00 41.03 653 LYS A C 1
ATOM 5275 O O . LYS A 1 653 ? -49.595 -20.942 13.494 1.00 41.03 653 LYS A O 1
ATOM 5280 N N . THR A 1 654 ? -49.652 -22.520 11.866 1.00 34.34 654 THR A N 1
ATOM 5281 C CA . THR A 1 654 ? -48.479 -22.245 11.013 1.00 34.34 654 THR A CA 1
ATOM 5282 C C . THR A 1 654 ? -47.340 -21.447 11.655 1.00 34.34 654 THR A C 1
ATOM 5284 O O . THR A 1 654 ? -47.335 -20.216 11.626 1.00 34.34 654 THR A O 1
ATOM 5287 N N . PHE A 1 655 ? -46.315 -22.162 12.124 1.00 44.19 655 PHE A N 1
ATOM 5288 C CA . PHE A 1 655 ? -44.949 -21.642 12.216 1.00 44.19 655 PHE A CA 1
ATOM 5289 C C . PHE A 1 655 ? -44.553 -20.939 10.904 1.00 44.19 655 PHE A C 1
ATOM 5291 O O . PHE A 1 655 ? -44.800 -21.483 9.823 1.00 44.19 655 PHE A O 1
ATOM 5298 N N . GLU A 1 656 ? -43.896 -19.775 10.971 1.00 56.78 656 GLU A N 1
ATOM 5299 C CA . GLU A 1 656 ? -43.242 -19.224 9.783 1.00 56.78 656 GLU A CA 1
ATOM 5300 C C . GLU A 1 656 ? -42.200 -20.236 9.282 1.00 56.78 656 GLU A C 1
ATOM 5302 O O . GLU A 1 656 ? -41.375 -20.734 10.050 1.00 56.78 656 GLU A O 1
ATOM 5307 N N . ILE A 1 657 ? -42.215 -20.523 7.974 1.00 54.78 657 ILE A N 1
ATOM 5308 C CA . ILE A 1 657 ? -41.316 -21.469 7.277 1.00 54.78 657 ILE A CA 1
ATOM 5309 C C . ILE A 1 657 ? -39.847 -21.292 7.706 1.00 54.78 657 ILE A C 1
ATOM 5311 O O . ILE A 1 657 ? -39.080 -22.248 7.779 1.00 54.78 657 ILE A O 1
ATOM 5315 N N . ARG A 1 658 ? -39.458 -20.059 8.037 1.00 55.66 658 ARG A N 1
ATOM 5316 C CA . ARG A 1 658 ? -38.112 -19.669 8.465 1.00 55.66 658 ARG A CA 1
ATOM 5317 C C . ARG A 1 658 ? -37.666 -20.304 9.783 1.00 55.66 658 ARG A C 1
ATOM 5319 O O . ARG A 1 658 ? -36.510 -20.715 9.877 1.00 55.66 658 ARG A O 1
ATOM 5326 N N . ASP A 1 659 ? -38.555 -20.410 10.764 1.00 53.16 659 ASP A N 1
ATOM 5327 C CA . ASP A 1 659 ? -38.222 -20.930 12.094 1.00 53.16 659 ASP A CA 1
ATOM 5328 C C . ASP A 1 659 ? -38.092 -22.458 12.070 1.00 53.16 659 ASP A C 1
ATOM 5330 O O . ASP A 1 659 ? -37.157 -23.018 12.647 1.00 53.16 659 ASP A O 1
ATOM 5334 N N . LEU A 1 660 ? -38.953 -23.127 11.295 1.00 54.53 660 LEU A N 1
ATOM 5335 C CA . LEU A 1 660 ? -38.869 -24.565 11.017 1.00 54.53 660 LEU A CA 1
ATOM 5336 C C . LEU A 1 660 ? -37.560 -24.936 10.306 1.00 54.53 660 LEU A C 1
ATOM 5338 O O . LEU A 1 660 ? -36.873 -25.872 10.718 1.00 54.53 660 LEU A O 1
ATOM 5342 N N . LEU A 1 661 ? -37.166 -24.170 9.283 1.00 55.69 661 LEU A N 1
ATOM 5343 C CA . LEU A 1 661 ? -35.901 -24.384 8.571 1.00 55.69 661 LEU A CA 1
ATOM 5344 C C . LEU A 1 661 ? -34.679 -24.162 9.474 1.00 55.69 661 LEU A C 1
ATOM 5346 O O . LEU A 1 661 ? -33.690 -24.888 9.363 1.00 55.69 661 LEU A O 1
ATOM 5350 N N . TRP A 1 662 ? -34.732 -23.189 10.388 1.00 52.16 662 TRP A N 1
ATOM 5351 C CA . TRP A 1 662 ? -33.632 -22.926 11.317 1.00 52.16 662 TRP A CA 1
ATOM 5352 C C . TRP A 1 662 ? -33.427 -24.072 12.312 1.00 52.16 662 TRP A C 1
ATOM 5354 O O . TRP A 1 662 ? -32.285 -24.459 12.563 1.00 52.16 662 TRP A O 1
ATOM 5364 N N . ILE A 1 663 ? -34.513 -24.642 12.837 1.00 50.19 663 ILE A N 1
ATOM 5365 C CA . ILE A 1 663 ? -34.464 -25.778 13.769 1.00 50.19 663 ILE A CA 1
ATOM 5366 C C . ILE A 1 663 ? -33.925 -27.032 13.063 1.00 50.19 663 ILE A C 1
ATOM 5368 O O . ILE A 1 663 ? -33.004 -27.673 13.569 1.00 50.19 663 ILE A O 1
ATOM 5372 N N . LEU A 1 664 ? -34.426 -27.342 11.862 1.00 51.28 664 LEU A N 1
ATOM 5373 C CA . LEU A 1 664 ? -34.037 -28.546 11.114 1.00 51.28 664 LEU A CA 1
ATOM 5374 C C . LEU A 1 664 ? -32.563 -28.544 10.682 1.00 51.28 664 LEU A C 1
ATOM 5376 O O . LEU A 1 664 ? -31.897 -29.576 10.749 1.00 51.28 664 LEU A O 1
ATOM 5380 N N . VAL A 1 665 ? -32.031 -27.384 10.285 1.00 53.16 665 VAL A N 1
ATOM 5381 C CA . VAL A 1 665 ? -30.642 -27.256 9.808 1.00 53.16 665 VAL A CA 1
ATOM 5382 C C . VAL A 1 665 ? -29.642 -27.145 10.964 1.00 53.16 665 VAL A C 1
ATOM 5384 O O . VAL A 1 665 ? -28.501 -27.593 10.840 1.00 53.16 665 VAL A O 1
ATOM 5387 N N . LYS A 1 666 ? -30.034 -26.550 12.098 1.00 43.69 666 LYS A N 1
ATOM 5388 C CA . LYS A 1 666 ? -29.110 -26.276 13.208 1.00 43.69 666 LYS A CA 1
ATOM 5389 C C . LYS A 1 666 ? -28.897 -27.472 14.135 1.00 43.69 666 LYS A C 1
ATOM 5391 O O . LYS A 1 666 ? -27.764 -27.679 14.563 1.00 43.69 666 LYS A O 1
ATOM 5396 N N . ASP A 1 667 ? -29.942 -28.241 14.438 1.00 41.41 667 ASP A N 1
ATOM 5397 C CA . ASP A 1 667 ? -29.854 -29.285 15.471 1.00 41.41 667 ASP A CA 1
ATOM 5398 C C . ASP A 1 667 ? -29.314 -30.624 14.958 1.00 41.41 667 ASP A C 1
ATOM 5400 O O . ASP A 1 667 ? -28.822 -31.417 15.759 1.00 41.41 667 ASP A O 1
ATOM 5404 N N . ARG A 1 668 ? -29.346 -30.886 13.642 1.00 42.16 668 ARG A N 1
ATOM 5405 C CA . ARG A 1 668 ? -28.925 -32.193 13.100 1.00 42.16 668 ARG A CA 1
ATOM 5406 C C . ARG A 1 668 ? -27.559 -32.221 12.422 1.00 42.16 668 ARG A C 1
ATOM 5408 O O . ARG A 1 668 ? -27.004 -33.295 12.258 1.00 42.16 668 ARG A O 1
ATOM 5415 N N . ASN A 1 669 ? -26.973 -31.067 12.085 1.00 39.06 669 ASN A N 1
ATOM 5416 C CA . ASN A 1 669 ? -25.684 -30.988 11.373 1.00 39.06 669 ASN A CA 1
ATOM 5417 C C . ASN A 1 669 ? -25.644 -31.825 10.065 1.00 39.06 669 ASN A C 1
ATOM 5419 O O . ASN A 1 669 ? -24.565 -32.182 9.587 1.00 39.06 669 ASN A O 1
ATOM 5423 N N . ASP A 1 670 ? -26.825 -32.109 9.508 1.00 42.81 670 ASP A N 1
ATOM 5424 C CA . ASP A 1 670 ? -27.067 -32.909 8.310 1.00 42.81 670 ASP A CA 1
ATOM 5425 C C . ASP A 1 670 ? -27.360 -31.998 7.108 1.00 42.81 670 ASP A C 1
ATOM 5427 O O . ASP A 1 670 ? -27.860 -30.877 7.248 1.00 42.81 670 ASP A O 1
ATOM 5431 N N . SER A 1 671 ? -27.038 -32.476 5.907 1.00 46.25 671 SER A N 1
ATOM 5432 C CA . SER A 1 671 ? -27.355 -31.810 4.642 1.00 46.25 671 SER A CA 1
ATOM 5433 C C . SER A 1 671 ? -28.689 -32.315 4.099 1.00 46.25 671 SER A C 1
ATOM 5435 O O . SER A 1 671 ? -28.800 -33.502 3.818 1.00 46.25 671 SER A O 1
ATOM 5437 N N . TYR A 1 672 ? -29.650 -31.408 3.904 1.00 54.22 672 TYR A N 1
ATOM 5438 C CA . TYR A 1 672 ? -30.949 -31.695 3.288 1.00 54.22 672 TYR A CA 1
ATOM 5439 C C . TYR A 1 672 ? -31.065 -31.013 1.923 1.00 54.22 672 TYR A C 1
ATOM 5441 O O . TYR A 1 672 ? -30.640 -29.866 1.746 1.00 54.22 672 TYR A O 1
ATOM 5449 N N . THR A 1 673 ? -31.686 -31.693 0.970 1.00 57.44 673 THR A N 1
ATOM 5450 C CA . THR A 1 673 ? -32.155 -31.117 -0.292 1.00 57.44 673 THR A CA 1
ATOM 5451 C C . THR A 1 673 ? -33.448 -30.319 -0.077 1.00 57.44 673 THR A C 1
ATOM 5453 O O . THR A 1 673 ? -34.171 -30.509 0.900 1.00 57.44 673 THR A O 1
ATOM 5456 N N . ILE A 1 674 ? -33.778 -29.408 -1.003 1.00 51.81 674 ILE A N 1
ATOM 5457 C CA . ILE A 1 674 ? -35.031 -28.629 -0.920 1.00 51.81 674 ILE A CA 1
ATOM 5458 C C . ILE A 1 674 ? -36.259 -29.553 -1.021 1.00 51.81 674 ILE A C 1
ATOM 5460 O O . ILE A 1 674 ? -37.282 -29.267 -0.405 1.00 51.81 674 ILE A O 1
ATOM 5464 N N . SER A 1 675 ? -36.147 -30.672 -1.746 1.00 55.03 675 SER A N 1
ATOM 5465 C CA . SER A 1 675 ? -37.218 -31.668 -1.841 1.00 55.03 675 SER A CA 1
ATOM 5466 C C . SER A 1 675 ? -37.421 -32.407 -0.518 1.00 55.03 675 SER A C 1
ATOM 5468 O O . SER A 1 675 ? -38.545 -32.495 -0.047 1.00 55.03 675 SER A O 1
ATOM 5470 N N . GLU A 1 676 ? -36.346 -32.825 0.156 1.00 54.56 676 GLU A N 1
ATOM 5471 C CA . GLU A 1 676 ? -36.456 -33.452 1.483 1.00 54.56 676 GLU A CA 1
ATOM 5472 C C . GLU A 1 676 ? -37.030 -32.487 2.523 1.00 54.56 676 GLU A C 1
ATOM 5474 O O . GLU A 1 676 ? -37.828 -32.880 3.366 1.00 54.56 676 GLU A O 1
ATOM 5479 N N . LEU A 1 677 ? -36.675 -31.201 2.452 1.00 55.00 677 LEU A N 1
ATOM 5480 C CA . LEU A 1 677 ? -37.287 -30.181 3.304 1.00 55.00 677 LEU A CA 1
ATOM 5481 C C . LEU A 1 677 ? -38.769 -29.976 2.966 1.00 55.00 677 LEU A C 1
ATOM 5483 O O . LEU A 1 677 ? -39.559 -29.744 3.877 1.00 55.00 677 LEU A O 1
ATOM 5487 N N . SER A 1 678 ? -39.158 -30.085 1.694 1.00 60.50 678 SER A N 1
ATOM 5488 C CA . SER A 1 678 ? -40.561 -30.046 1.259 1.00 60.50 678 SER A CA 1
ATOM 5489 C C . SER A 1 678 ? -41.349 -31.214 1.847 1.00 60.50 678 SER A C 1
ATOM 5491 O O . SER A 1 678 ? -42.427 -31.004 2.396 1.00 60.50 678 SER A O 1
ATOM 5493 N N . ASP A 1 679 ? -40.779 -32.416 1.825 1.00 59.25 679 ASP A N 1
ATOM 5494 C CA . ASP A 1 679 ? -41.415 -33.623 2.360 1.00 59.25 679 ASP A CA 1
ATOM 5495 C C . ASP A 1 679 ? -41.479 -33.613 3.896 1.00 59.25 679 ASP A C 1
ATOM 5497 O O . ASP A 1 679 ? -42.488 -33.998 4.485 1.00 59.25 679 ASP A O 1
ATOM 5501 N N . LEU A 1 680 ? -40.431 -33.116 4.562 1.00 54.72 680 LEU A N 1
ATOM 5502 C CA . LEU A 1 680 ? -40.358 -33.030 6.026 1.00 54.72 680 LEU A CA 1
ATOM 5503 C C . LEU A 1 680 ? -41.243 -31.930 6.615 1.00 54.72 680 LEU A C 1
ATOM 5505 O O . LEU A 1 680 ? -41.719 -32.064 7.741 1.00 54.72 680 LEU A O 1
ATOM 5509 N N . THR A 1 681 ? -41.415 -30.821 5.896 1.00 57.00 681 THR A N 1
ATOM 5510 C CA . THR A 1 681 ? -42.132 -29.644 6.410 1.00 57.00 681 THR A CA 1
ATOM 5511 C C . THR A 1 681 ? -43.527 -29.472 5.818 1.00 57.00 681 THR A C 1
ATOM 5513 O O . THR A 1 681 ? -44.318 -28.703 6.360 1.00 57.00 681 THR A O 1
ATOM 5516 N N . GLY A 1 682 ? -43.840 -30.161 4.716 1.00 51.66 682 GLY A N 1
ATOM 5517 C CA . GLY A 1 682 ? -45.101 -30.033 3.982 1.00 51.66 682 GLY A CA 1
ATOM 5518 C C . GLY A 1 682 ? -45.237 -28.743 3.161 1.00 51.66 682 GLY A C 1
ATOM 5519 O O . GLY A 1 682 ? -46.284 -28.519 2.554 1.00 51.66 682 GLY A O 1
ATOM 5520 N N . TYR A 1 683 ? -44.212 -27.882 3.129 1.00 59.53 683 TYR A N 1
ATOM 5521 C CA . TYR A 1 683 ? -44.198 -26.651 2.331 1.00 59.53 683 TYR A CA 1
ATOM 5522 C C . TYR A 1 683 ? -43.660 -26.901 0.927 1.00 59.53 683 TYR A C 1
ATOM 5524 O O . TYR A 1 683 ? -42.701 -27.641 0.757 1.00 59.53 683 TYR A O 1
ATOM 5532 N N . SER A 1 684 ? -44.209 -26.223 -0.084 1.00 63.19 684 SER A N 1
ATOM 5533 C CA . SER A 1 684 ? -43.732 -26.407 -1.459 1.00 63.19 684 SER A CA 1
ATOM 5534 C C . SER A 1 684 ? -42.271 -25.978 -1.632 1.00 63.19 684 SER A C 1
ATOM 5536 O O . SER A 1 684 ? -41.798 -25.014 -1.022 1.00 63.19 684 SER A O 1
ATOM 5538 N N . VAL A 1 685 ? -41.585 -26.633 -2.570 1.00 56.31 685 VAL A N 1
ATOM 5539 C CA . VAL A 1 685 ? -40.211 -26.316 -2.999 1.00 56.31 685 VAL A CA 1
ATOM 5540 C C . VAL A 1 685 ? -40.021 -24.813 -3.263 1.00 56.31 685 VAL A C 1
ATOM 5542 O O . VAL A 1 685 ? -39.010 -24.230 -2.870 1.00 56.31 685 VAL A O 1
ATOM 5545 N N . SER A 1 686 ? -41.018 -24.152 -3.865 1.00 54.38 686 SER A N 1
ATOM 5546 C CA . SER A 1 686 ? -40.992 -22.707 -4.120 1.00 54.38 686 SER A CA 1
ATOM 5547 C C . SER A 1 686 ? -41.013 -21.881 -2.832 1.00 54.38 686 SER A C 1
ATOM 5549 O O . SER A 1 686 ? -40.255 -20.922 -2.712 1.00 54.38 686 SER A O 1
ATOM 5551 N N . GLN A 1 687 ? -41.867 -22.234 -1.868 1.00 51.88 687 GLN A N 1
ATOM 5552 C CA . GLN A 1 687 ? -41.994 -21.504 -0.602 1.00 51.88 687 GLN A CA 1
ATOM 5553 C C . GLN A 1 687 ? -40.721 -21.626 0.246 1.00 51.88 687 GLN A C 1
ATOM 5555 O O . GLN A 1 687 ? -40.272 -20.641 0.837 1.00 51.88 687 GLN A O 1
ATOM 5560 N N . ILE A 1 688 ? -40.093 -22.804 0.243 1.00 58.34 688 ILE A N 1
ATOM 5561 C CA . ILE A 1 688 ? -38.804 -23.045 0.905 1.00 58.34 688 ILE A CA 1
ATOM 5562 C C . ILE A 1 688 ? -37.688 -22.255 0.210 1.00 58.34 688 ILE A C 1
ATOM 5564 O O . ILE A 1 688 ? -36.897 -21.584 0.876 1.00 58.34 688 ILE A O 1
ATOM 5568 N N . GLY A 1 689 ? -37.657 -22.257 -1.127 1.00 53.34 689 GLY A N 1
ATOM 5569 C CA . GLY A 1 689 ? -36.688 -21.491 -1.914 1.00 53.34 689 GLY A CA 1
ATOM 5570 C C . GLY A 1 689 ? -36.738 -19.990 -1.618 1.00 53.34 689 GLY A C 1
ATOM 5571 O O . GLY A 1 689 ? -35.710 -19.375 -1.332 1.00 53.34 689 GLY A O 1
ATOM 5572 N N . THR A 1 690 ? -37.932 -19.393 -1.597 1.00 54.22 690 THR A N 1
ATOM 5573 C CA . THR A 1 690 ? -38.111 -17.968 -1.269 1.00 54.22 690 THR A CA 1
ATOM 5574 C C . THR A 1 690 ? -37.708 -17.647 0.176 1.00 54.22 690 THR A C 1
ATOM 5576 O O . THR A 1 690 ? -37.073 -16.618 0.433 1.00 54.22 690 THR A O 1
ATOM 5579 N N . ALA A 1 691 ? -38.011 -18.535 1.129 1.00 54.34 691 ALA A N 1
ATOM 5580 C CA . ALA A 1 691 ? -37.627 -18.359 2.529 1.00 54.34 691 ALA A CA 1
ATOM 5581 C C . ALA A 1 691 ? -36.098 -18.371 2.727 1.00 54.34 691 ALA A C 1
ATOM 5583 O O . ALA A 1 691 ? -35.578 -17.557 3.493 1.00 54.34 691 ALA A O 1
ATOM 5584 N N . LEU A 1 692 ? -35.367 -19.218 1.992 1.00 55.12 692 LEU A N 1
ATOM 5585 C CA . LEU A 1 692 ? -33.902 -19.326 2.069 1.00 55.12 692 LEU A CA 1
ATOM 5586 C C . LEU A 1 692 ? -33.163 -18.131 1.445 1.00 55.12 692 LEU A C 1
ATOM 5588 O O . LEU A 1 692 ? -32.132 -17.708 1.969 1.00 55.12 692 LEU A O 1
ATOM 5592 N N . VAL A 1 693 ? -33.696 -17.541 0.370 1.00 50.47 693 VAL A N 1
ATOM 5593 C CA . VAL A 1 693 ? -33.084 -16.386 -0.326 1.00 50.47 693 VAL A CA 1
ATOM 5594 C C . VAL A 1 693 ? -33.040 -15.126 0.550 1.00 50.47 693 VAL A C 1
ATOM 5596 O O . VAL A 1 693 ? -32.165 -14.276 0.393 1.00 50.47 693 VAL A O 1
ATOM 5599 N N . SER A 1 694 ? -33.957 -15.008 1.508 1.00 44.34 694 SER A N 1
ATOM 5600 C CA . SER A 1 694 ? -34.160 -13.801 2.317 1.00 44.34 694 SER A CA 1
ATOM 5601 C C . SER A 1 694 ? -33.415 -13.787 3.667 1.00 44.34 694 SER A C 1
ATOM 5603 O O . SER A 1 694 ? -33.569 -12.837 4.435 1.00 44.34 694 SER A O 1
ATOM 5605 N N . LEU A 1 695 ? -32.605 -14.811 3.979 1.00 48.00 695 LEU A N 1
ATOM 5606 C CA . LEU A 1 695 ? -31.885 -14.957 5.255 1.00 48.00 695 LEU A CA 1
ATOM 5607 C C . LEU A 1 695 ? -30.384 -14.635 5.116 1.00 48.00 695 LEU A C 1
ATOM 5609 O O . LEU A 1 695 ? -29.550 -15.489 4.814 1.00 48.00 695 LEU A O 1
ATOM 5613 N N . ASP A 1 696 ? -30.017 -13.390 5.421 1.00 39.69 696 ASP A N 1
ATOM 5614 C CA . ASP A 1 696 ? -28.647 -12.864 5.287 1.00 39.69 696 ASP A CA 1
ATOM 5615 C C . ASP A 1 696 ? -27.618 -13.555 6.216 1.00 39.69 696 ASP A C 1
ATOM 5617 O O . ASP A 1 696 ? -26.430 -13.660 5.898 1.00 39.69 696 ASP A O 1
ATOM 5621 N N . HIS A 1 697 ? -28.073 -14.110 7.345 1.00 40.28 697 HIS A N 1
ATOM 5622 C CA . HIS A 1 697 ? -27.223 -14.771 8.345 1.00 40.28 697 HIS A CA 1
ATOM 5623 C C . HIS A 1 697 ? -26.772 -16.199 7.968 1.00 40.28 697 HIS A C 1
ATOM 5625 O O . HIS A 1 697 ? -25.785 -16.688 8.523 1.00 40.28 697 HIS A O 1
ATOM 5631 N N . LEU A 1 698 ? -27.415 -16.850 6.988 1.00 40.50 698 LEU A N 1
ATOM 5632 C CA . LEU A 1 698 ? -27.040 -18.189 6.499 1.00 40.50 698 LEU A CA 1
ATOM 5633 C C . LEU A 1 698 ? -26.054 -18.159 5.317 1.00 40.50 698 LEU A C 1
ATOM 5635 O O . LEU A 1 698 ? -25.529 -19.201 4.918 1.00 40.50 698 LEU A O 1
ATOM 5639 N N . LYS A 1 699 ? -25.659 -16.968 4.837 1.00 35.84 699 LYS A N 1
ATOM 5640 C CA . LYS A 1 699 ? -24.604 -16.780 3.817 1.00 35.84 699 LYS A CA 1
ATOM 5641 C C . LYS A 1 699 ? -23.236 -17.371 4.206 1.00 35.84 699 LYS A C 1
ATOM 5643 O O . LYS A 1 699 ? -22.369 -17.528 3.346 1.00 35.84 699 LYS A O 1
ATOM 5648 N N . ARG A 1 700 ? -23.020 -17.737 5.478 1.00 33.00 700 ARG A N 1
ATOM 5649 C CA . ARG A 1 700 ? -21.831 -18.489 5.929 1.00 33.00 700 ARG A CA 1
ATOM 5650 C C . ARG A 1 700 ? -21.913 -19.993 5.646 1.00 33.00 700 ARG A C 1
ATOM 5652 O O . ARG A 1 700 ? -20.883 -20.569 5.310 1.00 33.00 700 ARG A O 1
ATOM 5659 N N . ILE A 1 701 ? -23.102 -20.595 5.702 1.00 37.84 701 ILE A N 1
ATOM 5660 C CA . ILE A 1 701 ? -23.334 -21.994 5.294 1.00 37.84 701 ILE A CA 1
ATOM 5661 C C . ILE A 1 701 ? -23.308 -22.093 3.759 1.00 37.84 701 ILE A C 1
ATOM 5663 O O . ILE A 1 701 ? -22.722 -23.012 3.191 1.00 37.84 701 ILE A O 1
ATOM 5667 N N . HIS A 1 702 ? -23.772 -21.042 3.078 1.00 33.81 702 HIS A N 1
ATOM 5668 C CA . HIS A 1 702 ? -23.784 -20.942 1.616 1.00 33.81 702 HIS A CA 1
ATOM 5669 C C . HIS A 1 702 ? -22.390 -20.941 0.941 1.00 33.81 702 HIS A C 1
ATOM 5671 O O . HIS A 1 702 ? -22.292 -21.214 -0.254 1.00 33.81 702 HIS A O 1
ATOM 5677 N N . ARG A 1 703 ? -21.298 -20.675 1.682 1.00 30.70 703 ARG A N 1
ATOM 5678 C CA . ARG A 1 703 ? -19.913 -20.727 1.155 1.00 30.70 703 ARG A CA 1
ATOM 5679 C C . ARG A 1 703 ? -19.276 -22.115 1.189 1.00 30.70 703 ARG A C 1
ATOM 5681 O O . ARG A 1 703 ? -18.255 -22.307 0.539 1.00 30.70 703 ARG A O 1
ATOM 5688 N N . VAL A 1 704 ? -19.860 -23.067 1.913 1.00 33.03 704 VAL A N 1
ATOM 5689 C CA . VAL A 1 704 ? -19.405 -24.468 1.889 1.00 33.03 704 VAL A CA 1
ATOM 5690 C C . VAL A 1 704 ? -20.041 -25.222 0.709 1.00 33.03 704 VAL A C 1
ATOM 5692 O O . VAL A 1 704 ? -19.449 -26.171 0.208 1.00 33.03 704 VAL A O 1
ATOM 5695 N N . ALA A 1 705 ? -21.183 -24.739 0.202 1.00 32.25 705 ALA A N 1
ATOM 5696 C CA . ALA A 1 705 ? -21.984 -25.406 -0.828 1.00 32.25 705 ALA A CA 1
ATOM 5697 C C . ALA A 1 705 ? -21.771 -24.918 -2.281 1.00 32.25 705 ALA A C 1
ATOM 5699 O O . ALA A 1 705 ? -22.326 -25.509 -3.196 1.00 32.25 705 ALA A O 1
ATOM 5700 N N . MET A 1 706 ? -20.983 -23.867 -2.541 1.00 27.77 706 MET A N 1
ATOM 5701 C CA . MET A 1 706 ? -20.851 -23.284 -3.891 1.00 27.77 706 MET A CA 1
ATOM 5702 C C . MET A 1 706 ? -19.398 -23.271 -4.378 1.00 27.77 706 MET A C 1
ATOM 5704 O O . MET A 1 706 ? -18.711 -22.250 -4.352 1.00 27.77 706 MET A O 1
ATOM 5708 N N . GLY A 1 707 ? -18.941 -24.424 -4.863 1.00 27.27 707 GLY A N 1
ATOM 5709 C CA . GLY A 1 707 ? -17.837 -24.510 -5.814 1.00 27.27 707 GLY A CA 1
ATOM 5710 C C . GLY A 1 707 ? -18.359 -24.372 -7.245 1.00 27.27 707 GLY A C 1
ATOM 5711 O O . GLY A 1 707 ? -18.488 -25.381 -7.918 1.00 27.27 707 GLY A O 1
ATOM 5712 N N . THR A 1 708 ? -18.606 -23.128 -7.673 1.00 28.36 708 THR A N 1
ATOM 5713 C CA . THR A 1 708 ? -18.787 -22.640 -9.066 1.00 28.36 708 THR A CA 1
ATOM 5714 C C . THR A 1 708 ? -19.900 -23.237 -9.952 1.00 28.36 708 THR A C 1
ATOM 5716 O O . THR A 1 708 ? -19.981 -24.435 -10.184 1.00 28.36 708 THR A O 1
ATOM 5719 N N . TYR A 1 709 ? -20.706 -22.323 -10.507 1.00 24.94 709 TYR A N 1
ATOM 5720 C CA . TYR A 1 709 ? -21.806 -22.522 -11.457 1.00 24.94 709 TYR A CA 1
ATOM 5721 C C . TYR A 1 709 ? -21.382 -23.151 -12.795 1.00 24.94 709 TYR A C 1
ATOM 5723 O O . TYR A 1 709 ? -20.337 -22.792 -13.338 1.00 24.94 709 TYR A O 1
ATOM 5731 N N . VAL A 1 710 ? -22.286 -23.937 -13.392 1.00 26.03 710 VAL A N 1
ATOM 5732 C CA . VAL A 1 710 ? -22.457 -24.035 -14.852 1.00 26.03 710 VAL A CA 1
ATOM 5733 C C . VAL A 1 710 ? -23.939 -23.824 -15.174 1.00 26.03 710 VAL A C 1
ATOM 5735 O O . VAL A 1 710 ? -24.821 -24.365 -14.515 1.00 26.03 710 VAL A O 1
ATOM 5738 N N . THR A 1 711 ? -24.195 -22.977 -16.164 1.00 33.19 711 THR A N 1
ATOM 5739 C CA . THR A 1 711 ? -25.501 -22.641 -16.736 1.00 33.19 711 THR A CA 1
ATOM 5740 C C . THR A 1 711 ? -26.050 -23.801 -17.572 1.00 33.19 711 THR A C 1
ATOM 5742 O O . THR A 1 711 ? -25.376 -24.234 -18.503 1.00 33.19 711 THR A O 1
ATOM 5745 N N . GLY A 1 712 ? -27.275 -24.265 -17.311 1.00 26.14 712 GLY A N 1
ATOM 5746 C CA . GLY A 1 712 ? -27.960 -25.226 -18.183 1.00 26.14 712 GLY A CA 1
ATOM 5747 C C . GLY A 1 712 ? -29.166 -25.886 -17.517 1.00 26.14 712 GLY A C 1
ATOM 5748 O O . GLY A 1 712 ? -29.098 -26.284 -16.361 1.00 26.14 712 GLY A O 1
ATOM 5749 N N . ALA A 1 713 ? -30.283 -25.947 -18.234 1.00 30.05 713 ALA A N 1
ATOM 5750 C CA . ALA A 1 713 ? -31.585 -26.394 -17.756 1.00 30.05 713 ALA A CA 1
ATOM 5751 C C . ALA A 1 713 ? -31.634 -27.877 -17.324 1.00 30.05 713 ALA A C 1
ATOM 5753 O O . ALA A 1 713 ? -31.082 -28.737 -18.001 1.00 30.05 713 ALA A O 1
ATOM 5754 N N . GLY A 1 714 ? -32.369 -28.139 -16.234 1.00 31.53 714 GLY A N 1
ATOM 5755 C CA . GLY A 1 714 ? -33.051 -29.396 -15.889 1.00 31.53 714 GLY A CA 1
ATOM 5756 C C . GLY A 1 714 ? -32.279 -30.714 -16.020 1.00 31.53 714 GLY A C 1
ATOM 5757 O O . GLY A 1 714 ? -32.383 -31.361 -17.057 1.00 31.53 714 GLY A O 1
ATOM 5758 N N . LYS A 1 715 ? -31.608 -31.144 -14.940 1.00 28.81 715 LYS A N 1
ATOM 5759 C CA . LYS A 1 715 ? -31.349 -32.542 -14.515 1.00 28.81 715 LYS A CA 1
ATOM 5760 C C . LYS A 1 715 ? -30.660 -32.520 -13.139 1.00 28.81 715 LYS A C 1
ATOM 5762 O O . LYS A 1 715 ? -29.954 -31.560 -12.842 1.00 28.81 715 LYS A O 1
ATOM 5767 N N . ASP A 1 716 ? -30.906 -33.527 -12.302 1.00 33.50 716 ASP A N 1
ATOM 5768 C CA . ASP A 1 716 ? -30.445 -33.602 -10.908 1.00 33.50 716 ASP A CA 1
ATOM 5769 C C . ASP A 1 716 ? -28.930 -33.369 -10.751 1.00 33.50 716 ASP A C 1
ATOM 5771 O O . ASP A 1 716 ? -28.103 -33.962 -11.446 1.00 33.50 716 ASP A O 1
ATOM 5775 N N . PHE A 1 717 ? -28.561 -32.467 -9.837 1.00 33.91 717 PHE A N 1
ATOM 5776 C CA . PHE A 1 717 ? -27.200 -31.945 -9.698 1.00 33.91 717 PHE A CA 1
ATOM 5777 C C . PHE A 1 717 ? -26.382 -32.744 -8.670 1.00 33.91 717 PHE A C 1
ATOM 5779 O O . PHE A 1 717 ? -26.249 -32.330 -7.519 1.00 33.91 717 PHE A O 1
ATOM 5786 N N . VAL A 1 718 ? -25.783 -33.864 -9.082 1.00 48.00 718 VAL A N 1
ATOM 5787 C CA . VAL A 1 718 ? -24.722 -34.538 -8.304 1.00 48.00 718 VAL A CA 1
ATOM 5788 C C . VAL A 1 718 ? -23.372 -33.909 -8.663 1.00 48.00 718 VAL A C 1
ATOM 5790 O O . VAL A 1 718 ? -23.060 -33.731 -9.841 1.00 48.00 718 VAL A O 1
ATOM 5793 N N . THR A 1 719 ? -22.556 -33.524 -7.674 1.00 58.31 719 THR A N 1
ATOM 5794 C CA . THR A 1 719 ? -21.264 -32.879 -7.965 1.00 58.31 719 THR A CA 1
ATOM 5795 C C . THR A 1 719 ? -20.236 -33.890 -8.486 1.00 58.31 719 THR A C 1
ATOM 5797 O O . THR A 1 719 ? -20.237 -35.049 -8.083 1.00 58.31 719 THR A O 1
ATOM 5800 N N . VAL A 1 720 ? -19.306 -33.452 -9.345 1.00 65.38 720 VAL A N 1
ATOM 5801 C CA . VAL A 1 720 ? -18.228 -34.308 -9.891 1.00 65.38 720 VAL A CA 1
ATOM 5802 C C . VAL A 1 720 ? -17.472 -35.091 -8.796 1.00 65.38 720 VAL A C 1
ATOM 5804 O O . VAL A 1 720 ? -17.251 -36.286 -8.973 1.00 65.38 720 VAL A O 1
ATOM 5807 N N . PRO A 1 721 ? -17.078 -34.492 -7.648 1.00 69.44 721 PRO A N 1
ATOM 5808 C CA . PRO A 1 721 ? -16.474 -35.256 -6.555 1.00 69.44 721 PRO A CA 1
ATOM 5809 C C . PRO A 1 721 ? -17.362 -36.345 -5.952 1.00 69.44 721 PRO A C 1
ATOM 5811 O O . PRO A 1 721 ? -16.816 -37.344 -5.489 1.00 69.44 721 PRO A O 1
ATOM 5814 N N . ASP A 1 722 ? -18.679 -36.151 -5.937 1.00 68.62 722 ASP A N 1
ATOM 5815 C CA . ASP A 1 722 ? -19.625 -37.106 -5.358 1.00 68.62 722 ASP A CA 1
ATOM 5816 C C . ASP A 1 722 ? -19.872 -38.271 -6.329 1.00 68.62 722 ASP A C 1
ATOM 5818 O O . ASP A 1 722 ? -19.796 -39.418 -5.907 1.00 68.62 722 ASP A O 1
ATOM 5822 N N . GLN A 1 723 ? -19.982 -38.001 -7.638 1.00 73.69 723 GLN A N 1
ATOM 5823 C CA . GLN A 1 723 ? -20.025 -39.037 -8.687 1.00 73.69 723 GLN A CA 1
ATOM 5824 C C . GLN A 1 723 ? -18.769 -39.924 -8.674 1.00 73.69 723 GLN A C 1
ATOM 5826 O O . GLN A 1 723 ? -18.844 -41.146 -8.784 1.00 73.69 723 GLN A O 1
ATOM 5831 N N . VAL A 1 724 ? -17.591 -39.311 -8.505 1.00 78.94 724 VAL A N 1
ATOM 5832 C CA . VAL A 1 724 ? -16.317 -40.040 -8.387 1.00 78.94 724 VAL A CA 1
ATOM 5833 C C . VAL A 1 724 ? -16.270 -40.863 -7.097 1.00 78.94 724 VAL A C 1
ATOM 5835 O O . VAL A 1 724 ? -15.705 -41.953 -7.095 1.00 78.94 724 VAL A O 1
ATOM 5838 N N . LEU A 1 725 ? -16.849 -40.371 -5.999 1.00 77.69 725 LEU A N 1
ATOM 5839 C CA . LEU A 1 725 ? -16.886 -41.095 -4.728 1.00 77.69 725 LEU A CA 1
ATOM 5840 C C . LEU A 1 725 ? -17.825 -42.302 -4.790 1.00 77.69 725 LEU A C 1
ATOM 5842 O O . LEU A 1 725 ? -17.446 -43.373 -4.327 1.00 77.69 725 LEU A O 1
ATOM 5846 N N . GLU A 1 726 ? -19.017 -42.132 -5.351 1.00 79.50 726 GLU A N 1
ATOM 5847 C CA . GLU A 1 726 ? -20.012 -43.193 -5.523 1.00 79.50 726 GLU A CA 1
ATOM 5848 C C . GLU A 1 726 ? -19.457 -44.310 -6.411 1.00 79.50 726 GLU A C 1
ATOM 5850 O O . GLU A 1 726 ? -19.427 -45.466 -5.993 1.00 79.50 726 GLU A O 1
ATOM 5855 N N . TYR A 1 727 ? -18.823 -43.952 -7.534 1.00 84.69 727 TYR A N 1
ATOM 5856 C CA . TYR A 1 727 ? -18.124 -44.919 -8.382 1.00 84.69 727 TYR A CA 1
ATOM 5857 C C . TYR A 1 727 ? -17.049 -45.704 -7.617 1.00 84.69 727 TYR A C 1
ATOM 5859 O O . TYR A 1 727 ? -16.979 -46.925 -7.745 1.00 84.69 727 TYR A O 1
ATOM 5867 N N . VAL A 1 728 ? -16.212 -45.028 -6.817 1.00 79.25 728 VAL A N 1
ATOM 5868 C CA . VAL A 1 728 ? -15.166 -45.684 -6.007 1.00 79.25 728 VAL A CA 1
ATOM 5869 C C . VAL A 1 728 ? -15.787 -46.623 -4.966 1.00 79.25 728 VAL A C 1
ATOM 5871 O O . VAL A 1 728 ? -15.265 -47.715 -4.773 1.00 79.25 728 VAL A O 1
ATOM 5874 N N . LYS A 1 729 ? -16.896 -46.230 -4.323 1.00 77.12 729 LYS A N 1
ATOM 5875 C CA . LYS A 1 729 ? -17.610 -47.054 -3.330 1.00 77.12 729 LYS A CA 1
ATOM 5876 C C . LYS A 1 729 ? -18.235 -48.308 -3.949 1.00 77.12 729 LYS A C 1
ATOM 5878 O O . LYS A 1 729 ? -18.233 -49.355 -3.312 1.00 77.12 729 LYS A O 1
ATOM 5883 N N . GLU A 1 730 ? -18.771 -48.195 -5.159 1.00 79.44 730 GLU A N 1
ATOM 5884 C CA . GLU A 1 730 ? -19.507 -49.276 -5.822 1.00 79.44 730 GLU A CA 1
ATOM 5885 C C . GLU A 1 730 ? -18.612 -50.227 -6.623 1.00 79.44 730 GLU A C 1
ATOM 5887 O O . GLU A 1 730 ? -18.910 -51.417 -6.714 1.00 79.44 730 GLU A O 1
ATOM 5892 N N . ASN A 1 731 ? -17.522 -49.720 -7.210 1.00 77.38 731 ASN A N 1
ATOM 5893 C CA . ASN A 1 731 ? -16.769 -50.444 -8.241 1.00 77.38 731 ASN A CA 1
ATOM 5894 C C . ASN A 1 731 ? -15.322 -50.780 -7.853 1.00 77.38 731 ASN A C 1
ATOM 5896 O O . ASN A 1 731 ? -14.680 -51.552 -8.565 1.00 77.38 731 ASN A O 1
ATOM 5900 N N . LEU A 1 732 ? -14.783 -50.226 -6.760 1.00 77.94 732 LEU A N 1
ATOM 5901 C CA . LEU A 1 732 ? -13.412 -50.503 -6.320 1.00 77.94 732 LEU A CA 1
ATOM 5902 C C . LEU A 1 732 ? -13.400 -51.186 -4.949 1.00 77.94 732 LEU A C 1
ATOM 5904 O O . LEU A 1 732 ? -13.956 -50.691 -3.972 1.00 77.94 732 LEU A O 1
ATOM 5908 N N . SER A 1 733 ? -12.714 -52.327 -4.865 1.00 72.69 733 SER A N 1
ATOM 5909 C CA . SER A 1 733 ? -12.436 -53.000 -3.594 1.00 72.69 733 SER A CA 1
ATOM 5910 C C . SER A 1 733 ? -11.453 -52.192 -2.738 1.00 72.69 733 SER A C 1
ATOM 5912 O O . SER A 1 733 ? -10.676 -51.393 -3.263 1.00 72.69 733 SER A O 1
ATOM 5914 N N . GLU A 1 734 ? -11.436 -52.436 -1.423 1.00 77.12 734 GLU A N 1
ATOM 5915 C CA . GLU A 1 734 ? -10.412 -51.874 -0.533 1.00 77.12 734 GLU A CA 1
ATOM 5916 C C . GLU A 1 734 ? -9.003 -52.153 -1.089 1.00 77.12 734 GLU A C 1
ATOM 5918 O O . GLU A 1 734 ? -8.644 -53.300 -1.357 1.00 77.12 734 GLU A O 1
ATOM 5923 N N . GLY A 1 735 ? -8.213 -51.100 -1.309 1.00 77.38 735 GLY A N 1
ATOM 5924 C CA . GLY A 1 735 ? -6.941 -51.211 -2.021 1.00 77.38 735 GLY A CA 1
ATOM 5925 C C . GLY A 1 735 ? -6.457 -49.911 -2.661 1.00 77.38 735 GLY A C 1
ATOM 5926 O O . GLY A 1 735 ? -7.049 -48.841 -2.487 1.00 77.38 735 GLY A O 1
ATOM 5927 N N . GLU A 1 736 ? -5.329 -50.001 -3.370 1.00 87.19 736 GLU A N 1
ATOM 5928 C CA . GLU A 1 736 ? -4.753 -48.887 -4.128 1.00 87.19 736 GLU A CA 1
ATOM 5929 C C . GLU A 1 736 ? -5.475 -48.691 -5.467 1.00 87.19 736 GLU A C 1
ATOM 5931 O O . GLU A 1 736 ? -5.749 -49.652 -6.178 1.00 87.19 736 GLU A O 1
ATOM 5936 N N . PHE A 1 737 ? -5.728 -47.436 -5.833 1.00 86.38 737 PHE A N 1
ATOM 5937 C CA . PHE A 1 737 ? -6.322 -47.044 -7.105 1.00 86.38 737 PHE A CA 1
ATOM 5938 C C . PHE A 1 737 ? -5.780 -45.689 -7.582 1.00 86.38 737 PHE A C 1
ATOM 5940 O O . PHE A 1 737 ? -5.217 -44.883 -6.829 1.00 86.38 737 PHE A O 1
ATOM 5947 N N . THR A 1 738 ? -5.950 -45.425 -8.867 1.00 88.69 738 THR A N 1
ATOM 5948 C CA . THR A 1 738 ? -5.527 -44.220 -9.577 1.00 88.69 738 THR A CA 1
ATOM 5949 C C . THR A 1 738 ? -6.703 -43.615 -10.338 1.00 88.69 738 THR A C 1
ATOM 5951 O O . THR A 1 738 ? -7.762 -44.221 -10.477 1.00 88.69 738 THR A O 1
ATOM 5954 N N . ALA A 1 739 ? -6.519 -42.413 -10.890 1.00 84.88 739 ALA A N 1
ATOM 5955 C CA . ALA A 1 739 ? -7.528 -41.803 -11.760 1.00 84.88 739 ALA A CA 1
ATOM 5956 C C . ALA A 1 739 ? -7.838 -42.648 -13.013 1.00 84.88 739 ALA A C 1
ATOM 5958 O O . ALA A 1 739 ? -8.886 -42.463 -13.620 1.00 84.88 739 ALA A O 1
ATOM 5959 N N . SER A 1 740 ? -6.933 -43.551 -13.409 1.00 83.38 740 SER A N 1
ATOM 5960 C CA . SER A 1 740 ? -7.113 -44.440 -14.563 1.00 83.38 740 SER A CA 1
ATOM 5961 C C . SER A 1 740 ? -8.100 -45.573 -14.287 1.00 83.38 740 SER A C 1
ATOM 5963 O O . SER A 1 740 ? -8.661 -46.116 -15.232 1.00 83.38 740 SER A O 1
ATOM 5965 N N . ASP A 1 741 ? -8.309 -45.903 -13.012 1.00 83.19 741 ASP A N 1
ATOM 5966 C CA . ASP A 1 741 ? -9.171 -47.002 -12.562 1.00 83.19 741 ASP A CA 1
ATOM 5967 C C . ASP A 1 741 ? -10.640 -46.555 -12.412 1.00 83.19 741 ASP A C 1
ATOM 5969 O O . ASP A 1 741 ? -11.517 -47.348 -12.075 1.00 83.19 741 ASP A O 1
ATOM 5973 N N . ILE A 1 742 ? -10.920 -45.272 -12.679 1.00 85.12 742 ILE A N 1
ATOM 5974 C CA . ILE A 1 742 ? -12.245 -44.655 -12.587 1.00 85.12 742 ILE A CA 1
ATOM 5975 C C . ILE A 1 742 ? -12.738 -44.329 -13.993 1.00 85.12 742 ILE A C 1
ATOM 5977 O O . ILE A 1 742 ? -12.164 -43.477 -14.674 1.00 85.12 742 ILE A O 1
ATOM 5981 N N . ASN A 1 743 ? -13.820 -44.985 -14.412 1.00 85.12 743 ASN A N 1
ATOM 5982 C CA . ASN A 1 743 ? -14.413 -44.793 -15.729 1.00 85.12 743 ASN A CA 1
ATOM 5983 C C . ASN A 1 743 ? -15.871 -44.331 -15.615 1.00 85.12 743 ASN A C 1
ATOM 5985 O O . ASN A 1 743 ? -16.791 -45.143 -15.566 1.00 85.12 743 ASN A O 1
ATOM 5989 N N . ILE A 1 744 ? -16.066 -43.012 -15.579 1.00 82.62 744 ILE A N 1
ATOM 5990 C CA . ILE A 1 744 ? -17.391 -42.383 -15.534 1.00 82.62 744 ILE A CA 1
ATOM 5991 C C . ILE A 1 744 ? -17.647 -41.737 -16.909 1.00 82.62 744 ILE A C 1
ATOM 5993 O O . ILE A 1 744 ? -16.902 -40.818 -17.259 1.00 82.62 744 ILE A O 1
ATOM 5997 N N . PRO A 1 745 ? -18.663 -42.185 -17.682 1.00 64.62 745 PRO A N 1
ATOM 5998 C CA . PRO A 1 745 ? -18.862 -41.815 -19.093 1.00 64.62 745 PRO A CA 1
ATOM 5999 C C . PRO A 1 745 ? -18.910 -40.309 -19.398 1.00 64.62 745 PRO A C 1
ATOM 6001 O O . PRO A 1 745 ? -18.526 -39.904 -20.492 1.00 64.62 745 PRO A O 1
ATOM 6004 N N . ASP A 1 746 ? -19.311 -39.485 -18.427 1.00 72.31 746 ASP A N 1
ATOM 6005 C CA . ASP A 1 746 ? -19.524 -38.040 -18.596 1.00 72.31 746 ASP A CA 1
ATOM 6006 C C . ASP A 1 746 ? -18.444 -37.161 -17.932 1.00 72.31 746 ASP A C 1
ATOM 6008 O O . ASP A 1 746 ? -18.575 -35.935 -17.884 1.00 72.31 746 ASP A O 1
ATOM 6012 N N . LEU A 1 747 ? -17.358 -37.755 -17.415 1.00 74.25 747 LEU A N 1
ATOM 6013 C CA . LEU A 1 747 ? -16.276 -37.023 -16.747 1.00 74.25 747 LEU A CA 1
ATOM 6014 C C . LEU A 1 747 ? -14.940 -37.141 -17.479 1.00 74.25 747 LEU A C 1
ATOM 6016 O O . LEU A 1 747 ? -14.440 -38.222 -17.781 1.00 74.25 747 LEU A O 1
ATOM 6020 N N . THR A 1 748 ? -14.284 -35.998 -17.683 1.00 77.25 748 THR A N 1
ATOM 6021 C CA . THR A 1 748 ? -12.912 -35.962 -18.202 1.00 77.25 748 THR A CA 1
ATOM 6022 C C . THR A 1 748 ? -11.907 -36.463 -17.159 1.00 77.25 748 THR A C 1
ATOM 6024 O O . THR A 1 748 ? -12.072 -36.270 -15.951 1.00 77.25 748 THR A O 1
ATOM 6027 N N . ARG A 1 749 ? -10.770 -37.015 -17.611 1.00 75.31 749 ARG A N 1
ATOM 6028 C CA . ARG A 1 749 ? -9.657 -37.409 -16.719 1.00 75.31 749 ARG A CA 1
ATOM 6029 C C . ARG A 1 749 ? -9.181 -36.276 -15.807 1.00 75.31 749 ARG A C 1
ATOM 6031 O O . ARG A 1 749 ? -8.779 -36.530 -14.671 1.00 75.31 749 ARG A O 1
ATOM 6038 N N . GLN A 1 750 ? -9.223 -35.035 -16.290 1.00 66.25 750 GLN A N 1
ATOM 6039 C CA . GLN A 1 750 ? -8.842 -33.864 -15.505 1.00 66.25 750 GLN A CA 1
ATOM 6040 C C . GLN A 1 750 ? -9.836 -33.619 -14.360 1.00 66.25 750 GLN A C 1
ATOM 6042 O O . GLN A 1 750 ? -9.415 -33.434 -13.220 1.00 66.25 750 GLN A O 1
ATOM 6047 N N . GLN A 1 751 ? -11.140 -33.714 -14.636 1.00 67.94 751 GLN A N 1
ATOM 6048 C CA . GLN A 1 751 ? -12.201 -33.608 -13.628 1.00 67.94 751 GLN A CA 1
ATOM 6049 C C . GLN A 1 751 ? -12.096 -34.702 -12.555 1.00 67.94 751 GLN A C 1
ATOM 6051 O O . GLN A 1 751 ? -12.180 -34.394 -11.365 1.00 67.94 751 GLN A O 1
ATOM 6056 N N . ILE A 1 752 ? -11.819 -35.949 -12.950 1.00 81.69 752 ILE A N 1
ATOM 6057 C CA . ILE A 1 752 ? -11.588 -37.069 -12.019 1.00 81.69 752 ILE A CA 1
ATOM 6058 C C . ILE A 1 752 ? -10.338 -36.808 -11.164 1.00 81.69 752 ILE A C 1
ATOM 6060 O O . ILE A 1 752 ? -10.363 -36.937 -9.941 1.00 81.69 752 ILE A O 1
ATOM 6064 N N . THR A 1 753 ? -9.244 -36.360 -11.782 1.00 80.06 753 THR A N 1
ATOM 6065 C CA . THR A 1 753 ? -7.989 -36.058 -11.074 1.00 80.06 753 THR A CA 1
ATOM 6066 C C . THR A 1 753 ? -8.164 -34.923 -10.061 1.00 80.06 753 THR A C 1
ATOM 6068 O O . THR A 1 753 ? -7.649 -34.992 -8.942 1.00 80.06 753 THR A O 1
ATOM 6071 N N . ASP A 1 754 ? -8.904 -33.875 -10.421 1.00 74.31 754 ASP A N 1
ATOM 6072 C CA . ASP A 1 754 ? -9.171 -32.738 -9.540 1.00 74.31 754 ASP A CA 1
ATOM 6073 C C . ASP A 1 754 ? -10.152 -33.081 -8.411 1.00 74.31 754 ASP A C 1
ATOM 6075 O O . ASP A 1 754 ? -10.014 -32.550 -7.302 1.00 74.31 754 ASP A O 1
ATOM 6079 N N . ALA A 1 755 ? -11.079 -34.016 -8.639 1.00 80.25 755 ALA A N 1
ATOM 6080 C CA . ALA A 1 755 ? -11.898 -34.610 -7.585 1.00 80.25 755 ALA A CA 1
ATOM 6081 C C . ALA A 1 755 ? -11.039 -35.400 -6.584 1.00 80.25 755 ALA A C 1
ATOM 6083 O O . ALA A 1 755 ? -11.085 -35.121 -5.382 1.00 80.25 755 ALA A O 1
ATOM 6084 N N . LEU A 1 756 ? -10.171 -36.299 -7.063 1.00 79.12 756 LEU A N 1
ATOM 6085 C CA . LEU A 1 756 ? -9.319 -37.139 -6.211 1.00 79.12 756 LEU A CA 1
ATOM 6086 C C . LEU A 1 756 ? -8.332 -36.333 -5.355 1.00 79.12 756 LEU A C 1
ATOM 6088 O O . LEU A 1 756 ? -8.034 -36.709 -4.221 1.00 79.12 756 LEU A O 1
ATOM 6092 N N . LYS A 1 757 ? -7.854 -35.171 -5.819 1.00 80.00 757 LYS A N 1
ATOM 6093 C CA . LYS A 1 757 ? -7.025 -34.260 -4.995 1.00 80.00 757 LYS A CA 1
ATOM 6094 C C . LYS A 1 757 ? -7.715 -33.817 -3.700 1.00 80.00 757 LYS A C 1
ATOM 6096 O O . LYS A 1 757 ? -7.022 -33.508 -2.731 1.00 80.00 757 LYS A O 1
ATOM 6101 N N . LYS A 1 758 ? -9.051 -33.792 -3.667 1.00 75.25 758 LYS A N 1
ATOM 6102 C CA . LYS A 1 758 ? -9.846 -33.368 -2.503 1.00 75.25 758 LYS A CA 1
ATOM 6103 C C . LYS A 1 758 ? -10.132 -34.513 -1.526 1.00 75.25 758 LYS A C 1
ATOM 6105 O O . LYS A 1 758 ? -10.470 -34.247 -0.375 1.00 75.25 758 LYS A O 1
ATOM 6110 N N . PHE A 1 759 ? -9.972 -35.769 -1.945 1.00 77.50 759 PHE A N 1
ATOM 6111 C CA . PHE A 1 759 ? -10.342 -36.943 -1.145 1.00 77.50 759 PHE A CA 1
ATOM 6112 C C . PHE A 1 759 ? -9.534 -37.086 0.157 1.00 77.50 759 PHE A C 1
ATOM 6114 O O . PHE A 1 759 ? -10.157 -37.354 1.186 1.00 77.50 759 PHE A O 1
ATOM 6121 N N . PRO A 1 760 ? -8.210 -36.814 0.187 1.00 70.00 760 PRO A N 1
ATOM 6122 C CA . PRO A 1 760 ? -7.444 -36.841 1.435 1.00 70.00 760 PRO A CA 1
ATOM 6123 C C . PRO A 1 760 ? -7.924 -35.801 2.451 1.00 70.00 760 PRO A C 1
ATOM 6125 O O . PRO A 1 760 ? -8.040 -36.094 3.633 1.00 70.00 760 PRO A O 1
ATOM 6128 N N . GLN A 1 761 ? -8.275 -34.597 1.988 1.00 59.91 761 GLN A N 1
ATOM 6129 C CA . GLN A 1 761 ? -8.755 -33.512 2.854 1.00 59.91 761 GLN A CA 1
ATOM 6130 C C . GLN A 1 761 ? -10.135 -33.810 3.450 1.00 59.91 761 GLN A C 1
ATOM 6132 O O . GLN A 1 761 ? -10.445 -33.357 4.548 1.00 59.91 761 GLN A O 1
ATOM 6137 N N . LYS A 1 762 ? -10.959 -34.571 2.722 1.00 58.47 762 LYS A N 1
ATOM 6138 C CA . LYS A 1 762 ? -12.288 -35.011 3.161 1.00 58.47 762 LYS A CA 1
ATOM 6139 C C . LYS A 1 762 ? -12.265 -36.333 3.946 1.00 58.47 762 LYS A C 1
ATOM 6141 O O . LYS A 1 762 ? -13.316 -36.766 4.405 1.00 58.47 762 LYS A O 1
ATOM 6146 N N . GLY A 1 763 ? -11.098 -36.967 4.108 1.00 59.72 763 GLY A N 1
ATOM 6147 C CA . GLY A 1 763 ? -10.955 -38.243 4.820 1.00 59.72 763 GLY A CA 1
ATOM 6148 C C . GLY A 1 763 ? -11.600 -39.439 4.107 1.00 59.72 763 GLY A C 1
ATOM 6149 O O . GLY A 1 763 ? -12.000 -40.383 4.783 1.00 59.72 763 GLY A O 1
ATOM 6150 N N . LEU A 1 764 ? -11.731 -39.373 2.774 1.00 65.56 764 LEU A N 1
ATOM 6151 C CA . LEU A 1 764 ? -12.423 -40.367 1.934 1.00 65.56 764 LEU A CA 1
ATOM 6152 C C . LEU A 1 764 ? -11.475 -41.404 1.308 1.00 65.56 764 LEU A C 1
ATOM 6154 O O . LEU A 1 764 ? -11.861 -42.545 1.089 1.00 65.56 764 LEU A O 1
ATOM 6158 N N . ALA A 1 765 ? -10.231 -41.014 1.020 1.00 71.19 765 ALA A N 1
ATOM 6159 C CA . ALA A 1 765 ? -9.169 -41.910 0.563 1.00 71.19 765 ALA A CA 1
ATOM 6160 C C . ALA A 1 765 ? -7.806 -41.334 0.960 1.00 71.19 765 ALA A C 1
ATOM 6162 O O . ALA A 1 765 ? -7.608 -40.113 0.941 1.00 71.19 765 ALA A O 1
ATOM 6163 N N . LYS A 1 766 ? -6.842 -42.195 1.293 1.00 76.44 766 LYS A N 1
ATOM 6164 C CA . LYS A 1 766 ? -5.487 -41.762 1.657 1.00 76.44 766 LYS A CA 1
ATOM 6165 C C . LYS A 1 766 ? -4.630 -41.646 0.405 1.00 76.44 766 LYS A C 1
ATOM 6167 O O . LYS A 1 766 ? -4.498 -42.608 -0.340 1.00 76.44 766 LYS A O 1
ATOM 6172 N N . ARG A 1 767 ? -3.987 -40.501 0.178 1.00 80.38 767 ARG A N 1
ATOM 6173 C CA . ARG A 1 767 ? -2.981 -40.394 -0.889 1.00 80.38 767 ARG A CA 1
ATOM 6174 C C . ARG A 1 767 ? -1.686 -41.046 -0.415 1.00 80.38 767 ARG A C 1
ATOM 6176 O O . ARG A 1 767 ? -1.069 -40.547 0.522 1.00 80.38 767 ARG A O 1
ATOM 6183 N N . ILE A 1 768 ? -1.275 -42.135 -1.059 1.00 80.00 768 ILE A N 1
ATOM 6184 C CA . ILE A 1 768 ? -0.022 -42.829 -0.722 1.00 80.00 768 ILE A CA 1
ATOM 6185 C C . ILE A 1 768 ? 1.157 -42.181 -1.450 1.00 80.00 768 ILE A C 1
ATOM 6187 O O . ILE A 1 768 ? 2.209 -41.950 -0.860 1.00 80.00 768 ILE A O 1
ATOM 6191 N N . LYS A 1 769 ? 0.974 -41.838 -2.729 1.00 78.31 769 LYS A N 1
ATOM 6192 C CA . LYS A 1 769 ? 1.984 -41.176 -3.569 1.00 78.31 769 LYS A CA 1
ATOM 6193 C C . LYS A 1 769 ? 1.313 -40.343 -4.661 1.00 78.31 769 LYS A C 1
ATOM 6195 O O . LYS A 1 769 ? 0.087 -40.255 -4.746 1.00 78.31 769 LYS A O 1
ATOM 6200 N N . THR A 1 770 ? 2.094 -39.640 -5.475 1.00 75.62 770 THR A N 1
ATOM 6201 C CA . THR A 1 770 ? 1.537 -38.774 -6.522 1.00 75.62 770 THR A CA 1
ATOM 6202 C C . THR A 1 770 ? 0.686 -39.579 -7.505 1.00 75.62 770 THR A C 1
ATOM 6204 O O . THR A 1 770 ? 1.210 -40.448 -8.185 1.00 75.62 770 THR A O 1
ATOM 6207 N N . GLY A 1 771 ? -0.620 -39.286 -7.560 1.00 75.19 771 GLY A N 1
ATOM 6208 C CA . GLY A 1 771 ? -1.566 -39.956 -8.458 1.00 75.19 771 GLY A CA 1
ATOM 6209 C C . GLY A 1 771 ? -2.125 -41.295 -7.961 1.00 75.19 771 GLY A C 1
ATOM 6210 O O . GLY A 1 771 ? -2.951 -41.866 -8.663 1.00 75.19 771 GLY A O 1
ATOM 6211 N N . VAL A 1 772 ? -1.723 -41.770 -6.773 1.00 82.75 772 VAL A N 1
ATOM 6212 C CA . VAL A 1 772 ? -2.171 -43.056 -6.207 1.00 82.75 772 VAL A CA 1
ATOM 6213 C C . VAL A 1 772 ? -2.833 -42.849 -4.849 1.00 82.75 772 VAL A C 1
ATOM 6215 O O . VAL A 1 772 ? -2.269 -42.214 -3.946 1.00 82.75 772 VAL A O 1
ATOM 6218 N N . TYR A 1 773 ? -4.030 -43.404 -4.718 1.00 85.12 773 TYR A N 1
ATOM 6219 C CA . TYR A 1 773 ? -4.926 -43.282 -3.579 1.00 85.12 773 TYR A CA 1
ATOM 6220 C C . TYR A 1 773 ? -5.241 -44.672 -3.031 1.00 85.12 773 TYR A C 1
ATOM 6222 O O . TYR A 1 773 ? -5.233 -45.640 -3.773 1.00 85.12 773 TYR A O 1
ATOM 6230 N N . MET A 1 774 ? -5.497 -44.779 -1.734 1.00 81.50 774 MET A N 1
ATOM 6231 C CA . MET A 1 774 ? -5.903 -46.019 -1.084 1.00 81.50 774 MET A CA 1
ATOM 6232 C C . MET A 1 774 ? -7.274 -45.831 -0.461 1.00 81.50 774 MET A C 1
ATOM 6234 O O . MET A 1 774 ? -7.473 -44.923 0.357 1.00 81.50 774 MET A O 1
ATOM 6238 N N . TYR A 1 775 ? -8.201 -46.689 -0.870 1.00 82.12 775 TYR A N 1
ATOM 6239 C CA . TYR A 1 775 ? -9.551 -46.765 -0.339 1.00 82.12 775 TYR A CA 1
ATOM 6240 C C . TYR A 1 775 ? -9.604 -47.857 0.733 1.00 82.12 775 TYR A C 1
ATOM 6242 O O . TYR A 1 775 ? -9.151 -48.972 0.499 1.00 82.12 775 TYR A O 1
ATOM 6250 N N . THR A 1 776 ? -10.101 -47.530 1.927 1.00 63.59 776 THR A N 1
ATOM 6251 C CA . THR A 1 776 ? -10.073 -48.429 3.099 1.00 63.59 776 THR A CA 1
ATOM 6252 C C . THR A 1 776 ? -11.471 -48.764 3.627 1.00 63.59 776 THR A C 1
ATOM 6254 O O . THR A 1 776 ? -11.599 -49.073 4.808 1.00 63.59 776 THR A O 1
ATOM 6257 N N . GLY A 1 777 ? -12.522 -48.556 2.821 1.00 62.59 777 GLY A N 1
ATOM 6258 C CA . GLY A 1 777 ? -13.911 -48.932 3.139 1.00 62.59 777 GLY A CA 1
ATOM 6259 C C . GLY A 1 777 ? -14.578 -48.227 4.333 1.00 62.59 777 GLY A C 1
ATOM 6260 O O . GLY A 1 777 ? -15.738 -48.492 4.628 1.00 62.59 777 GLY A O 1
ATOM 6261 N N . LYS A 1 778 ? -13.891 -47.312 5.033 1.00 54.78 778 LYS A N 1
ATOM 6262 C CA . LYS A 1 778 ? -14.394 -46.640 6.247 1.00 54.78 778 LYS A CA 1
ATOM 6263 C C . LYS A 1 778 ? -14.674 -45.157 6.007 1.00 54.78 778 LYS A C 1
ATOM 6265 O O . LYS A 1 778 ? -13.781 -44.417 5.595 1.00 54.78 778 LYS A O 1
ATOM 6270 N N . ASP A 1 779 ? -15.886 -44.709 6.340 1.00 46.97 779 ASP A N 1
ATOM 6271 C CA . ASP A 1 779 ? -16.264 -43.294 6.316 1.00 46.97 779 ASP A CA 1
ATOM 6272 C C . ASP A 1 779 ? -15.553 -42.542 7.463 1.00 46.97 779 ASP A C 1
ATOM 6274 O O . ASP A 1 779 ? -15.923 -42.647 8.630 1.00 46.97 779 ASP A O 1
ATOM 6278 N N . ARG A 1 780 ? -14.539 -41.743 7.097 1.00 45.06 780 ARG A N 1
ATOM 6279 C CA . ARG A 1 780 ? -13.763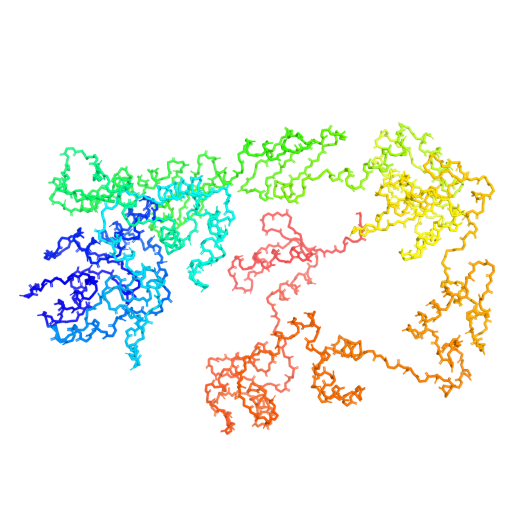 -40.790 7.923 1.00 45.06 780 ARG A CA 1
ATOM 6280 C C . ARG A 1 780 ? -12.641 -41.382 8.784 1.00 45.06 780 ARG A C 1
ATOM 6282 O O . ARG A 1 780 ? -12.812 -41.710 9.955 1.00 45.06 780 ARG A O 1
ATOM 6289 N N . ILE A 1 781 ? -11.418 -41.305 8.260 1.00 43.78 781 ILE A N 1
ATOM 6290 C CA . ILE A 1 781 ? -10.192 -41.310 9.073 1.00 43.78 781 ILE A CA 1
ATOM 6291 C C . ILE A 1 781 ? -9.772 -39.849 9.287 1.00 43.78 781 ILE A C 1
ATOM 6293 O O . ILE A 1 781 ? -9.283 -39.195 8.367 1.00 43.78 781 ILE A O 1
ATOM 6297 N N . ARG A 1 782 ? -9.975 -39.303 10.494 1.00 40.44 782 ARG A N 1
ATOM 6298 C CA . ARG A 1 782 ? -9.377 -38.015 10.884 1.00 40.44 782 ARG A CA 1
ATOM 6299 C C . ARG A 1 782 ? -7.883 -38.259 11.105 1.00 40.44 782 ARG A C 1
ATOM 6301 O O . ARG A 1 782 ? -7.514 -38.904 12.082 1.00 40.44 782 ARG A O 1
ATOM 6308 N N . GLU A 1 783 ? -7.021 -37.777 10.210 1.00 43.66 783 GLU A N 1
ATOM 6309 C CA . GLU A 1 783 ? -5.587 -37.720 10.517 1.00 43.66 783 GLU A CA 1
ATOM 6310 C C . GLU A 1 783 ? -5.400 -36.842 11.764 1.00 43.66 783 GLU A C 1
ATOM 6312 O O . GLU A 1 783 ? -5.886 -35.707 11.804 1.00 43.66 783 GLU A O 1
ATOM 6317 N N . LYS A 1 784 ? -4.738 -37.377 12.802 1.00 51.38 784 LYS A N 1
ATOM 6318 C CA . LYS A 1 784 ? -4.354 -36.592 13.982 1.00 51.38 784 LYS A CA 1
ATOM 6319 C C . LYS A 1 784 ? -3.543 -35.393 13.508 1.00 51.38 784 LYS A C 1
ATOM 6321 O O . LYS A 1 784 ? -2.534 -35.549 12.816 1.00 51.38 784 LYS A O 1
ATOM 6326 N N . THR A 1 785 ? -3.990 -34.192 13.854 1.00 62.56 785 THR A N 1
ATOM 6327 C CA . THR A 1 785 ? -3.229 -32.988 13.540 1.00 62.56 785 THR A CA 1
ATOM 6328 C C . THR A 1 785 ? -1.979 -32.936 14.412 1.00 62.56 785 THR A C 1
ATOM 6330 O O . THR A 1 785 ? -1.913 -33.540 15.477 1.00 62.56 785 THR A O 1
ATOM 6333 N N . MET A 1 786 ? -0.974 -32.172 13.988 1.00 64.62 786 MET A N 1
ATOM 6334 C CA . MET A 1 786 ? 0.242 -31.991 14.788 1.00 64.62 786 MET A CA 1
ATOM 6335 C C . MET A 1 786 ? -0.051 -31.354 16.160 1.00 64.62 786 MET A C 1
ATOM 6337 O O . MET A 1 786 ? 0.665 -31.613 17.120 1.00 64.62 786 MET A O 1
ATOM 6341 N N . GLU A 1 787 ? -1.106 -30.533 16.253 1.00 72.62 787 GLU A N 1
ATOM 6342 C CA . GLU A 1 787 ? -1.610 -30.028 17.537 1.00 72.62 787 GLU A CA 1
ATOM 6343 C C . GLU A 1 787 ? -2.137 -31.174 18.409 1.00 72.62 787 GLU A C 1
ATOM 6345 O O . GLU A 1 787 ? -1.812 -31.201 19.590 1.00 72.62 787 GLU A O 1
ATOM 6350 N N . ASP A 1 788 ? -2.861 -32.144 17.838 1.00 70.81 788 ASP A N 1
ATOM 6351 C CA . ASP A 1 788 ? -3.372 -33.311 18.573 1.00 70.81 788 ASP A CA 1
ATOM 6352 C C . ASP A 1 788 ? -2.225 -34.198 19.089 1.00 70.81 788 ASP A C 1
ATOM 6354 O O . ASP A 1 788 ? -2.257 -34.639 20.232 1.00 70.81 788 ASP A O 1
ATOM 6358 N N . THR A 1 789 ? -1.163 -34.395 18.299 1.00 74.00 789 THR A N 1
ATOM 6359 C CA . THR A 1 789 ? 0.022 -35.164 18.728 1.00 74.00 789 THR A CA 1
ATOM 6360 C C . THR A 1 789 ? 0.799 -34.465 19.847 1.00 74.00 789 THR A C 1
ATOM 6362 O O . THR A 1 789 ? 1.298 -35.121 20.758 1.00 74.00 789 THR A O 1
ATOM 6365 N N . VAL A 1 790 ? 0.905 -33.133 19.801 1.00 76.19 790 VAL A N 1
ATOM 6366 C CA . VAL A 1 790 ? 1.522 -32.339 20.879 1.00 76.19 790 VAL A CA 1
ATOM 6367 C C . VAL A 1 790 ? 0.652 -32.380 22.139 1.00 76.19 790 VAL A C 1
ATOM 6369 O O . VAL A 1 790 ? 1.184 -32.548 23.234 1.00 76.19 790 VAL A O 1
ATOM 6372 N N . MET A 1 791 ? -0.673 -32.298 21.994 1.00 75.38 791 MET A N 1
ATOM 6373 C CA . MET A 1 791 ? -1.617 -32.429 23.107 1.00 75.38 791 MET A CA 1
ATOM 6374 C C . MET A 1 791 ? -1.592 -33.825 23.735 1.00 75.38 791 MET A C 1
ATOM 6376 O O . MET A 1 791 ? -1.659 -33.921 24.950 1.00 75.38 791 MET A O 1
ATOM 6380 N N . ASP A 1 792 ? -1.422 -34.896 22.957 1.00 76.06 792 ASP A N 1
ATOM 6381 C CA . ASP A 1 792 ? -1.266 -36.257 23.492 1.00 76.06 792 ASP A CA 1
ATOM 6382 C C . ASP A 1 792 ? -0.021 -36.400 24.381 1.00 76.06 792 ASP A C 1
ATOM 6384 O O . ASP A 1 792 ? -0.032 -37.190 25.321 1.00 76.06 792 ASP A O 1
ATOM 6388 N N . VAL A 1 793 ? 1.059 -35.665 24.093 1.00 74.44 793 VAL A N 1
ATOM 6389 C CA . VAL A 1 793 ? 2.254 -35.639 24.954 1.00 74.44 793 VAL A CA 1
ATOM 6390 C C . VAL A 1 793 ? 1.993 -34.834 26.217 1.00 74.44 793 VAL A C 1
ATOM 6392 O O . VAL A 1 793 ? 2.307 -35.304 27.305 1.00 74.44 793 VAL A O 1
ATOM 6395 N N . ILE A 1 794 ? 1.370 -33.664 26.078 1.00 74.31 794 ILE A N 1
ATOM 6396 C CA . ILE A 1 794 ? 1.037 -32.794 27.213 1.00 74.31 794 ILE A CA 1
ATOM 6397 C C . ILE A 1 794 ? 0.066 -33.492 28.178 1.00 74.31 794 ILE A C 1
ATOM 6399 O O . ILE A 1 794 ? 0.242 -33.437 29.389 1.00 74.31 794 ILE A O 1
ATOM 6403 N N . ASN A 1 795 ? -0.918 -34.214 27.639 1.00 69.56 795 ASN A N 1
ATOM 6404 C CA . ASN A 1 795 ? -1.925 -34.945 28.407 1.00 69.56 795 ASN A CA 1
ATOM 6405 C C . ASN A 1 795 ? -1.389 -36.234 29.055 1.00 69.56 795 ASN A C 1
ATOM 6407 O O . ASN A 1 795 ? -2.097 -36.840 29.854 1.00 69.56 795 ASN A O 1
ATOM 6411 N N . LYS A 1 796 ? -0.180 -36.691 28.699 1.00 70.44 796 LYS A N 1
ATOM 6412 C CA . LYS A 1 796 ? 0.456 -37.863 29.325 1.00 70.44 796 LYS A CA 1
ATOM 6413 C C . LYS A 1 796 ? 1.256 -37.509 30.577 1.00 70.44 796 LYS A C 1
ATOM 6415 O O . LYS A 1 796 ? 1.316 -38.338 31.473 1.00 70.44 796 LYS A O 1
ATOM 6420 N N . ASP A 1 797 ? 1.817 -36.301 30.640 1.00 63.53 797 ASP A N 1
ATOM 6421 C CA . ASP A 1 797 ? 2.624 -35.798 31.762 1.00 63.53 797 ASP A CA 1
ATOM 6422 C C . ASP A 1 797 ? 2.092 -34.426 32.217 1.00 63.53 797 ASP A C 1
ATOM 6424 O O . ASP A 1 797 ? 2.684 -33.376 31.966 1.00 63.53 797 ASP A O 1
ATOM 6428 N N . ILE A 1 798 ? 0.931 -34.417 32.869 1.00 58.53 798 ILE A N 1
ATOM 6429 C CA . ILE A 1 798 ? 0.110 -33.207 33.063 1.00 58.53 798 ILE A CA 1
ATOM 6430 C C . ILE A 1 798 ? 0.753 -32.167 34.011 1.00 58.53 798 ILE A C 1
ATOM 6432 O O . ILE A 1 798 ? 0.326 -31.014 34.044 1.00 58.53 798 ILE A O 1
ATOM 6436 N N . VAL A 1 799 ? 1.859 -32.491 34.693 1.00 61.50 799 VAL A N 1
ATOM 6437 C CA . VAL A 1 799 ? 2.492 -31.608 35.690 1.00 61.50 799 VAL A CA 1
ATOM 6438 C C . VAL A 1 799 ? 4.009 -31.513 35.488 1.00 61.50 799 VAL A C 1
ATOM 6440 O O . VAL A 1 799 ? 4.799 -31.964 36.319 1.00 61.50 799 VAL A O 1
ATOM 6443 N N . ARG A 1 800 ? 4.451 -30.936 34.361 1.00 71.94 800 ARG A N 1
ATOM 6444 C CA . ARG A 1 800 ? 5.866 -30.570 34.173 1.00 71.94 800 ARG A CA 1
ATOM 6445 C C . ARG A 1 800 ? 6.082 -29.404 33.217 1.00 71.94 800 ARG A C 1
ATOM 6447 O O . ARG A 1 800 ? 5.238 -29.066 32.391 1.00 71.94 800 ARG A O 1
ATOM 6454 N N . ASP A 1 801 ? 7.274 -28.828 33.311 1.00 80.62 801 ASP A N 1
ATOM 6455 C CA . ASP A 1 801 ? 7.764 -27.867 32.335 1.00 80.62 801 ASP A CA 1
ATOM 6456 C C . ASP A 1 801 ? 8.154 -28.572 31.029 1.00 80.62 801 ASP A C 1
ATOM 6458 O O . ASP A 1 801 ? 8.923 -29.537 31.004 1.00 80.62 801 ASP A O 1
ATOM 6462 N N . TYR A 1 802 ? 7.640 -28.031 29.931 1.00 79.81 802 TYR A N 1
ATOM 6463 C CA . TYR A 1 802 ? 7.917 -28.415 28.560 1.00 79.81 802 TYR A CA 1
ATOM 6464 C C . TYR A 1 802 ? 8.819 -27.387 27.887 1.00 79.81 802 TYR A C 1
ATOM 6466 O O . TYR A 1 802 ? 8.570 -26.178 27.890 1.00 79.81 802 TYR A O 1
ATOM 6474 N N . THR A 1 803 ? 9.847 -27.877 27.218 1.00 83.69 803 THR A N 1
ATOM 6475 C CA . THR A 1 803 ? 10.730 -27.111 26.346 1.00 83.69 803 THR A CA 1
ATOM 6476 C C . THR A 1 803 ? 10.561 -27.560 24.899 1.00 83.69 803 THR A C 1
ATOM 6478 O O . THR A 1 803 ? 9.904 -28.552 24.596 1.00 83.69 803 THR A O 1
ATOM 6481 N N . LEU A 1 804 ? 11.191 -26.852 23.959 1.00 78.19 804 LEU A N 1
ATOM 6482 C CA . LEU A 1 804 ? 11.216 -27.307 22.565 1.00 78.19 804 LEU A CA 1
ATOM 6483 C C . LEU A 1 804 ? 11.871 -28.690 22.398 1.00 78.19 804 LEU A C 1
ATOM 6485 O O . LEU A 1 804 ? 11.529 -29.381 21.442 1.00 78.19 804 LEU A O 1
ATOM 6489 N N . LYS A 1 805 ? 12.770 -29.091 23.313 1.00 79.50 805 LYS A N 1
ATOM 6490 C CA . LYS A 1 805 ? 13.445 -30.396 23.270 1.00 79.50 805 LYS A CA 1
ATOM 6491 C C . LYS A 1 805 ? 12.475 -31.554 23.475 1.00 79.50 805 LYS A C 1
ATOM 6493 O O . LYS A 1 805 ? 12.612 -32.584 22.829 1.00 79.50 805 LYS A O 1
ATOM 6498 N N . ASP A 1 806 ? 11.446 -31.352 24.294 1.00 77.56 806 ASP A N 1
ATOM 6499 C CA . ASP A 1 806 ? 10.424 -32.362 24.585 1.00 77.56 806 ASP A CA 1
ATOM 6500 C C . ASP A 1 806 ? 9.597 -32.757 23.354 1.00 77.56 806 ASP A C 1
ATOM 6502 O O . ASP A 1 806 ? 8.933 -33.787 23.366 1.00 77.56 806 ASP A O 1
ATOM 6506 N N . PHE A 1 807 ? 9.668 -31.969 22.276 1.00 79.62 807 PHE A N 1
ATOM 6507 C CA . PHE A 1 807 ? 8.957 -32.202 21.019 1.00 79.62 807 PHE A CA 1
ATOM 6508 C C . PHE A 1 807 ? 9.898 -32.413 19.820 1.00 79.62 807 PHE A C 1
ATOM 6510 O O . PHE A 1 807 ? 9.436 -32.413 18.678 1.00 79.62 807 PHE A O 1
ATOM 6517 N N . GLU A 1 808 ? 11.208 -32.598 20.041 1.00 72.31 808 GLU A N 1
ATOM 6518 C CA . GLU A 1 808 ? 12.186 -32.826 18.958 1.00 72.31 808 GLU A CA 1
ATOM 6519 C C . GLU A 1 808 ? 11.918 -34.133 18.191 1.00 72.31 808 GLU A C 1
ATOM 6521 O O . GLU A 1 808 ? 12.188 -34.201 16.993 1.00 72.31 808 GLU A O 1
ATOM 6526 N N . PHE A 1 809 ? 11.268 -35.119 18.823 1.00 73.44 809 PHE A N 1
ATOM 6527 C CA . PHE A 1 809 ? 10.855 -36.379 18.188 1.00 73.44 809 PHE A CA 1
ATOM 6528 C C . PHE A 1 809 ? 9.832 -36.201 17.043 1.00 73.44 809 PHE A C 1
ATOM 6530 O O . PHE A 1 809 ? 9.590 -37.139 16.287 1.00 73.44 809 PHE A O 1
ATOM 6537 N N . LEU A 1 810 ? 9.225 -35.014 16.900 1.00 72.25 810 LEU A N 1
ATOM 6538 C CA . LEU A 1 810 ? 8.298 -34.688 15.807 1.00 72.25 810 LEU A CA 1
ATOM 6539 C C . LEU A 1 810 ? 9.006 -34.286 14.498 1.00 72.25 810 LEU A C 1
ATOM 6541 O O . LEU A 1 810 ? 8.326 -34.083 13.489 1.00 72.25 810 LEU A O 1
ATOM 6545 N N . ASP A 1 811 ? 10.338 -34.151 14.510 1.00 69.69 811 ASP A N 1
ATOM 6546 C CA . ASP A 1 811 ? 11.194 -33.847 13.351 1.00 69.69 811 ASP A CA 1
ATOM 6547 C C . ASP A 1 811 ? 10.720 -32.613 12.546 1.00 69.69 811 ASP A C 1
ATOM 6549 O O . ASP A 1 811 ? 10.469 -32.638 11.334 1.00 69.69 811 ASP A O 1
ATOM 6553 N N . LYS A 1 812 ? 10.502 -31.497 13.263 1.00 74.94 812 LYS A N 1
ATOM 6554 C CA . LYS A 1 812 ? 10.042 -30.212 12.704 1.00 74.94 812 LYS A CA 1
ATOM 6555 C C . LYS A 1 812 ? 10.965 -29.047 13.056 1.00 74.94 812 LYS A C 1
ATOM 6557 O O . LYS A 1 812 ? 11.545 -29.011 14.140 1.00 74.94 812 LYS A O 1
ATOM 6562 N N . PRO A 1 813 ? 11.051 -28.025 12.179 1.00 73.31 813 PRO A N 1
ATOM 6563 C CA . PRO A 1 813 ? 11.848 -26.843 12.461 1.00 73.31 813 PRO A CA 1
ATOM 6564 C C . PRO A 1 813 ? 11.286 -26.074 13.669 1.00 73.31 813 PRO A C 1
ATOM 6566 O O . PRO A 1 813 ? 10.072 -25.919 13.838 1.00 73.31 813 PRO A O 1
ATOM 6569 N N . LYS A 1 814 ? 12.190 -25.562 14.517 1.00 73.88 814 LYS A N 1
ATOM 6570 C CA . LYS A 1 814 ? 11.879 -24.959 15.832 1.00 73.88 814 LYS A CA 1
ATOM 6571 C C . LYS A 1 814 ? 10.831 -23.839 15.781 1.00 73.88 814 LYS A C 1
ATOM 6573 O O . LYS A 1 814 ? 10.079 -23.646 16.733 1.00 73.88 814 LYS A O 1
ATOM 6578 N N . ASN A 1 815 ? 10.744 -23.115 14.666 1.00 72.44 815 ASN A N 1
ATOM 6579 C CA . ASN A 1 815 ? 9.754 -22.059 14.443 1.00 72.44 815 ASN A CA 1
ATOM 6580 C C . ASN A 1 815 ? 8.309 -22.592 14.338 1.00 72.44 815 ASN A C 1
ATOM 6582 O O . ASN A 1 815 ? 7.386 -21.938 14.825 1.00 72.44 815 ASN A O 1
ATOM 6586 N N . GLN A 1 816 ? 8.098 -23.773 13.751 1.00 72.56 816 GLN A N 1
ATOM 6587 C CA . GLN A 1 816 ? 6.776 -24.399 13.656 1.00 72.56 816 GLN A CA 1
ATOM 6588 C C . GLN A 1 816 ? 6.318 -24.946 15.010 1.00 72.56 816 GLN A C 1
ATOM 6590 O O . GLN A 1 816 ? 5.190 -24.666 15.414 1.00 72.56 816 GLN A O 1
ATOM 6595 N N . LEU A 1 817 ? 7.203 -25.624 15.748 1.00 77.50 817 LEU A N 1
ATOM 6596 C CA . LEU A 1 817 ? 6.919 -26.091 17.112 1.00 77.50 817 LEU A CA 1
ATOM 6597 C C . LEU A 1 817 ? 6.622 -24.913 18.050 1.00 77.50 817 LEU A C 1
ATOM 6599 O O . LEU A 1 817 ? 5.619 -24.915 18.758 1.00 77.50 817 LEU A O 1
ATOM 6603 N N . SER A 1 818 ? 7.412 -23.837 17.968 1.00 76.94 818 SER A N 1
ATOM 6604 C CA . SER A 1 818 ? 7.166 -22.614 18.742 1.00 76.94 818 SER A CA 1
ATOM 6605 C C . SER A 1 818 ? 5.821 -21.954 18.401 1.00 76.94 818 SER A C 1
ATOM 6607 O O . SER A 1 818 ? 5.131 -21.465 19.298 1.00 76.94 818 SER A O 1
ATOM 6609 N N . SER A 1 819 ? 5.401 -21.977 17.129 1.00 79.19 819 SER A N 1
ATOM 6610 C CA . SER A 1 819 ? 4.084 -21.484 16.693 1.00 79.19 819 SER A CA 1
ATOM 6611 C C . SER A 1 819 ? 2.925 -22.316 17.250 1.00 79.19 819 SER A C 1
ATOM 6613 O O . SER A 1 819 ? 1.896 -21.747 17.625 1.00 79.19 819 SER A O 1
ATOM 6615 N N . ILE A 1 820 ? 3.087 -23.641 17.314 1.00 79.69 820 ILE A N 1
ATOM 6616 C CA . ILE A 1 820 ? 2.098 -24.574 17.873 1.00 79.69 820 ILE A CA 1
ATOM 6617 C C . ILE A 1 820 ? 1.967 -24.354 19.385 1.00 79.69 820 ILE A C 1
ATOM 6619 O O . ILE A 1 820 ? 0.873 -24.060 19.861 1.00 79.69 820 ILE A O 1
ATOM 6623 N N . LEU A 1 821 ? 3.082 -24.350 20.121 1.00 79.94 821 LEU A N 1
ATOM 6624 C CA . LEU A 1 821 ? 3.101 -24.088 21.566 1.00 79.94 821 LEU A CA 1
ATOM 6625 C C . LEU A 1 821 ? 2.519 -22.707 21.909 1.00 79.94 821 LEU A C 1
ATOM 6627 O O . LEU A 1 821 ? 1.696 -22.576 22.809 1.00 79.94 821 LEU A O 1
ATOM 6631 N N . SER A 1 822 ? 2.834 -21.675 21.120 1.00 77.62 822 SER A N 1
ATOM 6632 C CA . SER A 1 822 ? 2.253 -20.330 21.291 1.00 77.62 822 SER A CA 1
ATOM 6633 C C . SER A 1 822 ? 0.746 -20.266 20.999 1.00 77.62 822 SER A C 1
ATOM 6635 O O . SER A 1 822 ? 0.062 -19.343 21.451 1.00 77.62 822 SER A O 1
ATOM 6637 N N . ARG A 1 823 ? 0.214 -21.194 20.196 1.00 76.06 823 ARG A N 1
ATOM 6638 C CA . ARG A 1 823 ? -1.229 -21.348 19.961 1.00 76.06 823 ARG A CA 1
ATOM 6639 C C . ARG A 1 823 ? -1.898 -22.050 21.134 1.00 76.06 823 ARG A C 1
ATOM 6641 O O . ARG A 1 823 ? -2.963 -21.602 21.542 1.00 76.06 823 ARG A O 1
ATOM 6648 N N . LEU A 1 824 ? -1.261 -23.073 21.699 1.00 76.00 824 LEU A N 1
ATOM 6649 C CA . LEU A 1 824 ? -1.739 -23.760 22.901 1.00 76.00 824 LEU A CA 1
ATOM 6650 C C . LEU A 1 824 ? -1.760 -22.827 24.119 1.00 76.00 824 LEU A C 1
ATOM 6652 O O . LEU A 1 824 ? -2.747 -22.828 24.850 1.00 76.00 824 LEU A O 1
ATOM 6656 N N . VAL A 1 825 ? -0.778 -21.924 24.242 1.00 78.62 825 VAL A N 1
ATOM 6657 C CA . VAL A 1 825 ? -0.803 -20.843 25.247 1.00 78.62 825 VAL A CA 1
ATOM 6658 C C . VAL A 1 825 ? -1.999 -19.909 25.053 1.00 78.62 825 VAL A C 1
ATOM 6660 O O . VAL A 1 825 ? -2.715 -19.600 25.997 1.00 78.62 825 VAL A O 1
ATOM 6663 N N . ARG A 1 826 ? -2.281 -19.491 23.812 1.00 73.88 826 ARG A N 1
ATOM 6664 C CA . ARG A 1 826 ? -3.462 -18.658 23.508 1.00 73.88 826 ARG A CA 1
ATOM 6665 C C . ARG A 1 826 ? -4.792 -19.368 23.754 1.00 73.88 826 ARG A C 1
ATOM 6667 O O . ARG A 1 826 ? -5.787 -18.697 24.003 1.00 73.88 826 ARG A O 1
ATOM 6674 N N . LYS A 1 827 ? -4.812 -20.695 23.636 1.00 72.25 827 LYS A N 1
ATOM 6675 C CA . LYS A 1 827 ? -5.983 -21.540 23.890 1.00 72.25 827 LYS A CA 1
ATOM 6676 C C . LYS A 1 827 ? -6.127 -21.930 25.372 1.00 72.25 827 LYS A C 1
ATOM 6678 O O . LYS A 1 827 ? -7.128 -22.547 25.706 1.00 72.25 827 LYS A O 1
ATOM 6683 N N . GLY A 1 828 ? -5.176 -21.557 26.237 1.00 70.19 828 GLY A N 1
ATOM 6684 C CA . GLY A 1 828 ? -5.232 -21.806 27.683 1.00 70.19 828 GLY A CA 1
ATOM 6685 C C . GLY A 1 828 ? -4.762 -23.194 28.135 1.00 70.19 828 GLY A C 1
ATOM 6686 O O . GLY A 1 828 ? -4.937 -23.525 29.301 1.00 70.19 828 GLY A O 1
ATOM 6687 N N . TYR A 1 829 ? -4.162 -23.992 27.245 1.00 70.81 829 TYR A N 1
ATOM 6688 C CA . TYR A 1 829 ? -3.645 -25.334 27.569 1.00 70.81 829 TYR A CA 1
ATOM 6689 C C . TYR A 1 829 ? -2.220 -25.320 28.143 1.00 70.81 829 TYR A C 1
ATOM 6691 O O . TYR A 1 829 ? -1.755 -26.311 28.693 1.00 70.81 829 TYR A O 1
ATOM 6699 N N . LEU A 1 830 ? -1.500 -24.210 27.966 1.00 76.62 830 LEU A N 1
ATOM 6700 C CA . LEU A 1 830 ? -0.152 -24.001 28.484 1.00 76.62 830 LEU A CA 1
ATOM 6701 C C . LEU A 1 830 ? -0.025 -22.559 28.987 1.00 76.62 830 LEU A C 1
ATOM 6703 O O . LEU A 1 830 ? -0.651 -21.652 28.434 1.00 76.62 830 LEU A O 1
ATOM 6707 N N . TYR A 1 831 ? 0.869 -22.300 29.933 1.00 80.25 831 TYR A N 1
ATOM 6708 C CA . TYR A 1 831 ? 1.355 -20.951 30.222 1.00 80.25 831 TYR A CA 1
ATOM 6709 C C . TYR A 1 831 ? 2.860 -20.858 30.019 1.00 80.25 831 TYR A C 1
ATOM 6711 O O . TYR A 1 831 ? 3.603 -21.829 30.132 1.00 80.25 831 TYR A O 1
ATOM 6719 N N . ARG A 1 832 ? 3.328 -19.666 29.655 1.00 79.56 832 ARG A N 1
ATOM 6720 C CA . ARG A 1 832 ? 4.749 -19.432 29.413 1.00 79.56 832 ARG A CA 1
ATOM 6721 C C . ARG A 1 832 ? 5.421 -19.014 30.715 1.00 79.56 832 ARG A C 1
ATOM 6723 O O . ARG A 1 832 ? 5.205 -17.894 31.163 1.00 79.56 832 ARG A O 1
ATOM 6730 N N . VAL A 1 833 ? 6.257 -19.888 31.269 1.00 78.62 833 VAL A N 1
ATOM 6731 C CA . VAL A 1 833 ? 7.034 -19.614 32.492 1.00 78.62 833 VAL A CA 1
ATOM 6732 C C . VAL A 1 833 ? 8.213 -18.695 32.178 1.00 78.62 833 VAL A C 1
ATOM 6734 O O . VAL A 1 833 ? 8.462 -17.712 32.868 1.00 78.62 833 VAL A O 1
ATOM 6737 N N . SER A 1 834 ? 8.937 -18.985 31.093 1.00 77.69 834 SER A N 1
ATOM 6738 C CA . SER A 1 834 ? 10.094 -18.200 30.656 1.00 77.69 834 SER A CA 1
ATOM 6739 C C . SER A 1 834 ? 10.348 -18.358 29.147 1.00 77.69 834 SER A C 1
ATOM 6741 O O . SER A 1 834 ? 9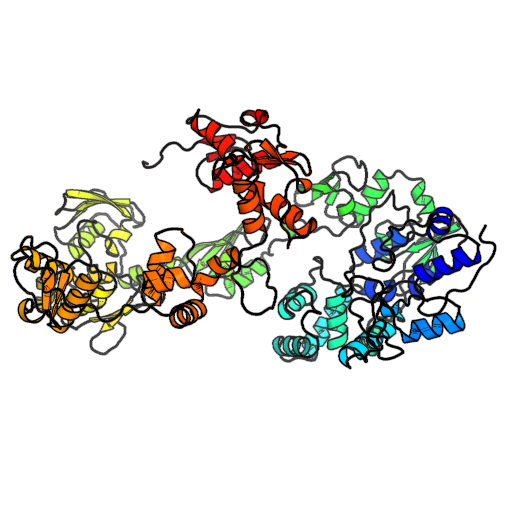.533 -18.908 28.391 1.00 77.69 834 SER A O 1
ATOM 6743 N N . LYS A 1 835 ? 11.450 -17.807 28.625 1.00 74.62 835 LYS A N 1
ATOM 6744 C CA . LYS A 1 835 ? 11.740 -17.853 27.185 1.00 74.62 835 LYS A CA 1
ATOM 6745 C C . LYS A 1 835 ? 12.042 -19.293 26.738 1.00 74.62 835 LYS A C 1
ATOM 6747 O O . LYS A 1 835 ? 13.172 -19.744 26.822 1.00 74.62 835 LYS A O 1
ATOM 6752 N N . GLY A 1 836 ? 11.032 -19.957 26.169 1.00 71.81 836 GLY A N 1
ATOM 6753 C CA . GLY A 1 836 ? 11.161 -21.310 25.610 1.00 71.81 836 GLY A CA 1
ATOM 6754 C C . GLY A 1 836 ? 10.732 -22.432 26.559 1.00 71.81 836 GLY A C 1
ATOM 6755 O O . GLY A 1 836 ? 10.901 -23.590 26.191 1.00 71.81 836 GLY A O 1
ATOM 6756 N N . VAL A 1 837 ? 10.167 -22.079 27.720 1.00 80.31 837 VAL A N 1
ATOM 6757 C CA . VAL A 1 837 ? 9.626 -23.003 28.725 1.00 80.31 837 VAL A CA 1
ATOM 6758 C C . VAL A 1 837 ? 8.124 -22.758 28.876 1.00 80.31 837 VAL A C 1
ATOM 6760 O O . VAL A 1 837 ? 7.689 -21.606 29.018 1.00 80.31 837 VAL A O 1
ATOM 6763 N N . PHE A 1 838 ? 7.343 -23.830 28.815 1.00 82.88 838 PHE A N 1
ATOM 6764 C CA . PHE A 1 838 ? 5.884 -23.838 28.847 1.00 82.88 838 PHE A CA 1
ATOM 6765 C C . PHE A 1 838 ? 5.409 -24.834 29.898 1.00 82.88 838 PHE A C 1
ATOM 6767 O O . PHE A 1 838 ? 5.890 -25.954 29.910 1.00 82.88 838 PHE A O 1
ATOM 6774 N N . HIS A 1 839 ? 4.458 -24.462 30.736 1.00 79.56 839 HIS A N 1
ATOM 6775 C CA . HIS A 1 839 ? 3.911 -25.344 31.762 1.00 79.56 839 HIS A CA 1
ATOM 6776 C C . HIS A 1 839 ? 2.464 -25.693 31.424 1.00 79.56 839 HIS A C 1
ATOM 6778 O O . HIS A 1 839 ? 1.730 -24.830 30.930 1.00 79.56 839 HIS A O 1
ATOM 6784 N N . SER A 1 840 ? 2.075 -26.948 31.632 1.00 74.44 840 SER A N 1
ATOM 6785 C CA . SER A 1 840 ? 0.715 -27.443 31.396 1.00 74.44 840 SER A CA 1
ATOM 6786 C C . SER A 1 840 ? -0.255 -26.969 32.464 1.00 74.44 840 SER A C 1
ATOM 6788 O O . SER A 1 840 ? 0.072 -26.911 33.641 1.00 74.44 840 SER A O 1
ATOM 6790 N N . THR A 1 841 ? -1.457 -26.578 32.053 1.00 64.44 841 THR A N 1
ATOM 6791 C CA . THR A 1 841 ? -2.502 -26.166 32.989 1.00 64.44 841 THR A CA 1
ATOM 6792 C C . THR A 1 841 ? -3.208 -27.397 33.553 1.00 64.44 841 THR A C 1
ATOM 6794 O O . THR A 1 841 ? -3.964 -28.053 32.843 1.00 64.44 841 THR A O 1
ATOM 6797 N N . GLU A 1 842 ? -2.988 -27.692 34.833 1.00 50.59 842 GLU A N 1
ATOM 6798 C CA . GLU A 1 842 ? -3.951 -28.445 35.642 1.00 50.59 842 GLU A CA 1
ATOM 6799 C C . GLU A 1 842 ? -4.855 -27.445 36.388 1.00 50.59 842 GLU A C 1
ATOM 6801 O O . GLU A 1 842 ? -4.474 -26.290 36.593 1.00 50.59 842 GLU A O 1
ATOM 6806 N N . ASP A 1 843 ? -6.086 -27.856 36.688 1.00 44.19 843 ASP A N 1
ATOM 6807 C CA . ASP A 1 843 ? -7.177 -27.063 37.267 1.00 44.19 843 ASP A CA 1
ATOM 6808 C C . ASP A 1 843 ? -6.750 -25.924 38.221 1.00 44.19 843 ASP A C 1
ATOM 6810 O O . ASP A 1 843 ? -6.510 -26.138 39.403 1.00 44.19 843 ASP A O 1
ATOM 6814 N N . VAL A 1 844 ? -6.798 -24.671 37.747 1.00 36.22 844 VAL A N 1
ATOM 6815 C CA . VAL A 1 844 ? -6.976 -23.491 38.617 1.00 36.22 844 VAL A CA 1
ATOM 6816 C C . VAL A 1 844 ? -8.375 -22.935 38.374 1.00 36.22 844 VAL A C 1
ATOM 6818 O O . VAL A 1 844 ? -8.598 -21.868 37.799 1.00 36.22 844 VAL A O 1
ATOM 6821 N N . LYS A 1 845 ? -9.349 -23.744 38.789 1.00 31.36 845 LYS A N 1
ATOM 6822 C CA . LYS A 1 845 ? -10.655 -23.290 39.270 1.00 31.36 845 LYS A CA 1
ATOM 6823 C C . LYS A 1 845 ? -10.646 -23.281 40.804 1.00 31.36 845 LYS A C 1
ATOM 6825 O O . LYS A 1 845 ? -11.584 -23.778 41.395 1.00 31.36 845 LYS A O 1
ATOM 6830 N N . GLU A 1 846 ? -9.610 -22.753 41.445 1.00 30.25 846 GLU A N 1
ATOM 6831 C CA . GLU A 1 846 ? -9.627 -22.358 42.861 1.00 30.25 846 GLU A CA 1
ATOM 6832 C C . GLU A 1 846 ? -8.296 -21.664 43.185 1.00 30.25 846 GLU A C 1
ATOM 6834 O O . GLU A 1 846 ? -7.278 -22.328 43.323 1.00 30.25 846 GLU A O 1
ATOM 6839 N N . GLU A 1 847 ? -8.304 -20.325 43.178 1.00 27.72 847 GLU A N 1
ATOM 6840 C CA . GLU A 1 847 ? -7.673 -19.419 44.165 1.00 27.72 847 GLU A CA 1
ATOM 6841 C C . GLU A 1 847 ? -7.968 -17.948 43.827 1.00 27.72 847 GLU A C 1
ATOM 6843 O O . GLU A 1 847 ? -7.739 -17.520 42.669 1.00 27.72 847 GLU A O 1
#

pLDDT: mean 75.51, std 15.9, range [24.94, 98.06]

InterPro domains:
  IPR009492 TniQ [PF06527] (5-150)